Protein 4PG7 (pdb70)

Structure (mmCIF, N/CA/C/O backbone):
data_4PG7
#
_entry.id   4PG7
#
_cell.length_a   73.040
_cell.length_b   117.660
_cell.length_c   119.480
_cell.angle_alpha   90.000
_cell.angle_beta   90.000
_cell.angle_gamma   90.000
#
_symmetry.space_group_name_H-M   'P 21 21 21'
#
loop_
_entity.id
_entity.type
_entity.pdbx_description
1 polymer 'Homoserine dehydrogenase'
2 non-polymer 'ACETATE ION'
3 non-polymer GLYCEROL
4 non-polymer LYSINE
5 non-polymer DI(HYDROXYETHYL)ETHER
6 water water
#
loop_
_atom_site.group_PDB
_atom_site.id
_atom_site.type_symbol
_atom_site.label_atom_id
_atom_site.label_alt_id
_atom_site.label_comp_id
_atom_site.label_asym_id
_atom_site.label_entity_id
_atom_site.label_seq_id
_atom_site.pdbx_PDB_ins_code
_atom_site.Cartn_x
_atom_site.Cartn_y
_atom_site.Cartn_z
_atom_site.occupancy
_atom_site.B_iso_or_equiv
_atom_site.auth_seq_id
_atom_site.auth_comp_id
_atom_site.auth_asym_id
_atom_site.auth_atom_id
_atom_site.pdbx_PDB_model_num
ATOM 1 N N . HIS A 1 20 ? -1.806 45.892 -55.183 1.00 82.38 0 HIS A N 1
ATOM 2 C CA . HIS A 1 20 ? -3.054 45.091 -55.376 1.00 82.76 0 HIS A CA 1
ATOM 3 C C . HIS A 1 20 ? -3.820 44.845 -54.068 1.00 81.82 0 HIS A C 1
ATOM 4 O O . HIS A 1 20 ? -4.661 43.947 -54.010 1.00 83.94 0 HIS A O 1
ATOM 6 N N . MET A 1 21 ? -3.543 45.639 -53.032 1.00 78.53 1 MET A N 1
ATOM 7 C CA . MET A 1 21 ? -4.200 45.476 -51.737 1.00 75.87 1 MET A CA 1
ATOM 8 C C . MET A 1 21 ? -5.557 46.180 -51.747 1.00 73.19 1 MET A C 1
ATOM 9 O O . MET A 1 21 ? -5.641 47.373 -52.043 1.00 73.41 1 MET A O 1
ATOM 14 N N . LYS A 1 22 ? -6.613 45.437 -51.426 1.00 69.47 2 LYS A N 1
ATOM 15 C CA . LYS A 1 22 ? -7.954 46.005 -51.326 1.00 66.69 2 LYS A CA 1
ATOM 16 C C . LYS A 1 22 ? -8.222 46.509 -49.901 1.00 63.25 2 LYS A C 1
ATOM 17 O O . LYS A 1 22 ? -7.960 45.810 -48.910 1.00 63.79 2 LYS A O 1
ATOM 19 N N . LYS A 1 23 ? -8.731 47.732 -49.813 1.00 60.03 3 LYS A N 1
ATOM 20 C CA . LYS A 1 23 ? -9.152 48.325 -48.548 1.00 57.14 3 LYS A CA 1
ATOM 21 C C . LYS A 1 23 ? -10.551 47.797 -48.181 1.00 55.44 3 LYS A C 1
ATOM 22 O O . LYS A 1 23 ? -11.489 47.840 -48.995 1.00 53.02 3 LYS A O 1
ATOM 28 N N . LEU A 1 24 ? -10.673 47.269 -46.970 1.00 53.68 4 LEU A N 1
ATOM 29 C CA . LEU A 1 24 ? -11.972 46.885 -46.414 1.00 53.23 4 LEU A CA 1
ATOM 30 C C . LEU A 1 24 ? -12.369 47.939 -45.396 1.00 48.80 4 LEU A C 1
ATOM 31 O O . LEU A 1 24 ? -11.799 48.010 -44.302 1.00 46.42 4 LEU A O 1
ATOM 36 N N . ASN A 1 25 ? -13.341 48.764 -45.767 1.00 46.83 5 ASN A N 1
ATOM 37 C CA . ASN A 1 25 ? -13.783 49.857 -44.910 1.00 44.48 5 ASN A CA 1
ATOM 38 C C . ASN A 1 25 ? -14.886 49.368 -43.979 1.00 43.31 5 ASN A C 1
ATOM 39 O O . ASN A 1 25 ? -15.913 48.840 -44.423 1.00 44.43 5 ASN A O 1
ATOM 44 N N . ILE A 1 26 ? -14.651 49.489 -42.680 1.00 41.28 6 ILE A N 1
ATOM 45 C CA . ILE A 1 26 ? -15.623 49.016 -41.706 1.00 40.30 6 ILE A CA 1
ATOM 46 C C . ILE A 1 26 ? -16.005 50.125 -40.738 1.00 38.88 6 ILE A C 1
ATOM 47 O O . ILE A 1 26 ? -15.291 51.126 -40.585 1.00 38.09 6 ILE A O 1
ATOM 52 N N . ALA A 1 27 ? -17.144 49.930 -40.098 1.00 38.41 7 ALA A N 1
ATOM 53 C CA . ALA A 1 27 ? -17.573 50.761 -38.990 1.00 38.52 7 ALA A CA 1
ATOM 54 C C . ALA A 1 27 ? -17.956 49.896 -37.783 1.00 38.58 7 ALA A C 1
ATOM 55 O O . ALA A 1 27 ? -18.490 48.785 -37.936 1.00 36.95 7 ALA A O 1
ATOM 57 N N . LEU A 1 28 ? -17.675 50.421 -36.593 1.00 39.58 8 LEU A N 1
ATOM 58 C CA . LEU A 1 28 ? -18.070 49.781 -35.331 1.00 41.83 8 LEU A CA 1
ATOM 59 C C . LEU A 1 28 ? -19.216 50.528 -34.710 1.00 44.16 8 LEU A C 1
ATOM 60 O O . LEU A 1 28 ? -19.181 51.761 -34.638 1.00 45.63 8 LEU A O 1
ATOM 65 N N . LEU A 1 29 ? -20.255 49.797 -34.308 1.00 43.67 9 LEU A N 1
ATOM 66 C CA . LEU A 1 29 ? -21.354 50.400 -33.580 1.00 44.99 9 LEU A CA 1
ATOM 67 C C . LEU A 1 29 ? -21.165 50.000 -32.129 1.00 47.34 9 LEU A C 1
ATOM 68 O O . LEU A 1 29 ? -21.453 48.854 -31.760 1.00 46.46 9 LEU A O 1
ATOM 73 N N . GLY A 1 30 ? -20.652 50.933 -31.328 1.00 47.10 10 GLY A N 1
ATOM 74 C CA . GLY A 1 30 ? -20.385 50.697 -29.907 1.00 48.20 10 GLY A CA 1
ATOM 75 C C . GLY A 1 30 ? -18.908 50.515 -29.605 1.00 48.02 10 GLY A C 1
ATOM 76 O O . GLY A 1 30 ? -18.156 50.000 -30.424 1.00 48.29 10 GLY A O 1
ATOM 77 N N . LEU A 1 31 ? -18.492 50.960 -28.425 1.00 48.74 11 LEU A N 1
ATOM 78 C CA . LEU A 1 31 ? -17.098 50.878 -28.029 1.00 53.03 11 LEU A CA 1
ATOM 79 C C . LEU A 1 31 ? -16.984 50.591 -26.521 1.00 56.00 11 LEU A C 1
ATOM 80 O O . LEU A 1 31 ? -16.315 51.313 -25.785 1.00 63.75 11 LEU A O 1
ATOM 85 N N . GLY A 1 32 ? -17.641 49.536 -26.058 1.00 56.58 12 GLY A N 1
ATOM 86 C CA . GLY A 1 32 ? -17.486 49.109 -24.660 1.00 54.25 12 GLY A CA 1
ATOM 87 C C . GLY A 1 32 ? -16.252 48.242 -24.543 1.00 51.95 12 GLY A C 1
ATOM 88 O O . GLY A 1 32 ? -15.281 48.446 -25.279 1.00 50.72 12 GLY A O 1
ATOM 89 N N . THR A 1 33 ? -16.275 47.265 -23.635 1.00 48.81 13 THR A N 1
ATOM 90 C CA . THR A 1 33 ? -15.136 46.367 -23.481 1.00 45.56 13 THR A CA 1
ATOM 91 C C . THR A 1 33 ? -14.983 45.495 -24.715 1.00 40.24 13 THR A C 1
ATOM 92 O O . THR A 1 33 ? -13.878 45.246 -25.163 1.00 39.53 13 THR A O 1
ATOM 96 N N . VAL A 1 34 ? -16.091 45.051 -25.290 1.00 40.77 14 VAL A N 1
ATOM 97 C CA . VAL A 1 34 ? -16.012 44.204 -26.488 1.00 40.54 14 VAL A CA 1
ATOM 98 C C . VAL A 1 34 ? -15.506 45.037 -27.685 1.00 40.21 14 VAL A C 1
ATOM 99 O O . VAL A 1 34 ? -14.618 44.601 -28.422 1.00 39.86 14 VAL A O 1
ATOM 103 N N . GLY A 1 35 ? -16.087 46.216 -27.881 1.00 39.89 15 GLY A N 1
ATOM 104 C CA . GLY A 1 35 ? -15.658 47.119 -28.970 1.00 41.27 15 GLY A CA 1
ATOM 105 C C . GLY A 1 35 ? -14.195 47.502 -28.877 1.00 39.87 15 GLY A C 1
ATOM 106 O O . GLY A 1 35 ? -13.459 47.404 -29.855 1.00 39.22 15 GLY A O 1
ATOM 107 N N . SER A 1 36 ? -13.750 47.875 -27.683 1.00 41.96 16 SER A N 1
ATOM 108 C CA . SER A 1 36 ? -12.331 48.181 -27.464 1.00 41.36 16 SER A CA 1
ATOM 109 C C . SER A 1 36 ? -11.450 46.998 -27.799 1.00 40.42 16 SER A C 1
ATOM 110 O O . SER A 1 36 ? -10.427 47.142 -28.488 1.00 41.06 16 SER A O 1
ATOM 113 N N . GLY A 1 37 ? -11.864 45.811 -27.347 1.00 39.02 17 GLY A N 1
ATOM 114 C CA . GLY A 1 37 ? -11.156 44.584 -27.676 1.00 37.85 17 GLY A CA 1
ATOM 115 C C . GLY A 1 37 ? -11.083 44.301 -29.155 1.00 37.96 17 GLY A C 1
ATOM 116 O O . GLY A 1 37 ? -10.038 43.897 -29.652 1.00 39.12 17 GLY A O 1
ATOM 117 N N . VAL A 1 38 ? -12.184 44.524 -29.876 1.00 39.40 18 VAL A N 1
ATOM 118 C CA . VAL A 1 38 ? -12.183 44.357 -31.339 1.00 39.00 18 VAL A CA 1
ATOM 119 C C . VAL A 1 38 ? -11.170 45.285 -31.991 1.00 40.57 18 VAL A C 1
ATOM 120 O O . VAL A 1 38 ? -10.430 44.877 -32.886 1.00 40.96 18 VAL A O 1
ATOM 124 N N . VAL A 1 39 ? -11.136 46.529 -31.542 1.00 42.50 19 VAL A N 1
ATOM 125 C CA . VAL A 1 39 ? -10.206 47.511 -32.107 1.00 46.05 19 VAL A CA 1
ATOM 126 C C . VAL A 1 39 ? -8.767 47.053 -31.873 1.00 48.83 19 VAL A C 1
ATOM 127 O O . VAL A 1 39 ? -7.979 46.996 -32.814 1.00 49.44 19 VAL A O 1
ATOM 131 N N . LYS A 1 40 ? -8.444 46.700 -30.625 1.00 48.99 20 LYS A N 1
ATOM 132 C CA . LYS A 1 40 ? -7.089 46.264 -30.270 1.00 48.67 20 LYS A CA 1
ATOM 133 C C . LYS A 1 40 ? -6.642 45.061 -31.087 1.00 49.03 20 LYS A C 1
ATOM 134 O O . LYS A 1 40 ? -5.513 45.018 -31.587 1.00 52.87 20 LYS A O 1
ATOM 136 N N . ILE A 1 41 ? -7.539 44.104 -31.254 1.00 49.54 21 ILE A N 1
ATOM 137 C CA . ILE A 1 41 ? -7.224 42.904 -32.018 1.00 51.16 21 ILE A CA 1
ATOM 138 C C . ILE A 1 41 ? -6.939 43.230 -33.481 1.00 53.83 21 ILE A C 1
ATOM 139 O O . ILE A 1 41 ? -5.999 42.689 -34.070 1.00 53.95 21 ILE A O 1
ATOM 144 N N . ILE A 1 42 ? -7.758 44.092 -34.077 1.00 53.70 22 ILE A N 1
ATOM 145 C CA . ILE A 1 42 ? -7.515 44.526 -35.455 1.00 51.27 22 ILE A CA 1
ATOM 146 C C . ILE A 1 42 ? -6.176 45.268 -35.570 1.00 51.65 22 ILE A C 1
ATOM 147 O O . ILE A 1 42 ? -5.391 44.983 -36.477 1.00 51.84 22 ILE A O 1
ATOM 152 N N . GLU A 1 43 ? -5.911 46.201 -34.660 1.00 51.26 23 GLU A N 1
ATOM 153 C CA . GLU A 1 43 ? -4.637 46.933 -34.682 1.00 57.71 23 GLU A CA 1
ATOM 154 C C . GLU A 1 43 ? -3.443 45.987 -34.656 1.00 60.73 23 GLU A C 1
ATOM 155 O O . GLU A 1 43 ? -2.560 46.053 -35.510 1.00 62.75 23 GLU A O 1
ATOM 161 N N . GLU A 1 44 ? -3.433 45.116 -33.655 1.00 64.34 24 GLU A N 1
ATOM 162 C CA . GLU A 1 44 ? -2.329 44.177 -33.428 1.00 67.71 24 GLU A CA 1
ATOM 163 C C . GLU A 1 44 ? -2.119 43.178 -34.569 1.00 66.40 24 GLU A C 1
ATOM 164 O O . GLU A 1 44 ? -1.013 42.686 -34.751 1.00 68.19 24 GLU A O 1
ATOM 170 N N . ASN A 1 45 ? -3.162 42.906 -35.348 1.00 65.30 25 ASN A N 1
ATOM 171 C CA . ASN A 1 45 ? -3.078 41.953 -36.450 1.00 65.70 25 ASN A CA 1
ATOM 172 C C . ASN A 1 45 ? -3.181 42.566 -37.833 1.00 65.85 25 ASN A C 1
ATOM 173 O O . ASN A 1 45 ? -3.247 41.834 -38.823 1.00 65.66 25 ASN A O 1
ATOM 178 N N . ARG A 1 46 ? -3.170 43.895 -37.908 1.00 66.58 26 ARG A N 1
ATOM 179 C CA . ARG A 1 46 ? -3.429 44.581 -39.172 1.00 68.40 26 ARG A CA 1
ATOM 180 C C . ARG A 1 46 ? -2.391 44.235 -40.237 1.00 67.15 26 ARG A C 1
ATOM 181 O O . ARG A 1 46 ? -2.753 43.862 -41.357 1.00 63.27 26 ARG A O 1
ATOM 189 N N . GLN A 1 47 ? -1.111 44.352 -39.878 1.00 67.40 27 GLN A N 1
ATOM 190 C CA . GLN A 1 47 ? -0.011 44.070 -40.811 1.00 68.05 27 GLN A CA 1
ATOM 191 C C . GLN A 1 47 ? -0.082 42.628 -41.307 1.00 68.30 27 GLN A C 1
ATOM 192 O O . GLN A 1 47 ? 0.094 42.361 -42.493 1.00 69.85 27 GLN A O 1
ATOM 194 N N . GLN A 1 48 ? -0.355 41.709 -40.389 1.00 68.41 28 GLN A N 1
ATOM 195 C CA . GLN A 1 48 ? -0.520 40.292 -40.715 1.00 71.70 28 GLN A CA 1
ATOM 196 C C . GLN A 1 48 ? -1.674 40.022 -41.691 1.00 71.45 28 GLN A C 1
ATOM 197 O O . GLN A 1 48 ? -1.543 39.200 -42.603 1.00 69.46 28 GLN A O 1
ATOM 203 N N . ILE A 1 49 ? -2.804 40.696 -41.478 1.00 71.81 29 ILE A N 1
ATOM 204 C CA . ILE A 1 49 ? -3.985 40.541 -42.341 1.00 70.94 29 ILE A CA 1
ATOM 205 C C . ILE A 1 49 ? -3.715 41.095 -43.746 1.00 70.52 29 ILE A C 1
ATOM 206 O O . ILE A 1 49 ? -4.212 40.560 -44.739 1.00 68.03 29 ILE A O 1
ATOM 211 N N . GLN A 1 50 ? -2.936 42.171 -43.821 1.00 74.27 30 GLN A N 1
ATOM 212 C CA . GLN A 1 50 ? -2.484 42.705 -45.109 1.00 77.92 30 GLN A CA 1
ATOM 213 C C . GLN A 1 50 ? -1.560 41.718 -45.807 1.00 81.75 30 GLN A C 1
ATOM 214 O O . GLN A 1 50 ? -1.834 41.288 -46.923 1.00 82.72 30 GLN A O 1
ATOM 220 N N . ASP A 1 51 ? -0.470 41.357 -45.132 1.00 83.89 31 ASP A N 1
ATOM 221 C CA . ASP A 1 51 ? 0.533 40.446 -45.693 1.00 83.47 31 ASP A CA 1
ATOM 222 C C . ASP A 1 51 ? -0.080 39.106 -46.109 1.00 83.08 31 ASP A C 1
ATOM 223 O O . ASP A 1 51 ? 0.220 38.600 -47.188 1.00 83.93 31 ASP A O 1
ATOM 225 N N . THR A 1 52 ? -0.936 38.540 -45.256 1.00 84.39 32 THR A N 1
ATOM 226 C CA . THR A 1 52 ? -1.541 37.229 -45.514 1.00 84.34 32 THR A CA 1
ATOM 227 C C . THR A 1 52 ? -2.684 37.290 -46.524 1.00 85.91 32 THR A C 1
ATOM 228 O O . THR A 1 52 ? -2.566 36.757 -47.625 1.00 88.22 32 THR A O 1
ATOM 230 N N . LEU A 1 53 ? -3.787 37.938 -46.154 1.00 86.23 33 LEU A N 1
ATOM 231 C CA . LEU A 1 53 ? -4.991 37.946 -46.999 1.00 85.03 33 LEU A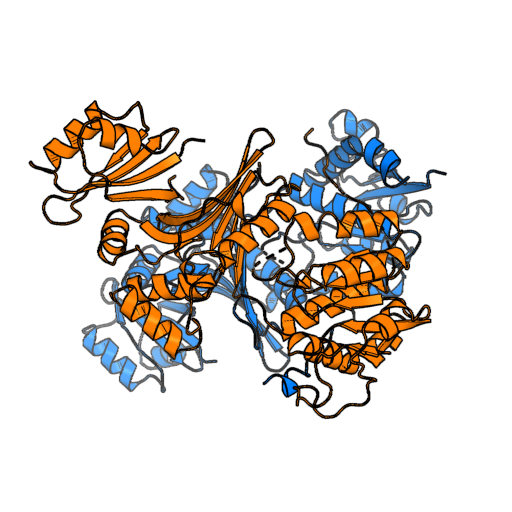 CA 1
ATOM 232 C C . LEU A 1 53 ? -5.045 39.092 -48.031 1.00 83.63 33 LEU A C 1
ATOM 233 O O . LEU A 1 53 ? -6.020 39.209 -48.768 1.00 83.22 33 LEU A O 1
ATOM 236 N N . ASN A 1 54 ? -4.003 39.922 -48.092 1.00 82.11 34 ASN A N 1
ATOM 237 C CA . ASN A 1 54 ? -3.965 41.088 -48.993 1.00 79.58 34 ASN A CA 1
ATOM 238 C C . ASN A 1 54 ? -5.187 41.996 -48.813 1.00 77.95 34 ASN A C 1
ATOM 239 O O . ASN A 1 54 ? -5.727 42.539 -49.782 1.00 77.01 34 ASN A O 1
ATOM 244 N N . LYS A 1 55 ? -5.607 42.151 -47.558 1.00 74.51 35 LYS A N 1
ATOM 245 C CA . LYS A 1 55 ? -6.742 42.993 -47.202 1.00 70.32 35 LYS A CA 1
ATOM 246 C C . LYS A 1 55 ? -6.304 44.010 -46.161 1.00 65.48 35 LYS A C 1
ATOM 247 O O . LYS A 1 55 ? -5.614 43.668 -45.201 1.00 62.93 35 LYS A O 1
ATOM 251 N N . ASP A 1 56 ? -6.677 45.265 -46.377 1.00 63.16 36 ASP A N 1
ATOM 252 C CA . ASP A 1 56 ? -6.378 46.327 -45.430 1.00 59.70 36 ASP A CA 1
ATOM 253 C C . ASP A 1 56 ? -7.660 46.760 -44.734 1.00 58.12 36 ASP A C 1
ATOM 254 O O . ASP A 1 56 ? -8.497 47.432 -45.340 1.00 55.97 36 ASP A O 1
ATOM 259 N N . ILE A 1 57 ? -7.801 46.388 -43.458 1.00 55.29 37 ILE A N 1
ATOM 260 C CA . ILE A 1 57 ? -8.986 46.721 -42.684 1.00 52.60 37 ILE A CA 1
ATOM 261 C C . ILE A 1 57 ? -8.889 48.141 -42.147 1.00 48.49 37 ILE A C 1
ATOM 262 O O . ILE A 1 57 ? -7.991 48.465 -41.370 1.00 49.41 37 ILE A O 1
ATOM 267 N N . VAL A 1 58 ? -9.820 48.987 -42.558 1.00 46.61 38 VAL A N 1
ATOM 268 C CA . VAL A 1 58 ? -9.850 50.371 -42.099 1.00 46.01 38 VAL A CA 1
ATOM 269 C C . VAL A 1 58 ? -11.119 50.594 -41.303 1.00 45.80 38 VAL A C 1
ATOM 270 O O . VAL A 1 58 ? -12.242 50.448 -41.819 1.00 43.14 38 VAL A O 1
ATOM 274 N N . ILE A 1 59 ? -10.921 50.908 -40.030 1.00 44.74 39 ILE A N 1
ATOM 275 C CA . ILE A 1 59 ? -12.003 51.298 -39.150 1.00 45.43 39 ILE A CA 1
ATOM 276 C C . ILE A 1 59 ? -12.269 52.771 -39.410 1.00 44.61 39 ILE A C 1
ATOM 277 O O . ILE A 1 59 ? -11.595 53.654 -38.869 1.00 45.57 39 ILE A O 1
ATOM 282 N N . LYS A 1 60 ? -13.257 53.030 -40.254 1.00 44.42 40 LYS A N 1
ATOM 283 C CA . LYS A 1 60 ? -13.515 54.388 -40.732 1.00 44.06 40 LYS A CA 1
ATOM 284 C C . LYS A 1 60 ? -14.401 55.197 -39.786 1.00 43.22 40 LYS A C 1
ATOM 285 O O . LYS A 1 60 ? -14.304 56.424 -39.756 1.00 43.87 40 LYS A O 1
ATOM 291 N N . HIS A 1 61 ? -15.291 54.522 -39.054 1.00 39.98 41 HIS A N 1
ATOM 292 C CA . HIS A 1 61 ? -16.181 55.183 -38.102 1.00 39.43 41 HIS A CA 1
ATOM 293 C C . HIS A 1 61 ? -16.384 54.285 -36.878 1.00 37.98 41 HIS A C 1
ATOM 294 O O . HIS A 1 61 ? -16.475 53.063 -36.997 1.00 36.80 41 HIS A O 1
ATOM 301 N N . ILE A 1 62 ? -16.488 54.907 -35.714 1.00 37.70 42 ILE A N 1
ATOM 302 C CA . ILE A 1 62 ? -16.955 54.237 -34.526 1.00 37.69 42 ILE A CA 1
ATOM 303 C C . ILE A 1 62 ? -18.114 55.026 -33.947 1.00 38.23 42 ILE A C 1
ATOM 304 O O . ILE A 1 62 ? -17.970 56.198 -33.622 1.00 39.52 42 ILE A O 1
ATOM 309 N N . LEU A 1 63 ? -19.280 54.399 -33.867 1.00 39.16 43 LEU A N 1
ATOM 310 C CA . LEU A 1 63 ? -20.424 55.007 -33.203 1.00 41.33 43 LEU A CA 1
ATOM 311 C C . LEU A 1 63 ? -20.268 54.843 -31.694 1.00 42.45 43 LEU A C 1
ATOM 312 O O . LEU A 1 63 ? -20.085 53.724 -31.191 1.00 39.29 43 LEU A O 1
ATOM 317 N N . VAL A 1 64 ? -20.344 55.958 -30.982 1.00 45.56 44 VAL A N 1
ATOM 318 C CA . VAL A 1 64 ? -20.363 55.952 -29.520 1.00 48.07 44 VAL A CA 1
ATOM 319 C C . VAL A 1 64 ? -21.551 56.774 -29.039 1.00 50.87 44 VAL A C 1
ATOM 320 O O . VAL A 1 64 ? -22.052 57.643 -29.767 1.00 51.89 44 VAL A O 1
ATOM 324 N N . ARG A 1 65 ? -22.006 56.483 -27.823 1.00 53.27 45 ARG A N 1
ATOM 325 C CA . ARG A 1 65 ? -23.086 57.251 -27.185 1.00 56.66 45 ARG A CA 1
ATOM 326 C C . ARG A 1 65 ? -22.623 58.659 -26.839 1.00 57.82 45 ARG A C 1
ATOM 327 O O . ARG A 1 65 ? -23.363 59.623 -27.037 1.00 60.24 45 ARG A O 1
ATOM 329 N N . ASP A 1 66 ? -21.392 58.772 -26.339 1.00 60.04 46 ASP A N 1
ATOM 330 C CA . ASP A 1 66 ? -20.840 60.056 -25.894 1.00 63.22 46 ASP A CA 1
ATOM 331 C C . ASP A 1 66 ? -19.367 60.199 -26.293 1.00 62.26 46 ASP A C 1
ATOM 332 O O . ASP A 1 66 ? -18.486 59.549 -25.716 1.00 59.53 46 ASP A O 1
ATOM 337 N N . LYS A 1 67 ? -19.111 61.085 -27.251 1.00 61.63 47 LYS A N 1
ATOM 338 C CA . LYS A 1 67 ? -17.822 61.178 -27.912 1.00 63.69 47 LYS A CA 1
ATOM 339 C C . LYS A 1 67 ? -16.858 62.178 -27.281 1.00 65.07 47 LYS A C 1
ATOM 340 O O . LYS A 1 67 ? -15.679 62.193 -27.637 1.00 65.44 47 LYS A O 1
ATOM 346 N N . SER A 1 68 ? -17.357 63.010 -26.365 1.00 67.54 48 SER A N 1
ATOM 347 C CA . SER A 1 68 ? -16.498 63.860 -25.534 1.00 68.62 48 SER A CA 1
ATOM 348 C C . SER A 1 68 ? -15.772 63.038 -24.464 1.00 68.58 48 SER A C 1
ATOM 349 O O . SER A 1 68 ? -14.662 63.381 -24.076 1.00 68.83 48 SER A O 1
ATOM 352 N N . LYS A 1 69 ? -16.396 61.954 -24.002 1.00 69.46 49 LYS A N 1
ATOM 353 C CA . LYS A 1 69 ? -15.837 61.101 -22.937 1.00 71.30 49 LYS A CA 1
ATOM 354 C C . LYS A 1 69 ? -14.353 60.769 -23.143 1.00 71.09 49 LYS A C 1
ATOM 355 O O . LYS A 1 69 ? -13.934 60.455 -24.259 1.00 74.59 49 LYS A O 1
ATOM 361 N N . LYS A 1 70 ? -13.566 60.820 -22.067 1.00 67.83 50 LYS A N 1
ATOM 362 C CA . LYS A 1 70 ? -12.147 60.511 -22.153 1.00 64.39 50 LYS A CA 1
ATOM 363 C C . LYS A 1 70 ? -11.964 59.032 -22.447 1.00 58.70 50 LYS A C 1
ATOM 364 O O . LYS A 1 70 ? -12.661 58.183 -21.891 1.00 59.47 50 LYS A O 1
ATOM 366 N N . ARG A 1 71 ? -11.025 58.750 -23.339 1.00 54.90 51 ARG A N 1
ATOM 367 C CA . ARG A 1 71 ? -10.762 57.408 -23.826 1.00 54.19 51 ARG A CA 1
ATOM 368 C C . ARG A 1 71 ? -9.268 57.191 -23.938 1.00 52.12 51 ARG A C 1
ATOM 369 O O . ARG A 1 71 ? -8.512 58.151 -23.951 1.00 49.28 51 ARG A O 1
ATOM 377 N N . PRO A 1 72 ? -8.825 55.925 -24.004 1.00 51.56 52 PRO A N 1
ATOM 378 C CA . PRO A 1 72 ? -7.381 55.760 -24.183 1.00 51.85 52 PRO A CA 1
ATOM 379 C C . PRO A 1 72 ? -6.898 56.398 -25.503 1.00 52.54 52 PRO A C 1
ATOM 380 O O . PRO A 1 72 ? -7.698 56.691 -26.404 1.00 50.71 52 PRO A O 1
ATOM 384 N N . LEU A 1 73 ? -5.593 56.601 -25.593 1.00 51.68 53 LEU A N 1
ATOM 385 C CA . LEU A 1 73 ? -4.975 57.300 -26.706 1.00 53.96 53 LEU A CA 1
ATOM 386 C C . LEU A 1 73 ? -5.231 56.627 -28.069 1.00 54.64 53 LEU A C 1
ATOM 387 O O . LEU A 1 73 ? -5.421 57.310 -29.091 1.00 52.76 53 LEU A O 1
ATOM 392 N N . ASN A 1 74 ? -5.242 55.296 -28.081 1.00 51.41 54 ASN A N 1
ATOM 393 C CA . ASN A 1 74 ? -5.359 54.568 -29.330 1.00 51.02 54 ASN A CA 1
ATOM 394 C C . ASN A 1 74 ? -6.707 54.914 -29.989 1.00 51.37 54 ASN A C 1
ATOM 395 O O . ASN A 1 74 ? -6.782 55.108 -31.211 1.00 49.11 54 ASN A O 1
ATOM 400 N N . ILE A 1 75 ? -7.734 55.089 -29.157 1.00 49.19 55 ILE A N 1
ATOM 401 C CA . ILE A 1 75 ? -9.085 55.376 -29.639 1.00 50.67 55 ILE A CA 1
ATOM 402 C C . ILE A 1 75 ? -9.177 56.728 -30.306 1.00 49.87 55 ILE A C 1
ATOM 403 O O . ILE A 1 75 ? -9.871 56.855 -31.312 1.00 49.31 55 ILE A O 1
ATOM 408 N N . SER A 1 76 ? -8.457 57.718 -29.783 1.00 48.56 56 SER A N 1
ATOM 409 C CA . SER A 1 76 ? -8.487 59.050 -30.375 1.00 51.05 56 SER A CA 1
ATOM 410 C C . SER A 1 76 ? -7.973 59.076 -31.822 1.00 51.79 56 SER A C 1
ATOM 411 O O . SER A 1 76 ? -8.129 60.088 -32.483 1.00 56.50 56 SER A O 1
ATOM 414 N N . GLN A 1 77 ? -7.390 57.989 -32.325 1.00 49.71 57 GLN A N 1
ATOM 415 C CA . GLN A 1 77 ? -6.922 57.953 -33.719 1.00 50.78 57 GLN A CA 1
ATOM 416 C C . GLN A 1 77 ? -8.089 57.715 -34.687 1.00 49.30 57 GLN A C 1
ATOM 417 O O . GLN A 1 77 ? -7.982 57.982 -35.867 1.00 50.93 57 GLN A O 1
ATOM 419 N N . TYR A 1 78 ? -9.198 57.197 -34.175 1.00 45.71 58 TYR A N 1
ATOM 420 C CA . TYR A 1 78 ? -10.335 56.832 -35.002 1.00 43.97 58 TYR A CA 1
ATOM 421 C C . TYR A 1 78 ? -11.360 57.942 -35.026 1.00 43.95 58 TYR A C 1
ATOM 422 O O . TYR A 1 78 ? -11.446 58.769 -34.129 1.00 44.18 58 TYR A O 1
ATOM 431 N N . HIS A 1 79 ? -12.143 57.943 -36.079 1.00 43.52 59 HIS A N 1
ATOM 432 C CA . HIS A 1 79 ? -13.214 58.901 -36.199 1.00 45.10 59 HIS A CA 1
ATOM 433 C C . HIS A 1 79 ? -14.450 58.412 -35.418 1.00 43.94 59 HIS A C 1
ATOM 434 O O . HIS A 1 79 ? -15.034 57.357 -35.722 1.00 42.62 59 HIS A O 1
ATOM 441 N N . LEU A 1 80 ? -14.799 59.155 -34.378 1.00 43.73 60 LEU A N 1
ATOM 442 C CA . LEU A 1 80 ? -15.928 58.822 -33.505 1.00 45.34 60 LEU A CA 1
ATOM 443 C C . LEU A 1 80 ? -17.093 59.693 -33.894 1.00 45.86 60 LEU A C 1
ATOM 444 O O . LEU A 1 80 ? -16.912 60.877 -34.130 1.00 47.11 60 LEU A O 1
ATOM 449 N N . THR A 1 81 ? -18.277 59.113 -33.960 1.00 43.41 61 THR A N 1
ATOM 450 C CA . THR A 1 81 ? -19.476 59.856 -34.249 1.00 44.99 61 THR A CA 1
ATOM 451 C C . THR A 1 81 ? -20.599 59.416 -33.316 1.00 45.87 61 THR A C 1
ATOM 452 O O . THR A 1 81 ? -20.579 58.307 -32.811 1.00 43.08 61 THR A O 1
ATOM 456 N N . GLU A 1 82 ? -21.545 60.316 -33.069 1.00 48.74 62 GLU A N 1
ATOM 457 C CA . GLU A 1 82 ? -22.769 60.003 -32.328 1.00 50.18 62 GLU A CA 1
ATOM 458 C C . GLU A 1 82 ? -23.973 59.837 -33.247 1.00 50.29 62 GLU A C 1
ATOM 459 O O . GLU A 1 82 ? -25.077 59.549 -32.780 1.00 50.35 62 GLU A O 1
ATOM 465 N N . ASP A 1 83 ? -23.757 60.001 -34.549 1.00 48.54 63 ASP A N 1
ATOM 466 C CA . ASP A 1 83 ? -24.843 59.919 -35.514 1.00 47.32 63 ASP A CA 1
ATOM 467 C C . ASP A 1 83 ? -24.737 58.641 -36.346 1.00 45.23 63 ASP A C 1
ATOM 468 O O . ASP A 1 83 ? -23.897 58.534 -37.233 1.00 44.09 63 ASP A O 1
ATOM 473 N N . VAL A 1 84 ? -25.593 57.674 -36.043 1.00 44.79 64 VAL A N 1
ATOM 474 C CA . VAL A 1 84 ? -25.602 56.384 -36.745 1.00 46.23 64 VAL A CA 1
ATOM 475 C C . VAL A 1 84 ? -25.827 56.514 -38.272 1.00 48.22 64 VAL A C 1
ATOM 476 O O . VAL A 1 84 ? -25.312 55.713 -39.058 1.00 47.37 64 VAL A O 1
ATOM 480 N N . ASN A 1 85 ? -26.580 57.533 -38.684 1.00 48.96 65 ASN A N 1
ATOM 481 C CA . ASN A 1 85 ? -26.832 57.795 -40.107 1.00 49.23 65 ASN A CA 1
ATOM 482 C C . ASN A 1 85 ? -25.588 58.145 -40.894 1.00 48.32 65 ASN A C 1
ATOM 483 O O . ASN A 1 85 ? -25.507 57.877 -42.093 1.00 49.10 65 ASN A O 1
ATOM 488 N N . GLU A 1 86 ? -24.620 58.746 -40.222 1.00 46.03 66 GLU A N 1
ATOM 489 C CA . GLU A 1 86 ? -23.340 59.014 -40.835 1.00 46.53 66 GLU A CA 1
ATOM 490 C C . GLU A 1 86 ? -22.675 57.713 -41.278 1.00 45.62 66 GLU A C 1
ATOM 491 O O . GLU A 1 86 ? -21.950 57.672 -42.278 1.00 44.15 66 GLU A O 1
ATOM 497 N N . ILE A 1 87 ? -22.927 56.648 -40.528 1.00 42.58 67 ILE A N 1
ATOM 498 C CA . ILE A 1 87 ? -22.385 55.353 -40.852 1.00 42.88 67 ILE A CA 1
ATOM 499 C C . ILE A 1 87 ? -23.280 54.645 -41.865 1.00 44.38 67 ILE A C 1
ATOM 500 O O . ILE A 1 87 ? -22.788 54.082 -42.833 1.00 43.39 67 ILE A O 1
ATOM 505 N N . LEU A 1 88 ? -24.590 54.663 -41.639 1.00 46.56 68 LEU A N 1
ATOM 506 C CA . LEU A 1 88 ? -25.515 53.931 -42.507 1.00 48.46 68 LEU A CA 1
ATOM 507 C C . LEU A 1 88 ? -25.558 54.518 -43.927 1.00 50.47 68 LEU A C 1
ATOM 508 O O . LEU A 1 88 ? -25.844 53.802 -44.882 1.00 51.19 68 LEU A O 1
ATOM 513 N N . ASN A 1 89 ? -25.278 55.804 -44.064 1.00 50.53 69 ASN A N 1
ATOM 514 C CA . ASN A 1 89 ? -25.285 56.435 -45.383 1.00 54.03 69 ASN A CA 1
ATOM 515 C C . ASN A 1 89 ? -23.927 56.432 -46.079 1.00 54.12 69 ASN A C 1
ATOM 516 O O . ASN A 1 89 ? -23.806 56.972 -47.185 1.00 56.71 69 ASN A O 1
ATOM 521 N N . ASP A 1 90 ? -22.905 55.847 -45.453 1.00 50.51 70 ASP A N 1
ATOM 522 C CA . ASP A 1 90 ? -21.566 55.866 -46.041 1.00 49.90 70 ASP A CA 1
ATOM 523 C C . ASP A 1 90 ? -21.423 54.703 -47.015 1.00 50.46 70 ASP A C 1
ATOM 524 O O . ASP A 1 90 ? -21.192 53.561 -46.594 1.00 45.13 70 ASP A O 1
ATOM 529 N N . ASP A 1 91 ? -21.537 55.000 -48.314 1.00 51.58 71 ASP A N 1
ATOM 530 C CA . ASP A 1 91 ? -21.523 53.959 -49.352 1.00 52.86 71 ASP A CA 1
ATOM 531 C C . ASP A 1 91 ? -20.166 53.294 -49.506 1.00 50.18 71 ASP A C 1
ATOM 532 O O . ASP A 1 91 ? -20.067 52.222 -50.105 1.00 50.17 71 ASP A O 1
ATOM 537 N N . SER A 1 92 ? -19.124 53.897 -48.945 1.00 47.43 72 SER A N 1
ATOM 538 C CA . SER A 1 92 ? -17.806 53.286 -48.990 1.00 47.77 72 SER A CA 1
ATOM 539 C C . SER A 1 92 ? -17.629 52.165 -47.977 1.00 47.76 72 SER A C 1
ATOM 540 O O . SER A 1 92 ? -16.636 51.444 -48.039 1.00 48.09 72 SER A O 1
ATOM 543 N N . LEU A 1 93 ? -18.548 52.026 -47.030 1.00 47.25 73 LEU A N 1
ATOM 544 C CA . LEU A 1 93 ? -18.427 50.960 -46.035 1.00 47.23 73 LEU A CA 1
ATOM 545 C C . LEU A 1 93 ? -18.785 49.611 -46.637 1.00 46.76 73 LEU A C 1
ATOM 546 O O . LEU A 1 93 ? -19.744 49.483 -47.396 1.00 46.88 73 LEU A O 1
ATOM 551 N N . ASP A 1 94 ? -17.977 48.613 -46.306 1.00 46.00 74 ASP A N 1
ATOM 552 C CA . ASP A 1 94 ? -18.186 47.247 -46.771 1.00 45.54 74 ASP A CA 1
ATOM 553 C C . ASP A 1 94 ? -18.863 46.408 -45.691 1.00 43.23 74 ASP A C 1
ATOM 554 O O . ASP A 1 94 ? -19.693 45.549 -45.995 1.00 42.03 74 ASP A O 1
ATOM 559 N N . ILE A 1 95 ? -18.496 46.658 -44.434 1.00 43.05 75 ILE A N 1
ATOM 560 C CA . ILE A 1 95 ? -18.947 45.845 -43.308 1.00 43.97 75 ILE A CA 1
ATOM 561 C C . ILE A 1 95 ? -19.273 46.696 -42.082 1.00 42.95 75 ILE A C 1
ATOM 562 O O . ILE A 1 95 ? -18.523 47.608 -41.729 1.00 40.02 75 ILE A O 1
ATOM 567 N N . ILE A 1 96 ? -20.379 46.363 -41.419 1.00 43.27 76 ILE A N 1
ATOM 568 C CA . ILE A 1 96 ? -20.765 47.000 -40.158 1.00 42.80 76 ILE A CA 1
ATOM 569 C C . ILE A 1 96 ? -20.627 45.974 -39.035 1.00 41.66 76 ILE A C 1
ATOM 570 O O . ILE A 1 96 ? -21.192 44.874 -39.105 1.00 39.35 76 ILE A O 1
ATOM 575 N N . VAL A 1 97 ? -19.867 46.342 -38.015 1.00 39.26 77 VAL A N 1
ATOM 576 C CA . VAL A 1 97 ? -19.647 45.486 -36.846 1.00 37.25 77 VAL A CA 1
ATOM 577 C C . VAL A 1 97 ? -20.395 46.087 -35.672 1.00 36.95 77 VAL A C 1
ATOM 578 O O . VAL A 1 97 ? -20.065 47.177 -35.212 1.00 35.49 77 VAL A O 1
ATOM 582 N N . GLU A 1 98 ? -21.429 45.394 -35.208 1.00 37.12 78 GLU A N 1
ATOM 583 C CA . GLU A 1 98 ? -22.268 45.925 -34.145 1.00 38.01 78 GLU A CA 1
ATOM 584 C C . GLU A 1 98 ? -21.989 45.222 -32.816 1.00 38.06 78 GLU A C 1
ATOM 585 O O . GLU A 1 98 ? -22.122 44.007 -32.702 1.00 38.56 78 GLU A O 1
ATOM 591 N N . VAL A 1 99 ? -21.617 46.018 -31.821 1.00 38.25 79 VAL A N 1
ATOM 592 C CA . VAL A 1 99 ? -21.308 45.545 -30.475 1.00 39.08 79 VAL A CA 1
ATOM 593 C C . VAL A 1 99 ? -21.977 46.464 -29.452 1.00 39.87 79 VAL A C 1
ATOM 594 O O . VAL A 1 99 ? -21.484 46.653 -28.362 1.00 41.29 79 VAL A O 1
ATOM 598 N N . MET A 1 100 ? -23.119 47.016 -29.826 1.00 41.40 80 MET A N 1
ATOM 599 C CA . MET A 1 100 ? -23.809 48.008 -29.032 1.00 45.92 80 MET A CA 1
ATOM 600 C C . MET A 1 100 ? -24.762 47.352 -28.033 1.00 45.59 80 MET A C 1
ATOM 601 O O . MET A 1 100 ? -24.917 47.842 -26.920 1.00 44.50 80 MET A O 1
ATOM 606 N N . GLY A 1 101 ? -25.401 46.257 -28.438 1.00 44.07 81 GLY A N 1
ATOM 607 C CA . GLY A 1 101 ? -26.476 45.674 -27.657 1.00 43.78 81 GLY A CA 1
ATOM 608 C C . GLY A 1 101 ? -27.779 46.364 -27.968 1.00 44.89 81 GLY A C 1
ATOM 609 O O . GLY A 1 101 ? -27.830 47.336 -28.751 1.00 47.73 81 GLY A O 1
ATOM 610 N N . GLY A 1 102 ? -28.845 45.848 -27.375 1.00 42.98 82 GLY A N 1
ATOM 611 C CA . GLY A 1 102 ? -30.175 46.439 -27.506 1.00 43.49 82 GLY A CA 1
ATOM 612 C C . GLY A 1 102 ? -30.959 45.909 -28.690 1.00 44.13 82 GLY A C 1
ATOM 613 O O . GLY A 1 102 ? -30.388 45.440 -29.676 1.00 43.86 82 GLY A O 1
ATOM 614 N N . ILE A 1 103 ? -32.279 45.990 -28.588 1.00 46.19 83 ILE A N 1
ATOM 615 C CA . ILE A 1 103 ? -33.170 45.600 -29.672 1.00 48.67 83 ILE A CA 1
ATOM 616 C C . ILE A 1 103 ? -33.611 46.823 -30.455 1.00 51.55 83 ILE A C 1
ATOM 617 O O . ILE A 1 103 ? -33.569 46.821 -31.682 1.00 50.22 83 ILE A O 1
ATOM 622 N N . GLU A 1 104 ? -34.069 47.848 -29.744 1.00 53.57 84 GLU A N 1
ATOM 623 C CA . GLU A 1 104 ? -34.458 49.087 -30.373 1.00 56.84 84 GLU A CA 1
ATOM 624 C C . GLU A 1 104 ? -33.559 50.203 -29.858 1.00 58.56 84 GLU A C 1
ATOM 625 O O . GLU A 1 104 ? -33.372 50.340 -28.651 1.00 60.56 84 GLU A O 1
ATOM 631 N N . PRO A 1 105 ? -32.963 50.986 -30.773 1.00 56.67 85 PRO A N 1
ATOM 632 C CA . PRO A 1 105 ? -33.142 50.974 -32.225 1.00 56.40 85 PRO A CA 1
ATOM 633 C C . PRO A 1 105 ? -32.169 50.053 -32.995 1.00 54.64 85 PRO A C 1
ATOM 634 O O . PRO A 1 105 ? -32.156 50.072 -34.234 1.00 53.30 85 PRO A O 1
ATOM 638 N N . THR A 1 106 ? -31.385 49.251 -32.273 1.00 50.15 86 THR A N 1
ATOM 639 C CA . THR A 1 106 ? -30.252 48.532 -32.860 1.00 47.64 86 THR A CA 1
ATOM 640 C C . THR A 1 106 ? -30.621 47.622 -34.027 1.00 45.51 86 THR A C 1
ATOM 641 O O . THR A 1 106 ? -29.936 47.623 -35.052 1.00 43.89 86 THR A O 1
ATOM 645 N N . VAL A 1 107 ? -31.690 46.849 -33.879 1.00 42.48 87 VAL A N 1
ATOM 646 C CA . VAL A 1 107 ? -32.097 45.930 -34.947 1.00 43.66 87 VAL A CA 1
ATOM 647 C C . VAL A 1 107 ? -32.455 46.678 -36.242 1.00 44.69 87 VAL A C 1
ATOM 648 O O . VAL A 1 107 ? -32.099 46.227 -37.330 1.00 44.56 87 VAL A O 1
ATOM 652 N N . ASP A 1 108 ? -33.134 47.813 -36.117 1.00 46.51 88 ASP A N 1
ATOM 653 C CA . ASP A 1 108 ? -33.451 48.650 -37.284 1.00 49.83 88 ASP A CA 1
ATOM 654 C C . ASP A 1 108 ? -32.189 49.174 -37.981 1.00 48.16 88 ASP A C 1
ATOM 655 O O . ASP A 1 108 ? -32.150 49.246 -39.208 1.00 48.17 88 ASP A O 1
ATOM 660 N N . TRP A 1 109 ? -31.163 49.514 -37.200 1.00 45.67 89 TRP A N 1
ATOM 661 C CA . TRP A 1 109 ? -29.880 49.893 -37.764 1.00 45.32 89 TRP A CA 1
ATOM 662 C C . TRP A 1 109 ? -29.338 48.773 -38.631 1.00 45.23 89 TRP A C 1
ATOM 663 O O . TRP A 1 109 ? -28.845 49.012 -39.734 1.00 45.03 89 TRP A O 1
ATOM 674 N N . LEU A 1 110 ? -29.428 47.547 -38.127 1.00 45.54 90 LEU A N 1
ATOM 675 C CA . LEU A 1 110 ? -28.881 46.401 -38.847 1.00 45.26 90 LEU A CA 1
ATOM 676 C C . LEU A 1 110 ? -29.712 46.091 -40.099 1.00 46.09 90 LEU A C 1
ATOM 677 O O . LEU A 1 110 ? -29.151 45.749 -41.148 1.00 46.45 90 LEU A O 1
ATOM 682 N N . ARG A 1 111 ? -31.027 46.255 -40.005 1.00 46.94 91 ARG A N 1
ATOM 683 C CA . ARG A 1 111 ? -31.907 46.097 -41.173 1.00 48.40 91 ARG A CA 1
ATOM 684 C C . ARG A 1 111 ? -31.512 47.081 -42.276 1.00 47.92 91 ARG A C 1
ATOM 685 O O . ARG A 1 111 ? -31.437 46.725 -43.456 1.00 48.30 91 ARG A O 1
ATOM 693 N N . THR A 1 112 ? -31.280 48.327 -41.890 1.00 46.16 92 THR A N 1
ATOM 694 C CA . THR A 1 112 ? -30.867 49.346 -42.848 1.00 47.10 92 THR A CA 1
ATOM 695 C C . THR A 1 112 ? -29.528 48.978 -43.505 1.00 45.78 92 THR A C 1
ATOM 696 O O . THR A 1 112 ? -29.388 49.072 -44.728 1.00 48.65 92 THR A O 1
ATOM 700 N N . ALA A 1 113 ? -28.559 48.565 -42.698 1.00 43.30 93 ALA A N 1
ATOM 701 C CA . ALA A 1 113 ? -27.241 48.187 -43.206 1.00 44.15 93 ALA A CA 1
ATOM 702 C C . ALA A 1 113 ? -27.354 47.100 -44.275 1.00 45.52 93 ALA A C 1
ATOM 703 O O . ALA A 1 113 ? -26.748 47.206 -45.355 1.00 46.55 93 ALA A O 1
ATOM 705 N N . LEU A 1 114 ? -28.154 46.079 -43.982 1.00 45.15 94 LEU A N 1
ATOM 706 C CA . LEU A 1 114 ? -28.345 44.960 -44.896 1.00 45.87 94 LEU A CA 1
ATOM 707 C C . LEU A 1 114 ? -29.050 45.402 -46.183 1.00 48.60 94 LEU A C 1
ATOM 708 O O . LEU A 1 114 ? -28.671 44.973 -47.283 1.00 47.45 94 LEU A O 1
ATOM 713 N N . LYS A 1 115 ? -30.056 46.264 -46.044 1.00 50.50 95 LYS A N 1
ATOM 714 C CA . LYS A 1 115 ? -30.751 46.830 -47.193 1.00 52.54 95 LYS A CA 1
ATOM 715 C C . LYS A 1 115 ? -29.806 47.673 -48.046 1.00 53.40 95 LYS A C 1
ATOM 716 O O . LYS A 1 115 ? -29.969 47.754 -49.268 1.00 54.68 95 LYS A O 1
ATOM 722 N N . ASN A 1 116 ? -28.814 48.285 -47.403 1.00 51.36 96 ASN A N 1
ATOM 723 C CA . ASN A 1 116 ? -27.770 49.031 -48.109 1.00 52.13 96 ASN A CA 1
ATOM 724 C C . ASN A 1 116 ? -26.593 48.164 -48.582 1.00 52.37 96 ASN A C 1
ATOM 725 O O . ASN A 1 116 ? -25.543 48.682 -48.967 1.00 52.52 96 ASN A O 1
ATOM 730 N N . LYS A 1 117 ? -26.781 46.849 -48.573 1.00 52.54 97 LYS A N 1
ATOM 731 C CA . LYS A 1 117 ? -25.807 45.907 -49.108 1.00 54.04 97 LYS A CA 1
ATOM 732 C C . LYS A 1 117 ? -24.504 45.918 -48.324 1.00 52.20 97 LYS A C 1
ATOM 733 O O . LYS A 1 117 ? -23.435 45.764 -48.903 1.00 53.81 97 LYS A O 1
ATOM 739 N N . LYS A 1 118 ? -24.594 46.081 -47.006 1.00 50.61 98 LYS A N 1
ATOM 740 C CA . LYS A 1 118 ? -23.426 45.967 -46.148 1.00 48.54 98 LYS A CA 1
ATOM 741 C C . LYS A 1 118 ? -23.478 44.675 -45.360 1.00 48.14 98 LYS A C 1
ATOM 742 O O . LYS A 1 118 ? -24.516 44.325 -44.799 1.00 46.74 98 LYS A O 1
ATOM 746 N N . HIS A 1 119 ? -22.352 43.964 -45.330 1.00 47.95 99 HIS A N 1
ATOM 747 C CA . HIS A 1 119 ? -22.220 42.788 -44.480 1.00 46.26 99 HIS A CA 1
ATOM 748 C C . HIS A 1 119 ? -22.335 43.245 -43.026 1.00 44.72 99 HIS A C 1
ATOM 749 O O . HIS A 1 119 ? -21.888 44.338 -42.670 1.00 44.38 99 HIS A O 1
ATOM 756 N N . VAL A 1 120 ? -22.923 42.397 -42.191 1.00 42.98 100 VAL A N 1
ATOM 757 C CA . VAL A 1 120 ? -23.120 42.710 -40.791 1.00 42.37 100 VAL A CA 1
ATOM 758 C C . VAL A 1 120 ? -22.561 41.612 -39.900 1.00 42.49 100 VAL A C 1
ATOM 759 O O . VAL A 1 120 ? -22.892 40.439 -40.056 1.00 40.41 100 VAL A O 1
ATOM 763 N N . ILE A 1 121 ? -21.708 42.014 -38.971 1.00 41.79 101 ILE A N 1
ATOM 764 C CA . ILE A 1 121 ? -21.217 41.135 -37.934 1.00 42.53 101 ILE A CA 1
ATOM 765 C C . ILE A 1 121 ? -21.695 41.710 -36.614 1.00 42.63 101 ILE A C 1
ATOM 766 O O . ILE A 1 121 ? -21.485 42.890 -36.342 1.00 41.67 101 ILE A O 1
ATOM 771 N N . THR A 1 122 ? -22.370 40.881 -35.819 1.00 40.89 102 THR A N 1
ATOM 772 C CA . THR A 1 122 ? -22.925 41.335 -34.551 1.00 41.84 102 THR A CA 1
ATOM 773 C C . THR A 1 122 ? -22.553 40.420 -33.386 1.00 39.84 102 THR A C 1
ATOM 774 O O . THR A 1 122 ? -22.521 39.190 -33.527 1.00 40.22 102 THR A O 1
ATOM 778 N N . ALA A 1 123 ? -22.284 41.037 -32.241 1.00 38.96 103 ALA A N 1
ATOM 779 C CA . ALA A 1 123 ? -22.076 40.317 -30.978 1.00 38.56 103 ALA A CA 1
ATOM 780 C C . ALA A 1 123 ? -23.134 40.738 -29.967 1.00 38.44 103 ALA A C 1
ATOM 781 O O . ALA A 1 123 ? -22.932 40.643 -28.755 1.00 38.92 103 ALA A O 1
ATOM 783 N N . ASN A 1 124 ? -24.265 41.209 -30.485 1.00 40.59 104 ASN A N 1
ATOM 784 C CA . ASN A 1 124 ? -25.346 41.743 -29.678 1.00 41.28 104 ASN A CA 1
ATOM 785 C C . ASN A 1 124 ? -26.016 40.640 -28.837 1.00 43.22 104 ASN A C 1
ATOM 786 O O . ASN A 1 124 ? -26.685 39.759 -29.376 1.00 39.76 104 ASN A O 1
ATOM 791 N N . LYS A 1 125 ? -25.837 40.717 -27.519 1.00 45.01 105 LYS A N 1
ATOM 792 C CA . LYS A 1 125 ? -26.293 39.663 -26.593 1.00 46.67 105 LYS A CA 1
ATOM 793 C C . LYS A 1 125 ? -27.777 39.699 -26.321 1.00 43.86 105 LYS A C 1
ATOM 794 O O . LYS A 1 125 ? -28.302 38.787 -25.692 1.00 43.84 105 LYS A O 1
ATOM 800 N N . ASP A 1 126 ? -28.450 40.750 -26.769 1.00 41.39 106 ASP A N 1
ATOM 801 C CA . ASP A 1 126 ? -29.881 40.882 -26.550 1.00 41.90 106 ASP A CA 1
ATOM 802 C C . ASP A 1 126 ? -30.718 40.310 -27.687 1.00 41.66 106 ASP A C 1
ATOM 803 O O . ASP A 1 126 ? -31.934 40.222 -27.552 1.00 40.54 106 ASP A O 1
ATOM 808 N N . LEU A 1 127 ? -30.087 39.959 -28.813 1.00 41.46 107 LEU A N 1
ATOM 809 C CA . LEU A 1 127 ? -30.809 39.378 -29.958 1.00 42.69 107 LEU A CA 1
ATOM 810 C C . LEU A 1 127 ? -31.409 38.019 -29.593 1.00 41.48 107 LEU A C 1
ATOM 811 O O . LEU A 1 127 ? -30.753 37.179 -28.978 1.00 39.34 107 LEU A O 1
ATOM 816 N N . LEU A 1 128 ? -32.649 37.811 -30.010 1.00 40.65 108 LEU A N 1
ATOM 817 C CA . LEU A 1 128 ? -33.356 36.564 -29.787 1.00 40.85 108 LEU A CA 1
ATOM 818 C C . LEU A 1 128 ? -33.646 35.960 -31.156 1.00 41.29 108 LEU A C 1
ATOM 819 O O . LEU A 1 128 ? -33.214 36.508 -32.189 1.00 39.65 108 LEU A O 1
ATOM 824 N N . ALA A 1 129 ? -34.360 34.837 -31.175 1.00 38.41 109 ALA A N 1
ATOM 825 C CA . ALA A 1 129 ? -34.547 34.080 -32.393 1.00 39.88 109 ALA A CA 1
ATOM 826 C C . ALA A 1 129 ? -35.319 34.880 -33.444 1.00 41.40 109 ALA A C 1
ATOM 827 O O . ALA A 1 129 ? -34.971 34.836 -34.620 1.00 41.93 109 ALA A O 1
ATOM 829 N N . VAL A 1 130 ? -36.357 35.589 -33.008 1.00 40.99 110 VAL A N 1
ATOM 830 C CA . VAL A 1 130 ? -37.166 36.427 -33.901 1.00 43.70 110 VAL A CA 1
ATOM 831 C C . VAL A 1 130 ? -36.253 37.376 -34.684 1.00 43.61 110 VAL A C 1
ATOM 832 O O . VAL A 1 130 ? -36.366 37.514 -35.910 1.00 43.69 110 VAL A O 1
ATOM 836 N N . HIS A 1 131 ? -35.310 37.968 -33.964 1.00 41.33 111 HIS A N 1
ATOM 837 C CA . HIS A 1 131 ? -34.404 38.937 -34.536 1.00 42.73 111 HIS A CA 1
ATOM 838 C C . HIS A 1 131 ? -33.412 38.300 -35.505 1.00 42.66 111 HIS A C 1
ATOM 839 O O . HIS A 1 131 ? -33.193 38.824 -36.603 1.00 41.97 111 HIS A O 1
ATOM 846 N N . LEU A 1 132 ? -32.803 37.191 -35.101 1.00 40.57 112 LEU A N 1
ATOM 847 C CA . LEU A 1 132 ? -31.814 36.517 -35.937 1.00 42.20 112 LEU A CA 1
ATOM 848 C C . LEU A 1 132 ? -32.433 36.006 -37.232 1.00 44.26 112 LEU A C 1
ATOM 849 O O . LEU A 1 132 ? -31.787 36.019 -38.282 1.00 45.62 112 LEU A O 1
ATOM 854 N N . LYS A 1 133 ? -33.679 35.561 -37.141 1.00 44.09 113 LYS A N 1
ATOM 855 C CA . LYS A 1 133 ? -34.399 35.042 -38.285 1.00 47.03 113 LYS A CA 1
ATOM 856 C C . LYS A 1 133 ? -34.596 36.139 -39.324 1.00 48.06 113 LYS A C 1
ATOM 857 O O . LYS A 1 133 ? -34.217 35.970 -40.488 1.00 48.26 113 LYS A O 1
ATOM 863 N N . LEU A 1 134 ? -35.193 37.248 -38.895 1.00 48.01 114 LEU A N 1
ATOM 864 C CA . LEU A 1 134 ? -35.494 38.347 -39.802 1.00 50.07 114 LEU A CA 1
ATOM 865 C C . LEU A 1 134 ? -34.208 38.951 -40.383 1.00 49.11 114 LEU A C 1
ATOM 866 O O . LEU A 1 134 ? -34.198 39.353 -41.538 1.00 50.05 114 LEU A O 1
ATOM 871 N N . LEU A 1 135 ? -33.129 39.006 -39.601 1.00 44.95 115 LEU A N 1
ATOM 872 C CA . LEU A 1 135 ? -31.862 39.518 -40.115 1.00 44.49 115 LEU A CA 1
ATOM 873 C C . LEU A 1 135 ? -31.204 38.550 -41.104 1.00 45.44 115 LEU A C 1
ATOM 874 O O . LEU A 1 135 ? -30.679 38.980 -42.143 1.00 42.46 115 LEU A O 1
ATOM 879 N N . GLU A 1 136 ? -31.216 37.255 -40.789 1.00 45.75 116 GLU A N 1
ATOM 880 C CA . GLU A 1 136 ? -30.675 36.254 -41.708 1.00 48.95 116 GLU A CA 1
ATOM 881 C C . GLU A 1 136 ? -31.382 36.277 -43.085 1.00 49.01 116 GLU A C 1
ATOM 882 O O . GLU A 1 136 ? -30.714 36.176 -44.119 1.00 47.09 116 GLU A O 1
ATOM 888 N N . ASP A 1 137 ? -32.709 36.424 -43.085 1.00 48.70 117 ASP A N 1
ATOM 889 C CA . ASP A 1 137 ? -33.496 36.447 -44.329 1.00 52.83 117 ASP A CA 1
ATOM 890 C C . ASP A 1 137 ? -33.185 37.710 -45.131 1.00 54.77 117 ASP A C 1
ATOM 891 O O . ASP A 1 137 ? -33.048 37.675 -46.357 1.00 53.20 117 ASP A O 1
ATOM 896 N N . LEU A 1 138 ? -33.099 38.826 -44.418 1.00 54.79 118 LEU A N 1
ATOM 897 C CA . LEU A 1 138 ? -32.842 40.116 -45.031 1.00 56.38 118 LEU A CA 1
ATOM 898 C C . LEU A 1 138 ? -31.439 40.129 -45.641 1.00 55.28 118 LEU A C 1
ATOM 899 O O . LEU A 1 138 ? -31.237 40.664 -46.733 1.00 55.64 118 LEU A O 1
ATOM 904 N N . ALA A 1 139 ? -30.491 39.490 -44.964 1.00 52.04 119 ALA A N 1
ATOM 905 C CA . ALA A 1 139 ? -29.135 39.353 -45.488 1.00 53.19 119 ALA A CA 1
ATOM 906 C C . ALA A 1 139 ? -29.099 38.535 -46.792 1.00 54.92 119 ALA A C 1
ATOM 907 O O . ALA A 1 139 ? -28.552 38.998 -47.805 1.00 53.77 119 ALA A O 1
ATOM 909 N N . GLU A 1 140 ? -29.674 37.330 -46.754 1.00 55.16 120 GLU A N 1
ATOM 910 C CA . GLU A 1 140 ? -29.749 36.459 -47.937 1.00 57.63 120 GLU A CA 1
ATOM 911 C C . GLU A 1 140 ? -30.404 37.195 -49.102 1.00 57.74 120 GLU A C 1
ATOM 912 O O . GLU A 1 140 ? -29.917 37.158 -50.241 1.00 55.22 120 GLU A O 1
ATOM 918 N N . GLU A 1 141 ? -31.510 37.856 -48.787 1.00 57.16 121 GLU A N 1
ATOM 919 C CA . GLU A 1 141 ? -32.271 38.666 -49.725 1.00 59.01 121 GLU A CA 1
ATOM 920 C C . GLU A 1 141 ? -31.445 39.766 -50.403 1.00 59.42 121 GLU A C 1
ATOM 921 O O . GLU A 1 141 ? -31.660 40.084 -51.583 1.00 58.70 121 GLU A O 1
ATOM 927 N N . ASN A 1 142 ? -30.502 40.342 -49.667 1.00 55.30 122 ASN A N 1
ATOM 928 C CA . ASN A 1 142 ? -29.668 41.413 -50.196 1.00 55.17 122 ASN A CA 1
ATOM 929 C C . ASN A 1 142 ? -28.263 40.971 -50.634 1.00 55.08 122 ASN A C 1
ATOM 930 O O . ASN A 1 142 ? -27.420 41.805 -50.945 1.00 52.33 122 ASN A O 1
ATOM 935 N N . GLY A 1 143 ? -28.013 39.667 -50.643 1.00 55.36 123 GLY A N 1
ATOM 936 C CA . GLY A 1 143 ? -26.742 39.136 -51.120 1.00 54.92 123 GLY A CA 1
ATOM 937 C C . GLY A 1 143 ? -25.544 39.459 -50.258 1.00 54.43 123 GLY A C 1
ATOM 938 O O . GLY A 1 143 ? -24.436 39.600 -50.773 1.00 55.17 123 GLY A O 1
ATOM 939 N N . VAL A 1 144 ? -25.757 39.569 -48.946 1.00 52.07 124 VAL A N 1
ATOM 940 C CA . VAL A 1 144 ? -24.680 39.874 -48.003 1.00 51.08 124 VAL A CA 1
ATOM 941 C C . VAL A 1 144 ? -24.751 38.919 -46.809 1.00 50.06 124 VAL A C 1
ATOM 942 O O . VAL A 1 144 ? -25.744 38.244 -46.608 1.00 51.07 124 VAL A O 1
ATOM 946 N N . ALA A 1 145 ? -23.696 38.912 -46.014 1.00 48.66 125 ALA A N 1
ATOM 947 C CA . ALA A 1 145 ? -23.535 38.013 -44.895 1.00 48.23 125 ALA A CA 1
ATOM 948 C C . ALA A 1 145 ? -24.053 38.640 -43.610 1.00 48.09 125 ALA A C 1
ATOM 949 O O . ALA A 1 145 ? -23.929 39.849 -43.389 1.00 49.15 125 ALA A O 1
ATOM 951 N N . LEU A 1 146 ? -24.657 37.810 -42.776 1.00 48.46 126 LEU A N 1
ATOM 952 C CA . LEU A 1 146 ? -24.957 38.169 -41.400 1.00 47.93 126 LEU A CA 1
ATOM 953 C C . LEU A 1 146 ? -24.246 37.141 -40.546 1.00 47.75 126 LEU A C 1
ATOM 954 O O . LEU A 1 146 ? -24.512 35.952 -40.686 1.00 46.11 126 LEU A O 1
ATOM 959 N N . LYS A 1 147 ? -23.333 37.597 -39.694 1.00 47.26 127 LYS A N 1
ATOM 960 C CA . LYS A 1 147 ? -22.576 36.721 -38.810 1.00 50.03 127 LYS A CA 1
ATOM 961 C C . LYS A 1 147 ? -22.872 37.082 -37.361 1.00 49.14 127 LYS A C 1
ATOM 962 O O . LYS A 1 147 ? -22.683 38.231 -36.948 1.00 48.99 127 LYS A O 1
ATOM 968 N N . PHE A 1 148 ? -23.336 36.108 -36.586 1.00 51.61 128 PHE A N 1
ATOM 969 C CA . PHE A 1 148 ? -23.678 36.357 -35.185 1.00 52.19 128 PHE A CA 1
ATOM 970 C C . PHE A 1 148 ? -23.000 35.420 -34.189 1.00 54.54 128 PHE A C 1
ATOM 971 O O . PHE A 1 148 ? -23.403 35.372 -33.026 1.00 54.47 128 PHE A O 1
ATOM 979 N N . GLU A 1 149 ? -21.959 34.708 -34.633 1.00 56.36 129 GLU A N 1
ATOM 980 C CA . GLU A 1 149 ? -21.159 33.820 -33.767 1.00 56.09 129 GLU A CA 1
ATOM 981 C C . GLU A 1 149 ? -20.823 34.455 -32.417 1.00 53.35 129 GLU A C 1
ATOM 982 O O . GLU A 1 149 ? -20.991 33.827 -31.377 1.00 52.62 129 GLU A O 1
ATOM 984 N N . ALA A 1 150 ? -20.359 35.700 -32.433 1.00 51.06 130 ALA A N 1
ATOM 985 C CA . ALA A 1 150 ? -19.974 36.384 -31.204 1.00 51.43 130 ALA A CA 1
ATOM 986 C C . ALA A 1 150 ? -21.171 36.621 -30.282 1.00 53.80 130 ALA A C 1
ATOM 987 O O . ALA A 1 150 ? -21.014 36.727 -29.071 1.00 53.48 130 ALA A O 1
ATOM 989 N N . SER A 1 151 ? -22.364 36.695 -30.862 1.00 55.40 131 SER A N 1
ATOM 990 C CA . SER A 1 151 ? -23.593 36.884 -30.100 1.00 60.90 131 SER A CA 1
ATOM 991 C C . SER A 1 151 ? -23.941 35.687 -29.182 1.00 65.46 131 SER A C 1
ATOM 992 O O . SER A 1 151 ? -24.725 35.842 -28.244 1.00 62.15 131 SER A O 1
ATOM 995 N N . VAL A 1 152 ? -23.338 34.519 -29.436 1.00 75.17 132 VAL A N 1
ATOM 996 C CA . VAL A 1 152 ? -23.511 33.311 -28.592 1.00 80.98 132 VAL A CA 1
ATOM 997 C C . VAL A 1 152 ? -22.180 32.827 -27.977 1.00 85.78 132 VAL A C 1
ATOM 998 O O . VAL A 1 152 ? -21.121 32.999 -28.576 1.00 89.88 132 VAL A O 1
ATOM 1002 N N . ALA A 1 153 ? -22.235 32.226 -26.787 1.00 92.65 133 ALA A N 1
ATOM 1003 C CA . ALA A 1 153 ? -21.034 31.591 -26.183 1.00 93.75 133 ALA A CA 1
ATOM 1004 C C . ALA A 1 153 ? -20.968 30.082 -26.444 1.00 93.32 133 ALA A C 1
ATOM 1005 O O . ALA A 1 153 ? -21.935 29.363 -26.188 1.00 87.45 133 ALA A O 1
ATOM 1007 N N . GLY A 1 154 ? -19.816 29.618 -26.932 1.00 92.12 134 GLY A N 1
ATOM 1008 C CA . GLY A 1 154 ? -19.639 28.225 -27.344 1.00 92.04 134 GLY A CA 1
ATOM 1009 C C . GLY A 1 154 ? -19.761 27.233 -26.202 1.00 92.65 134 GLY A C 1
ATOM 1010 O O . GLY A 1 154 ? -19.486 27.566 -25.046 1.00 96.00 134 GLY A O 1
ATOM 1011 N N . GLY A 1 155 ? -20.176 26.011 -26.528 1.00 88.65 135 GLY A N 1
ATOM 1012 C CA . GLY A 1 155 ? -20.357 24.959 -25.541 1.00 86.50 135 GLY A CA 1
ATOM 1013 C C . GLY A 1 155 ? -21.556 25.206 -24.655 1.00 80.50 135 GLY A C 1
ATOM 1014 O O . GLY A 1 155 ? -21.586 26.181 -23.921 1.00 74.02 135 GLY A O 1
ATOM 1015 N N . PRO A 1 157 ? -21.953 25.594 -31.516 1.00 86.02 137 PRO A N 1
ATOM 1016 C CA . PRO A 1 157 ? -21.878 24.289 -30.866 1.00 86.52 137 PRO A CA 1
ATOM 1017 C C . PRO A 1 157 ? -20.444 23.912 -30.512 1.00 84.91 137 PRO A C 1
ATOM 1018 O O . PRO A 1 157 ? -19.823 24.582 -29.684 1.00 84.30 137 PRO A O 1
ATOM 1020 N N . ASN A 1 169 ? -27.581 15.496 -37.373 1.00 78.86 149 ASN A N 1
ATOM 1021 C CA . ASN A 1 169 ? -28.289 16.741 -37.662 1.00 78.81 149 ASN A CA 1
ATOM 1022 C C . ASN A 1 169 ? -29.675 16.816 -37.019 1.00 77.03 149 ASN A C 1
ATOM 1023 O O . ASN A 1 169 ? -30.113 17.902 -36.642 1.00 83.05 149 ASN A O 1
ATOM 1026 N N . ASN A 1 170 ? -30.356 15.676 -36.893 1.00 70.94 150 ASN A N 1
ATOM 1027 C CA . ASN A 1 170 ? -31.715 15.640 -36.366 1.00 65.52 150 ASN A CA 1
ATOM 1028 C C . ASN A 1 170 ? -31.690 15.595 -34.835 1.00 60.36 150 ASN A C 1
ATOM 1029 O O . ASN A 1 170 ? -31.720 14.527 -34.215 1.00 61.19 150 ASN A O 1
ATOM 1031 N N . ILE A 1 171 ? -31.623 16.780 -34.248 1.00 51.95 151 ILE A N 1
ATOM 1032 C CA . ILE A 1 171 ? -31.688 16.945 -32.804 1.00 49.00 151 ILE A CA 1
ATOM 1033 C C . ILE A 1 171 ? -33.151 16.931 -32.378 1.00 44.50 151 ILE A C 1
ATOM 1034 O O . ILE A 1 171 ? -33.942 17.685 -32.907 1.00 45.72 151 ILE A O 1
ATOM 1039 N N . SER A 1 172 ? -33.505 16.079 -31.428 1.00 42.41 152 SER A N 1
ATOM 1040 C CA . SER A 1 172 ? -34.859 16.051 -30.880 1.00 42.27 152 SER A CA 1
ATOM 1041 C C . SER A 1 172 ? -34.979 16.707 -29.500 1.00 38.43 152 SER A C 1
ATOM 1042 O O . SER A 1 172 ? -36.066 17.105 -29.079 1.00 35.93 152 SER A O 1
ATOM 1045 N N . LYS A 1 173 ? -33.867 16.816 -28.786 1.00 35.13 153 LYS A N 1
ATOM 1046 C CA . LYS A 1 173 ? -33.898 17.360 -27.433 1.00 33.50 153 LYS A CA 1
ATOM 1047 C C . LYS A 1 173 ? -32.519 17.895 -27.061 1.00 31.18 153 LYS A C 1
ATOM 1048 O O . LYS A 1 173 ? -31.506 17.334 -27.453 1.00 30.29 153 LYS A O 1
ATOM 1054 N N . PHE A 1 174 ? -32.490 18.999 -26.329 1.00 30.96 154 PHE A N 1
ATOM 1055 C CA . PHE A 1 174 ? -31.266 19.417 -25.656 1.00 29.31 154 PHE A CA 1
ATOM 1056 C C . PHE A 1 174 ? -31.561 19.785 -24.230 1.00 28.74 154 PHE A C 1
ATOM 1057 O O . PHE A 1 174 ? -32.657 20.237 -23.910 1.00 28.68 154 PHE A O 1
ATOM 1065 N N . MET A 1 175 ? -30.564 19.591 -23.377 1.00 28.35 155 MET A N 1
ATOM 1066 C CA . MET A 1 175 ? -30.608 20.036 -21.990 1.00 28.12 155 MET A CA 1
ATOM 1067 C C . MET A 1 175 ? -29.290 20.716 -21.702 1.00 27.51 155 MET A C 1
ATOM 1068 O O . MET A 1 175 ? -28.232 20.179 -22.040 1.00 26.62 155 MET A O 1
ATOM 1073 N N . GLY A 1 176 ? -29.340 21.862 -21.043 1.00 26.37 156 GLY A N 1
ATOM 1074 C CA . GLY A 1 176 ? -28.144 22.590 -20.791 1.00 25.80 156 GLY A CA 1
ATOM 1075 C C . GLY A 1 176 ? -28.057 23.268 -19.462 1.00 26.50 156 GLY A C 1
ATOM 1076 O O . GLY A 1 176 ? -29.078 23.649 -18.866 1.00 27.28 156 GLY A O 1
ATOM 1077 N N . ILE A 1 177 ? -26.818 23.410 -18.995 1.00 25.43 157 ILE A N 1
ATOM 1078 C CA . ILE A 1 177 ? -26.494 24.291 -17.892 1.00 25.23 157 ILE A CA 1
ATOM 1079 C C . ILE A 1 177 ? -25.974 25.543 -18.574 1.00 26.38 157 ILE A C 1
ATOM 1080 O O . ILE A 1 177 ? -24.921 25.489 -19.193 1.00 25.32 157 ILE A O 1
ATOM 1085 N N . LEU A 1 178 ? -26.771 26.624 -18.532 1.00 26.52 158 LEU A N 1
ATOM 1086 C CA . LEU A 1 178 ? -26.605 27.742 -19.438 1.00 29.71 158 LEU A CA 1
ATOM 1087 C C . LEU A 1 178 ? -26.339 29.062 -18.755 1.00 30.95 158 LEU A C 1
ATOM 1088 O O . LEU A 1 178 ? -26.248 30.096 -19.422 1.00 35.75 158 LEU A O 1
ATOM 1093 N N . ASN A 1 179 ? -26.171 29.033 -17.445 1.00 29.47 159 ASN A N 1
ATOM 1094 C CA . ASN A 1 179 ? -25.883 30.248 -16.723 1.00 29.09 159 ASN A CA 1
ATOM 1095 C C . ASN A 1 179 ? -24.843 29.896 -15.669 1.00 26.49 159 ASN A C 1
ATOM 1096 O O . ASN A 1 179 ? -25.113 29.121 -14.762 1.00 26.34 159 ASN A O 1
ATOM 1101 N N . GLY A 1 180 ? -23.653 30.462 -15.803 1.00 26.43 160 GLY A N 1
ATOM 1102 C CA . GLY A 1 180 ? -22.527 30.176 -14.900 1.00 26.13 160 GLY A CA 1
ATOM 1103 C C . GLY A 1 180 ? -22.805 30.537 -13.450 1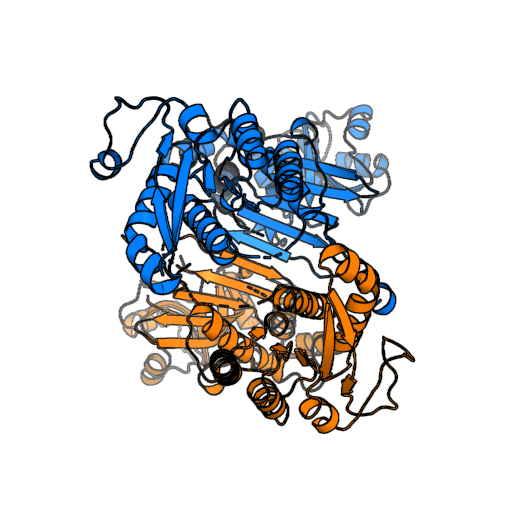.00 26.10 160 GLY A C 1
ATOM 1104 O O . GLY A 1 180 ? -22.461 29.793 -12.535 1.00 25.09 160 GLY A O 1
ATOM 1105 N N . THR A 1 181 ? -23.436 31.685 -13.240 1.00 27.38 161 THR A N 1
ATOM 1106 C CA . THR A 1 181 ? -23.664 32.189 -11.872 1.00 28.34 161 THR A CA 1
ATOM 1107 C C . THR A 1 181 ? -24.604 31.300 -11.067 1.00 27.38 161 THR A C 1
ATOM 1108 O O . THR A 1 181 ? -24.323 30.993 -9.900 1.00 26.01 161 THR A O 1
ATOM 1112 N N . SER A 1 182 ? -25.706 30.879 -11.684 1.00 25.24 162 SER A N 1
ATOM 1113 C CA . SER A 1 182 ? -26.631 29.987 -10.993 1.00 26.31 162 SER A CA 1
ATOM 1114 C C . SER A 1 182 ? -26.033 28.632 -10.712 1.00 23.71 162 SER A C 1
ATOM 1115 O O . SER A 1 182 ? -26.261 28.059 -9.670 1.00 23.35 162 SER A O 1
ATOM 1118 N N . ASN A 1 183 ? -25.281 28.101 -11.670 1.00 23.85 163 ASN A N 1
ATOM 1119 C CA . ASN A 1 183 ? -24.629 26.838 -11.450 1.00 22.50 163 ASN A CA 1
ATOM 1120 C C . ASN A 1 183 ? -23.596 26.943 -10.350 1.00 22.36 163 ASN A C 1
ATOM 1121 O O . ASN A 1 183 ? -23.481 26.036 -9.516 1.00 22.95 163 ASN A O 1
ATOM 1126 N N . PHE A 1 184 ? -22.851 28.038 -10.332 1.00 23.65 164 PHE A N 1
ATOM 1127 C CA . PHE A 1 184 ? -21.876 28.284 -9.251 1.00 24.80 164 PHE A CA 1
ATOM 1128 C C . PHE A 1 184 ? -22.558 28.247 -7.889 1.00 25.24 164 PHE A C 1
ATOM 1129 O O . PHE A 1 184 ? -22.080 27.610 -6.948 1.00 24.22 164 PHE A O 1
ATOM 1137 N N . ILE A 1 185 ? -23.699 28.924 -7.789 1.00 25.94 165 ILE A N 1
ATOM 1138 C CA . ILE A 1 185 ? -24.420 28.996 -6.526 1.00 24.74 165 ILE A CA 1
ATOM 1139 C C . ILE A 1 185 ? -24.879 27.620 -6.087 1.00 25.07 165 ILE A C 1
ATOM 1140 O O . ILE A 1 185 ? -24.717 27.240 -4.911 1.00 24.01 165 ILE A O 1
ATOM 1145 N N . LEU A 1 186 ? -25.468 26.852 -7.020 1.00 24.66 166 LEU A N 1
ATOM 1146 C CA . LEU A 1 186 ? -25.924 25.499 -6.667 1.00 23.93 166 LEU A CA 1
ATOM 1147 C C . LEU A 1 186 ? -24.760 24.581 -6.238 1.00 24.44 166 LEU A C 1
ATOM 1148 O O . LEU A 1 186 ? -24.909 23.778 -5.323 1.00 24.29 166 LEU A O 1
ATOM 1153 N N . SER A 1 187 ? -23.620 24.698 -6.910 1.00 24.63 167 SER A N 1
ATOM 1154 C CA . SER A 1 187 ? -22.420 23.939 -6.535 1.00 24.96 167 SER A CA 1
ATOM 1155 C C . SER A 1 187 ? -21.947 24.300 -5.128 1.00 26.44 167 SER A C 1
ATOM 1156 O O . SER A 1 187 ? -21.597 23.438 -4.345 1.00 25.12 167 SER A O 1
ATOM 1159 N N . LYS A 1 188 ? -21.953 25.590 -4.822 1.00 28.46 168 LYS A N 1
ATOM 1160 C CA . LYS A 1 188 ? -21.553 26.062 -3.498 1.00 31.23 168 LYS A CA 1
ATOM 1161 C C . LYS A 1 188 ? -22.478 25.523 -2.405 1.00 30.52 168 LYS A C 1
ATOM 1162 O O . LYS A 1 188 ? -22.008 25.018 -1.386 1.00 28.91 168 LYS A O 1
ATOM 1168 N N . MET A 1 189 ? -23.789 25.624 -2.628 1.00 30.22 169 MET A N 1
ATOM 1169 C CA . MET A 1 189 ? -24.765 25.112 -1.680 1.00 30.67 169 MET A CA 1
ATOM 1170 C C . MET A 1 189 ? -24.506 23.650 -1.442 1.00 31.07 169 MET A C 1
ATOM 1171 O O . MET A 1 189 ? -24.477 23.175 -0.301 1.00 33.18 169 MET A O 1
ATOM 1176 N N . THR A 1 190 ? -24.293 22.934 -2.536 1.00 31.15 170 THR A N 1
ATOM 1177 C CA . THR A 1 190 ? -24.128 21.500 -2.483 1.00 31.03 170 THR A CA 1
ATOM 1178 C C . THR A 1 190 ? -22.824 21.084 -1.778 1.00 34.18 170 THR A C 1
ATOM 1179 O O . THR A 1 190 ? -22.852 20.271 -0.855 1.00 34.21 170 THR A O 1
ATOM 1183 N N . LYS A 1 191 ? -21.699 21.629 -2.221 1.00 36.65 171 LYS A N 1
ATOM 1184 C CA . LYS A 1 191 ? -20.393 21.196 -1.711 1.00 40.09 171 LYS A CA 1
ATOM 1185 C C . LYS A 1 191 ? -20.098 21.723 -0.311 1.00 39.87 171 LYS A C 1
ATOM 1186 O O . LYS A 1 191 ? -19.519 21.004 0.504 1.00 37.49 171 LYS A O 1
ATOM 1192 N N . GLU A 1 192 ? -20.498 22.961 -0.036 1.00 38.77 172 GLU A N 1
ATOM 1193 C CA . GLU A 1 192 ? -20.183 23.593 1.243 1.00 41.30 172 GLU A CA 1
ATOM 1194 C C . GLU A 1 192 ? -21.357 23.636 2.234 1.00 38.79 172 GLU A C 1
ATOM 1195 O O . GLU A 1 192 ? -21.199 24.077 3.365 1.00 38.23 172 GLU A O 1
ATOM 1201 N N . GLN A 1 193 ? -22.512 23.126 1.826 1.00 34.91 173 GLN A N 1
ATOM 1202 C CA . GLN A 1 193 ? -23.677 23.020 2.696 1.00 34.81 173 GLN A CA 1
ATOM 1203 C C . GLN A 1 193 ? -24.111 24.367 3.246 1.00 36.21 173 GLN A C 1
ATOM 1204 O O . GLN A 1 193 ? -24.285 24.544 4.436 1.00 35.73 173 GLN A O 1
ATOM 1210 N N . THR A 1 194 ? -24.293 25.322 2.342 1.00 38.08 174 THR A N 1
ATOM 1211 C CA . THR A 1 194 ? -24.752 26.650 2.707 1.00 37.73 174 THR A CA 1
ATOM 1212 C C . THR A 1 194 ? -26.159 26.846 2.207 1.00 35.68 174 THR A C 1
ATOM 1213 O O . THR A 1 194 ? -26.602 26.154 1.291 1.00 36.08 174 THR A O 1
ATOM 1217 N N . THR A 1 195 ? -26.827 27.861 2.729 1.00 34.77 175 THR A N 1
ATOM 1218 C CA . THR A 1 195 ? -28.126 28.267 2.214 1.00 34.39 175 THR A CA 1
ATOM 1219 C C . THR A 1 195 ? -27.951 28.993 0.911 1.00 33.32 175 THR A C 1
ATOM 1220 O O . THR A 1 195 ? -26.841 29.459 0.590 1.00 34.74 175 THR A O 1
ATOM 1224 N N . PHE A 1 196 ? -29.050 29.133 0.175 1.00 34.25 176 PHE A N 1
ATOM 1225 C CA . PHE A 1 196 ? -29.052 29.910 -1.071 1.00 32.91 176 PHE A CA 1
ATOM 1226 C C . PHE A 1 196 ? -28.522 31.329 -0.834 1.00 33.77 176 PHE A C 1
ATOM 1227 O O . PHE A 1 196 ? -27.690 31.838 -1.594 1.00 31.58 176 PHE A O 1
ATOM 1235 N N . GLU A 1 197 ? -29.024 31.974 0.222 1.00 34.77 177 GLU A N 1
ATOM 1236 C CA . GLU A 1 197 ? -28.643 33.343 0.550 1.00 34.97 177 GLU A CA 1
ATOM 1237 C C . GLU A 1 197 ? -27.123 33.486 0.789 1.00 32.09 177 GLU A C 1
ATOM 1238 O O . GLU A 1 197 ? -26.505 34.427 0.307 1.00 31.46 177 GLU A O 1
ATOM 1244 N N . GLU A 1 198 ? -26.554 32.560 1.540 1.00 32.35 178 GLU A N 1
ATOM 1245 C CA . GLU A 1 198 ? -25.129 32.544 1.817 1.00 35.55 178 GLU A CA 1
ATOM 1246 C C . GLU A 1 198 ? -24.333 32.300 0.541 1.00 32.76 178 GLU A C 1
ATOM 1247 O O . GLU A 1 198 ? -23.317 32.950 0.313 1.00 30.15 178 GLU A O 1
ATOM 1253 N N . ALA A 1 199 ? -24.821 31.392 -0.300 1.00 28.61 179 ALA A N 1
ATOM 1254 C CA . ALA A 1 199 ? -24.117 31.042 -1.536 1.00 27.71 179 ALA A CA 1
ATOM 1255 C C . ALA A 1 199 ? -24.149 32.191 -2.527 1.00 27.00 179 ALA A C 1
ATOM 1256 O O . ALA A 1 199 ? -23.158 32.460 -3.196 1.00 26.08 179 ALA A O 1
ATOM 1258 N N . LEU A 1 200 ? -25.281 32.892 -2.614 1.00 27.13 180 LEU A N 1
ATOM 1259 C CA . LEU A 1 200 ? -25.369 34.068 -3.477 1.00 27.39 180 LEU A CA 1
ATOM 1260 C C . LEU A 1 200 ? -24.441 35.176 -3.003 1.00 27.64 180 LEU A C 1
ATOM 1261 O O . LEU A 1 200 ? -23.761 35.814 -3.804 1.00 27.22 180 LEU A O 1
ATOM 1266 N N . ASP A 1 201 ? -24.417 35.437 -1.705 1.00 29.19 181 ASP A N 1
ATOM 1267 C CA . ASP A 1 201 ? -23.495 36.470 -1.196 1.00 31.84 181 ASP A CA 1
ATOM 1268 C C . ASP A 1 201 ? -22.046 36.102 -1.528 1.00 31.15 181 ASP A C 1
ATOM 1269 O O . ASP A 1 201 ? -21.233 36.969 -1.882 1.00 29.99 181 ASP A O 1
ATOM 1274 N N . GLU A 1 202 ? -21.714 34.823 -1.381 1.00 31.06 182 GLU A N 1
ATOM 1275 C CA . GLU A 1 202 ? -20.367 34.377 -1.690 1.00 33.73 182 GLU A CA 1
ATOM 1276 C C . GLU A 1 202 ? -20.084 34.601 -3.182 1.00 32.40 182 GLU A C 1
ATOM 1277 O O . GLU A 1 202 ? -19.013 35.102 -3.543 1.00 31.50 182 GLU A O 1
ATOM 1283 N N . ALA A 1 203 ? -21.040 34.265 -4.045 1.00 30.46 183 ALA A N 1
ATOM 1284 C CA . ALA A 1 203 ? -20.859 34.496 -5.481 1.00 31.64 183 ALA A CA 1
ATOM 1285 C C . ALA A 1 203 ? -20.646 35.978 -5.805 1.00 33.77 183 ALA A C 1
ATOM 1286 O O . ALA A 1 203 ? -19.858 36.320 -6.711 1.00 32.54 183 ALA A O 1
ATOM 1288 N N . LYS A 1 204 ? -21.394 36.851 -5.121 1.00 31.21 184 LYS A N 1
ATOM 1289 C CA . LYS A 1 204 ? -21.159 38.289 -5.237 1.00 32.51 184 LYS A CA 1
ATOM 1290 C C . LYS A 1 204 ? -19.734 38.657 -4.847 1.00 31.72 184 LYS A C 1
ATOM 1291 O O . LYS A 1 204 ? -19.056 39.338 -5.599 1.00 32.07 184 LYS A O 1
ATOM 1297 N N . ARG A 1 205 ? -19.277 38.208 -3.685 1.00 32.05 185 ARG A N 1
ATOM 1298 C CA . ARG A 1 205 ? -17.924 38.547 -3.221 1.00 34.79 185 ARG A CA 1
ATOM 1299 C C . ARG A 1 205 ? -16.819 38.012 -4.151 1.00 37.76 185 ARG A C 1
ATOM 1300 O O . ARG A 1 205 ? -15.768 38.642 -4.310 1.00 35.05 185 ARG A O 1
ATOM 1308 N N . LEU A 1 206 ? -17.080 36.865 -4.780 1.00 37.62 186 LEU A N 1
ATOM 1309 C CA . LEU A 1 206 ? -16.070 36.213 -5.587 1.00 38.78 186 LEU A CA 1
ATOM 1310 C C . LEU A 1 206 ? -16.052 36.694 -7.021 1.00 38.26 186 LEU A C 1
ATOM 1311 O O . LEU A 1 206 ? -15.213 36.244 -7.775 1.00 42.30 186 LEU A O 1
ATOM 1316 N N . GLY A 1 207 ? -16.959 37.598 -7.394 1.00 38.79 187 GLY A N 1
ATOM 1317 C CA . GLY A 1 207 ? -17.009 38.135 -8.746 1.00 41.16 187 GLY A CA 1
ATOM 1318 C C . GLY A 1 207 ? -17.999 37.481 -9.723 1.00 45.81 187 GLY A C 1
ATOM 1319 O O . GLY A 1 207 ? -18.214 37.999 -10.804 1.00 48.65 187 GLY A O 1
ATOM 1320 N N . PHE A 1 208 ? -18.634 36.379 -9.345 1.00 46.07 188 PHE A N 1
ATOM 1321 C CA . PHE A 1 208 ? -19.570 35.668 -10.260 1.00 47.23 188 PHE A CA 1
ATOM 1322 C C . PHE A 1 208 ? -20.929 36.326 -10.429 1.00 48.30 188 PHE A C 1
ATOM 1323 O O . PHE A 1 208 ? -21.398 36.551 -11.556 1.00 53.54 188 PHE A O 1
ATOM 1331 N N . ALA A 1 209 ? -21.546 36.700 -9.324 1.00 47.15 189 ALA A N 1
ATOM 1332 C CA . ALA A 1 209 ? -22.834 37.351 -9.382 1.00 44.40 189 ALA A CA 1
ATOM 1333 C C . ALA A 1 209 ? -22.615 38.837 -9.311 1.00 47.29 189 ALA A C 1
ATOM 1334 O O . ALA A 1 209 ? -21.699 39.285 -8.630 1.00 44.29 189 ALA A O 1
ATOM 1336 N N . GLU A 1 210 ? -23.501 39.589 -9.963 1.00 48.69 190 GLU A N 1
ATOM 1337 C CA . GLU A 1 210 ? -23.530 41.037 -9.875 1.00 55.19 190 GLU A CA 1
ATOM 1338 C C . GLU A 1 210 ? -24.482 41.468 -8.756 1.00 54.15 190 GLU A C 1
ATOM 1339 O O . GLU A 1 210 ? -25.190 40.641 -8.164 1.00 51.56 190 GLU A O 1
ATOM 1345 N N . ALA A 1 211 ? -24.485 42.766 -8.455 1.00 57.38 191 ALA A N 1
ATOM 1346 C CA . ALA A 1 211 ? -25.202 43.324 -7.296 1.00 53.28 191 ALA A CA 1
ATOM 1347 C C . ALA A 1 211 ? -26.692 43.079 -7.359 1.00 52.61 191 ALA A C 1
ATOM 1348 O O . ALA A 1 211 ? -27.344 42.795 -6.343 1.00 57.16 191 ALA A O 1
ATOM 1350 N N . ASP A 1 212 ? -27.246 43.238 -8.553 1.00 53.41 192 ASP A N 1
ATOM 1351 C CA . ASP A 1 212 ? -28.581 42.739 -8.852 1.00 52.40 192 ASP A CA 1
ATOM 1352 C C . ASP A 1 212 ? -28.343 41.486 -9.695 1.00 48.31 192 ASP A C 1
ATOM 1353 O O . ASP A 1 212 ? -28.010 41.582 -10.875 1.00 45.72 192 ASP A O 1
ATOM 1358 N N . PRO A 1 213 ? -28.477 40.305 -9.079 1.00 44.85 193 PRO A N 1
ATOM 1359 C CA . PRO A 1 213 ? -28.185 39.085 -9.791 1.00 42.42 193 PRO A CA 1
ATOM 1360 C C . PRO A 1 213 ? -29.437 38.486 -10.478 1.00 39.27 193 PRO A C 1
ATOM 1361 O O . PRO A 1 213 ? -29.348 37.385 -10.983 1.00 34.65 193 PRO A O 1
ATOM 1365 N N . THR A 1 214 ? -30.572 39.206 -10.492 1.00 37.36 194 THR A N 1
ATOM 1366 C CA . THR A 1 214 ? -31.878 38.722 -11.005 1.00 37.94 194 THR A CA 1
ATOM 1367 C C . THR A 1 214 ? -31.815 37.986 -12.327 1.00 36.08 194 THR A C 1
ATOM 1368 O O . THR A 1 214 ? -32.409 36.924 -12.490 1.00 35.43 194 THR A O 1
ATOM 1372 N N . ASP A 1 215 ? -31.114 38.563 -13.288 1.00 35.61 195 ASP A N 1
ATOM 1373 C CA . ASP A 1 215 ? -31.025 37.977 -14.616 1.00 39.27 195 ASP A CA 1
ATOM 1374 C C . ASP A 1 215 ? -30.453 36.549 -14.575 1.00 37.60 195 ASP A C 1
ATOM 1375 O O . ASP A 1 215 ? -30.842 35.689 -15.377 1.00 38.72 195 ASP A O 1
ATOM 1380 N N . ASP A 1 216 ? -29.537 36.313 -13.645 1.00 34.53 196 ASP A N 1
ATOM 1381 C CA . ASP A 1 216 ? -28.919 34.996 -13.432 1.00 35.37 196 ASP A CA 1
ATOM 1382 C C . ASP A 1 216 ? -29.832 34.083 -12.622 1.00 34.35 196 ASP A C 1
ATOM 1383 O O . ASP A 1 216 ? -30.251 33.009 -13.074 1.00 32.78 196 ASP A O 1
ATOM 1388 N N . VAL A 1 217 ? -30.128 34.549 -11.422 1.00 32.76 197 VAL A N 1
ATOM 1389 C CA . VAL A 1 217 ? -30.829 33.786 -10.394 1.00 34.27 197 VAL A CA 1
ATOM 1390 C C . VAL A 1 217 ? -32.274 33.456 -10.745 1.00 31.52 197 VAL A C 1
ATOM 1391 O O . VAL A 1 217 ? -32.771 32.410 -10.356 1.00 31.15 197 VAL A O 1
ATOM 1395 N N . GLU A 1 218 ? -32.943 34.314 -11.503 1.00 31.36 198 GLU A N 1
ATOM 1396 C CA . GLU A 1 218 ? -34.332 34.040 -11.914 1.00 34.13 198 GLU A CA 1
ATOM 1397 C C . GLU A 1 218 ? -34.421 33.284 -13.236 1.00 32.27 198 GLU A C 1
ATOM 1398 O O . GLU A 1 218 ? -35.520 33.047 -13.770 1.00 32.42 198 GLU A O 1
ATOM 1404 N N . GLY A 1 219 ? -33.266 32.930 -13.798 1.00 30.96 199 GLY A N 1
ATOM 1405 C CA . GLY A 1 219 ? -33.233 32.093 -14.987 1.00 29.41 199 GLY A CA 1
ATOM 1406 C C . GLY A 1 219 ? -33.522 32.799 -16.305 1.00 30.68 199 GLY A C 1
ATOM 1407 O O . GLY A 1 219 ? -33.749 32.135 -17.338 1.00 30.34 199 GLY A O 1
ATOM 1408 N N . VAL A 1 220 ? -33.503 34.126 -16.299 1.00 31.68 200 VAL A N 1
ATOM 1409 C CA . VAL A 1 220 ? -33.823 34.897 -17.516 1.00 33.78 200 VAL A CA 1
ATOM 1410 C C . VAL A 1 220 ? -32.725 34.710 -18.567 1.00 32.36 200 VAL A C 1
ATOM 1411 O O . VAL A 1 220 ? -33.015 34.416 -19.737 1.00 32.27 200 VAL A O 1
ATOM 1415 N N . ASP A 1 221 ? -31.478 34.867 -18.152 1.00 33.03 201 ASP A N 1
ATOM 1416 C CA . ASP A 1 221 ? -30.322 34.642 -19.042 1.00 34.92 201 ASP A CA 1
ATOM 1417 C C . ASP A 1 221 ? -30.371 33.266 -19.671 1.00 34.86 201 ASP A C 1
ATOM 1418 O O . ASP A 1 221 ? -30.175 33.117 -20.884 1.00 34.81 201 ASP A O 1
ATOM 1423 N N . ALA A 1 222 ? -30.631 32.252 -18.842 1.00 32.89 202 ALA A N 1
ATOM 1424 C CA . ALA A 1 222 ? -30.736 30.891 -19.320 1.00 31.07 202 ALA A CA 1
ATOM 1425 C C . ALA A 1 222 ? -31.899 30.730 -20.312 1.00 29.57 202 ALA A C 1
ATOM 1426 O O . ALA A 1 222 ? -31.761 30.029 -21.313 1.00 27.71 202 ALA A O 1
ATOM 1428 N N . ALA A 1 223 ? -33.027 31.387 -20.051 1.00 28.75 203 ALA A N 1
ATOM 1429 C CA . ALA A 1 223 ? -34.173 31.316 -20.967 1.00 30.49 203 ALA A CA 1
ATOM 1430 C C . ALA A 1 223 ? -33.862 31.940 -22.330 1.00 30.22 203 ALA A C 1
ATOM 1431 O O . ALA A 1 223 ? -34.232 31.392 -23.373 1.00 29.64 203 ALA A O 1
ATOM 1433 N N . ARG A 1 224 ? -33.133 33.049 -22.335 1.00 30.86 204 ARG A N 1
ATOM 1434 C CA . ARG A 1 224 ? -32.674 33.622 -23.609 1.00 31.92 204 ARG A CA 1
ATOM 1435 C C . ARG A 1 224 ? -31.810 32.630 -24.382 1.00 30.01 204 ARG A C 1
ATOM 1436 O O . ARG A 1 224 ? -31.977 32.462 -25.581 1.00 31.46 204 ARG A O 1
ATOM 1444 N N . LYS A 1 225 ? -30.904 31.949 -23.699 1.00 30.67 205 LYS A N 1
ATOM 1445 C CA . LYS A 1 225 ? -30.054 30.966 -24.363 1.00 31.13 205 LYS A CA 1
ATOM 1446 C C . LYS A 1 225 ? -30.820 29.754 -24.855 1.00 30.15 205 LYS A C 1
ATOM 1447 O O . LYS A 1 225 ? -30.434 29.146 -25.857 1.00 30.95 205 LYS A O 1
ATOM 1453 N N . VAL A 1 226 ? -31.897 29.393 -24.161 1.00 28.52 206 VAL A N 1
ATOM 1454 C CA . VAL A 1 226 ? -32.791 28.346 -24.635 1.00 27.64 206 VAL A CA 1
ATOM 1455 C C . VAL A 1 226 ? -33.513 28.753 -25.921 1.00 28.40 206 VAL A C 1
ATOM 1456 O O . VAL A 1 226 ? -33.676 27.929 -26.820 1.00 29.31 206 VAL A O 1
ATOM 1460 N N . VAL A 1 227 ? -33.968 30.000 -26.007 1.00 29.59 207 VAL A N 1
ATOM 1461 C CA . VAL A 1 227 ? -34.534 30.509 -27.266 1.00 31.97 207 VAL A CA 1
ATOM 1462 C C . VAL A 1 227 ? -33.513 30.379 -28.398 1.00 32.14 207 VAL A C 1
ATOM 1463 O O . VAL A 1 227 ? -33.813 29.863 -29.472 1.00 33.21 207 VAL A O 1
ATOM 1467 N N . ILE A 1 228 ? -32.298 30.834 -28.147 1.00 32.49 208 ILE A N 1
ATOM 1468 C CA . ILE A 1 228 ? -31.243 30.788 -29.152 1.00 34.28 208 ILE A CA 1
ATOM 1469 C C . ILE A 1 228 ? -30.875 29.352 -29.511 1.00 34.95 208 ILE A C 1
ATOM 1470 O O . ILE A 1 228 ? -30.774 29.005 -30.687 1.00 35.63 208 ILE A O 1
ATOM 1475 N N . THR A 1 229 ? -30.651 28.522 -28.501 1.00 34.13 209 THR A N 1
ATOM 1476 C CA . THR A 1 229 ? -30.296 27.139 -28.730 1.00 33.69 209 THR A CA 1
ATOM 1477 C C . THR A 1 229 ? -31.393 26.385 -29.520 1.00 36.20 209 THR A C 1
ATOM 1478 O O . THR A 1 229 ? -31.074 25.548 -30.373 1.00 35.13 209 THR A O 1
ATOM 1482 N N . SER A 1 230 ? -32.655 26.708 -29.260 1.00 36.73 210 SER A N 1
ATOM 1483 C CA . SER A 1 230 ? -33.777 26.111 -29.988 1.00 38.12 210 SER A CA 1
ATOM 1484 C C . SER A 1 230 ? -33.771 26.526 -31.458 1.00 41.06 210 SER A C 1
ATOM 1485 O O . SER A 1 230 ? -34.067 25.722 -32.353 1.00 38.73 210 SER A O 1
ATOM 1488 N N . TYR A 1 231 ? -33.440 27.785 -31.703 1.00 42.19 211 TYR A N 1
ATOM 1489 C CA . TYR A 1 231 ? -33.329 28.293 -33.070 1.00 42.99 211 TYR A CA 1
ATOM 1490 C C . TYR A 1 231 ? -32.201 27.597 -33.849 1.00 43.00 211 TYR A C 1
ATOM 1491 O O . TYR A 1 231 ? -32.400 27.160 -34.970 1.00 42.40 211 TYR A O 1
ATOM 1500 N N . LEU A 1 232 ? -31.037 27.469 -33.223 1.00 42.32 212 LEU A N 1
ATOM 1501 C CA . LEU A 1 232 ? -29.910 26.799 -33.830 1.00 43.07 212 LEU A CA 1
ATOM 1502 C C . LEU A 1 232 ? -30.107 25.284 -33.961 1.00 45.01 212 LEU A C 1
ATOM 1503 O O . LEU A 1 232 ? -29.714 24.716 -34.967 1.00 45.88 212 LEU A O 1
ATOM 1508 N N . SER A 1 233 ? -30.747 24.643 -32.980 1.00 43.38 213 SER A N 1
ATOM 1509 C CA . SER A 1 233 ? -30.968 23.190 -33.005 1.00 44.27 213 SER A CA 1
ATOM 1510 C C . SER A 1 233 ? -32.120 22.734 -33.893 1.00 44.80 213 SER A C 1
ATOM 1511 O O . SER A 1 233 ? -32.014 21.718 -34.585 1.00 45.73 213 SER A O 1
ATOM 1514 N N . PHE A 1 234 ? -33.239 23.441 -33.821 1.00 44.46 214 PHE A N 1
ATOM 1515 C CA . PHE A 1 234 ? -34.467 22.989 -34.438 1.00 45.42 214 PHE A CA 1
ATOM 1516 C C . PHE A 1 234 ? -34.906 23.842 -35.616 1.00 49.13 214 PHE A C 1
ATOM 1517 O O . PHE A 1 234 ? -35.904 23.506 -36.250 1.00 48.36 214 PHE A O 1
ATOM 1525 N N . ASN A 1 235 ? -34.195 24.943 -35.889 1.00 50.16 215 ASN A N 1
ATOM 1526 C CA A ASN A 1 235 ? -34.604 25.903 -36.910 0.50 51.84 215 ASN A CA 1
ATOM 1527 C CA B ASN A 1 235 ? -34.606 25.905 -36.916 0.50 52.29 215 ASN A CA 1
ATOM 1528 C C . ASN A 1 235 ? -36.031 26.412 -36.695 1.00 51.93 215 ASN A C 1
ATOM 1529 O O . ASN A 1 235 ? -36.762 26.666 -37.641 1.00 54.43 215 ASN A O 1
ATOM 1538 N N . GLN A 1 236 ? -36.412 26.564 -35.433 1.00 51.48 216 GLN A N 1
ATOM 1539 C CA . GLN A 1 236 ? -37.722 27.081 -35.071 1.00 51.94 216 GLN A CA 1
ATOM 1540 C C . GLN A 1 236 ? -37.523 28.309 -34.225 1.00 47.90 216 GLN A C 1
ATOM 1541 O O . GLN A 1 236 ? -36.654 28.340 -33.369 1.00 47.18 216 GLN A O 1
ATOM 1547 N N . VAL A 1 237 ? -38.375 29.295 -34.439 1.00 46.70 217 VAL A N 1
ATOM 1548 C CA . VAL A 1 237 ? -38.356 30.512 -33.676 1.00 44.34 217 VAL A CA 1
ATOM 1549 C C . VAL A 1 237 ? -39.371 30.398 -32.560 1.00 43.72 217 VAL A C 1
ATOM 1550 O O . VAL A 1 237 ? -40.544 30.221 -32.827 1.00 45.54 217 VAL A O 1
ATOM 1554 N N . ILE A 1 238 ? -38.927 30.519 -31.315 1.00 42.70 218 ILE A N 1
ATOM 1555 C CA . ILE A 1 238 ? -39.855 30.673 -30.195 1.00 42.33 218 ILE A CA 1
ATOM 1556 C C . ILE A 1 238 ? -39.623 32.021 -29.554 1.00 41.87 218 ILE A C 1
ATOM 1557 O O . ILE A 1 238 ? -38.564 32.599 -29.714 1.00 42.42 218 ILE A O 1
ATOM 1562 N N . LYS A 1 239 ? -40.606 32.506 -28.806 1.00 43.97 219 LYS A N 1
ATOM 1563 C CA . LYS A 1 239 ? -40.470 33.768 -28.088 1.00 43.84 219 LYS A CA 1
ATOM 1564 C C . LYS A 1 239 ? -39.940 33.522 -26.681 1.00 43.60 219 LYS A C 1
ATOM 1565 O O . LYS A 1 239 ? -40.164 32.446 -26.103 1.00 39.88 219 LYS A O 1
ATOM 1569 N N . LEU A 1 240 ? -39.266 34.521 -26.108 1.00 41.03 220 LEU A N 1
ATOM 1570 C CA . LEU A 1 240 ? -38.791 34.413 -24.747 1.00 41.82 220 LEU A CA 1
ATOM 1571 C C . LEU A 1 240 ? -39.922 34.021 -23.796 1.00 42.67 220 LEU A C 1
ATOM 1572 O O . LEU A 1 240 ? -39.715 33.220 -22.889 1.00 42.17 220 LEU A O 1
ATOM 1577 N N . ASN A 1 241 ? -41.108 34.581 -23.986 1.00 43.70 221 ASN A N 1
ATOM 1578 C CA . ASN A 1 241 ? -42.189 34.301 -23.056 1.00 46.38 221 ASN A CA 1
ATOM 1579 C C . ASN A 1 241 ? -42.845 32.930 -23.269 1.00 43.52 221 ASN A C 1
ATOM 1580 O O . ASN A 1 241 ? -43.653 32.533 -22.469 1.00 42.51 221 ASN A O 1
ATOM 1585 N N . ASP A 1 242 ? -42.486 32.218 -24.337 1.00 42.78 222 ASP A N 1
ATOM 1586 C CA . ASP A 1 242 ? -42.866 30.827 -24.495 1.00 41.39 222 ASP A CA 1
ATOM 1587 C C . ASP A 1 242 ? -42.005 29.899 -23.615 1.00 38.74 222 ASP A C 1
ATOM 1588 O O . ASP A 1 242 ? -42.347 28.749 -23.452 1.00 36.76 222 ASP A O 1
ATOM 1593 N N . VAL A 1 243 ? -40.890 30.374 -23.071 1.00 35.55 223 VAL A N 1
ATOM 1594 C CA . VAL A 1 243 ? -40.043 29.527 -22.232 1.00 34.20 223 VAL A CA 1
ATOM 1595 C C . VAL A 1 243 ? -40.586 29.523 -20.809 1.00 34.25 223 VAL A C 1
ATOM 1596 O O . VAL A 1 243 ? -40.508 30.515 -20.116 1.00 35.04 223 VAL A O 1
ATOM 1600 N N . LYS A 1 244 ? -41.122 28.396 -20.370 1.00 33.51 224 LYS A N 1
ATOM 1601 C CA . LYS A 1 244 ? -41.584 28.276 -18.994 1.00 35.97 224 LYS A CA 1
ATOM 1602 C C . LYS A 1 244 ? -40.371 28.366 -18.095 1.00 35.00 224 LYS A C 1
ATOM 1603 O O . LYS A 1 244 ? -39.455 27.561 -18.225 1.00 33.37 224 LYS A O 1
ATOM 1609 N N . ARG A 1 245 ? -40.373 29.330 -17.177 1.00 33.15 225 ARG A N 1
ATOM 1610 C CA . ARG A 1 245 ? -39.163 29.670 -16.439 1.00 34.97 225 ARG A CA 1
ATOM 1611 C C . ARG A 1 245 ? -39.364 29.739 -14.934 1.00 33.22 225 ARG A C 1
ATOM 1612 O O . ARG A 1 245 ? -40.343 30.297 -14.462 1.00 32.93 225 ARG A O 1
ATOM 1620 N N . ARG A 1 246 ? -38.435 29.134 -14.202 1.00 31.32 226 ARG A N 1
ATOM 1621 C CA . ARG A 1 246 ? -38.327 29.279 -12.759 1.00 29.31 226 ARG A CA 1
ATOM 1622 C C . ARG A 1 246 ? -36.840 29.318 -12.418 1.00 27.75 226 ARG A C 1
ATOM 1623 O O . ARG A 1 246 ? -36.052 28.530 -12.950 1.00 27.18 226 ARG A O 1
ATOM 1631 N N . GLY A 1 247 ? -36.458 30.210 -11.517 1.00 27.46 227 GLY A N 1
ATOM 1632 C CA . GLY A 1 247 ? -35.069 30.386 -11.128 1.00 28.04 227 GLY A CA 1
ATOM 1633 C C . GLY A 1 247 ? -34.691 29.476 -9.989 1.00 28.02 227 GLY A C 1
ATOM 1634 O O . GLY A 1 247 ? -35.426 28.547 -9.683 1.00 27.18 227 GLY A O 1
ATOM 1635 N N . ILE A 1 248 ? -33.562 29.787 -9.350 1.00 29.58 228 ILE A N 1
ATOM 1636 C CA . ILE A 1 248 ? -33.018 28.967 -8.273 1.00 29.57 228 ILE A CA 1
ATOM 1637 C C . ILE A 1 248 ? -33.223 29.544 -6.882 1.00 29.29 228 ILE A C 1
ATOM 1638 O O . ILE A 1 248 ? -32.830 28.919 -5.901 1.00 28.75 228 ILE A O 1
ATOM 1643 N N . SER A 1 249 ? -33.865 30.705 -6.761 1.00 30.08 229 SER A N 1
ATOM 1644 C CA . SER A 1 249 ? -33.922 31.368 -5.449 1.00 32.21 229 SER A CA 1
ATOM 1645 C C . SER A 1 249 ? -34.750 30.596 -4.420 1.00 31.81 229 SER A C 1
ATOM 1646 O O . SER A 1 249 ? -34.567 30.769 -3.207 1.00 32.81 229 SER A O 1
ATOM 1649 N N . GLY A 1 250 ? -35.617 29.714 -4.896 1.00 29.17 230 GLY A N 1
ATOM 1650 C CA . GLY A 1 250 ? -36.403 28.833 -4.017 1.00 29.55 230 GLY A CA 1
ATOM 1651 C C . GLY A 1 250 ? -35.794 27.458 -3.726 1.00 28.89 230 GLY A C 1
ATOM 1652 O O . GLY A 1 250 ? -36.344 26.690 -2.944 1.00 26.81 230 GLY A O 1
ATOM 1653 N N . VAL A 1 251 ? -34.636 27.141 -4.331 1.00 29.39 231 VAL A N 1
ATOM 1654 C CA . VAL A 1 251 ? -33.951 25.883 -4.031 1.00 27.29 231 VAL A CA 1
ATOM 1655 C C . VAL A 1 251 ? -33.304 25.979 -2.646 1.00 27.73 231 VAL A C 1
ATOM 1656 O O . VAL A 1 251 ? -32.580 26.928 -2.366 1.00 28.65 231 VAL A O 1
ATOM 1660 N N . THR A 1 252 ? -33.525 24.984 -1.793 1.00 26.92 232 THR A N 1
ATOM 1661 C CA . THR A 1 252 ? -32.966 24.993 -0.458 1.00 28.76 232 THR A CA 1
ATOM 1662 C C . THR A 1 252 ? -31.962 23.875 -0.281 1.00 28.85 232 THR A C 1
ATOM 1663 O O . THR A 1 252 ? -31.949 22.905 -1.041 1.00 28.43 232 THR A O 1
ATOM 1667 N N . LEU A 1 253 ? -31.175 23.978 0.781 1.00 27.98 233 LEU A N 1
ATOM 1668 C CA . LEU A 1 253 ? -30.229 22.951 1.130 1.00 30.36 233 LEU A CA 1
ATOM 1669 C C . LEU A 1 253 ? -30.933 21.627 1.402 1.00 29.87 233 LEU A C 1
ATOM 1670 O O . LEU A 1 253 ? -30.418 20.558 1.059 1.00 30.93 233 LEU A O 1
ATOM 1675 N N . THR A 1 254 ? -32.139 21.690 1.955 1.00 28.81 234 THR A N 1
ATOM 1676 C CA . THR A 1 254 ? -32.932 20.501 2.137 1.00 29.45 234 THR A CA 1
ATOM 1677 C C . THR A 1 254 ? -33.239 19.828 0.791 1.00 28.17 234 THR A C 1
ATOM 1678 O O . THR A 1 254 ? -33.172 18.606 0.686 1.00 30.50 234 THR A O 1
ATOM 1682 N N . ASP A 1 255 ? -33.581 20.609 -0.231 1.00 28.16 235 ASP A N 1
ATOM 1683 C CA . ASP A 1 255 ? -33.860 20.036 -1.562 1.00 27.56 235 ASP A CA 1
ATOM 1684 C C . ASP A 1 255 ? -32.629 19.319 -2.046 1.00 25.64 235 ASP A C 1
ATOM 1685 O O . ASP A 1 255 ? -32.706 18.202 -2.492 1.00 24.83 235 ASP A O 1
ATOM 1690 N N . ILE A 1 256 ? -31.487 19.984 -1.925 1.00 25.87 236 ILE A N 1
ATOM 1691 C CA . ILE A 1 256 ? -30.231 19.437 -2.354 1.00 25.29 236 ILE A CA 1
ATOM 1692 C C . ILE A 1 256 ? -29.865 18.145 -1.631 1.00 26.54 236 ILE A C 1
ATOM 1693 O O . ILE A 1 256 ? -29.440 17.173 -2.263 1.00 25.67 236 ILE A O 1
ATOM 1698 N N . ASN A 1 257 ? -30.019 18.125 -0.312 1.00 27.64 237 ASN A N 1
ATOM 1699 C CA . ASN A 1 257 ? -29.650 16.940 0.478 1.00 28.62 237 ASN A CA 1
ATOM 1700 C C . ASN A 1 257 ? -30.620 15.759 0.315 1.00 28.18 237 ASN A C 1
ATOM 1701 O O . ASN A 1 257 ? -30.199 14.592 0.292 1.00 26.30 237 ASN A O 1
ATOM 1706 N N . VAL A 1 258 ? -31.903 16.061 0.159 1.00 26.57 238 VAL A N 1
ATOM 1707 C CA . VAL A 1 258 ? 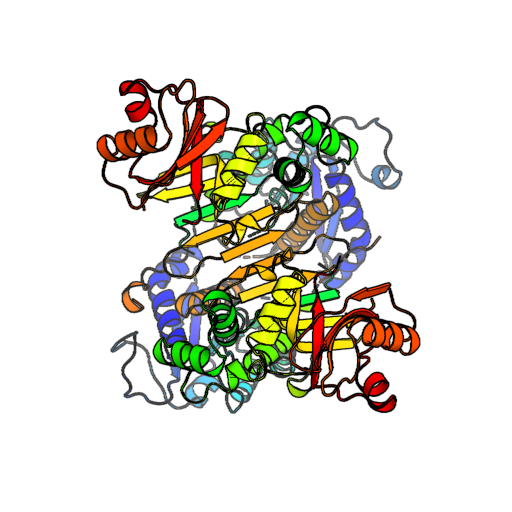-32.870 15.023 -0.126 1.00 26.96 238 VAL A CA 1
ATOM 1708 C C . VAL A 1 258 ? -32.625 14.456 -1.548 1.00 26.92 238 VAL A C 1
ATOM 1709 O O . VAL A 1 258 ? -32.585 13.244 -1.758 1.00 26.63 238 VAL A O 1
ATOM 1713 N N . ALA A 1 259 ? -32.397 15.337 -2.515 1.00 27.34 239 ALA A N 1
ATOM 1714 C CA . ALA A 1 259 ? -32.032 14.890 -3.864 1.00 25.77 239 ALA A CA 1
ATOM 1715 C C . ALA A 1 259 ? -30.809 13.996 -3.798 1.00 25.43 239 ALA A C 1
ATOM 1716 O O . ALA A 1 259 ? -30.735 12.935 -4.448 1.00 24.93 239 ALA A O 1
ATOM 1718 N N . ASP A 1 260 ? -29.833 14.437 -3.019 1.00 26.62 240 ASP A N 1
ATOM 1719 C CA . ASP A 1 260 ? -28.588 13.717 -2.880 1.00 28.08 240 ASP A CA 1
ATOM 1720 C C . ASP A 1 260 ? -28.812 12.287 -2.403 1.00 29.61 240 ASP A C 1
ATOM 1721 O O . ASP A 1 260 ? -28.246 11.323 -2.979 1.00 28.77 240 ASP A O 1
ATOM 1726 N N . GLN A 1 261 ? -29.586 12.143 -1.326 1.00 31.16 241 GLN A N 1
ATOM 1727 C CA . GLN A 1 261 ? -29.872 10.808 -0.765 1.00 33.14 241 GLN A CA 1
ATOM 1728 C C . GLN A 1 261 ? -30.619 9.915 -1.774 1.00 31.83 241 GLN A C 1
ATOM 1729 O O . GLN A 1 261 ? -30.430 8.731 -1.772 1.00 29.31 241 GLN A O 1
ATOM 1735 N N . LEU A 1 262 ? -31.457 10.506 -2.614 1.00 29.70 242 LEU A N 1
ATOM 1736 C CA . LEU A 1 262 ? -32.140 9.766 -3.687 1.00 30.71 242 LEU A CA 1
ATOM 1737 C C . LEU A 1 262 ? -31.284 9.441 -4.926 1.00 28.75 242 LEU A C 1
ATOM 1738 O O . LEU A 1 262 ? -31.749 8.729 -5.829 1.00 31.57 242 LEU A O 1
ATOM 1743 N N . GLY A 1 263 ? -30.080 9.990 -5.000 1.00 26.81 243 GLY A N 1
ATOM 1744 C CA . GLY A 1 263 ? -29.160 9.733 -6.110 1.00 26.28 243 GLY A CA 1
ATOM 1745 C C . GLY A 1 263 ? -29.061 10.823 -7.167 1.00 24.93 243 GLY A C 1
ATOM 1746 O O . GLY A 1 263 ? -28.655 10.542 -8.289 1.00 24.99 243 GLY A O 1
ATOM 1747 N N . TYR A 1 264 ? -29.428 12.059 -6.821 1.00 24.53 244 TYR A N 1
ATOM 1748 C CA . TYR A 1 264 ? -29.524 13.160 -7.777 1.00 23.78 244 TYR A CA 1
ATOM 1749 C C . TYR A 1 264 ? -28.819 14.421 -7.290 1.00 24.33 244 TYR A C 1
ATOM 1750 O O . TYR A 1 264 ? -28.734 14.662 -6.087 1.00 24.99 244 TYR A O 1
ATOM 1759 N N . LYS A 1 265 ? -28.339 15.217 -8.245 1.00 23.21 245 LYS A N 1
ATOM 1760 C CA . LYS A 1 265 ? -27.923 16.581 -8.014 1.00 24.59 245 LYS A CA 1
ATOM 1761 C C . LYS A 1 265 ? -29.038 17.503 -8.479 1.00 24.56 245 LYS A C 1
ATOM 1762 O O . LYS A 1 265 ? -29.916 17.085 -9.231 1.00 26.70 245 LYS A O 1
ATOM 1768 N N . ILE A 1 266 ? -28.993 18.757 -8.074 1.00 22.64 246 ILE A N 1
ATOM 1769 C CA . ILE A 1 266 ? -29.926 19.755 -8.591 1.00 21.89 246 ILE A CA 1
ATOM 1770 C C . ILE A 1 266 ? -29.156 20.740 -9.469 1.00 21.61 246 ILE A C 1
ATOM 1771 O O . ILE A 1 266 ? -28.135 21.266 -9.049 1.00 22.52 246 ILE A O 1
ATOM 1776 N N . LYS A 1 267 ? -29.639 20.980 -10.676 1.00 21.46 247 LYS A N 1
ATOM 1777 C CA . LYS A 1 267 ? -29.052 21.958 -11.597 1.00 22.67 247 LYS A CA 1
ATOM 1778 C C . LYS A 1 267 ? -30.177 22.818 -12.124 1.00 22.98 247 LYS A C 1
ATOM 1779 O O . LYS A 1 267 ? -31.333 22.370 -12.185 1.00 23.42 247 LYS A O 1
ATOM 1785 N N . LEU A 1 268 ? -29.846 24.041 -12.530 1.00 23.45 248 LEU A N 1
ATOM 1786 C CA . LEU A 1 268 ? -30.769 24.844 -13.313 1.00 24.12 248 LEU A CA 1
ATOM 1787 C C . LEU A 1 268 ? -30.582 24.418 -14.758 1.00 24.47 248 LEU A C 1
ATOM 1788 O O . LEU A 1 268 ? -29.514 24.666 -15.350 1.00 25.91 248 LEU A O 1
ATOM 1793 N N . ILE A 1 269 ? -31.602 23.776 -15.315 1.00 23.66 249 ILE A N 1
ATOM 1794 C CA . ILE A 1 269 ? -31.545 23.201 -16.660 1.00 24.96 249 ILE A CA 1
ATOM 1795 C C . ILE A 1 269 ? -32.442 23.968 -17.631 1.00 25.50 249 ILE A C 1
ATOM 1796 O O . ILE A 1 269 ? -33.612 24.223 -17.338 1.00 25.73 249 ILE A O 1
ATOM 1801 N N . GLY A 1 270 ? -31.866 24.357 -18.765 1.00 24.88 250 GLY A N 1
ATOM 1802 C CA . GLY A 1 270 ? -32.609 24.915 -19.873 1.00 24.78 250 GLY A CA 1
ATOM 1803 C C . GLY A 1 270 ? -32.769 23.799 -20.871 1.00 26.68 250 GLY A C 1
ATOM 1804 O O . GLY A 1 270 ? -31.797 23.111 -21.241 1.00 26.50 250 GLY A O 1
ATOM 1805 N N . LYS A 1 271 ? -34.007 23.572 -21.277 1.00 27.44 251 LYS A N 1
ATOM 1806 C CA . LYS A 1 271 ? -34.365 22.372 -22.023 1.00 28.52 251 LYS A CA 1
ATOM 1807 C C . LYS A 1 271 ? -35.216 22.772 -23.205 1.00 29.70 251 LYS A C 1
ATOM 1808 O O . LYS A 1 271 ? -36.103 23.621 -23.072 1.00 30.45 251 LYS A O 1
ATOM 1814 N N . GLY A 1 272 ? -34.963 22.146 -24.345 1.00 29.67 252 GLY A N 1
ATOM 1815 C CA . GLY A 1 272 ? -35.847 22.251 -25.490 1.00 32.15 252 GLY A CA 1
ATOM 1816 C C . GLY A 1 272 ? -36.133 20.876 -26.051 1.00 33.89 252 GLY A C 1
ATOM 1817 O O . GLY A 1 272 ? -35.200 20.124 -26.364 1.00 34.13 252 GLY A O 1
ATOM 1818 N N . ILE A 1 273 ? -37.420 20.551 -26.165 1.00 35.96 253 ILE A N 1
ATOM 1819 C CA . ILE A 1 273 ? -37.886 19.276 -26.724 1.00 38.40 253 ILE A CA 1
ATOM 1820 C C . ILE A 1 273 ? -38.720 19.566 -27.976 1.00 41.85 253 ILE A C 1
ATOM 1821 O O . ILE A 1 273 ? -39.680 20.325 -27.918 1.00 38.76 253 ILE A O 1
ATOM 1826 N N . TYR A 1 274 ? -38.329 18.980 -29.102 1.00 46.04 254 TYR A N 1
ATOM 1827 C CA . TYR A 1 274 ? -38.980 19.220 -30.380 1.00 52.27 254 TYR A CA 1
ATOM 1828 C C . TYR A 1 274 ? -39.768 17.973 -30.734 1.00 56.15 254 TYR A C 1
ATOM 1829 O O . TYR A 1 274 ? -39.185 16.982 -31.146 1.00 54.60 254 TYR A O 1
ATOM 1838 N N . GLU A 1 275 ? -41.084 18.035 -30.536 1.00 60.29 255 GLU A N 1
ATOM 1839 C CA . GLU A 1 275 ? -42.002 16.907 -30.771 1.00 64.68 255 GLU A CA 1
ATOM 1840 C C . GLU A 1 275 ? -43.172 17.370 -31.640 1.00 65.70 255 GLU A C 1
ATOM 1841 O O . GLU A 1 275 ? -43.798 18.391 -31.346 1.00 64.14 255 GLU A O 1
ATOM 1844 N N . ASN A 1 276 ? -43.444 16.625 -32.713 1.00 72.13 256 ASN A N 1
ATOM 1845 C CA . ASN A 1 276 ? -44.619 16.841 -33.582 1.00 71.28 256 ASN A CA 1
ATOM 1846 C C . ASN A 1 276 ? -44.756 18.266 -34.122 1.00 68.79 256 ASN A C 1
ATOM 1847 O O . ASN A 1 276 ? -45.799 18.905 -33.981 1.00 64.92 256 ASN A O 1
ATOM 1852 N N . GLY A 1 277 ? -43.681 18.768 -34.715 1.00 67.66 257 GLY A N 1
ATOM 1853 C CA . GLY A 1 277 ? -43.662 20.135 -35.240 1.00 67.73 257 GLY A CA 1
ATOM 1854 C C . GLY A 1 277 ? -43.541 21.272 -34.223 1.00 63.64 257 GLY A C 1
ATOM 1855 O O . GLY A 1 277 ? -43.418 22.428 -34.631 1.00 66.87 257 GLY A O 1
ATOM 1856 N N . LYS A 1 278 ? -43.550 20.968 -32.920 1.00 57.63 258 LYS A N 1
ATOM 1857 C CA . LYS A 1 278 ? -43.555 22.015 -31.871 1.00 55.53 258 LYS A CA 1
ATOM 1858 C C . LYS A 1 278 ? -42.406 21.888 -30.853 1.00 51.37 258 LYS A C 1
ATOM 1859 O O . LYS A 1 278 ? -42.014 20.788 -30.475 1.00 49.51 258 LYS A O 1
ATOM 1861 N N . VAL A 1 279 ? -41.886 23.028 -30.404 1.00 49.42 259 VAL A N 1
ATOM 1862 C CA . VAL A 1 279 ? -40.847 23.074 -29.377 1.00 44.54 259 VAL A CA 1
ATOM 1863 C C . VAL A 1 279 ? -41.471 23.347 -28.011 1.00 41.24 259 VAL A C 1
ATOM 1864 O O . VAL A 1 279 ? -42.180 24.326 -27.846 1.00 40.09 259 VAL A O 1
ATOM 1868 N N . ASN A 1 280 ? -41.207 22.487 -27.037 1.00 38.04 260 ASN A N 1
ATOM 1869 C CA . ASN A 1 280 ? -41.505 22.790 -25.642 1.00 39.13 260 ASN A CA 1
ATOM 1870 C C . ASN A 1 280 ? -40.215 23.206 -24.945 1.00 34.67 260 ASN A C 1
ATOM 1871 O O . ASN A 1 280 ? -39.280 22.416 -24.850 1.00 31.83 260 ASN A O 1
ATOM 1876 N N . ALA A 1 281 ? -40.173 24.440 -24.469 1.00 33.46 261 ALA A N 1
ATOM 1877 C CA . ALA A 1 281 ? -38.938 25.020 -23.935 1.00 31.37 261 ALA A CA 1
ATOM 1878 C C . ALA A 1 281 ? -39.128 25.451 -22.495 1.00 30.46 261 ALA A C 1
ATOM 1879 O O . ALA A 1 281 ? -40.166 25.985 -22.149 1.00 28.21 261 ALA A O 1
ATOM 1881 N N . SER A 1 282 ? -38.107 25.224 -21.662 1.00 29.36 262 SER A N 1
ATOM 1882 C CA . SER A 1 282 ? -38.174 25.556 -20.246 1.00 28.94 262 SER A CA 1
ATOM 1883 C C . SER A 1 282 ? -36.813 25.789 -19.620 1.00 28.75 262 SER A C 1
ATOM 1884 O O . SER A 1 282 ? -35.785 25.335 -20.122 1.00 26.99 262 SER A O 1
ATOM 1887 N N . VAL A 1 283 ? -36.840 26.493 -18.501 1.00 28.12 263 VAL A N 1
ATOM 1888 C CA . VAL A 1 283 ? -35.695 26.671 -17.645 1.00 28.56 263 VAL A CA 1
ATOM 1889 C C . VAL A 1 283 ? -36.216 26.463 -16.238 1.00 28.12 263 VAL A C 1
ATOM 1890 O O . VAL A 1 283 ? -37.126 27.173 -15.822 1.00 29.55 263 VAL A O 1
ATOM 1894 N N . GLU A 1 284 ? -35.649 25.520 -15.497 1.00 26.53 264 GLU A N 1
ATOM 1895 C CA . GLU A 1 284 ? -36.032 25.361 -14.100 1.00 26.78 264 GLU A CA 1
ATOM 1896 C C . GLU A 1 284 ? -35.111 24.433 -13.329 1.00 24.32 264 GLU A C 1
ATOM 1897 O O . GLU A 1 284 ? -34.379 23.628 -13.918 1.00 23.00 264 GLU A O 1
ATOM 1903 N N . PRO A 1 285 ? -35.149 24.537 -11.993 1.00 24.12 265 PRO A N 1
ATOM 1904 C CA . PRO A 1 285 ? -34.430 23.583 -11.143 1.00 23.61 265 PRO A CA 1
ATOM 1905 C C . PRO A 1 285 ? -34.895 22.159 -11.407 1.00 24.08 265 PRO A C 1
ATOM 1906 O O . PRO A 1 285 ? -36.097 21.902 -11.476 1.00 25.65 265 PRO A O 1
ATOM 1910 N N . THR A 1 286 ? -33.934 21.273 -11.620 1.00 24.07 266 THR A N 1
ATOM 1911 C CA . THR A 1 286 ? -34.149 19.940 -12.149 1.00 23.52 266 THR A CA 1
ATOM 1912 C C . THR A 1 286 ? -33.228 18.975 -11.424 1.00 22.75 266 THR A C 1
ATOM 1913 O O . THR A 1 286 ? -32.046 19.269 -11.227 1.00 23.28 266 THR A O 1
ATOM 1917 N N . LEU A 1 287 ? -33.749 17.836 -10.982 1.00 21.88 267 LEU A N 1
ATOM 1918 C CA . LEU A 1 287 ? -32.898 16.812 -10.402 1.00 22.53 267 LEU A CA 1
ATOM 1919 C C . LEU A 1 287 ? -32.292 16.049 -11.562 1.00 24.69 267 LEU A C 1
ATOM 1920 O O . LEU A 1 287 ? -32.998 15.703 -12.524 1.00 25.33 267 LEU A O 1
ATOM 1925 N N . ILE A 1 288 ? -30.988 15.820 -11.482 1.00 25.27 268 ILE A N 1
ATOM 1926 C CA . ILE A 1 288 ? -30.238 15.126 -12.504 1.00 25.83 268 ILE A CA 1
ATOM 1927 C C . ILE A 1 288 ? -29.557 13.948 -11.845 1.00 24.42 268 ILE A C 1
ATOM 1928 O O . ILE A 1 288 ? -28.833 14.105 -10.853 1.00 23.71 268 ILE A O 1
ATOM 1933 N N . ASP A 1 289 ? -29.757 12.777 -12.412 1.00 24.28 269 ASP A N 1
ATOM 1934 C CA . ASP A 1 289 ? -29.120 11.573 -11.921 1.00 26.35 269 ASP A CA 1
ATOM 1935 C C . ASP A 1 289 ? -27.622 11.795 -11.851 1.00 26.32 269 ASP A C 1
ATOM 1936 O O . ASP A 1 289 ? -27.024 12.275 -12.812 1.00 23.65 269 ASP A O 1
ATOM 1941 N N . LYS A 1 290 ? -27.027 11.406 -10.728 1.00 26.77 270 LYS A N 1
ATOM 1942 C CA . LYS A 1 290 ? -25.595 11.612 -10.495 1.00 28.17 270 LYS A CA 1
ATOM 1943 C C . LYS A 1 290 ? -24.682 10.985 -11.524 1.00 27.99 270 LYS A C 1
ATOM 1944 O O . LYS A 1 290 ? -23.555 11.410 -11.664 1.00 28.19 270 LYS A O 1
ATOM 1950 N N . LYS A 1 291 ? -25.139 9.954 -12.218 1.00 28.91 271 LYS A N 1
ATOM 1951 C CA . LYS A 1 291 ? -24.323 9.312 -13.250 1.00 31.01 271 LYS A CA 1
ATOM 1952 C C . LYS A 1 291 ? -24.399 10.005 -14.612 1.00 28.94 271 LYS A C 1
ATOM 1953 O O . LYS A 1 291 ? -23.608 9.702 -15.480 1.00 27.32 271 LYS A O 1
ATOM 1959 N N . HIS A 1 292 ? -25.354 10.916 -14.801 1.00 26.59 272 HIS A N 1
ATOM 1960 C CA . HIS A 1 292 ? -25.498 11.639 -16.065 1.00 26.33 272 HIS A CA 1
ATOM 1961 C C . HIS A 1 292 ? -24.319 12.607 -16.235 1.00 27.35 272 HIS A C 1
ATOM 1962 O O . HIS A 1 292 ? -23.886 13.253 -15.272 1.00 24.12 272 HIS A O 1
ATOM 1969 N N . GLN A 1 293 ? -23.838 12.744 -17.462 1.00 27.05 273 GLN A N 1
ATOM 1970 C CA . GLN A 1 293 ? -22.741 13.656 -17.762 1.00 27.64 273 GLN A CA 1
ATOM 1971 C C . GLN A 1 293 ? -22.992 15.069 -17.236 1.00 27.70 273 GLN A C 1
ATOM 1972 O O . GLN A 1 293 ? -22.069 15.723 -16.767 1.00 25.18 273 GLN A O 1
ATOM 1978 N N . LEU A 1 294 ? -24.233 15.557 -17.290 1.00 27.91 274 LEU A N 1
ATOM 1979 C CA . LEU A 1 294 ? -24.552 16.887 -16.784 1.00 27.54 274 LEU A CA 1
ATOM 1980 C C . LEU A 1 294 ? -24.396 17.040 -15.297 1.00 27.39 274 LEU A C 1
ATOM 1981 O O . LEU A 1 294 ? -24.155 18.153 -14.818 1.00 30.59 274 LEU A O 1
ATOM 1986 N N . ALA A 1 295 ? -24.564 15.950 -14.549 1.00 26.40 275 ALA A N 1
ATOM 1987 C CA . ALA A 1 295 ? -24.502 16.029 -13.121 1.00 26.54 275 ALA A CA 1
ATOM 1988 C C . ALA A 1 295 ? -23.130 16.523 -12.660 1.00 27.24 275 ALA A C 1
ATOM 1989 O O . ALA A 1 295 ? -23.023 17.105 -11.585 1.00 28.33 275 ALA A O 1
ATOM 1991 N N . ALA A 1 296 ? -22.090 16.267 -13.449 1.00 27.63 276 ALA A N 1
ATOM 1992 C CA . ALA A 1 296 ? -20.709 16.550 -13.032 1.00 27.03 276 ALA A CA 1
ATOM 1993 C C . ALA A 1 296 ? -20.253 17.972 -13.379 1.00 24.36 276 ALA A C 1
ATOM 1994 O O . ALA A 1 296 ? -19.178 18.374 -12.975 1.00 23.62 276 ALA A O 1
ATOM 1996 N N . VAL A 1 297 ? -21.093 18.738 -14.064 1.00 23.25 277 VAL A N 1
ATOM 1997 C CA . VAL A 1 297 ? -20.758 20.081 -14.502 1.00 24.43 277 VAL A CA 1
ATOM 1998 C C . VAL A 1 297 ? -20.958 21.078 -13.345 1.00 24.84 277 VAL A C 1
ATOM 1999 O O . VAL A 1 297 ? -22.095 21.375 -12.949 1.00 25.36 277 VAL A O 1
ATOM 2003 N N . GLU A 1 298 ? -19.846 21.561 -12.802 1.00 24.50 278 GLU A N 1
ATOM 2004 C CA . GLU A 1 298 ? -19.824 22.302 -11.535 1.00 25.79 278 GLU A CA 1
ATOM 2005 C C . GLU A 1 298 ? -19.355 23.727 -11.708 1.00 24.88 278 GLU A C 1
ATOM 2006 O O . GLU A 1 298 ? -18.778 24.101 -12.742 1.00 24.51 278 GLU A O 1
ATOM 2012 N N . ASP A 1 299 ? -19.639 24.525 -10.688 1.00 24.80 279 ASP A N 1
ATOM 2013 C CA . ASP A 1 299 ? -19.181 25.901 -10.594 1.00 26.75 279 ASP A CA 1
ATOM 2014 C C . ASP A 1 299 ? -19.684 26.726 -11.762 1.00 25.49 279 ASP A C 1
ATOM 2015 O O . ASP A 1 299 ? -20.818 26.541 -12.183 1.00 25.23 279 ASP A O 1
ATOM 2020 N N . GLU A 1 300 ? -18.846 27.571 -12.333 1.00 25.15 280 GLU A N 1
ATOM 2021 C CA . GLU A 1 300 ? -19.267 28.451 -13.414 1.00 27.76 280 GLU A CA 1
ATOM 2022 C C . GLU A 1 300 ? -19.238 27.800 -14.797 1.00 27.57 280 GLU A C 1
ATOM 2023 O O . GLU A 1 300 ? -19.512 28.457 -15.789 1.00 27.29 280 GLU A O 1
ATOM 2029 N N . TYR A 1 301 ? -18.916 26.517 -14.877 1.00 26.98 281 TYR A N 1
ATOM 2030 C CA . TYR A 1 301 ? -18.897 25.841 -16.178 1.00 27.35 281 TYR A CA 1
ATOM 2031 C C . TYR A 1 301 ? -20.308 25.647 -16.705 1.00 26.35 281 TYR A C 1
ATOM 2032 O O . TYR A 1 301 ? -21.256 25.574 -15.936 1.00 26.65 281 TYR A O 1
ATOM 2041 N N . ASN A 1 302 ? -20.421 25.651 -18.027 1.00 26.66 282 ASN A N 1
ATOM 2042 C CA . ASN A 1 302 ? -21.655 25.392 -18.730 1.00 26.18 282 ASN A CA 1
ATOM 2043 C C . ASN A 1 302 ? -21.500 24.141 -19.587 1.00 25.52 282 ASN A C 1
ATOM 2044 O O . ASN A 1 302 ? -20.403 23.622 -19.749 1.00 23.89 282 ASN A O 1
ATOM 2049 N N . ALA A 1 303 ? -22.625 23.643 -20.086 1.00 23.72 283 ALA A N 1
ATOM 2050 C CA . ALA A 1 303 ? -22.637 22.471 -20.931 1.00 24.65 283 ALA A CA 1
ATOM 2051 C C . ALA A 1 303 ? -23.953 22.377 -21.663 1.00 25.11 283 ALA A C 1
ATOM 2052 O O . ALA A 1 303 ? -25.001 22.788 -21.120 1.00 24.94 283 ALA A O 1
ATOM 2054 N N . ILE A 1 304 ? -23.891 21.876 -22.894 1.00 27.08 284 ILE A N 1
ATOM 2055 C CA . ILE A 1 304 ? -25.096 21.518 -23.658 1.00 29.94 284 ILE A CA 1
ATOM 2056 C C . ILE A 1 304 ? -25.035 20.067 -24.021 1.00 27.30 284 ILE A C 1
ATOM 2057 O O . ILE A 1 304 ? -24.085 19.636 -24.677 1.00 25.02 284 ILE A O 1
ATOM 2062 N N . TYR A 1 305 ? -26.079 19.357 -23.627 1.00 25.91 285 TYR A N 1
ATOM 2063 C CA . TYR A 1 305 ? -26.230 17.955 -23.863 1.00 28.61 285 TYR A CA 1
ATOM 2064 C C . TYR A 1 305 ? -27.300 17.778 -24.934 1.00 29.96 285 TYR A C 1
ATOM 2065 O O . TYR A 1 305 ? -28.430 18.229 -24.755 1.00 30.01 285 TYR A O 1
ATOM 2074 N N . VAL A 1 306 ? -26.959 17.072 -26.003 1.00 32.25 286 VAL A N 1
ATOM 2075 C CA . VAL A 1 306 ? -27.800 17.024 -27.198 1.00 34.39 286 VAL A CA 1
ATOM 2076 C C . VAL A 1 306 ? -28.155 15.583 -27.504 1.00 37.19 286 VAL A C 1
ATOM 2077 O O . VAL A 1 306 ? -27.278 14.705 -27.507 1.00 36.20 286 VAL A O 1
ATOM 2081 N N . ILE A 1 307 ? -29.448 15.347 -27.727 1.00 37.62 287 ILE A N 1
ATOM 2082 C CA . ILE A 1 307 ? -29.997 14.017 -27.986 1.00 40.33 287 ILE A CA 1
ATOM 2083 C C . ILE A 1 307 ? -30.621 14.025 -29.376 1.00 43.42 287 ILE A C 1
ATOM 2084 O O . ILE A 1 307 ? -31.259 15.012 -29.771 1.00 41.66 287 ILE A O 1
ATOM 2089 N N . GLY A 1 308 ? -30.403 12.954 -30.129 1.00 47.68 288 GLY A N 1
ATOM 2090 C CA . GLY A 1 308 ? -30.922 12.854 -31.493 1.00 53.37 288 GLY A CA 1
ATOM 2091 C C . GLY A 1 308 ? -31.207 11.439 -31.960 1.00 59.59 288 GLY A C 1
ATOM 2092 O O . GLY A 1 308 ? -30.790 10.455 -31.329 1.00 60.26 288 GLY A O 1
ATOM 2093 N N . ASP A 1 309 ? -31.952 11.345 -33.059 1.00 66.44 289 ASP A N 1
ATOM 2094 C CA . ASP A 1 309 ? -32.165 10.082 -33.765 1.00 71.39 289 ASP A CA 1
ATOM 2095 C C . ASP A 1 309 ? -31.159 10.052 -34.914 1.00 76.50 289 ASP A C 1
ATOM 2096 O O . ASP A 1 309 ? -31.026 11.054 -35.626 1.00 76.79 289 ASP A O 1
ATOM 2098 N N . ALA A 1 310 ? -30.418 8.956 -35.101 1.00 80.73 290 ALA A N 1
ATOM 2099 C CA . ALA A 1 310 ? -30.403 7.769 -34.233 1.00 81.55 290 ALA A CA 1
ATOM 2100 C C . ALA A 1 310 ? -29.069 7.677 -33.489 1.00 81.20 290 ALA A C 1
ATOM 2101 O O . ALA A 1 310 ? -28.794 6.690 -32.808 1.00 84.36 290 ALA A O 1
ATOM 2103 N N . VAL A 1 311 ? -28.269 8.735 -33.597 1.00 76.48 291 VAL A N 1
ATOM 2104 C CA . VAL A 1 311 ? -26.896 8.759 -33.098 1.00 71.47 291 VAL A CA 1
ATOM 2105 C C . VAL A 1 311 ? -26.854 8.726 -31.556 1.00 67.02 291 VAL A C 1
ATOM 2106 O O . VAL A 1 311 ? -27.896 8.772 -30.893 1.00 67.94 291 VAL A O 1
ATOM 2110 N N . GLY A 1 312 ? -25.662 8.600 -30.975 1.00 58.42 292 GLY A N 1
ATOM 2111 C CA . GLY A 1 312 ? -25.523 8.690 -29.521 1.00 52.82 292 GLY A CA 1
ATOM 2112 C C . GLY A 1 312 ? -25.750 10.107 -29.023 1.00 43.56 292 GLY A C 1
ATOM 2113 O O . GLY A 1 312 ? -25.806 11.048 -29.807 1.00 42.26 292 GLY A O 1
ATOM 2114 N N . ASP A 1 313 ? -25.846 10.269 -27.712 1.00 38.19 293 ASP A N 1
ATOM 2115 C CA . ASP A 1 313 ? -25.874 11.605 -27.132 1.00 35.20 293 ASP A CA 1
ATOM 2116 C C . ASP A 1 313 ? -24.529 12.297 -27.318 1.00 33.00 293 ASP A C 1
ATOM 2117 O O . ASP A 1 313 ? -23.492 11.652 -27.461 1.00 31.28 293 ASP A O 1
ATOM 2122 N N . THR A 1 314 ? -24.540 13.616 -27.324 1.00 31.40 294 THR A N 1
ATOM 2123 C CA . THR A 1 314 ? -23.298 14.367 -27.337 1.00 31.89 294 THR A CA 1
ATOM 2124 C C . THR A 1 314 ? -23.380 15.448 -26.265 1.00 30.71 294 THR A C 1
ATOM 2125 O O . THR A 1 314 ? -24.476 15.821 -25.820 1.00 29.08 294 THR A O 1
ATOM 2129 N N . MET A 1 315 ? -22.221 15.956 -25.861 1.00 29.91 295 MET A N 1
ATOM 2130 C CA . MET A 1 315 ? -22.174 17.094 -24.928 1.00 28.06 295 MET A CA 1
ATOM 2131 C C . MET A 1 315 ? -20.958 17.952 -25.179 1.00 27.63 295 MET A C 1
ATOM 2132 O O . MET A 1 315 ? -19.872 17.456 -25.518 1.00 28.37 295 MET A O 1
ATOM 2137 N N . PHE A 1 316 ? -21.154 19.243 -25.008 1.00 28.54 296 PHE A N 1
ATOM 2138 C CA . PHE A 1 316 ? -20.113 20.248 -25.130 1.00 30.40 296 PHE A CA 1
ATOM 2139 C C . PHE A 1 316 ? -20.017 20.926 -23.778 1.00 29.51 296 PHE A C 1
ATOM 2140 O O . PHE A 1 316 ? -21.046 21.279 -23.202 1.00 28.74 296 PHE A O 1
ATOM 2148 N N . TYR A 1 317 ? -18.797 21.086 -23.268 1.00 27.13 297 TYR A N 1
ATOM 2149 C CA . TYR A 1 317 ? -18.574 21.605 -21.927 1.00 26.33 297 TYR A CA 1
ATOM 2150 C C . TYR A 1 317 ? -17.541 22.713 -21.993 1.00 26.05 297 TYR A C 1
ATOM 2151 O O . TYR A 1 317 ? -16.528 22.571 -22.667 1.00 25.66 297 TYR A O 1
ATOM 2160 N N . GLY A 1 318 ? -17.790 23.808 -21.290 1.00 25.94 298 GLY A N 1
ATOM 2161 C CA . GLY A 1 318 ? -16.829 24.913 -21.192 1.00 27.58 298 GLY A CA 1
ATOM 2162 C C . GLY A 1 318 ? -17.417 26.104 -20.473 1.00 30.18 298 GLY A C 1
ATOM 2163 O O . GLY A 1 318 ? -18.623 26.109 -20.168 1.00 30.20 298 GLY A O 1
ATOM 2164 N N . LYS A 1 319 ? -16.594 27.109 -20.186 1.00 33.36 299 LYS A N 1
ATOM 2165 C CA . LYS A 1 319 ? -17.079 28.327 -19.538 1.00 41.30 299 LYS A CA 1
ATOM 2166 C C . LYS A 1 319 ? -17.605 29.314 -20.555 1.00 49.17 299 LYS A C 1
ATOM 2167 O O . LYS A 1 319 ? -17.381 29.158 -21.759 1.00 54.39 299 LYS A O 1
ATOM 2173 N N . GLY A 1 320 ? -18.330 30.322 -20.069 1.00 53.28 300 GLY A N 1
ATOM 2174 C CA . GLY A 1 320 ? -18.824 31.387 -20.929 1.00 58.72 300 GLY A CA 1
ATOM 2175 C C . GLY A 1 320 ? -17.709 32.353 -21.297 1.00 62.88 300 GLY A C 1
ATOM 2176 O O . GLY A 1 320 ? -16.687 32.423 -20.613 1.00 63.91 300 GLY A O 1
ATOM 2177 N N . ALA A 1 321 ? -17.917 33.089 -22.387 1.00 71.52 301 ALA A N 1
ATOM 2178 C CA . ALA A 1 321 ? -17.064 34.239 -22.747 1.00 75.23 301 ALA A CA 1
ATOM 2179 C C . ALA A 1 321 ? -17.333 35.432 -21.809 1.00 74.68 301 ALA A C 1
ATOM 2180 O O . ALA A 1 321 ? -18.450 35.555 -21.313 1.00 80.03 301 ALA A O 1
ATOM 2182 N N . GLY A 1 322 ? -16.375 36.343 -21.589 1.00 75.48 302 GLY A N 1
ATOM 2183 C CA . GLY A 1 322 ? -15.109 36.438 -22.309 1.00 74.32 302 GLY A CA 1
ATOM 2184 C C . GLY A 1 322 ? -15.111 37.619 -23.281 1.00 69.84 302 GLY A C 1
ATOM 2185 O O . GLY A 1 322 ? -15.284 37.432 -24.480 1.00 70.68 302 GLY A O 1
ATOM 2186 N N . SER A 1 323 ? -14.914 38.837 -22.776 1.00 65.33 303 SER A N 1
ATOM 2187 C CA . SER A 1 323 ? -14.818 40.030 -23.639 1.00 64.65 303 SER A CA 1
ATOM 2188 C C . SER A 1 323 ? -13.809 39.846 -24.771 1.00 63.26 303 SER A C 1
ATOM 2189 O O . SER A 1 323 ? -14.114 40.137 -25.930 1.00 62.39 303 SER A O 1
ATOM 2192 N N . LEU A 1 324 ? -12.614 39.374 -24.431 1.00 59.45 304 LEU A N 1
ATOM 2193 C CA . LEU A 1 324 ? -11.576 39.119 -25.428 1.00 59.88 304 LEU A CA 1
ATOM 2194 C C . LEU A 1 324 ? -11.977 37.983 -26.352 1.00 58.39 304 LEU A C 1
ATOM 2195 O O . LEU A 1 324 ? -11.651 37.991 -27.538 1.00 58.90 304 LEU A O 1
ATOM 2197 N N . ALA A 1 325 ? -12.663 36.992 -25.796 1.00 58.16 305 ALA A N 1
ATOM 2198 C CA . ALA A 1 325 ? -13.157 35.866 -26.578 1.00 54.26 305 ALA A CA 1
ATOM 2199 C C . ALA A 1 325 ? -14.270 36.304 -27.530 1.00 50.47 305 ALA A C 1
ATOM 2200 O O . ALA A 1 325 ? -14.291 35.900 -28.684 1.00 51.37 305 ALA A O 1
ATOM 2202 N N . THR A 1 326 ? -15.193 37.122 -27.033 1.00 47.24 306 THR A N 1
ATOM 2203 C CA . THR A 1 326 ? -16.244 37.699 -27.859 1.00 49.84 306 THR A CA 1
ATOM 2204 C C . THR A 1 326 ? -15.619 38.560 -28.961 1.00 48.25 306 THR A C 1
ATOM 2205 O O . THR A 1 326 ? -15.965 38.418 -30.137 1.00 48.14 306 THR A O 1
ATOM 2209 N N . GLY A 1 327 ? -14.666 39.416 -28.580 1.00 48.48 307 GLY A N 1
ATOM 2210 C CA . GLY A 1 327 ? -13.958 40.264 -29.540 1.00 48.02 307 GLY A CA 1
ATOM 2211 C C . GLY A 1 327 ? -13.221 39.429 -30.568 1.00 49.74 307 GLY A C 1
ATOM 2212 O O . GLY A 1 327 ? -13.231 39.734 -31.766 1.00 47.31 307 GLY A O 1
ATOM 2213 N N . SER A 1 328 ? -12.576 38.366 -30.099 1.00 49.00 308 SER A N 1
ATOM 2214 C CA . SER A 1 328 ? -11.828 37.482 -30.982 1.00 51.22 308 SER A CA 1
ATOM 2215 C C . SER A 1 328 ? -12.765 36.767 -31.967 1.00 49.61 308 SER A C 1
ATOM 2216 O O . SER A 1 328 ? -12.420 36.569 -33.132 1.00 49.96 308 SER A O 1
ATOM 2219 N N . ALA A 1 329 ? -13.959 36.406 -31.505 1.00 45.68 309 ALA A N 1
ATOM 2220 C CA . ALA A 1 329 ? -14.945 35.772 -32.378 1.00 46.72 309 ALA A CA 1
ATOM 2221 C C . ALA A 1 329 ? -15.457 36.748 -33.452 1.00 47.03 309 ALA A C 1
ATOM 2222 O O . ALA A 1 329 ? -15.633 36.363 -34.608 1.00 46.62 309 ALA A O 1
ATOM 2224 N N . VAL A 1 330 ? -15.669 38.008 -33.070 1.00 45.71 310 VAL A N 1
ATOM 2225 C CA . VAL A 1 330 ? -16.062 39.041 -34.023 1.00 44.86 310 VAL A CA 1
ATOM 2226 C C . VAL A 1 330 ? -15.018 39.173 -35.131 1.00 45.18 310 VAL A C 1
ATOM 2227 O O . VAL A 1 330 ? -15.361 39.209 -36.313 1.00 46.10 310 VAL A O 1
ATOM 2231 N N . VAL A 1 331 ? -13.748 39.242 -34.756 1.00 45.55 311 VAL A N 1
ATOM 2232 C CA . VAL A 1 331 ? -12.689 39.462 -35.747 1.00 48.28 311 VAL A CA 1
ATOM 2233 C C . VAL A 1 331 ? -12.549 38.244 -36.651 1.00 51.93 311 VAL A C 1
ATOM 2234 O O . VAL A 1 331 ? -12.262 38.366 -37.846 1.00 53.58 311 VAL A O 1
ATOM 2238 N N . SER A 1 332 ? -12.761 37.066 -36.075 1.00 56.50 312 SER A N 1
ATOM 2239 C CA . SER A 1 332 ? -12.772 35.837 -36.850 1.00 58.90 312 SER A CA 1
ATOM 2240 C C . SER A 1 332 ? -13.863 35.891 -37.917 1.00 57.74 312 SER A C 1
ATOM 2241 O O . SER A 1 332 ? -13.589 35.663 -39.094 1.00 59.81 312 SER A O 1
ATOM 2244 N N . ASP A 1 333 ? -15.088 36.224 -37.514 1.00 56.70 313 ASP A N 1
ATOM 2245 C CA . ASP A 1 333 ? -16.186 36.393 -38.479 1.00 56.04 313 ASP A CA 1
ATOM 2246 C C . ASP A 1 333 ? -15.850 37.451 -39.534 1.00 53.80 313 ASP A C 1
ATOM 2247 O O . ASP A 1 333 ? -16.220 37.314 -40.697 1.00 56.22 313 ASP A O 1
ATOM 2252 N N . LEU A 1 334 ? -15.151 38.497 -39.107 1.00 51.85 314 LEU A N 1
ATOM 2253 C CA . LEU A 1 334 ? -14.718 39.567 -39.988 1.00 53.25 314 LEU A CA 1
ATOM 2254 C C . LEU A 1 334 ? -13.777 39.063 -41.091 1.00 55.56 314 LEU A C 1
ATOM 2255 O O . LEU A 1 334 ? -13.981 39.355 -42.275 1.00 52.14 314 LEU A O 1
ATOM 2260 N N . LEU A 1 335 ? -12.756 38.304 -40.708 1.00 57.48 315 LEU A N 1
ATOM 2261 C CA . LEU A 1 335 ? -11.831 37.742 -41.695 1.00 59.69 315 LEU A CA 1
ATOM 2262 C C . LEU A 1 335 ? -12.536 36.770 -42.638 1.00 60.23 315 LEU A C 1
ATOM 2263 O O . LEU A 1 335 ? -12.238 36.722 -43.833 1.00 58.15 315 LEU A O 1
ATOM 2268 N N . ASN A 1 336 ? -13.475 35.992 -42.111 1.00 59.04 316 ASN A N 1
ATOM 2269 C CA . ASN A 1 336 ? -14.238 35.097 -42.963 1.00 61.14 316 ASN A CA 1
ATOM 2270 C C . ASN A 1 336 ? -14.982 35.849 -44.045 1.00 59.83 316 ASN A C 1
ATOM 2271 O O . ASN A 1 336 ? -14.946 35.463 -45.200 1.00 56.73 316 ASN A O 1
ATOM 2276 N N . VAL A 1 337 ? -15.684 36.905 -43.651 1.00 58.27 317 VAL A N 1
ATOM 2277 C CA . VAL A 1 337 ? -16.406 37.732 -44.605 1.00 58.34 317 VAL A CA 1
ATOM 2278 C C . VAL A 1 337 ? -15.417 38.387 -45.578 1.00 58.14 317 VAL A C 1
ATOM 2279 O O . VAL A 1 337 ? -15.719 38.536 -46.750 1.00 57.33 317 VAL A O 1
ATOM 2283 N N . ALA A 1 338 ? -14.239 38.761 -45.092 1.00 59.16 318 ALA A N 1
ATOM 2284 C CA . ALA A 1 338 ? -13.199 39.316 -45.959 1.00 62.98 318 ALA A CA 1
ATOM 2285 C C . ALA A 1 338 ? -12.716 38.303 -46.996 1.00 68.61 318 ALA A C 1
ATOM 2286 O O . ALA A 1 338 ? -12.582 38.632 -48.174 1.00 71.35 318 ALA A O 1
ATOM 2288 N N . LEU A 1 339 ? -12.462 37.071 -46.560 1.00 73.83 319 LEU A N 1
ATOM 2289 C CA . LEU A 1 339 ? -11.943 36.029 -47.453 1.00 77.22 319 LEU A CA 1
ATOM 2290 C C . LEU A 1 339 ? -12.937 35.620 -48.542 1.00 79.12 319 LEU A C 1
ATOM 2291 O O . LEU A 1 339 ? -12.531 35.355 -49.673 1.00 81.52 319 LEU A O 1
ATOM 2293 N N . PHE A 1 340 ? -14.225 35.577 -48.201 1.00 80.38 320 PHE A N 1
ATOM 2294 C CA . PHE A 1 340 ? -15.280 35.244 -49.163 1.00 82.25 320 PHE A CA 1
ATOM 2295 C C . PHE A 1 340 ? -15.977 36.507 -49.699 1.00 86.03 320 PHE A C 1
ATOM 2296 O O . PHE A 1 340 ? -17.082 36.431 -50.240 1.00 90.60 320 PHE A O 1
ATOM 2299 N N . PHE A 1 341 ? -15.323 37.660 -49.540 1.00 88.02 321 PHE A N 1
ATOM 2300 C CA . PHE A 1 341 ? -15.833 38.962 -49.985 1.00 88.77 321 PHE A CA 1
ATOM 2301 C C . PHE A 1 341 ? -16.130 39.054 -51.495 1.00 91.71 321 PHE A C 1
ATOM 2302 O O . PHE A 1 341 ? -17.265 39.357 -51.895 1.00 91.36 321 PHE A O 1
ATOM 2310 N N . GLU A 1 342 ? -15.114 38.792 -52.323 1.00 92.99 322 GLU A N 1
ATOM 2311 C CA . GLU A 1 342 ? -15.242 38.893 -53.793 1.00 93.13 322 GLU A CA 1
ATOM 2312 C C . GLU A 1 342 ? -16.128 37.801 -54.425 1.00 91.39 322 GLU A C 1
ATOM 2313 O O . GLU A 1 342 ? -16.563 37.939 -55.571 1.00 90.51 322 GLU A O 1
ATOM 2315 N N . SER A 1 343 ? -16.377 36.723 -53.682 1.00 90.86 323 SER A N 1
ATOM 2316 C CA . SER A 1 343 ? -17.320 35.680 -54.089 1.00 91.07 323 SER A CA 1
ATOM 2317 C C . SER A 1 343 ? -18.766 36.130 -53.898 1.00 90.18 323 SER A C 1
ATOM 2318 O O . SER A 1 343 ? -19.633 35.818 -54.716 1.00 91.96 323 SER A O 1
ATOM 2320 N N . THR A 1 347 ? -23.531 29.737 -48.254 1.00 89.03 327 THR A N 1
ATOM 2321 C CA . THR A 1 347 ? -24.488 28.760 -47.767 1.00 90.39 327 THR A CA 1
ATOM 2322 C C . THR A 1 347 ? -25.769 29.476 -47.362 1.00 91.81 327 THR A C 1
ATOM 2323 O O . THR A 1 347 ? -25.773 30.232 -46.387 1.00 91.08 327 THR A O 1
ATOM 2325 N N . LEU A 1 348 ? -26.844 29.255 -48.122 1.00 91.63 328 LEU A N 1
ATOM 2326 C CA . LEU A 1 348 ? -28.131 29.900 -47.851 1.00 93.22 328 LEU A CA 1
ATOM 2327 C C . LEU A 1 348 ? -28.696 29.409 -46.521 1.00 96.01 328 LEU A C 1
ATOM 2328 O O . LEU A 1 348 ? -28.650 28.212 -46.235 1.00 101.18 328 LEU A O 1
ATOM 2330 N N . PRO A 1 349 ? -29.224 30.334 -45.700 1.00 96.75 329 PRO A N 1
ATOM 2331 C CA . PRO A 1 349 ? -29.775 30.009 -44.380 1.00 93.90 329 PRO A CA 1
ATOM 2332 C C . PRO A 1 349 ? -30.920 28.986 -44.426 1.00 95.24 329 PRO A C 1
ATOM 2333 O O . PRO A 1 349 ? -31.123 28.255 -43.457 1.00 94.72 329 PRO A O 1
ATOM 2335 N N . PRO A 1 350 ? -31.655 28.928 -45.552 1.00 98.84 330 PRO A N 1
ATOM 2336 C CA . PRO A 1 350 ? -32.773 28.009 -45.805 1.00 97.47 330 PRO A CA 1
ATOM 2337 C C . PRO A 1 350 ? -32.356 26.547 -46.045 1.00 97.05 330 PRO A C 1
ATOM 2338 O O . PRO A 1 350 ? -33.194 25.650 -45.938 1.00 94.86 330 PRO A O 1
ATOM 2340 N N . HIS A 1 351 ? -31.081 26.315 -46.365 1.00 97.07 331 HIS A N 1
ATOM 2341 C CA . HIS A 1 351 ? -30.581 24.974 -46.702 1.00 93.67 331 HIS A CA 1
ATOM 2342 C C . HIS A 1 351 ? -30.357 24.066 -45.486 1.00 88.39 331 HIS A C 1
ATOM 2343 O O . HIS A 1 351 ? -29.647 24.424 -44.544 1.00 85.19 331 HIS A O 1
ATOM 2350 N N . PHE A 1 352 ? -30.972 22.886 -45.533 1.00 84.13 332 PHE A N 1
ATOM 2351 C CA . PHE A 1 352 ? -30.747 21.831 -44.551 1.00 80.79 332 PHE A CA 1
ATOM 2352 C C . PHE A 1 352 ? -30.587 20.501 -45.290 1.00 78.90 332 PHE A C 1
ATOM 2353 O O . PHE A 1 352 ? -31.384 20.182 -46.162 1.00 76.27 332 PHE A O 1
ATOM 2355 N N . GLU A 1 353 ? -29.568 19.728 -44.930 1.00 77.73 333 GLU A N 1
ATOM 2356 C CA . GLU A 1 353 ? -29.281 18.465 -45.607 1.00 78.55 333 GLU A CA 1
ATOM 2357 C C . GLU A 1 353 ? -30.260 17.376 -45.156 1.00 75.80 333 GLU A C 1
ATOM 2358 O O . GLU A 1 353 ? -30.280 17.012 -43.983 1.00 76.88 333 GLU A O 1
ATOM 2364 N N . LEU A 1 354 ? -31.083 16.883 -46.080 1.00 74.42 334 LEU A N 1
ATOM 2365 C CA . LEU A 1 354 ? -32.044 15.820 -45.776 1.00 76.09 334 LEU A CA 1
ATOM 2366 C C . LEU A 1 354 ? -31.321 14.488 -45.572 1.00 75.37 334 LEU A C 1
ATOM 2367 O O . LEU A 1 354 ? -30.462 14.116 -46.366 1.00 77.64 334 LEU A O 1
ATOM 2369 N N . LYS A 1 355 ? -31.672 13.783 -44.503 1.00 76.95 335 LYS A N 1
ATOM 2370 C CA . LYS A 1 355 ? -31.033 12.518 -44.156 1.00 76.14 335 LYS A CA 1
ATOM 2371 C C . LYS A 1 355 ? -32.065 11.431 -43.855 1.00 78.51 335 LYS A C 1
ATOM 2372 O O . LYS A 1 355 ? -31.856 10.611 -42.970 1.00 81.35 335 LYS A O 1
ATOM 2374 N N . THR A 1 356 ? -33.166 11.408 -44.604 1.00 83.16 336 THR A N 1
ATOM 2375 C CA . THR A 1 356 ? -34.132 10.302 -44.526 1.00 84.01 336 THR A CA 1
ATOM 2376 C C . THR A 1 356 ? -33.754 9.091 -45.415 1.00 87.76 336 THR A C 1
ATOM 2377 O O . THR A 1 356 ? -34.629 8.336 -45.842 1.00 90.32 336 THR A O 1
ATOM 2379 N N . ASP A 1 357 ? -32.457 8.926 -45.710 1.00 87.87 337 ASP A N 1
ATOM 2380 C CA . ASP A 1 357 ? -31.894 7.603 -46.041 1.00 83.25 337 ASP A CA 1
ATOM 2381 C C . ASP A 1 357 ? -31.424 6.891 -44.761 1.00 81.61 337 ASP A C 1
ATOM 2382 O O . ASP A 1 357 ? -30.727 5.880 -44.822 1.00 80.82 337 ASP A O 1
ATOM 2387 N N . LYS A 1 358 ? -31.806 7.434 -43.602 1.00 78.13 338 LYS A N 1
ATOM 2388 C CA . LYS A 1 358 ? -31.876 6.653 -42.368 1.00 75.54 338 LYS A CA 1
ATOM 2389 C C . LYS A 1 358 ? -32.790 5.446 -42.552 1.00 75.53 338 LYS A C 1
ATOM 2390 O O . LYS A 1 358 ? -32.739 4.507 -41.757 1.00 74.26 338 LYS A O 1
ATOM 2396 N N . THR A 1 359 ? -33.652 5.501 -43.572 1.00 76.20 339 THR A N 1
ATOM 2397 C CA . THR A 1 359 ? -34.424 4.340 -44.005 1.00 77.36 339 THR A CA 1
ATOM 2398 C C . THR A 1 359 ? -33.479 3.196 -44.329 1.00 78.05 339 THR A C 1
ATOM 2399 O O . THR A 1 359 ? -33.488 2.174 -43.640 1.00 81.75 339 THR A O 1
ATOM 2401 N N . ARG A 1 360 ? -32.645 3.384 -45.352 1.00 80.41 340 ARG A N 1
ATOM 2402 C CA . ARG A 1 360 ? -31.698 2.354 -45.797 1.00 81.39 340 ARG A CA 1
ATOM 2403 C C . ARG A 1 360 ? -30.835 1.807 -44.652 1.00 82.11 340 ARG A C 1
ATOM 2404 O O . ARG A 1 360 ? -30.581 0.609 -44.568 1.00 81.24 340 ARG A O 1
ATOM 2406 N N . GLU A 1 361 ? -30.426 2.687 -43.750 1.00 85.62 341 GLU A N 1
ATOM 2407 C CA . GLU A 1 361 ? -29.446 2.342 -42.726 1.00 89.38 341 GLU A CA 1
ATOM 2408 C C . GLU A 1 361 ? -30.066 1.499 -41.596 1.00 90.94 341 GLU A C 1
ATOM 2409 O O . GLU A 1 361 ? -29.452 0.532 -41.148 1.00 92.99 341 GLU A O 1
ATOM 2415 N N . MET A 1 362 ? -31.272 1.859 -41.148 1.00 93.01 342 MET A N 1
ATOM 2416 C CA . MET A 1 362 ? -32.005 1.084 -40.129 1.00 90.00 342 MET A CA 1
ATOM 2417 C C . MET A 1 362 ? -33.083 0.229 -40.778 1.00 90.39 342 MET A C 1
ATOM 2418 O O . MET A 1 362 ? -32.835 -0.913 -41.152 1.00 89.64 342 MET A O 1
ATOM 2420 N N . GLU A 1 373 ? -41.718 9.973 -25.130 1.00 56.92 353 GLU A N 1
ATOM 2421 C CA . GLU A 1 373 ? -41.018 9.708 -23.869 1.00 56.36 353 GLU A CA 1
ATOM 2422 C C . GLU A 1 373 ? -41.804 10.249 -22.663 1.00 52.03 353 GLU A C 1
ATOM 2423 O O . GLU A 1 373 ? -42.390 11.332 -22.717 1.00 49.99 353 GLU A O 1
ATOM 2425 N N . LYS A 1 374 ? -41.806 9.479 -21.580 1.00 49.88 354 LYS A N 1
ATOM 2426 C CA . LYS A 1 374 ? -42.466 9.871 -20.345 1.00 43.72 354 LYS A CA 1
ATOM 2427 C C . LYS A 1 374 ? -41.678 10.961 -19.614 1.00 41.50 354 LYS A C 1
ATOM 2428 O O . LYS A 1 374 ? -40.579 11.335 -20.034 1.00 40.82 354 LYS A O 1
ATOM 2434 N N . SER A 1 375 ? -42.259 11.463 -18.523 1.00 34.81 355 SER A N 1
ATOM 2435 C CA . SER A 1 375 ? -41.652 12.475 -17.695 1.00 33.20 355 SER A CA 1
ATOM 2436 C C . SER A 1 375 ? -41.519 11.981 -16.274 1.00 30.37 355 SER A C 1
ATOM 2437 O O . SER A 1 375 ? -42.269 11.105 -15.835 1.00 28.22 355 SER A O 1
ATOM 2440 N N . ASN A 1 376 ? -40.567 12.565 -15.559 1.00 28.57 356 ASN A N 1
ATOM 2441 C CA . ASN A 1 376 ? -40.257 12.181 -14.205 1.00 27.86 356 ASN A CA 1
ATOM 2442 C C . ASN A 1 376 ? -40.291 13.413 -13.319 1.00 27.37 356 ASN A C 1
ATOM 2443 O O . ASN A 1 376 ? -39.941 14.522 -13.753 1.00 25.56 356 ASN A O 1
ATOM 2448 N N . PHE A 1 377 ? -40.688 13.212 -12.070 1.00 25.31 357 PHE A N 1
ATOM 2449 C CA . PHE A 1 377 ? -40.954 14.360 -11.187 1.00 24.74 357 PHE A CA 1
ATOM 2450 C C . PHE A 1 377 ? -40.468 14.128 -9.781 1.00 23.67 357 PHE A C 1
ATOM 2451 O O . PHE A 1 377 ? -40.528 13.009 -9.272 1.00 24.04 357 PHE A O 1
ATOM 2459 N N . PHE A 1 378 ? -40.065 15.223 -9.143 1.00 23.73 358 PHE A N 1
ATOM 2460 C CA . PHE A 1 378 ? -39.696 15.256 -7.736 1.00 25.16 358 PHE A CA 1
ATOM 2461 C C . PHE A 1 378 ? -40.739 16.126 -7.058 1.00 24.22 358 PHE A C 1
ATOM 2462 O O . PHE A 1 378 ? -40.867 17.287 -7.380 1.00 23.83 358 PHE A O 1
ATOM 2470 N N . VAL A 1 379 ? -41.488 15.544 -6.141 1.00 24.35 359 VAL A N 1
ATOM 2471 C CA . VAL A 1 379 ? -42.643 16.198 -5.550 1.00 24.40 359 VAL A CA 1
ATOM 2472 C C . VAL A 1 379 ? -42.421 16.314 -4.044 1.00 25.59 359 VAL A C 1
ATOM 2473 O O . VAL A 1 379 ? -42.166 15.311 -3.390 1.00 27.28 359 VAL A O 1
ATOM 2477 N N . VAL A 1 380 ? -42.535 17.525 -3.505 1.00 25.30 360 VAL A N 1
ATOM 2478 C CA . VAL A 1 380 ? -42.409 17.773 -2.065 1.00 25.87 360 VAL A CA 1
ATOM 2479 C C . VAL A 1 380 ? -43.768 18.131 -1.480 1.00 25.52 360 VAL A C 1
ATOM 2480 O O . VAL A 1 380 ? -44.439 19.041 -1.989 1.00 25.98 360 VAL A O 1
ATOM 2484 N N . VAL A 1 381 ? -44.179 17.383 -0.466 1.00 26.16 361 VAL A N 1
ATOM 2485 C CA . VAL A 1 381 ? -45.458 17.586 0.204 1.00 28.61 361 VAL A CA 1
ATOM 2486 C C . VAL A 1 381 ? -45.200 17.929 1.673 1.00 30.48 361 VAL A C 1
ATOM 2487 O O . VAL A 1 381 ? -44.348 17.299 2.319 1.00 30.18 361 VAL A O 1
ATOM 2491 N N . ASN A 1 382 ? -45.941 18.905 2.188 1.00 30.69 362 ASN A N 1
ATOM 2492 C CA . ASN A 1 382 ? -45.839 19.307 3.593 1.00 33.11 362 ASN A CA 1
ATOM 2493 C C . ASN A 1 382 ? -47.126 19.029 4.379 1.00 33.08 362 ASN A C 1
ATOM 2494 O O . ASN A 1 382 ? -48.156 18.705 3.800 1.00 31.77 362 ASN A O 1
ATOM 2499 N N . HIS A 1 383 ? -47.047 19.189 5.700 1.00 33.84 363 HIS A N 1
ATOM 2500 C CA . HIS A 1 383 ? -48.190 19.002 6.620 1.00 36.18 363 HIS A CA 1
ATOM 2501 C C . HIS A 1 383 ? -48.788 17.617 6.479 1.00 38.08 363 HIS A C 1
ATOM 2502 O O . HIS A 1 383 ? -49.992 17.455 6.556 1.00 38.07 363 HIS A O 1
ATOM 2509 N N . VAL A 1 384 ? -47.942 16.615 6.239 1.00 38.14 364 VAL A N 1
ATOM 2510 C CA . VAL A 1 384 ? -48.425 15.268 6.055 1.00 40.68 364 VAL A CA 1
ATOM 2511 C C . VAL A 1 384 ? -48.455 14.580 7.412 1.00 43.88 364 VAL A C 1
ATOM 2512 O O . VAL A 1 384 ? -47.435 14.490 8.085 1.00 40.03 364 VAL A O 1
ATOM 2516 N N . LYS A 1 385 ? -49.632 14.103 7.795 1.00 48.23 365 LYS A N 1
ATOM 2517 C CA . LYS A 1 385 ? -49.783 13.289 8.989 1.00 54.04 365 LYS A CA 1
ATOM 2518 C C . LYS A 1 385 ? -49.577 11.839 8.572 1.00 52.50 365 LYS A C 1
ATOM 2519 O O . LYS A 1 385 ? -49.922 11.433 7.455 1.00 55.28 365 LYS A O 1
ATOM 2524 N N . GLY A 1 386 ? -49.006 11.059 9.472 1.00 52.83 366 GLY A N 1
ATOM 2525 C CA . GLY A 1 386 ? -48.830 9.645 9.221 1.00 50.12 366 GLY A CA 1
ATOM 2526 C C . GLY A 1 386 ? -47.437 9.382 8.723 1.00 46.31 366 GLY A C 1
ATOM 2527 O O . GLY A 1 386 ? -46.659 10.295 8.460 1.00 48.77 366 GLY A O 1
ATOM 2528 N N . SER A 1 387 ? -47.140 8.108 8.602 1.00 42.94 367 SER A N 1
ATOM 2529 C CA . SER A 1 387 ? -45.812 7.644 8.327 1.00 42.97 367 SER A CA 1
ATOM 2530 C C . SER A 1 387 ? -45.448 7.756 6.843 1.00 41.09 367 SER A C 1
ATOM 2531 O O . SER A 1 387 ? -46.297 7.969 5.969 1.00 36.72 367 SER A O 1
ATOM 2534 N N . ILE A 1 388 ? -44.169 7.565 6.577 1.00 38.79 368 ILE A N 1
ATOM 2535 C CA . ILE A 1 388 ? -43.670 7.590 5.223 1.00 39.04 368 ILE A CA 1
ATOM 2536 C C . ILE A 1 388 ? -44.203 6.395 4.446 1.00 39.06 368 ILE A C 1
ATOM 2537 O O . ILE A 1 388 ? -44.473 6.489 3.247 1.00 39.42 368 ILE A O 1
ATOM 2542 N N . GLU A 1 389 ? -44.397 5.280 5.140 1.00 40.05 369 GLU A N 1
ATOM 2543 C CA . GLU A 1 389 ? -44.916 4.075 4.510 1.00 42.33 369 GLU A CA 1
ATOM 2544 C C . GLU A 1 389 ? -46.333 4.325 4.032 1.00 40.50 369 GLU A C 1
ATOM 2545 O O . GLU A 1 389 ? -46.708 3.916 2.939 1.00 42.76 369 GLU A O 1
ATOM 2551 N N . ASN A 1 390 ? -47.114 5.002 4.856 1.00 38.22 370 ASN A N 1
ATOM 2552 C CA . ASN A 1 390 ? -48.475 5.361 4.500 1.00 40.94 370 ASN A CA 1
ATOM 2553 C C . ASN A 1 390 ? -48.573 6.345 3.330 1.00 36.83 370 ASN A C 1
ATOM 2554 O O . ASN A 1 390 ? -49.422 6.205 2.468 1.00 35.90 370 ASN A O 1
ATOM 2559 N N . PHE A 1 391 ? -47.706 7.342 3.320 1.00 34.31 371 PHE A N 1
ATOM 2560 C CA . PHE A 1 391 ? -47.625 8.274 2.203 1.00 33.79 371 PHE A CA 1
ATOM 2561 C C . PHE A 1 391 ? -47.290 7.519 0.905 1.00 33.25 371 PHE A C 1
ATOM 2562 O O . PHE A 1 391 ? -47.943 7.695 -0.106 1.00 30.01 371 PHE A O 1
ATOM 2570 N N . GLU A 1 392 ? -46.305 6.626 0.967 1.00 35.36 372 GLU A N 1
ATOM 2571 C CA . GLU A 1 392 ? -45.930 5.822 -0.195 1.00 36.01 372 GLU A CA 1
ATOM 2572 C C . GLU A 1 392 ? -47.090 4.954 -0.703 1.00 35.81 372 GLU A C 1
ATOM 2573 O O . GLU A 1 392 ? -47.350 4.894 -1.905 1.00 32.65 372 GLU A O 1
ATOM 2579 N N . ASN A 1 393 ? -47.778 4.283 0.218 1.00 34.68 373 ASN A N 1
ATOM 2580 C CA . ASN A 1 393 ? -48.924 3.466 -0.144 1.00 35.67 373 ASN A CA 1
ATOM 2581 C C . ASN A 1 393 ? -50.026 4.277 -0.782 1.00 34.27 373 ASN A C 1
ATOM 2582 O O . ASN A 1 393 ? -50.587 3.848 -1.792 1.00 33.71 373 ASN A O 1
ATOM 2587 N N . GLU A 1 394 ? -50.361 5.433 -0.198 1.00 32.46 374 GLU A N 1
ATOM 2588 C CA . GLU A 1 394 ? -51.375 6.276 -0.820 1.00 33.98 374 GLU A CA 1
ATOM 2589 C C . GLU A 1 394 ? -50.965 6.697 -2.232 1.00 32.46 374 GLU A C 1
ATOM 2590 O O . GLU A 1 394 ? -51.800 6.683 -3.141 1.00 30.91 374 GLU A O 1
ATOM 2596 N N . LEU A 1 395 ? -49.703 7.100 -2.415 1.00 32.15 375 LEU A N 1
ATOM 2597 C CA . LEU A 1 395 ? -49.246 7.494 -3.744 1.00 31.88 375 LEU A CA 1
ATOM 2598 C C . LEU A 1 395 ? -49.376 6.364 -4.729 1.00 32.73 375 LEU A C 1
ATOM 2599 O O . LEU A 1 395 ? -49.778 6.580 -5.867 1.00 34.12 375 LEU A O 1
ATOM 2604 N N . LYS A 1 396 ? -48.990 5.167 -4.313 1.00 33.96 376 LYS A N 1
ATOM 2605 C CA . LYS A 1 396 ? -49.131 3.980 -5.170 1.00 36.62 376 LYS A CA 1
ATOM 2606 C C . LYS A 1 396 ? -50.575 3.757 -5.596 1.00 35.09 376 LYS A C 1
ATOM 2607 O O . LYS A 1 396 ? -50.836 3.438 -6.748 1.00 35.84 376 LYS A O 1
ATOM 2613 N N . ALA A 1 397 ? -51.508 4.006 -4.693 1.00 33.15 377 ALA A N 1
ATOM 2614 C CA . ALA A 1 397 ? -52.919 3.846 -5.005 1.00 34.03 377 ALA A CA 1
ATOM 2615 C C . ALA A 1 397 ? -53.430 4.939 -5.923 1.00 33.87 377 ALA A C 1
ATOM 2616 O O . ALA A 1 397 ? -54.273 4.688 -6.781 1.00 35.02 377 ALA A O 1
ATOM 2618 N N . ILE A 1 398 ? -52.932 6.158 -5.768 1.00 32.15 378 ILE A N 1
ATOM 2619 C CA . ILE A 1 398 ? -53.563 7.272 -6.485 1.00 32.02 378 ILE A CA 1
ATOM 2620 C C . ILE A 1 398 ? -52.894 7.566 -7.845 1.00 30.79 378 ILE A C 1
ATOM 2621 O O . ILE A 1 398 ? -53.556 8.046 -8.762 1.00 30.23 378 ILE A O 1
ATOM 2626 N N . LEU A 1 399 ? -51.614 7.250 -7.990 1.00 28.92 379 LEU A N 1
ATOM 2627 C CA . LEU A 1 399 ? -50.892 7.621 -9.198 1.00 28.90 379 LEU A CA 1
ATOM 2628 C C . LEU A 1 399 ? -51.379 6.781 -10.363 1.00 29.45 379 LEU A C 1
ATOM 2629 O O . LEU A 1 399 ? -51.692 5.613 -10.176 1.00 30.84 379 LEU A O 1
ATOM 2634 N N . PRO A 1 400 ? -51.442 7.367 -11.560 1.00 30.14 380 PRO A N 1
ATOM 2635 C CA . PRO A 1 400 ? -51.612 6.507 -12.755 1.00 32.35 380 PRO A CA 1
ATOM 2636 C C . PRO A 1 400 ? -50.348 5.678 -12.971 1.00 32.96 380 PRO A C 1
ATOM 2637 O O . PRO A 1 400 ? -49.381 5.791 -12.200 1.00 28.78 380 PRO A O 1
ATOM 2641 N N . PHE A 1 401 ? -50.333 4.845 -14.007 1.00 35.39 381 PHE A N 1
ATOM 2642 C CA . PHE A 1 401 ? -49.250 3.892 -14.143 1.00 36.26 381 PHE A CA 1
ATOM 2643 C C . PHE A 1 401 ? -47.959 4.644 -14.358 1.00 34.37 381 PHE A C 1
ATOM 2644 O O . PHE A 1 401 ? -47.924 5.729 -15.005 1.00 32.23 381 PHE A O 1
ATOM 2652 N N . HIS A 1 402 ? -46.918 4.082 -13.764 1.00 33.06 382 HIS A N 1
ATOM 2653 C CA . HIS A 1 402 ? -45.607 4.668 -13.829 1.00 34.86 382 HIS A CA 1
ATOM 2654 C C . HIS A 1 402 ? -44.529 3.582 -13.675 1.00 34.91 382 HIS A C 1
ATOM 2655 O O . HIS A 1 402 ? -44.826 2.446 -13.348 1.00 38.50 382 HIS A O 1
ATOM 2662 N N . ARG A 1 403 ? -43.281 3.964 -13.864 1.00 35.48 383 ARG A N 1
ATOM 2663 C CA . ARG A 1 403 ? -42.176 3.016 -13.891 1.00 38.10 383 ARG A CA 1
ATOM 2664 C C . ARG A 1 403 ? -41.626 2.755 -12.480 1.00 39.23 383 ARG A C 1
ATOM 2665 O O . ARG A 1 403 ? -41.402 1.610 -12.102 1.00 42.21 383 ARG A O 1
ATOM 2667 N N . SER A 1 404 ? -41.438 3.794 -11.673 1.00 38.91 384 SER A N 1
ATOM 2668 C CA . SER A 1 404 ? -40.974 3.583 -10.294 1.00 36.33 384 SE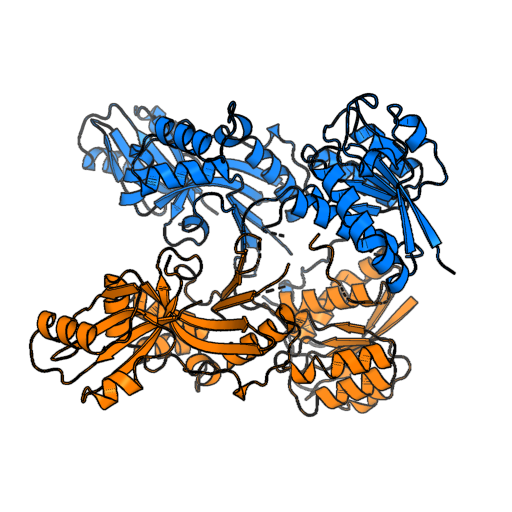R A CA 1
ATOM 2669 C C . SER A 1 404 ? -41.330 4.765 -9.401 1.00 35.25 384 SER A C 1
ATOM 2670 O O . SER A 1 404 ? -41.558 5.873 -9.890 1.00 30.36 384 SER A O 1
ATOM 2673 N N . LEU A 1 405 ? -41.311 4.495 -8.098 1.00 34.38 385 LEU A N 1
ATOM 2674 C CA . LEU A 1 405 ? -41.623 5.454 -7.059 1.00 33.89 385 LEU A CA 1
ATOM 2675 C C . LEU A 1 405 ? -40.695 5.245 -5.886 1.00 33.14 385 LEU A C 1
ATOM 2676 O O . LEU A 1 405 ? -40.553 4.134 -5.399 1.00 36.55 385 LEU A O 1
ATOM 2681 N N . ARG A 1 406 ? -40.041 6.311 -5.448 1.00 32.67 386 ARG A N 1
ATOM 2682 C CA A ARG A 1 406 ? -39.283 6.272 -4.211 0.50 33.21 386 ARG A CA 1
ATOM 2683 C CA B ARG A 1 406 ? -39.257 6.271 -4.216 0.50 33.45 386 ARG A CA 1
ATOM 2684 C C . ARG A 1 406 ? -39.639 7.497 -3.384 1.00 32.36 386 ARG A C 1
ATOM 2685 O O . ARG A 1 406 ? -39.849 8.581 -3.939 1.00 30.42 386 ARG A O 1
ATOM 2700 N N . VAL A 1 407 ? -39.715 7.315 -2.071 1.00 31.80 387 VAL A N 1
ATOM 2701 C CA . VAL A 1 407 ? -40.069 8.379 -1.170 1.00 32.63 387 VAL A CA 1
ATOM 2702 C C . VAL A 1 407 ? -38.943 8.605 -0.171 1.00 33.74 387 VAL A C 1
ATOM 2703 O O . VAL A 1 407 ? -38.149 7.706 0.098 1.00 37.60 387 VAL A O 1
ATOM 2707 N N . ALA A 1 408 ? -38.866 9.811 0.365 1.00 30.77 388 ALA A N 1
ATOM 2708 C CA . ALA A 1 408 ? -37.851 10.165 1.336 1.00 31.89 388 ALA A CA 1
ATOM 2709 C C . ALA A 1 408 ? -38.416 11.175 2.327 1.00 33.85 388 ALA A C 1
ATOM 2710 O O . ALA A 1 408 ? -39.322 11.954 1.982 1.00 31.59 388 ALA A O 1
ATOM 2712 N N . ASN A 1 409 ? -37.852 11.163 3.537 1.00 32.54 389 ASN A N 1
ATOM 2713 C CA . ASN A 1 409 ? -38.085 12.196 4.514 1.00 34.07 389 ASN A CA 1
ATOM 2714 C C . ASN A 1 409 ? -37.492 13.492 4.004 1.00 32.99 389 ASN A C 1
ATOM 2715 O O . ASN A 1 409 ? -36.410 13.509 3.491 1.00 30.66 389 ASN A O 1
ATOM 2720 N N . TYR A 1 410 ? -38.221 14.581 4.145 1.00 31.10 390 TYR A N 1
ATOM 2721 C CA . TYR A 1 410 ? -37.752 15.861 3.675 1.00 32.68 390 TYR A CA 1
ATOM 2722 C C . TYR A 1 410 ? -37.503 16.765 4.865 1.00 35.48 390 TYR A C 1
ATOM 2723 O O . TYR A 1 410 ? -36.451 17.358 4.968 1.00 39.24 390 TYR A O 1
ATOM 2732 N N . ASP A 1 411 ? -38.508 16.888 5.725 1.00 39.07 391 ASP A N 1
ATOM 2733 C CA . ASP A 1 411 ? -38.446 17.693 6.937 1.00 43.51 391 ASP A CA 1
ATOM 2734 C C . ASP A 1 411 ? -39.592 17.196 7.831 1.00 43.99 391 ASP A C 1
ATOM 2735 O O . ASP A 1 411 ? -40.255 16.212 7.495 1.00 41.68 391 ASP A O 1
ATOM 2740 N N . ASN A 1 412 ? -39.833 17.862 8.953 1.00 47.75 392 ASN A N 1
ATOM 2741 C CA . ASN A 1 412 ? -40.943 17.510 9.856 1.00 47.12 392 ASN A CA 1
ATOM 2742 C C . ASN A 1 412 ? -42.313 17.514 9.169 1.00 42.45 392 ASN A C 1
ATOM 2743 O O . ASN A 1 412 ? -42.735 18.527 8.643 1.00 40.69 392 ASN A O 1
ATOM 2748 N N . GLN A 1 413 ? -42.990 16.373 9.176 1.00 41.08 393 GLN A N 1
ATOM 2749 C CA . GLN A 1 413 ? -44.235 16.178 8.420 1.00 42.55 393 GLN A CA 1
ATOM 2750 C C . GLN A 1 413 ? -44.126 16.566 6.920 1.00 41.10 393 GLN A C 1
ATOM 2751 O O . GLN A 1 413 ? -45.115 16.975 6.300 1.00 40.11 393 GLN A O 1
ATOM 2757 N N . SER A 1 414 ? -42.934 16.403 6.341 1.00 38.31 394 SER A N 1
ATOM 2758 C CA . SER A 1 414 ? -42.723 16.636 4.913 1.00 35.10 394 SER A CA 1
ATOM 2759 C C . SER A 1 414 ? -42.008 15.456 4.311 1.00 31.83 394 SER A C 1
ATOM 2760 O O . SER A 1 414 ? -41.068 14.940 4.894 1.00 29.23 394 SER A O 1
ATOM 2763 N N . TYR A 1 415 ? -42.474 15.038 3.146 1.00 30.23 395 TYR A N 1
ATOM 2764 C CA . TYR A 1 415 ? -41.899 13.936 2.400 1.00 30.00 395 TYR A CA 1
ATOM 2765 C C . TYR A 1 415 ? -41.688 14.399 0.981 1.00 29.36 395 TYR A C 1
ATOM 2766 O O . TYR A 1 415 ? -42.368 15.326 0.495 1.00 29.70 395 TYR A O 1
ATOM 2775 N N . ALA A 1 416 ? -40.768 13.731 0.307 1.00 28.78 396 ALA A N 1
ATOM 2776 C CA . ALA A 1 416 ? -40.533 13.954 -1.105 1.00 29.44 396 ALA A CA 1
ATOM 2777 C C . ALA A 1 416 ? -40.698 12.625 -1.798 1.00 28.56 396 ALA A C 1
ATOM 2778 O O . ALA A 1 416 ? -40.415 11.579 -1.211 1.00 31.04 396 ALA A O 1
ATOM 2780 N N . ALA A 1 417 ? -41.141 12.669 -3.049 1.00 27.29 397 ALA A N 1
ATOM 2781 C CA . ALA A 1 417 ? -41.273 11.472 -3.870 1.00 26.17 397 ALA A CA 1
ATOM 2782 C C . ALA A 1 417 ? -40.613 11.746 -5.206 1.00 26.26 397 ALA A C 1
ATOM 2783 O O . ALA A 1 417 ? -40.794 12.806 -5.765 1.00 26.82 397 ALA A O 1
ATOM 2785 N N . VAL A 1 418 ? -39.857 10.779 -5.714 1.00 27.19 398 VAL A N 1
ATOM 2786 C CA . VAL A 1 418 ? -39.445 10.807 -7.096 1.00 27.56 398 VAL A CA 1
ATOM 2787 C C . VAL A 1 418 ? -40.234 9.732 -7.821 1.00 26.69 398 VAL A C 1
ATOM 2788 O O . VAL A 1 418 ? -40.209 8.563 -7.446 1.00 25.36 398 VAL A O 1
ATOM 2792 N N . ILE A 1 419 ? -40.904 10.157 -8.882 1.00 24.56 399 ILE A N 1
ATOM 2793 C CA . ILE A 1 419 ? -41.756 9.289 -9.639 1.00 26.86 399 ILE A CA 1
ATOM 2794 C C . ILE A 1 419 ? -41.231 9.288 -11.068 1.00 27.45 399 ILE A C 1
ATOM 2795 O O . ILE A 1 419 ? -41.072 10.343 -11.686 1.00 27.37 399 ILE A O 1
ATOM 2800 N N . VAL A 1 420 ? -40.937 8.103 -11.578 1.00 28.97 400 VAL A N 1
ATOM 2801 C CA . VAL A 1 420 ? -40.385 7.968 -12.915 1.00 32.05 400 VAL A CA 1
ATOM 2802 C C . VAL A 1 420 ? -41.447 7.388 -13.829 1.00 30.75 400 VAL A C 1
ATOM 2803 O O . VAL A 1 420 ? -42.090 6.409 -13.479 1.00 30.05 400 VAL A O 1
ATOM 2807 N N . GLY A 1 421 ? -41.655 8.018 -14.984 1.00 31.95 401 GLY A N 1
ATOM 2808 C CA . GLY A 1 421 ? -42.492 7.439 -16.041 1.00 34.56 401 GLY A CA 1
ATOM 2809 C C . GLY A 1 421 ? -43.965 7.824 -16.029 1.00 35.47 401 GLY A C 1
ATOM 2810 O O . GLY A 1 421 ? -44.813 6.988 -16.252 1.00 39.62 401 GLY A O 1
ATOM 2811 N N . LEU A 1 422 ? -44.274 9.079 -15.750 1.00 33.77 402 LEU A N 1
ATOM 2812 C CA . LEU A 1 422 ? -45.631 9.592 -15.858 1.00 35.80 402 LEU A CA 1
ATOM 2813 C C . LEU A 1 422 ? -45.771 10.327 -17.162 1.00 37.33 402 LEU A C 1
ATOM 2814 O O . LEU A 1 422 ? -44.775 10.763 -17.714 1.00 35.79 402 LEU A O 1
ATOM 2819 N N . GLU A 1 423 ? -47.012 10.532 -17.604 1.00 40.87 403 GLU A N 1
ATOM 2820 C CA . GLU A 1 423 ? -47.296 11.311 -18.811 1.00 45.23 403 GLU A CA 1
ATOM 2821 C C . GLU A 1 423 ? -47.319 12.799 -18.493 1.00 46.16 403 GLU A C 1
ATOM 2822 O O . GLU A 1 423 ? -46.939 13.626 -19.327 1.00 47.85 403 GLU A O 1
ATOM 2825 N N . SER A 1 424 ? -47.746 13.160 -17.285 1.00 44.00 404 SER A N 1
ATOM 2826 C CA . SER A 1 424 ? -47.740 14.566 -16.871 1.00 44.87 404 SER A CA 1
ATOM 2827 C C . SER A 1 424 ? -47.589 14.730 -15.364 1.00 38.83 404 SER A C 1
ATOM 2828 O O . SER A 1 424 ? -47.606 13.752 -14.621 1.00 37.41 404 SER A O 1
ATOM 2831 N N . SER A 1 425 ? -47.409 15.972 -14.929 1.00 38.56 405 SER A N 1
ATOM 2832 C CA . SER A 1 425 ? -47.239 16.280 -13.509 1.00 38.49 405 SER A CA 1
ATOM 2833 C C . SER A 1 425 ? -48.390 15.718 -12.686 1.00 36.14 405 SER A C 1
ATOM 2834 O O . SER A 1 425 ? -49.540 15.910 -13.031 1.00 36.88 405 SER A O 1
ATOM 2837 N N . PRO A 1 426 ? -48.070 14.995 -11.597 1.00 32.90 406 PRO A N 1
ATOM 2838 C CA . PRO A 1 426 ? -49.087 14.548 -10.670 1.00 32.58 406 PRO A CA 1
ATOM 2839 C C . PRO A 1 426 ? -49.499 15.602 -9.636 1.00 30.63 406 PRO A C 1
ATOM 2840 O O . PRO A 1 426 ? -50.171 15.262 -8.656 1.00 30.17 406 PRO A O 1
ATOM 2844 N N . GLU A 1 427 ? -49.074 16.846 -9.809 1.00 30.93 407 GLU A N 1
ATOM 2845 C CA . GLU A 1 427 ? -49.314 17.877 -8.800 1.00 32.53 407 GLU A CA 1
ATOM 2846 C C . GLU A 1 427 ? -50.811 18.086 -8.501 1.00 31.45 407 GLU A C 1
ATOM 2847 O O . GLU A 1 427 ? -51.203 18.127 -7.346 1.00 30.42 407 GLU A O 1
ATOM 2853 N N . GLU A 1 428 ? -51.626 18.241 -9.528 1.00 32.26 408 GLU A N 1
ATOM 2854 C CA . GLU A 1 428 ? -53.058 18.497 -9.322 1.00 35.47 408 GLU A CA 1
ATOM 2855 C C . GLU A 1 428 ? -53.725 17.316 -8.670 1.00 33.81 408 GLU A C 1
ATOM 2856 O O . GLU A 1 428 ? -54.539 17.457 -7.774 1.00 33.27 408 GLU A O 1
ATOM 2862 N N . LEU A 1 429 ? -53.359 16.139 -9.142 1.00 31.11 409 LEU A N 1
ATOM 2863 C CA . LEU A 1 429 ? -53.887 14.924 -8.617 1.00 31.53 409 LEU A CA 1
ATOM 2864 C C . LEU A 1 429 ? -53.586 14.773 -7.109 1.00 28.67 409 LEU A C 1
ATOM 2865 O O . LEU A 1 429 ? -54.468 14.465 -6.302 1.00 27.58 409 LEU A O 1
ATOM 2870 N N . ILE A 1 430 ? -52.335 14.992 -6.750 1.00 27.08 410 ILE A N 1
ATOM 2871 C CA . ILE A 1 430 ? -51.906 14.884 -5.351 1.00 26.85 410 ILE A CA 1
ATOM 2872 C C . ILE A 1 430 ? -52.634 15.937 -4.501 1.00 27.12 410 ILE A C 1
ATOM 2873 O O . ILE A 1 430 ? -53.050 15.649 -3.379 1.00 26.02 410 ILE A O 1
ATOM 2878 N N . THR A 1 431 ? -52.806 17.125 -5.069 1.00 27.43 411 THR A N 1
ATOM 2879 C CA . THR A 1 431 ? -53.538 18.226 -4.428 1.00 29.55 411 THR A CA 1
ATOM 2880 C C . THR A 1 431 ? -55.001 17.883 -4.179 1.00 30.34 411 THR A C 1
ATOM 2881 O O . THR A 1 431 ? -55.494 18.086 -3.070 1.00 30.25 411 THR A O 1
ATOM 2885 N N . LYS A 1 432 ? -55.684 17.289 -5.164 1.00 30.68 412 LYS A N 1
ATOM 2886 C CA . LYS A 1 432 ? -57.080 16.914 -4.959 1.00 31.73 412 LYS A CA 1
ATOM 2887 C C . LYS A 1 432 ? -57.263 15.769 -3.960 1.00 29.62 412 LYS A C 1
ATOM 2888 O O . LYS A 1 432 ? -58.356 15.592 -3.419 1.00 29.26 412 LYS A O 1
ATOM 2894 N N . HIS A 1 433 ? -56.210 14.988 -3.721 1.00 28.20 413 HIS A N 1
ATOM 2895 C CA . HIS A 1 433 ? -56.204 13.986 -2.645 1.00 28.82 413 HIS A CA 1
ATOM 2896 C C . HIS A 1 433 ? -55.784 14.529 -1.270 1.00 29.88 413 HIS A C 1
ATOM 2897 O O . HIS A 1 433 ? -55.493 13.768 -0.357 1.00 31.02 413 HIS A O 1
ATOM 2904 N N . GLY A 1 434 ? -55.717 15.846 -1.152 1.00 29.69 414 GLY A N 1
ATOM 2905 C CA . GLY A 1 434 ? -55.632 16.473 0.152 1.00 30.13 414 GLY A CA 1
ATOM 2906 C C . GLY A 1 434 ? -54.227 16.780 0.628 1.00 29.28 414 GLY A C 1
ATOM 2907 O O . GLY A 1 434 ? -54.067 17.092 1.789 1.00 29.92 414 GLY A O 1
ATOM 2908 N N . TYR A 1 435 ? -53.208 16.643 -0.224 1.00 27.46 415 TYR A N 1
ATOM 2909 C CA . TYR A 1 435 ? -51.860 16.992 0.155 1.00 28.55 415 TYR A CA 1
ATOM 2910 C C . TYR A 1 435 ? -51.489 18.388 -0.273 1.00 29.21 415 TYR A C 1
ATOM 2911 O O . TYR A 1 435 ? -51.884 18.849 -1.348 1.00 29.86 415 TYR A O 1
ATOM 2920 N N . GLU A 1 436 ? -50.769 19.074 0.606 1.00 28.68 416 GLU A N 1
ATOM 2921 C CA . GLU A 1 436 ? -50.175 20.341 0.285 1.00 30.03 416 GLU A CA 1
ATOM 2922 C C . GLU A 1 436 ? -48.893 20.071 -0.460 1.00 27.78 416 GLU A C 1
ATOM 2923 O O . GLU A 1 436 ? -47.953 19.535 0.118 1.00 27.54 416 GLU A O 1
ATOM 2929 N N . VAL A 1 437 ? -48.856 20.442 -1.728 1.00 26.86 417 VAL A N 1
ATOM 2930 C CA . VAL A 1 437 ? -47.679 20.259 -2.531 1.00 28.00 417 VAL A CA 1
ATOM 2931 C C . VAL A 1 437 ? -46.851 21.532 -2.451 1.00 29.12 417 VAL A C 1
ATOM 2932 O O . VAL A 1 437 ? -47.294 22.576 -2.880 1.00 29.52 417 VAL A O 1
ATOM 2936 N N . ASP A 1 438 ? -45.648 21.443 -1.907 1.00 30.07 418 ASP A N 1
ATOM 2937 C CA . ASP A 1 438 ? -44.783 22.609 -1.795 1.00 31.39 418 ASP A CA 1
ATOM 2938 C C . ASP A 1 438 ? -44.288 22.963 -3.181 1.00 33.19 418 ASP A C 1
ATOM 2939 O O . ASP A 1 438 ? -44.445 24.082 -3.638 1.00 35.85 418 ASP A O 1
ATOM 2944 N N . LYS A 1 439 ? -43.722 21.978 -3.873 1.00 30.76 419 LYS A N 1
ATOM 2945 C CA . LYS A 1 439 ? -43.274 22.201 -5.214 1.00 29.14 419 LYS A CA 1
ATOM 2946 C C . LYS A 1 439 ? -42.947 20.900 -5.919 1.00 26.18 419 LYS A C 1
ATOM 2947 O O . LYS A 1 439 ? -42.852 19.842 -5.296 1.00 23.59 419 LYS A O 1
ATOM 2953 N N . VAL A 1 440 ? -42.749 21.029 -7.217 1.00 24.76 420 VAL A N 1
ATOM 2954 C CA . VAL A 1 440 ? -42.444 19.912 -8.085 1.00 25.22 420 VAL A CA 1
ATOM 2955 C C . VAL A 1 440 ? -41.307 20.359 -8.969 1.00 25.18 420 VAL A C 1
ATOM 2956 O O . VAL A 1 440 ? -41.374 21.421 -9.596 1.00 26.64 420 VAL A O 1
ATOM 2960 N N . TYR A 1 441 ? -40.257 19.548 -9.015 1.00 25.73 421 TYR A N 1
ATOM 2961 C CA . TYR A 1 441 ? -39.163 19.754 -9.959 1.00 25.85 421 TYR A CA 1
ATOM 2962 C C . TYR A 1 441 ? -39.137 18.573 -10.933 1.00 25.54 421 TYR A C 1
ATOM 2963 O O . TYR A 1 441 ? -39.391 17.440 -10.530 1.00 24.60 421 TYR A O 1
ATOM 2972 N N . PRO A 1 442 ? -38.807 18.825 -12.208 1.00 25.51 422 PRO A N 1
ATOM 2973 C CA . PRO A 1 442 ? -38.576 17.695 -13.115 1.00 25.86 422 PRO A CA 1
ATOM 2974 C C . PRO A 1 442 ? -37.343 16.921 -12.711 1.00 24.41 422 PRO A C 1
ATOM 2975 O O . PRO A 1 442 ? -36.471 17.450 -12.014 1.00 22.91 422 PRO A O 1
ATOM 2979 N N . VAL A 1 443 ? -37.295 15.664 -13.136 1.00 23.93 423 VAL A N 1
ATOM 2980 C CA . VAL A 1 443 ? -36.180 14.774 -12.873 1.00 24.38 423 VAL A CA 1
ATOM 2981 C C . VAL A 1 443 ? -35.706 14.248 -14.204 1.00 27.64 423 VAL A C 1
ATOM 2982 O O . VAL A 1 443 ? -36.521 13.752 -15.004 1.00 27.98 423 VAL A O 1
ATOM 2986 N N . GLU A 1 444 ? -34.405 14.389 -14.461 1.00 28.01 424 GLU A N 1
ATOM 2987 C CA . GLU A 1 444 ? -33.796 13.947 -15.712 1.00 31.84 424 GLU A CA 1
ATOM 2988 C C . GLU A 1 444 ? -32.674 12.951 -15.478 1.00 36.91 424 GLU A C 1
ATOM 2989 O O . GLU A 1 444 ? -32.144 12.810 -14.363 1.00 33.77 424 GLU A O 1
ATOM 2995 N N . GLY A 1 445 ? -32.324 12.265 -16.563 1.00 47.66 425 GLY A N 1
ATOM 2996 C CA . GLY A 1 445 ? -31.237 11.269 -16.595 1.00 48.27 425 GLY A CA 1
ATOM 2997 C C . GLY A 1 445 ? -31.638 9.899 -16.110 1.00 52.21 425 GLY A C 1
ATOM 2998 O O . GLY A 1 445 ? -30.793 9.011 -15.978 1.00 53.98 425 GLY A O 1
ATOM 2999 N N . VAL A 1 446 ? -32.928 9.727 -15.830 1.00 55.13 426 VAL A N 1
ATOM 3000 C CA . VAL A 1 446 ? -33.473 8.445 -15.379 1.00 59.85 426 VAL A CA 1
ATOM 3001 C C . VAL A 1 446 ? -33.559 7.401 -16.509 1.00 63.68 426 VAL A C 1
ATOM 3002 O O . VAL A 1 446 ? -32.622 7.213 -17.293 1.00 66.18 426 VAL A O 1
ATOM 3004 N N . LYS B 1 22 ? -23.130 24.297 -63.242 1.00 81.55 2 LYS B N 1
ATOM 3005 C CA . LYS B 1 22 ? -21.876 23.487 -63.377 1.00 80.69 2 LYS B CA 1
ATOM 3006 C C . LYS B 1 22 ? -22.101 22.030 -62.959 1.00 75.51 2 LYS B C 1
ATOM 3007 O O . LYS B 1 22 ? -22.647 21.776 -61.884 1.00 73.86 2 LYS B O 1
ATOM 3009 N N . LYS B 1 23 ? -21.699 21.086 -63.813 1.00 70.79 3 LYS B N 1
ATOM 3010 C CA . LYS B 1 23 ? -21.623 19.672 -63.410 1.00 68.25 3 LYS B CA 1
ATOM 3011 C C . LYS B 1 23 ? -20.328 19.441 -62.625 1.00 65.14 3 LYS B C 1
ATOM 3012 O O . LYS B 1 23 ? -19.236 19.776 -63.085 1.00 64.54 3 LYS B O 1
ATOM 3016 N N . LEU B 1 24 ? -20.471 18.883 -61.433 1.00 60.27 4 LEU B N 1
ATOM 3017 C CA . LEU B 1 24 ? -19.333 18.448 -60.641 1.00 58.65 4 LEU B CA 1
ATOM 3018 C C . LEU B 1 24 ? -19.211 16.933 -60.737 1.00 51.84 4 LEU B C 1
ATOM 3019 O O . LEU B 1 24 ? -20.022 16.206 -60.174 1.00 49.75 4 LEU B O 1
ATOM 3024 N N . ASN B 1 25 ? -18.204 16.469 -61.470 1.00 49.32 5 ASN B N 1
ATOM 3025 C CA . ASN B 1 25 ? -17.986 15.041 -61.662 1.00 48.99 5 ASN B CA 1
ATOM 3026 C C . ASN B 1 25 ? -17.135 14.481 -60.526 1.00 45.48 5 ASN B C 1
ATOM 3027 O O . ASN B 1 25 ? -15.998 14.910 -60.317 1.00 46.52 5 ASN B O 1
ATOM 3032 N N . ILE B 1 26 ? -17.678 13.507 -59.812 1.00 42.77 6 ILE B N 1
ATOM 3033 C CA . ILE B 1 26 ? -16.949 12.898 -58.713 1.00 40.03 6 ILE B CA 1
ATOM 3034 C C . ILE B 1 26 ? -16.836 11.387 -58.865 1.00 38.41 6 ILE B C 1
ATOM 3035 O O . ILE B 1 26 ? -17.578 10.750 -59.643 1.00 36.09 6 ILE B O 1
ATOM 3040 N N . ALA B 1 27 ? -15.860 10.826 -58.163 1.00 35.43 7 ALA B N 1
ATOM 3041 C CA . ALA B 1 27 ? -15.708 9.392 -58.031 1.00 34.94 7 ALA B CA 1
ATOM 3042 C C . ALA B 1 27 ? -15.565 9.013 -56.571 1.00 34.47 7 ALA B C 1
ATOM 3043 O O . ALA B 1 27 ? -14.981 9.754 -55.758 1.00 33.59 7 ALA B O 1
ATOM 3045 N N . LEU B 1 28 ? -16.109 7.858 -56.234 1.00 34.71 8 LEU B N 1
ATOM 3046 C CA . LEU B 1 28 ? -15.978 7.301 -54.906 1.00 35.37 8 LEU B CA 1
ATOM 3047 C C . LEU B 1 28 ? -15.006 6.153 -54.932 1.00 34.81 8 LEU B C 1
ATOM 3048 O O . LEU B 1 28 ? -15.122 5.270 -55.783 1.00 34.46 8 LEU B O 1
ATOM 3053 N N . LEU B 1 29 ? -14.085 6.125 -53.975 1.00 33.05 9 LEU B N 1
ATOM 3054 C CA . LEU B 1 29 ? -13.222 4.967 -53.799 1.00 34.70 9 LEU B CA 1
ATOM 3055 C C . LEU B 1 29 ? -13.717 4.208 -52.582 1.00 34.87 9 LEU B C 1
ATOM 3056 O O . LEU B 1 29 ? -13.514 4.642 -51.447 1.00 34.55 9 LEU B O 1
ATOM 3061 N N . GLY B 1 30 ? -14.420 3.107 -52.829 1.00 35.26 10 GLY B N 1
ATOM 3062 C CA . GLY B 1 30 ? -15.023 2.298 -51.773 1.00 36.63 10 GLY B CA 1
ATOM 3063 C C . GLY B 1 30 ? -16.526 2.477 -51.666 1.00 37.24 10 GLY B C 1
ATOM 3064 O O . GLY B 1 30 ? -17.049 3.563 -51.888 1.00 39.65 10 GLY B O 1
ATOM 3065 N N . LEU B 1 31 ? -17.217 1.414 -51.281 1.00 39.00 11 LEU B N 1
ATOM 3066 C CA . LEU B 1 31 ? -18.671 1.427 -51.158 1.00 41.95 11 LEU B CA 1
ATOM 3067 C C . LEU B 1 31 ? -19.135 0.533 -50.010 1.00 45.12 11 LEU B C 1
ATOM 3068 O O . LEU B 1 31 ? -19.966 -0.362 -50.193 1.00 52.78 11 LEU B O 1
ATOM 3073 N N . GLY B 1 32 ? -18.595 0.750 -48.831 1.00 45.58 12 GLY B N 1
ATOM 3074 C CA . GLY B 1 32 ? -19.081 0.005 -47.670 1.00 46.37 12 GLY B CA 1
ATOM 3075 C C . GLY B 1 32 ? -20.299 0.725 -47.131 1.00 45.21 12 GLY B C 1
ATOM 3076 O O . GLY B 1 32 ? -21.049 1.343 -47.880 1.00 42.58 12 GLY B O 1
ATOM 3077 N N . THR B 1 33 ? -20.469 0.701 -45.820 1.00 45.72 13 THR B N 1
ATOM 3078 C CA . THR B 1 33 ? -21.584 1.404 -45.212 1.00 44.94 13 THR B CA 1
ATOM 3079 C C . THR B 1 33 ? -21.402 2.904 -45.361 1.00 42.06 13 THR B C 1
ATOM 3080 O O . THR B 1 33 ? -22.364 3.618 -45.606 1.00 42.52 13 THR B O 1
ATOM 3084 N N . VAL B 1 34 ? -20.171 3.401 -45.219 1.00 40.64 14 VAL B N 1
ATOM 3085 C CA . VAL B 1 34 ? -19.939 4.846 -45.338 1.00 38.20 14 VAL B CA 1
ATOM 3086 C C . VAL B 1 34 ? -20.155 5.306 -46.776 1.00 36.41 14 VAL B C 1
ATOM 3087 O O . VAL B 1 34 ? -20.828 6.304 -47.034 1.00 35.67 14 VAL B O 1
ATOM 3091 N N . GLY B 1 35 ? -19.557 4.586 -47.718 1.00 37.10 15 GLY B N 1
ATOM 3092 C CA . GLY B 1 35 ? -19.748 4.889 -49.144 1.00 36.57 15 GLY B CA 1
ATOM 3093 C C . GLY B 1 35 ? -21.204 4.862 -49.560 1.00 35.15 15 GLY B C 1
ATOM 3094 O O . GLY B 1 35 ? -21.681 5.768 -50.235 1.00 34.13 15 GLY B O 1
ATOM 3095 N N . SER B 1 36 ? -21.928 3.833 -49.143 1.00 35.29 16 SER B N 1
ATOM 3096 C CA . SER B 1 36 ? -23.358 3.744 -49.466 1.00 37.24 16 SER B CA 1
ATOM 3097 C C . SER B 1 36 ? -24.119 4.931 -48.904 1.00 38.84 16 SER B C 1
ATOM 3098 O O . SER B 1 36 ? -24.943 5.541 -49.589 1.00 39.15 16 SER B O 1
ATOM 3101 N N . GLY B 1 37 ? -23.811 5.273 -47.656 1.00 39.98 17 GLY B N 1
ATOM 3102 C CA . GLY B 1 37 ? -24.402 6.431 -47.033 1.00 38.45 17 GLY B CA 1
ATOM 3103 C C . GLY B 1 37 ? -24.122 7.707 -47.795 1.00 38.74 17 GLY B C 1
ATOM 3104 O O . GLY B 1 37 ? -25.023 8.542 -47.951 1.00 38.68 17 GLY B O 1
ATOM 3105 N N . VAL B 1 38 ? -22.881 7.880 -48.264 1.00 37.53 18 VAL B N 1
ATOM 3106 C CA . VAL B 1 38 ? -22.536 9.073 -49.059 1.00 37.05 18 VAL B CA 1
ATOM 3107 C C . VAL B 1 38 ? -23.386 9.153 -50.315 1.00 37.85 18 VAL B C 1
ATOM 3108 O O . VAL B 1 38 ? -23.892 10.213 -50.675 1.00 40.67 18 VAL B O 1
ATOM 3112 N N . VAL B 1 39 ? -23.549 8.022 -50.984 1.00 37.98 19 VAL B N 1
ATOM 3113 C CA . VAL B 1 39 ? -24.348 7.984 -52.202 1.00 38.59 19 VAL B CA 1
ATOM 3114 C C . VAL B 1 39 ? -25.792 8.386 -51.906 1.00 39.14 19 VAL B C 1
ATOM 3115 O O . VAL B 1 39 ? -26.338 9.260 -52.568 1.00 40.02 19 VAL B O 1
ATOM 3119 N N . LYS B 1 40 ? -26.401 7.749 -50.906 1.00 41.66 20 LYS B N 1
ATOM 3120 C CA . LYS B 1 40 ? -27.819 8.008 -50.564 1.00 41.92 20 LYS B CA 1
ATOM 3121 C C . LYS B 1 40 ? -28.034 9.467 -50.208 1.00 42.57 20 LYS B C 1
ATOM 3122 O O . LYS B 1 40 ? -29.015 10.070 -50.635 1.00 43.40 20 LYS B O 1
ATOM 3124 N N . ILE B 1 41 ? -27.112 10.042 -49.442 1.00 42.13 21 ILE B N 1
ATOM 3125 C CA . ILE B 1 41 ? -27.219 11.445 -49.043 1.00 43.02 21 ILE B CA 1
ATOM 3126 C C . ILE B 1 41 ? -27.152 12.377 -50.232 1.00 43.16 21 ILE B C 1
ATOM 3127 O O . ILE B 1 41 ? -27.926 13.334 -50.316 1.00 42.48 21 ILE B O 1
ATOM 3132 N N . ILE B 1 42 ? -26.234 12.105 -51.157 1.00 45.35 22 ILE B N 1
ATOM 3133 C CA . ILE B 1 42 ? -26.166 12.879 -52.403 1.00 46.60 22 ILE B CA 1
ATOM 3134 C C . ILE B 1 42 ? -27.463 12.737 -53.213 1.00 48.29 22 ILE B C 1
ATOM 3135 O O . ILE B 1 42 ? -28.007 13.734 -53.684 1.00 49.04 22 ILE B O 1
ATOM 3140 N N . GLU B 1 43 ? -27.953 11.510 -53.379 1.00 49.87 23 GLU B N 1
ATOM 3141 C CA . GLU B 1 43 ? -29.202 11.283 -54.126 1.00 52.85 23 GLU B CA 1
ATOM 3142 C C . GLU B 1 43 ? -30.347 12.100 -53.548 1.00 54.28 23 GLU B C 1
ATOM 3143 O O . GLU B 1 43 ? -31.009 12.849 -54.255 1.00 53.94 23 GLU B O 1
ATOM 3149 N N . GLU B 1 44 ? -30.559 11.924 -52.251 1.00 56.26 24 GLU B N 1
ATOM 3150 C CA . GLU B 1 44 ? -31.642 12.560 -51.513 1.00 58.64 24 GLU B CA 1
ATOM 3151 C C . GLU B 1 44 ? -31.589 14.085 -51.537 1.00 58.97 24 GLU B C 1
ATOM 3152 O O . GLU B 1 44 ? -32.620 14.731 -51.410 1.00 61.38 24 GLU B O 1
ATOM 3158 N N . ASN B 1 45 ? -30.395 14.654 -51.683 1.00 58.65 25 ASN B N 1
ATOM 3159 C CA . ASN B 1 45 ? -30.215 16.103 -51.666 1.00 56.98 25 ASN B CA 1
ATOM 3160 C C . ASN B 1 45 ? -29.818 16.696 -53.013 1.00 58.80 25 ASN B C 1
ATOM 3161 O O . ASN B 1 45 ? -29.495 17.880 -53.086 1.00 58.15 25 ASN B O 1
ATOM 3166 N N . ARG B 1 46 ? -29.840 15.890 -54.076 1.00 59.01 26 ARG B N 1
ATOM 3167 C CA . ARG B 1 46 ? -29.308 16.317 -55.370 1.00 61.15 26 ARG B CA 1
ATOM 3168 C C . ARG B 1 46 ? -30.060 17.513 -55.933 1.00 62.48 26 ARG B C 1
ATOM 3169 O O . ARG B 1 46 ? -29.442 18.502 -56.330 1.00 63.82 26 ARG B O 1
ATOM 3177 N N . GLN B 1 47 ? -31.387 17.416 -55.968 1.00 65.64 27 GLN B N 1
ATOM 3178 C CA . GLN B 1 47 ? -32.227 18.492 -56.504 1.00 69.59 27 GLN B CA 1
ATOM 3179 C C . GLN B 1 47 ? -32.025 19.776 -55.710 1.00 71.95 27 GLN B C 1
ATOM 3180 O O . GLN B 1 47 ? -31.907 20.852 -56.285 1.00 74.65 27 GLN B O 1
ATOM 3182 N N . GLN B 1 48 ? -31.960 19.644 -54.388 1.00 73.14 28 GLN B N 1
ATOM 3183 C CA . GLN B 1 48 ? -31.686 20.772 -53.498 1.00 73.94 28 GLN B CA 1
ATOM 3184 C C . GLN B 1 48 ? -30.321 21.444 -53.753 1.00 73.74 28 GLN B C 1
ATOM 3185 O O . GLN B 1 48 ? -30.222 22.669 -53.728 1.00 69.35 28 GLN B O 1
ATOM 3191 N N . ILE B 1 49 ? -29.282 20.636 -53.982 1.00 70.92 29 ILE B N 1
ATOM 3192 C CA . ILE B 1 49 ? -27.928 21.145 -54.263 1.00 68.58 29 ILE B CA 1
ATOM 3193 C C . ILE B 1 49 ? -27.875 21.866 -55.612 1.00 69.29 29 ILE B C 1
ATOM 3194 O O . ILE B 1 49 ? -27.148 22.850 -55.766 1.00 67.89 29 ILE B O 1
ATOM 3199 N N . GLN B 1 50 ? -28.636 21.367 -56.584 1.00 69.37 30 GLN B N 1
ATOM 3200 C CA . GLN B 1 50 ? -28.789 22.055 -57.868 1.00 73.96 30 GLN B CA 1
ATOM 3201 C C . GLN B 1 50 ? -29.508 23.389 -57.681 1.00 72.51 30 GLN B C 1
ATOM 3202 O O . GLN B 1 50 ? -28.966 24.439 -58.013 1.00 70.24 30 GLN B O 1
ATOM 3208 N N . ASP B 1 51 ? -30.722 23.327 -57.133 1.00 72.40 31 ASP B N 1
ATOM 3209 C CA . ASP B 1 51 ? -31.568 24.509 -56.931 1.00 74.33 31 ASP B CA 1
ATOM 3210 C C . ASP B 1 51 ? -30.871 25.574 -56.064 1.00 75.04 31 ASP B C 1
ATOM 3211 O O . ASP B 1 51 ? -30.887 26.750 -56.414 1.00 78.01 31 ASP B O 1
ATOM 3214 N N . THR B 1 52 ? -30.230 25.157 -54.970 1.00 75.85 32 THR B N 1
ATOM 3215 C CA . THR B 1 52 ? -29.569 26.090 -54.044 1.00 77.28 32 THR B CA 1
ATOM 3216 C C . THR B 1 52 ? -28.202 26.567 -54.561 1.00 78.74 32 THR B C 1
ATOM 3217 O O . THR B 1 52 ? -28.046 27.748 -54.862 1.00 81.79 32 THR B O 1
ATOM 3219 N N . LEU B 1 53 ? -27.227 25.665 -54.687 1.00 76.50 33 LEU B N 1
ATOM 3220 C CA . LEU B 1 53 ? -25.852 26.053 -55.047 1.00 76.94 33 LEU B CA 1
ATOM 3221 C C . LEU B 1 53 ? -25.553 26.046 -56.556 1.00 77.65 33 LEU B C 1
ATOM 3222 O O . LEU B 1 53 ? -24.418 26.315 -56.966 1.00 79.42 33 LEU B O 1
ATOM 3224 N N . ASN B 1 54 ? -26.559 25.766 -57.382 1.00 77.42 34 ASN B N 1
ATOM 3225 C CA . ASN B 1 54 ? -26.376 25.713 -58.834 1.00 79.55 34 ASN B CA 1
ATOM 3226 C C . ASN B 1 54 ? -25.260 24.756 -59.265 1.00 79.80 34 ASN B C 1
ATOM 3227 O O . ASN B 1 54 ? -24.525 25.018 -60.225 1.00 81.71 34 ASN B O 1
ATOM 3229 N N . LYS B 1 55 ? -25.162 23.634 -58.554 1.00 78.42 35 LYS B N 1
ATOM 3230 C CA . LYS B 1 55 ? -24.174 22.599 -58.842 1.00 73.41 35 LYS B CA 1
ATOM 3231 C C . LYS B 1 55 ? -24.879 21.265 -59.029 1.00 68.72 35 LYS B C 1
ATOM 3232 O O . LYS B 1 55 ? -25.756 20.908 -58.247 1.00 70.10 35 LYS B O 1
ATOM 3238 N N . ASP B 1 56 ? -24.492 20.532 -60.067 1.00 65.76 36 ASP B N 1
ATOM 3239 C CA . ASP B 1 56 ? -25.023 19.192 -60.315 1.00 64.12 36 ASP B CA 1
ATOM 3240 C C . ASP B 1 56 ? -23.951 18.136 -60.039 1.00 59.76 36 ASP B C 1
ATOM 3241 O O . ASP B 1 56 ? -22.999 17.989 -60.813 1.00 57.94 36 ASP B O 1
ATOM 3246 N N . ILE B 1 57 ? -24.101 17.416 -58.929 1.00 57.80 37 ILE B N 1
ATOM 3247 C CA . ILE B 1 57 ? -23.113 16.409 -58.526 1.00 54.97 37 ILE B CA 1
ATOM 3248 C C . ILE B 1 57 ? -23.363 15.113 -59.289 1.00 50.88 37 ILE B C 1
ATOM 3249 O O . ILE B 1 57 ? -24.423 14.502 -59.152 1.00 49.21 37 ILE B O 1
ATOM 3254 N N . VAL B 1 58 ? -22.385 14.701 -60.091 1.00 48.40 38 VAL B N 1
ATOM 3255 C CA . VAL B 1 58 ? -22.480 13.439 -60.826 1.00 48.34 38 VAL B CA 1
ATOM 3256 C C . VAL B 1 58 ? -21.440 12.456 -60.285 1.00 45.74 38 VAL B C 1
ATOM 3257 O O . VAL B 1 58 ? -20.231 12.710 -60.340 1.00 45.30 38 VAL B O 1
ATOM 3261 N N . ILE B 1 59 ? -21.937 11.357 -59.727 1.00 42.55 39 ILE B N 1
ATOM 3262 C CA . ILE B 1 59 ? -21.106 10.244 -59.299 1.00 40.56 39 ILE B CA 1
ATOM 3263 C C . ILE B 1 59 ? -20.834 9.392 -60.529 1.00 38.95 39 ILE B C 1
ATOM 3264 O O . ILE B 1 59 ? -21.656 8.551 -60.929 1.00 37.96 39 ILE B O 1
ATOM 3269 N N . LYS B 1 60 ? -19.686 9.639 -61.142 1.00 36.73 40 LYS B N 1
ATOM 3270 C CA . LYS B 1 60 ? -19.356 9.032 -62.413 1.00 37.39 40 LYS B CA 1
ATOM 3271 C C . LYS B 1 60 ? -18.747 7.626 -62.273 1.00 35.92 40 LYS B C 1
ATOM 3272 O O . LYS B 1 60 ? -18.898 6.801 -63.171 1.00 33.65 40 LYS B O 1
ATOM 3278 N N . HIS B 1 61 ? -18.032 7.373 -61.174 1.00 34.23 41 HIS B N 1
ATOM 3279 C CA . HIS B 1 61 ? -17.409 6.067 -60.926 1.00 33.31 41 HIS B CA 1
ATOM 3280 C C . HIS B 1 61 ? -17.439 5.741 -59.452 1.00 33.12 41 HIS B C 1
ATOM 3281 O O . HIS B 1 61 ? -17.285 6.632 -58.599 1.00 33.95 41 HIS B O 1
ATOM 3288 N N . ILE B 1 62 ? -17.632 4.468 -59.144 1.00 32.16 42 ILE B N 1
ATOM 3289 C CA . ILE B 1 62 ? -17.423 3.967 -57.802 1.00 31.74 42 ILE B CA 1
ATOM 3290 C C . ILE B 1 62 ? -16.467 2.792 -57.877 1.00 31.45 42 ILE B C 1
ATOM 3291 O O . ILE B 1 62 ? -16.758 1.787 -58.530 1.00 31.46 42 ILE B O 1
ATOM 3296 N N . LEU B 1 63 ? -15.317 2.931 -57.239 1.00 30.91 43 LEU B N 1
ATOM 3297 C CA . LEU B 1 63 ? -14.388 1.819 -57.097 1.00 34.19 43 LEU B CA 1
ATOM 3298 C C . LEU B 1 63 ? -14.881 0.875 -56.004 1.00 34.28 43 LEU B C 1
ATOM 3299 O O . LEU B 1 63 ? -15.137 1.306 -54.878 1.00 34.27 43 LEU B O 1
ATOM 3304 N N . VAL B 1 64 ? -15.027 -0.402 -56.349 1.00 36.02 44 VAL B N 1
ATOM 3305 C CA . VAL B 1 64 ? -15.308 -1.432 -55.368 1.00 40.14 44 VAL B CA 1
ATOM 3306 C C . VAL B 1 64 ? -14.269 -2.529 -55.511 1.00 44.18 44 VAL B C 1
ATOM 3307 O O . VAL B 1 64 ? -13.708 -2.728 -56.584 1.00 46.78 44 VAL B O 1
ATOM 3311 N N . ARG B 1 65 ? -14.031 -3.256 -54.430 1.00 51.55 45 ARG B N 1
ATOM 3312 C CA . ARG B 1 65 ? -13.119 -4.409 -54.460 1.00 57.26 45 ARG B CA 1
ATOM 3313 C C . ARG B 1 65 ? -13.728 -5.566 -55.255 1.00 58.41 45 ARG B C 1
ATOM 3314 O O . ARG B 1 65 ? -13.033 -6.225 -56.018 1.00 60.43 45 ARG B O 1
ATOM 3316 N N . ASP B 1 66 ? -15.033 -5.783 -55.093 1.00 61.66 46 ASP B N 1
ATOM 3317 C CA . ASP B 1 66 ? -15.730 -6.894 -55.730 1.00 63.48 46 ASP B CA 1
ATOM 3318 C C . ASP B 1 66 ? -17.131 -6.493 -56.191 1.00 63.00 46 ASP B C 1
ATOM 3319 O O . ASP B 1 66 ? -18.014 -6.230 -55.377 1.00 61.42 46 ASP B O 1
ATOM 3324 N N . LYS B 1 67 ? -17.352 -6.460 -57.499 1.00 62.52 47 LYS B N 1
ATOM 3325 C CA . LYS B 1 67 ? -18.645 -5.970 -58.021 1.00 63.71 47 LYS B CA 1
ATOM 3326 C C . LYS B 1 67 ? -19.887 -6.794 -57.633 1.00 68.54 47 LYS B C 1
ATOM 3327 O O . LYS B 1 67 ? -21.007 -6.274 -57.685 1.00 68.44 47 LYS B O 1
ATOM 3333 N N . SER B 1 68 ? -19.692 -8.046 -57.220 1.00 74.14 48 SER B N 1
ATOM 3334 C CA . SER B 1 68 ? -20.806 -8.966 -56.943 1.00 79.91 48 SER B CA 1
ATOM 3335 C C . SER B 1 68 ? -21.490 -8.766 -55.576 1.00 81.74 48 SER B C 1
ATOM 3336 O O . SER B 1 68 ? -22.692 -8.984 -55.461 1.00 83.52 48 SER B O 1
ATOM 3339 N N . LYS B 1 69 ? -20.731 -8.364 -54.556 1.00 80.57 49 LYS B N 1
ATOM 3340 C CA . LYS B 1 69 ? -21.249 -8.229 -53.181 1.00 80.98 49 LYS B CA 1
ATOM 3341 C C . LYS B 1 69 ? -22.549 -7.396 -53.070 1.00 83.01 49 LYS B C 1
ATOM 3342 O O . LYS B 1 69 ? -22.731 -6.421 -53.802 1.00 85.09 49 LYS B O 1
ATOM 3345 N N . LYS B 1 70 ? -23.449 -7.799 -52.169 1.00 79.21 50 LYS B N 1
ATOM 3346 C CA . LYS B 1 70 ? -24.672 -7.025 -51.858 1.00 77.47 50 LYS B CA 1
ATOM 3347 C C . LYS B 1 70 ? -24.328 -5.789 -51.003 1.00 75.42 50 LYS B C 1
ATOM 3348 O O . LYS B 1 70 ? -23.273 -5.762 -50.379 1.00 76.38 50 LYS B O 1
ATOM 3350 N N . ARG B 1 71 ? -25.200 -4.777 -50.959 1.00 71.87 51 ARG B N 1
ATOM 3351 C CA . ARG B 1 71 ? -24.872 -3.521 -50.258 1.00 70.75 51 ARG B CA 1
ATOM 3352 C C . ARG B 1 71 ? -26.128 -2.772 -49.780 1.00 68.62 51 ARG B C 1
ATOM 3353 O O . ARG B 1 71 ? -27.234 -3.090 -50.208 1.00 63.73 51 ARG B O 1
ATOM 3355 N N . PRO B 1 72 ? -25.964 -1.779 -48.873 1.00 67.79 52 PRO B N 1
ATOM 3356 C CA . PRO B 1 72 ? -27.160 -1.046 -48.408 1.00 67.58 52 PRO B CA 1
ATOM 3357 C C . PRO B 1 72 ? -27.860 -0.237 -49.510 1.00 66.23 52 PRO B C 1
ATOM 3358 O O . PRO B 1 72 ? -29.075 -0.037 -49.449 1.00 64.58 52 PRO B O 1
ATOM 3362 N N . LEU B 1 73 ? -27.096 0.203 -50.510 1.00 66.61 53 LEU B N 1
ATOM 3363 C CA . LEU B 1 73 ? -27.661 0.816 -51.720 1.00 69.45 53 LEU B CA 1
ATOM 3364 C C . LEU B 1 73 ? -28.638 -0.128 -52.438 1.00 69.17 53 LEU B C 1
ATOM 3365 O O . LEU B 1 73 ? -29.631 0.324 -53.016 1.00 75.39 53 LEU B O 1
ATOM 3367 N N . ASN B 1 74 ? -28.360 -1.433 -52.374 1.00 67.61 54 ASN B N 1
ATOM 3368 C CA . ASN B 1 74 ? -29.047 -2.441 -53.178 1.00 65.76 54 ASN B CA 1
ATOM 3369 C C . ASN B 1 74 ? -28.549 -2.277 -54.608 1.00 61.79 54 ASN B C 1
ATOM 3370 O O . ASN B 1 74 ? -27.589 -1.527 -54.847 1.00 59.00 54 ASN B O 1
ATOM 3372 N N . ILE B 1 75 ? -29.184 -2.964 -55.557 1.00 57.34 55 ILE B N 1
ATOM 3373 C CA . ILE B 1 75 ? -28.784 -2.837 -56.953 1.00 53.92 55 ILE B CA 1
ATOM 3374 C C . ILE B 1 75 ? -29.023 -1.397 -57.402 1.00 50.75 55 ILE B C 1
ATOM 3375 O O . ILE B 1 75 ? -30.118 -0.842 -57.211 1.00 47.95 55 ILE B O 1
ATOM 3380 N N . SER B 1 76 ? -28.011 -0.814 -58.033 1.00 47.21 56 SER B N 1
ATOM 3381 C CA . SER B 1 76 ? -28.024 0.598 -58.342 1.00 46.93 56 SER B CA 1
ATOM 3382 C C . SER B 1 76 ? -27.606 0.989 -59.760 1.00 42.08 56 SER B C 1
ATOM 3383 O O . SER B 1 76 ? -27.260 0.149 -60.595 1.00 40.89 56 SER B O 1
ATOM 3386 N N . GLN B 1 77 ? -27.654 2.298 -59.976 1.00 39.66 57 GLN B N 1
ATOM 3387 C CA . GLN B 1 77 ? -27.544 2.911 -61.275 1.00 40.97 57 GLN B CA 1
ATOM 3388 C C . GLN B 1 77 ? -26.176 3.514 -61.547 1.00 38.02 57 GLN B C 1
ATOM 3389 O O . GLN B 1 77 ? -25.985 4.118 -62.582 1.00 37.88 57 GLN B O 1
ATOM 3395 N N . TYR B 1 78 ? -25.225 3.321 -60.639 1.00 36.13 58 TYR B N 1
ATOM 3396 C CA . TYR B 1 78 ? -23.889 3.901 -60.782 1.00 34.68 58 TYR B CA 1
ATOM 3397 C C . TYR B 1 78 ? -22.946 2.948 -61.446 1.00 32.11 58 TYR B C 1
ATOM 3398 O O . TYR B 1 78 ? -23.120 1.721 -61.422 1.00 31.08 58 TYR B O 1
ATOM 3407 N N . HIS B 1 79 ? -21.946 3.539 -62.070 1.00 31.68 59 HIS B N 1
ATOM 3408 C CA . HIS B 1 79 ? -20.928 2.773 -62.710 1.00 32.06 59 HIS B CA 1
ATOM 3409 C C . HIS B 1 79 ? -19.907 2.285 -61.678 1.00 32.42 59 HIS B C 1
ATOM 3410 O O . HIS B 1 79 ? -19.193 3.096 -61.063 1.00 30.42 59 HIS B O 1
ATOM 3417 N N . LEU B 1 80 ? -19.857 0.966 -61.499 1.00 32.97 60 LEU B N 1
ATOM 3418 C CA . LEU B 1 80 ? -18.932 0.324 -60.563 1.00 33.44 60 LEU B CA 1
ATOM 3419 C C . LEU B 1 80 ? -17.758 -0.218 -61.337 1.00 33.59 60 LEU B C 1
ATOM 3420 O O . LEU B 1 80 ? -17.931 -0.811 -62.375 1.00 32.90 60 LEU B O 1
ATOM 3425 N N . THR B 1 81 ? -16.552 0.024 -60.845 1.00 33.65 61 THR B N 1
ATOM 3426 C CA . THR B 1 81 ? -15.350 -0.507 -61.469 1.00 34.66 61 THR B CA 1
ATOM 3427 C C . THR B 1 81 ? -14.476 -1.143 -60.390 1.00 36.65 61 THR B C 1
ATOM 3428 O O . THR B 1 81 ? -14.517 -0.719 -59.233 1.00 35.44 61 THR B O 1
ATOM 3432 N N . GLU B 1 82 ? -13.663 -2.116 -60.786 1.00 40.01 62 GLU B N 1
ATOM 3433 C CA . GLU B 1 82 ? -12.603 -2.679 -59.932 1.00 42.07 62 GLU B CA 1
ATOM 3434 C C . GLU B 1 82 ? -11.212 -2.152 -60.287 1.00 42.97 62 GLU B C 1
ATOM 3435 O O . GLU B 1 82 ? -10.234 -2.504 -59.636 1.00 42.34 62 GLU B O 1
ATOM 3441 N N . ASP B 1 83 ? -11.127 -1.263 -61.272 1.00 43.22 63 ASP B N 1
ATOM 3442 C CA . ASP B 1 83 ? -9.838 -0.717 -61.701 1.00 44.05 63 ASP B CA 1
ATOM 3443 C C . ASP B 1 83 ? -9.679 0.749 -61.298 1.00 43.20 63 ASP B C 1
ATOM 3444 O O . ASP B 1 83 ? -10.284 1.631 -61.908 1.00 41.80 63 ASP B O 1
ATOM 3449 N N . VAL B 1 84 ? -8.859 1.008 -60.271 1.00 41.66 64 VAL B N 1
ATOM 3450 C CA . VAL B 1 84 ? -8.631 2.372 -59.777 1.00 41.57 64 VAL B CA 1
ATOM 3451 C C . VAL B 1 84 ? -8.075 3.336 -60.843 1.00 42.67 64 VAL B C 1
ATOM 3452 O O . VAL B 1 84 ? -8.336 4.550 -60.812 1.00 40.06 64 VAL B O 1
ATOM 3456 N N . ASN B 1 85 ? -7.291 2.797 -61.767 1.00 44.68 65 ASN B N 1
ATOM 3457 C CA . ASN B 1 85 ? -6.702 3.597 -62.840 1.00 48.06 65 ASN B CA 1
ATOM 3458 C C . ASN B 1 85 ? -7.744 4.181 -63.782 1.00 46.62 65 ASN B C 1
ATOM 3459 O O . ASN B 1 85 ? -7.539 5.245 -64.353 1.00 48.22 65 ASN B O 1
ATOM 3464 N N . GLU B 1 86 ? -8.874 3.500 -63.914 1.00 45.19 66 GLU B N 1
ATOM 3465 C CA . GLU B 1 86 ? -9.989 4.027 -64.674 1.00 43.94 66 GLU B CA 1
ATOM 3466 C C . GLU B 1 86 ? -10.467 5.347 -64.062 1.00 43.88 66 GLU B C 1
ATOM 3467 O O . GLU B 1 86 ? -10.923 6.251 -64.770 1.00 45.10 66 GLU B O 1
ATOM 3473 N N . ILE B 1 87 ? -10.362 5.462 -62.742 1.00 39.45 67 ILE B N 1
ATOM 3474 C CA . ILE B 1 87 ? -10.739 6.677 -62.046 1.00 38.29 67 ILE B CA 1
ATOM 3475 C C . ILE B 1 87 ? -9.601 7.701 -62.066 1.00 38.77 67 ILE B C 1
ATOM 3476 O O . ILE B 1 87 ? -9.839 8.872 -62.333 1.00 38.17 67 ILE B O 1
ATOM 3481 N N . LEU B 1 88 ? -8.380 7.263 -61.782 1.00 40.00 68 LEU B N 1
ATOM 3482 C CA . LEU B 1 88 ? -7.259 8.194 -61.660 1.00 43.84 68 LEU B CA 1
ATOM 3483 C C . LEU B 1 88 ? -6.892 8.802 -63.001 1.00 46.15 68 LEU B C 1
ATOM 3484 O O . LEU B 1 88 ? -6.381 9.915 -63.047 1.00 49.23 68 LEU B O 1
ATOM 3489 N N . ASN B 1 89 ? -7.175 8.093 -64.091 1.00 47.18 69 ASN B N 1
ATOM 3490 C CA . ASN B 1 89 ? -6.888 8.620 -65.416 1.00 49.03 69 ASN B CA 1
ATOM 3491 C C . ASN B 1 89 ? -8.046 9.396 -66.049 1.00 49.89 69 ASN B C 1
ATOM 3492 O O . ASN B 1 89 ? -7.921 9.865 -67.181 1.00 49.24 69 ASN B O 1
ATOM 3497 N N . ASP B 1 90 ? -9.159 9.549 -65.334 1.00 48.48 70 ASP B N 1
ATOM 3498 C CA . ASP B 1 90 ? -10.310 10.249 -65.893 1.00 47.80 70 ASP B CA 1
ATOM 3499 C C . ASP B 1 90 ? -10.160 11.745 -65.639 1.00 47.69 70 ASP B C 1
ATOM 3500 O O . ASP B 1 90 ? -10.500 12.240 -64.566 1.00 41.91 70 ASP B O 1
ATOM 3505 N N . ASP B 1 91 ? -9.715 12.480 -66.658 1.00 49.72 71 ASP B N 1
ATOM 3506 C CA . ASP B 1 91 ? -9.465 13.919 -66.468 1.00 51.82 71 ASP B CA 1
ATOM 3507 C C . ASP B 1 91 ? -10.760 14.734 -66.324 1.00 49.76 71 ASP B C 1
ATOM 3508 O O . ASP B 1 91 ? -10.692 15.902 -65.973 1.00 47.92 71 ASP B O 1
ATOM 3513 N N . SER B 1 92 ? -11.924 14.146 -66.607 1.00 46.26 72 SER B N 1
ATOM 3514 C CA . SER B 1 92 ? -13.190 14.857 -66.401 1.00 45.33 72 SER B CA 1
ATOM 3515 C C . SER B 1 92 ? -13.598 14.932 -64.936 1.00 45.37 72 SER B C 1
ATOM 3516 O O . SER B 1 92 ? -14.528 15.662 -64.591 1.00 45.88 72 SER B O 1
ATOM 3519 N N . LEU B 1 93 ? -12.932 14.165 -64.067 1.00 44.12 73 LEU B N 1
ATOM 3520 C CA 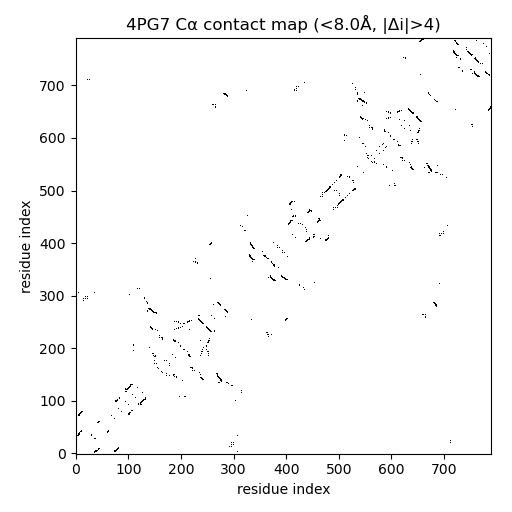. LEU B 1 93 ? -13.252 14.191 -62.650 1.00 43.04 73 LEU B CA 1
ATOM 3521 C C . LEU B 1 93 ? -12.746 15.477 -61.994 1.00 44.09 73 LEU B C 1
ATOM 3522 O O . LEU B 1 93 ? -11.655 15.943 -62.298 1.00 44.05 73 LEU B O 1
ATOM 3527 N N . ASP B 1 94 ? -13.562 16.036 -61.110 1.00 43.00 74 ASP B N 1
ATOM 3528 C CA . ASP B 1 94 ? -13.217 17.226 -60.344 1.00 44.44 74 ASP B CA 1
ATOM 3529 C C . ASP B 1 94 ? -12.792 16.860 -58.920 1.00 42.93 74 ASP B C 1
ATOM 3530 O O . ASP B 1 94 ? -11.882 17.477 -58.359 1.00 42.52 74 ASP B O 1
ATOM 3535 N N . ILE B 1 95 ? -13.448 15.860 -58.342 1.00 40.56 75 ILE B N 1
ATOM 3536 C CA . ILE B 1 95 ? -13.241 15.502 -56.941 1.00 40.50 75 ILE B CA 1
ATOM 3537 C C . ILE B 1 95 ? -13.234 13.985 -56.737 1.00 39.17 75 ILE B C 1
ATOM 3538 O O . ILE B 1 95 ? -14.064 13.273 -57.302 1.00 38.92 75 ILE B O 1
ATOM 3543 N N . ILE B 1 96 ? -12.300 13.504 -55.917 1.00 37.19 76 ILE B N 1
ATOM 3544 C CA . ILE B 1 96 ? -12.228 12.095 -55.543 1.00 36.64 76 ILE B CA 1
ATOM 3545 C C . ILE B 1 96 ? -12.602 11.991 -54.072 1.00 34.53 76 ILE B C 1
ATOM 3546 O O . ILE B 1 96 ? -12.000 12.654 -53.217 1.00 34.64 76 ILE B O 1
ATOM 3551 N N . VAL B 1 97 ? -13.596 11.166 -53.785 1.00 32.44 77 VAL B N 1
ATOM 3552 C CA . VAL B 1 97 ? -14.026 10.894 -52.429 1.00 32.59 77 VAL B CA 1
ATOM 3553 C C . VAL B 1 97 ? -13.558 9.493 -52.033 1.00 32.95 77 VAL B C 1
ATOM 3554 O O . VAL B 1 97 ? -14.013 8.514 -52.607 1.00 33.44 77 VAL B O 1
ATOM 3558 N N . GLU B 1 98 ? -12.666 9.398 -51.048 1.00 31.17 78 GLU B N 1
ATOM 3559 C CA . GLU B 1 98 ? -12.094 8.123 -50.656 1.00 31.40 78 GLU B CA 1
ATOM 3560 C C . GLU B 1 98 ? -12.626 7.652 -49.310 1.00 31.17 78 GLU B C 1
ATOM 3561 O O . GLU B 1 98 ? -12.509 8.347 -48.296 1.00 29.53 78 GLU B O 1
ATOM 3567 N N . VAL B 1 99 ? -13.235 6.474 -49.333 1.00 31.54 79 VAL B N 1
ATOM 3568 C CA . VAL B 1 99 ? -13.871 5.869 -48.159 1.00 33.52 79 VAL B CA 1
ATOM 3569 C C . VAL B 1 99 ? -13.491 4.407 -48.097 1.00 33.57 79 VAL B C 1
ATOM 3570 O O . VAL B 1 99 ? -14.244 3.583 -47.615 1.00 36.44 79 VAL B O 1
ATOM 3574 N N . MET B 1 100 ? -12.314 4.098 -48.604 1.00 34.45 80 MET B N 1
ATOM 3575 C CA . MET B 1 100 ? -11.852 2.735 -48.736 1.00 37.15 80 MET B CA 1
ATOM 3576 C C . MET B 1 100 ? -11.152 2.250 -47.469 1.00 35.68 80 MET B C 1
ATOM 3577 O O . MET B 1 100 ? -11.267 1.091 -47.103 1.00 34.71 80 MET B O 1
ATOM 3582 N N . GLY B 1 101 ? -10.398 3.139 -46.822 1.00 34.14 81 GLY B N 1
ATOM 3583 C CA . GLY B 1 101 ? -9.496 2.738 -45.748 1.00 34.41 81 GLY B CA 1
ATOM 3584 C C . GLY B 1 101 ? -8.163 2.264 -46.302 1.00 35.38 81 GLY B C 1
ATOM 3585 O O . GLY B 1 101 ? -7.968 2.179 -47.526 1.00 35.23 81 GLY B O 1
ATOM 3586 N N . GLY B 1 102 ? -7.239 1.981 -45.393 1.00 35.96 82 GLY B N 1
ATOM 3587 C CA . GLY B 1 102 ? -5.936 1.424 -45.729 1.00 36.25 82 GLY B CA 1
ATOM 3588 C C . GLY B 1 102 ? -4.890 2.477 -46.000 1.00 37.85 82 GLY B C 1
ATOM 3589 O O . GLY B 1 102 ? -5.208 3.606 -46.380 1.00 37.78 82 GLY B O 1
ATOM 3590 N N . ILE B 1 103 ? -3.630 2.102 -45.812 1.00 39.37 83 ILE B N 1
ATOM 3591 C CA . ILE B 1 103 ? -2.506 2.978 -46.124 1.00 40.67 83 ILE B CA 1
ATOM 3592 C C . ILE B 1 103 ? -1.931 2.647 -47.493 1.00 41.51 83 ILE B C 1
ATOM 3593 O O . ILE B 1 103 ? -1.710 3.548 -48.304 1.00 42.63 83 ILE B O 1
ATOM 3598 N N . GLU B 1 104 ? -1.658 1.367 -47.736 1.00 43.55 84 GLU B N 1
ATOM 3599 C CA . GLU B 1 104 ? -1.236 0.926 -49.077 1.00 47.26 84 GLU B CA 1
ATOM 3600 C C . GLU B 1 104 ? -2.288 0.015 -49.665 1.00 45.33 84 GLU B C 1
ATOM 3601 O O . GLU B 1 104 ? -2.742 -0.918 -48.999 1.00 45.29 84 GLU B O 1
ATOM 3607 N N . PRO B 1 105 ? -2.665 0.268 -50.920 1.00 43.58 85 PRO B N 1
ATOM 3608 C CA . PRO B 1 105 ? -2.138 1.291 -51.825 1.00 42.28 85 PRO B CA 1
ATOM 3609 C C . PRO B 1 105 ? -2.868 2.649 -51.756 1.00 39.28 85 PRO B C 1
ATOM 3610 O O . PRO B 1 105 ? -2.597 3.530 -52.581 1.00 37.47 85 PRO B O 1
ATOM 3614 N N . THR B 1 106 ? -3.756 2.818 -50.776 1.00 37.09 86 THR B N 1
ATOM 3615 C CA . THR B 1 106 ? -4.699 3.935 -50.749 1.00 35.94 86 THR B CA 1
ATOM 3616 C C . THR B 1 106 ? -4.048 5.309 -50.786 1.00 35.10 86 THR B C 1
ATOM 3617 O O . THR B 1 106 ? -4.473 6.169 -51.548 1.00 35.24 86 THR B O 1
ATOM 3621 N N . VAL B 1 107 ? -3.012 5.509 -49.984 1.00 35.90 87 VAL B N 1
ATOM 3622 C CA . VAL B 1 107 ? -2.347 6.805 -49.935 1.00 36.84 87 VAL B CA 1
ATOM 3623 C C . VAL B 1 107 ? -1.722 7.176 -51.273 1.00 37.17 87 VAL B C 1
ATOM 3624 O O . VAL B 1 107 ? -1.821 8.329 -51.690 1.00 36.21 87 VAL B O 1
ATOM 3628 N N . ASP B 1 108 ? -1.113 6.209 -51.955 1.00 38.58 88 ASP B N 1
ATOM 3629 C CA . ASP B 1 108 ? -0.586 6.449 -53.306 1.00 43.14 88 ASP B CA 1
ATOM 3630 C C . ASP B 1 108 ? -1.672 6.851 -54.306 1.00 41.45 88 ASP B C 1
ATOM 3631 O O . ASP B 1 108 ? -1.433 7.704 -55.166 1.00 39.39 88 ASP B O 1
ATOM 3636 N N . TRP B 1 109 ? -2.859 6.246 -54.187 1.00 38.70 89 TRP B N 1
ATOM 3637 C CA . TRP B 1 109 ? -3.992 6.647 -55.014 1.00 38.72 89 TRP B CA 1
ATOM 3638 C C . TRP B 1 109 ? -4.293 8.124 -54.799 1.00 38.04 89 TRP B C 1
ATOM 3639 O O . TRP B 1 109 ? -4.514 8.868 -55.752 1.00 37.78 89 TRP B O 1
ATOM 3650 N N . LEU B 1 110 ? -4.287 8.547 -53.540 1.00 37.18 90 LEU B N 1
ATOM 3651 C CA . LEU B 1 110 ? -4.608 9.931 -53.222 1.00 37.23 90 LEU B CA 1
ATOM 3652 C C . LEU B 1 110 ? -3.502 10.891 -53.707 1.00 39.28 90 LEU B C 1
ATOM 3653 O O . LEU B 1 110 ? -3.807 11.990 -54.175 1.00 37.64 90 LEU B O 1
ATOM 3658 N N . ARG B 1 111 ? -2.239 10.469 -53.593 1.00 38.78 91 ARG B N 1
ATOM 3659 C CA . ARG B 1 111 ? -1.114 11.258 -54.095 1.00 42.46 91 ARG B CA 1
ATOM 3660 C C . ARG B 1 111 ? -1.259 11.486 -55.609 1.00 43.28 91 ARG B C 1
ATOM 3661 O O . ARG B 1 111 ? -1.074 12.594 -56.101 1.00 42.35 91 ARG B O 1
ATOM 3669 N N . THR B 1 112 ? -1.638 10.434 -56.327 1.00 43.11 92 THR B N 1
ATOM 3670 C CA . THR B 1 112 ? -1.865 10.537 -57.767 1.00 44.51 92 THR B CA 1
ATOM 3671 C C . THR B 1 112 ? -3.008 11.505 -58.094 1.00 44.28 92 THR B C 1
ATOM 3672 O O . THR B 1 112 ? -2.864 12.371 -58.951 1.00 43.35 92 THR B O 1
ATOM 3676 N N . ALA B 1 113 ? -4.127 11.377 -57.384 1.00 42.76 93 ALA B N 1
ATOM 3677 C CA . ALA B 1 113 ? -5.270 12.262 -57.594 1.00 41.70 93 ALA B CA 1
ATOM 3678 C C . ALA B 1 113 ? -4.865 13.733 -57.440 1.00 43.68 93 ALA B C 1
ATOM 3679 O O . ALA B 1 113 ? -5.208 14.578 -58.277 1.00 43.31 93 ALA B O 1
ATOM 3681 N N . LEU B 1 114 ? -4.141 14.034 -56.360 1.00 43.16 94 LEU B N 1
ATOM 3682 C CA . LEU B 1 114 ? -3.716 15.403 -56.069 1.00 44.57 94 LEU B CA 1
ATOM 3683 C C . LEU B 1 114 ? -2.743 15.921 -57.134 1.00 47.13 94 LEU B C 1
ATOM 3684 O O . LEU B 1 114 ? -2.827 17.079 -57.546 1.00 48.16 94 LEU B O 1
ATOM 3689 N N . LYS B 1 115 ? -1.826 15.062 -57.570 1.00 48.57 95 LYS B N 1
ATOM 3690 C CA . LYS B 1 115 ? -0.897 15.406 -58.640 1.00 53.37 95 LYS B CA 1
ATOM 3691 C C . LYS B 1 115 ? -1.631 15.661 -59.953 1.00 53.34 95 LYS B C 1
ATOM 3692 O O . LYS B 1 115 ? -1.189 16.470 -60.762 1.00 54.99 95 LYS B O 1
ATOM 3698 N N . ASN B 1 116 ? -2.755 14.979 -60.145 1.00 52.02 96 ASN B N 1
ATOM 3699 C CA . ASN B 1 116 ? -3.613 15.205 -61.297 1.00 52.81 96 ASN B CA 1
ATOM 3700 C C . ASN B 1 116 ? -4.606 16.364 -61.104 1.00 51.91 96 ASN B C 1
ATOM 3701 O O . ASN B 1 116 ? -5.543 16.516 -61.881 1.00 54.37 96 ASN B O 1
ATOM 3706 N N . LYS B 1 117 ? -4.411 17.164 -60.063 1.00 50.44 97 LYS B N 1
ATOM 3707 C CA . LYS B 1 117 ? -5.216 18.355 -59.820 1.00 51.08 97 LYS B CA 1
ATOM 3708 C C . LYS B 1 117 ? -6.666 18.028 -59.500 1.00 49.34 97 LYS B C 1
ATOM 3709 O O . LYS B 1 117 ? -7.573 18.761 -59.895 1.00 50.01 97 LYS B O 1
ATOM 3715 N N . LYS B 1 118 ? -6.890 16.938 -58.769 1.00 47.62 98 LYS B N 1
ATOM 3716 C CA . LYS B 1 118 ? -8.225 16.602 -58.289 1.00 45.82 98 LYS B CA 1
ATOM 3717 C C . LYS B 1 118 ? -8.319 16.877 -56.796 1.00 44.59 98 LYS B C 1
ATOM 3718 O O . LYS B 1 118 ? -7.432 16.488 -56.030 1.00 41.98 98 LYS B O 1
ATOM 3724 N N . HIS B 1 119 ? -9.402 17.534 -56.386 1.00 42.75 99 HIS B N 1
ATOM 3725 C CA . HIS B 1 119 ? -9.683 17.714 -54.974 1.00 41.40 99 HIS B CA 1
ATOM 3726 C C . HIS B 1 119 ? -9.911 16.339 -54.366 1.00 38.90 99 HIS B C 1
ATOM 3727 O O . HIS B 1 119 ? -10.476 15.444 -55.018 1.00 38.19 99 HIS B O 1
ATOM 3734 N N . VAL B 1 120 ? -9.515 16.182 -53.113 1.00 35.98 100 VAL B N 1
ATOM 3735 C CA . VAL B 1 120 ? -9.668 14.914 -52.407 1.00 35.90 100 VAL B CA 1
ATOM 3736 C C . VAL B 1 120 ? -10.401 15.098 -51.091 1.00 35.80 100 VAL B C 1
ATOM 3737 O O . VAL B 1 120 ? -10.010 15.911 -50.257 1.00 37.61 100 VAL B O 1
ATOM 3741 N N . ILE B 1 121 ? -11.456 14.319 -50.903 1.00 35.85 101 ILE B N 1
ATOM 3742 C CA . ILE B 1 121 ? -12.144 14.229 -49.630 1.00 36.48 101 ILE B CA 1
ATOM 3743 C C . ILE B 1 121 ? -11.986 12.796 -49.141 1.00 36.28 101 ILE B C 1
ATOM 3744 O O . ILE B 1 121 ? -12.295 11.852 -49.878 1.00 35.73 101 ILE B O 1
ATOM 3749 N N . THR B 1 122 ? -11.483 12.632 -47.924 1.00 33.93 102 THR B N 1
ATOM 3750 C CA . THR B 1 122 ? -11.241 11.300 -47.372 1.00 35.36 102 THR B CA 1
ATOM 3751 C C . THR B 1 122 ? -11.846 11.114 -45.986 1.00 36.60 102 THR B C 1
ATOM 3752 O O . THR B 1 122 ? -11.841 12.035 -45.157 1.00 38.49 102 THR B O 1
ATOM 3756 N N . ALA B 1 123 ? -12.391 9.926 -45.746 1.00 36.63 103 ALA B N 1
ATOM 3757 C CA . ALA B 1 123 ? -12.880 9.532 -44.422 1.00 38.15 103 ALA B CA 1
ATOM 3758 C C . ALA B 1 123 ? -12.080 8.326 -43.929 1.00 39.32 103 ALA B C 1
ATOM 3759 O O . ALA B 1 123 ? -12.569 7.526 -43.123 1.00 41.98 103 ALA B O 1
ATOM 3761 N N . ASN B 1 124 ? -10.866 8.190 -44.453 1.00 37.13 104 ASN B N 1
ATOM 3762 C CA . ASN B 1 124 ? -10.012 7.029 -44.215 1.00 35.84 104 ASN B CA 1
ATOM 3763 C C . ASN B 1 124 ? -9.545 7.001 -42.771 1.00 35.60 104 ASN B C 1
ATOM 3764 O O . ASN B 1 124 ? -8.754 7.836 -42.355 1.00 35.71 104 ASN B O 1
ATOM 3769 N N . LYS B 1 125 ? -10.032 6.022 -42.014 1.00 37.35 105 LYS B N 1
ATOM 3770 C CA . LYS B 1 125 ? -9.758 5.935 -40.563 1.00 38.97 105 LYS B CA 1
ATOM 3771 C C . LYS B 1 125 ? -8.368 5.423 -40.214 1.00 36.09 105 LYS B C 1
ATOM 3772 O O . LYS B 1 125 ? -7.972 5.467 -39.049 1.00 34.98 105 LYS B O 1
ATOM 3778 N N . ASP B 1 126 ? -7.638 4.918 -41.203 1.00 34.05 106 ASP B N 1
ATOM 3779 C CA . ASP B 1 126 ? -6.296 4.399 -40.978 1.00 35.23 106 ASP B CA 1
ATOM 3780 C C . ASP B 1 126 ? -5.202 5.430 -41.182 1.00 34.01 106 ASP B C 1
ATOM 3781 O O . ASP B 1 126 ? -4.036 5.172 -40.872 1.00 34.70 106 ASP B O 1
ATOM 3786 N N . LEU B 1 127 ? -5.546 6.577 -41.754 1.00 32.63 107 LEU B N 1
ATOM 3787 C CA . LEU B 1 127 ? -4.549 7.639 -41.943 1.00 32.90 107 LEU B CA 1
ATOM 3788 C C . LEU B 1 127 ? -3.984 8.099 -40.602 1.00 32.00 107 LEU B C 1
ATOM 3789 O O . LEU B 1 127 ? -4.728 8.266 -39.651 1.00 31.61 107 LEU B O 1
ATOM 3794 N N . LEU B 1 128 ? -2.680 8.344 -40.553 1.00 31.99 108 LEU B N 1
ATOM 3795 C CA . LEU B 1 128 ? -2.012 8.902 -39.385 1.00 32.02 108 LEU B CA 1
ATOM 3796 C C . LEU B 1 128 ? -1.455 10.274 -39.760 1.00 33.41 108 LEU B C 1
ATOM 3797 O O . LEU B 1 128 ? -1.674 10.745 -40.890 1.00 34.71 108 LEU B O 1
ATOM 3802 N N . ALA B 1 129 ? -0.753 10.919 -38.827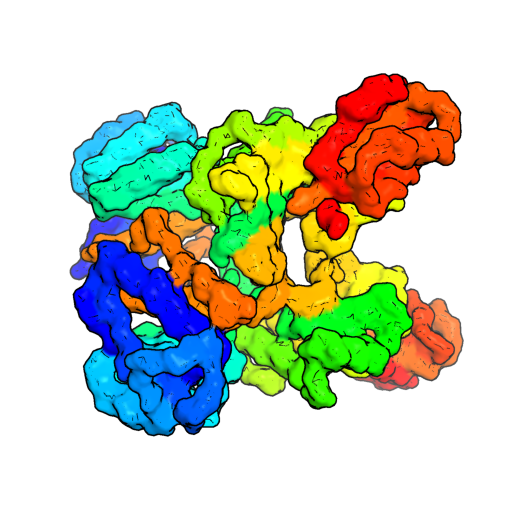 1.00 31.21 109 ALA B N 1
ATOM 3803 C CA . ALA B 1 129 ? -0.344 12.295 -38.994 1.00 31.08 109 ALA B CA 1
ATOM 3804 C C . ALA B 1 129 ? 0.637 12.428 -40.141 1.00 31.70 109 ALA B C 1
ATOM 3805 O O . ALA B 1 129 ? 0.543 13.362 -40.906 1.00 29.52 109 ALA B O 1
ATOM 3807 N N . VAL B 1 130 ? 1.567 11.478 -40.251 1.00 34.16 110 VAL B N 1
ATOM 3808 C CA . VAL B 1 130 ? 2.545 11.474 -41.336 1.00 36.81 110 VAL B CA 1
ATOM 3809 C C . VAL B 1 130 ? 1.802 11.540 -42.682 1.00 36.48 110 VAL B C 1
ATOM 3810 O O . VAL B 1 130 ? 2.176 12.298 -43.558 1.00 35.76 110 VAL B O 1
ATOM 3814 N N . HIS B 1 131 ? 0.722 10.773 -42.804 1.00 34.57 111 HIS B N 1
ATOM 3815 C CA . HIS B 1 131 ? -0.043 10.679 -44.054 1.00 34.72 111 HIS B CA 1
ATOM 3816 C C . HIS B 1 131 ? -0.822 11.944 -44.339 1.00 35.19 111 HIS B C 1
ATOM 3817 O O . HIS B 1 131 ? -0.766 12.461 -45.449 1.00 34.75 111 HIS B O 1
ATOM 3824 N N . LEU B 1 132 ? -1.494 12.482 -43.324 1.00 35.40 112 LEU B N 1
ATOM 3825 C CA . LEU B 1 132 ? -2.250 13.727 -43.487 1.00 36.75 112 LEU B CA 1
ATOM 3826 C C . LEU B 1 132 ? -1.341 14.911 -43.835 1.00 37.98 112 LEU B C 1
ATOM 3827 O O . LEU B 1 132 ? -1.728 15.788 -44.599 1.00 38.12 112 LEU B O 1
ATOM 3832 N N A LYS B 1 133 ? -0.151 14.935 -43.247 0.50 38.01 113 LYS B N 1
ATOM 3833 N N B LYS B 1 133 ? -0.149 14.952 -43.243 0.50 37.48 113 LYS B N 1
ATOM 3834 C CA A LYS B 1 133 ? 0.804 16.003 -43.479 0.50 40.05 113 LYS B CA 1
ATOM 3835 C CA B LYS B 1 133 ? 0.793 16.035 -43.504 0.50 39.08 113 LYS B CA 1
ATOM 3836 C C A LYS B 1 133 ? 1.247 15.997 -44.938 0.50 39.45 113 LYS B C 1
ATOM 3837 C C B LYS B 1 133 ? 1.232 16.001 -44.960 0.50 38.92 113 LYS B C 1
ATOM 3838 O O A LYS B 1 133 ? 1.138 17.010 -45.623 0.50 39.77 113 LYS B O 1
ATOM 3839 O O B LYS B 1 133 ? 1.107 17.000 -45.668 0.50 39.30 113 LYS B O 1
ATOM 3850 N N . LEU B 1 134 ? 1.724 14.846 -45.406 1.00 39.39 114 LEU B N 1
ATOM 3851 C CA . LEU B 1 134 ? 2.222 14.715 -46.787 1.00 41.74 114 LEU B CA 1
ATOM 3852 C C . LEU B 1 134 ? 1.103 14.944 -47.813 1.00 40.36 114 LEU B C 1
ATOM 3853 O O . LEU B 1 134 ? 1.340 15.535 -48.847 1.00 41.63 114 LEU B O 1
ATOM 3858 N N . LEU B 1 135 ? -0.125 14.523 -47.509 1.00 37.44 115 LEU B N 1
ATOM 3859 C CA . LEU B 1 135 ? -1.249 14.807 -48.405 1.00 39.55 115 LEU B CA 1
ATOM 3860 C C . LEU B 1 135 ? -1.647 16.298 -48.400 1.00 40.86 115 LEU B C 1
ATOM 3861 O O . LEU B 1 135 ? -1.934 16.864 -49.463 1.00 38.73 115 LEU B O 1
ATOM 3866 N N . GLU B 1 136 ? -1.699 16.916 -47.221 1.00 41.14 116 GLU B N 1
ATOM 3867 C CA . GLU B 1 136 ? -2.008 18.347 -47.126 1.00 43.37 116 GLU B CA 1
ATOM 3868 C C . GLU B 1 136 ? -1.009 19.204 -47.912 1.00 43.25 116 GLU B C 1
ATOM 3869 O O . GLU B 1 136 ? -1.411 20.144 -48.595 1.00 42.48 116 GLU B O 1
ATOM 3875 N N . ASP B 1 137 ? 0.276 18.859 -47.840 1.00 44.43 117 ASP B N 1
ATOM 3876 C CA . ASP B 1 137 ? 1.335 19.603 -48.561 1.00 45.67 117 ASP B CA 1
ATOM 3877 C C . ASP B 1 137 ? 1.216 19.403 -50.073 1.00 46.39 117 ASP B C 1
ATOM 3878 O O . ASP B 1 137 ? 1.376 20.340 -50.856 1.00 45.21 117 ASP B O 1
ATOM 3883 N N . LEU B 1 138 ? 0.952 18.164 -50.472 1.00 45.67 118 LEU B N 1
ATOM 3884 C CA . LEU B 1 138 ? 0.827 17.821 -51.879 1.00 47.13 118 LEU B CA 1
ATOM 3885 C C . LEU B 1 138 ? -0.383 18.539 -52.468 1.00 46.06 118 LEU B C 1
ATOM 3886 O O . LEU B 1 138 ? -0.342 19.011 -53.603 1.00 46.58 118 LEU B O 1
ATOM 3891 N N . ALA B 1 139 ? -1.450 18.639 -51.684 1.00 45.49 119 ALA B N 1
ATOM 3892 C CA . ALA B 1 139 ? -2.648 19.360 -52.107 1.00 46.15 119 ALA B CA 1
ATOM 3893 C C . ALA B 1 139 ? -2.363 20.848 -52.329 1.00 49.31 119 ALA B C 1
ATOM 3894 O O . ALA B 1 139 ? -2.674 21.399 -53.396 1.00 49.45 119 ALA B O 1
ATOM 3896 N N . GLU B 1 140 ? -1.800 21.494 -51.311 1.00 48.46 120 GLU B N 1
ATOM 3897 C CA . GLU B 1 140 ? -1.429 22.914 -51.385 1.00 51.47 120 GLU B CA 1
ATOM 3898 C C . GLU B 1 140 ? -0.528 23.182 -52.582 1.00 52.17 120 GLU B C 1
ATOM 3899 O O . GLU B 1 140 ? -0.738 24.130 -53.348 1.00 51.29 120 GLU B O 1
ATOM 3901 N N . GLU B 1 141 ? 0.463 22.311 -52.733 1.00 53.05 121 GLU B N 1
ATOM 3902 C CA . GLU B 1 141 ? 1.400 22.329 -53.845 1.00 54.99 121 GLU B CA 1
ATOM 3903 C C . GLU B 1 141 ? 0.722 22.265 -55.218 1.00 56.93 121 GLU B C 1
ATOM 3904 O O . GLU B 1 141 ? 1.203 22.872 -56.187 1.00 57.76 121 GLU B O 1
ATOM 3910 N N . ASN B 1 142 ? -0.380 21.518 -55.317 1.00 54.90 122 ASN B N 1
ATOM 3911 C CA . ASN B 1 142 ? -1.089 21.354 -56.592 1.00 54.32 122 ASN B CA 1
ATOM 3912 C C . ASN B 1 142 ? -2.341 22.221 -56.715 1.00 55.04 122 ASN B C 1
ATOM 3913 O O . ASN B 1 142 ? -3.110 22.066 -57.659 1.00 54.57 122 ASN B O 1
ATOM 3918 N N . GLY B 1 143 ? -2.538 23.140 -55.773 1.00 55.91 123 GLY B N 1
ATOM 3919 C CA . GLY B 1 143 ? -3.654 24.081 -55.844 1.00 56.78 123 GLY B CA 1
ATOM 3920 C C . GLY B 1 143 ? -5.035 23.469 -55.698 1.00 55.26 123 GLY B C 1
ATOM 3921 O O . GLY B 1 143 ? -5.997 23.973 -56.270 1.00 56.27 123 GLY B O 1
ATOM 3922 N N . VAL B 1 144 ? -5.137 22.392 -54.922 1.00 54.98 124 VAL B N 1
ATOM 3923 C CA . VAL B 1 144 ? -6.411 21.704 -54.699 1.00 53.20 124 VAL B CA 1
ATOM 3924 C C . VAL B 1 144 ? -6.594 21.439 -53.211 1.00 52.67 124 VAL B C 1
ATOM 3925 O O . VAL B 1 144 ? -5.660 21.547 -52.436 1.00 53.55 124 VAL B O 1
ATOM 3929 N N . ALA B 1 145 ? -7.804 21.067 -52.835 1.00 50.83 125 ALA B N 1
ATOM 3930 C CA . ALA B 1 145 ? -8.189 20.872 -51.451 1.00 50.91 125 ALA B CA 1
ATOM 3931 C C . ALA B 1 145 ? -7.994 19.420 -51.030 1.00 48.33 125 ALA B C 1
ATOM 3932 O O . ALA B 1 145 ? -8.206 18.498 -51.823 1.00 48.56 125 ALA B O 1
ATOM 3934 N N . LEU B 1 146 ? -7.580 19.235 -49.786 1.00 44.61 126 LEU B N 1
ATOM 3935 C CA . LEU B 1 146 ? -7.631 17.965 -49.136 1.00 42.91 126 LEU B CA 1
ATOM 3936 C C . LEU B 1 146 ? -8.497 18.158 -47.902 1.00 44.11 126 LEU B C 1
ATOM 3937 O O . LEU B 1 146 ? -8.168 18.979 -47.048 1.00 43.15 126 LEU B O 1
ATOM 3942 N N . LYS B 1 147 ? -9.592 17.402 -47.806 1.00 41.72 127 LYS B N 1
ATOM 3943 C CA . LYS B 1 147 ? -10.503 17.476 -46.665 1.00 43.22 127 LYS B CA 1
ATOM 3944 C C . LYS B 1 147 ? -10.567 16.127 -45.970 1.00 44.07 127 LYS B C 1
ATOM 3945 O O . LYS B 1 147 ? -10.875 15.110 -46.605 1.00 39.79 127 LYS B O 1
ATOM 3951 N N . PHE B 1 148 ? -10.283 16.108 -44.673 1.00 44.39 128 PHE B N 1
ATOM 3952 C CA . PHE B 1 148 ? -10.290 14.862 -43.926 1.00 48.91 128 PHE B CA 1
ATOM 3953 C C . PHE B 1 148 ? -11.169 14.885 -42.664 1.00 53.65 128 PHE B C 1
ATOM 3954 O O . PHE B 1 148 ? -11.065 13.987 -41.836 1.00 59.13 128 PHE B O 1
ATOM 3962 N N . GLU B 1 149 ? -12.060 15.873 -42.554 1.00 60.04 129 GLU B N 1
ATOM 3963 C CA . GLU B 1 149 ? -13.036 15.962 -41.452 1.00 64.80 129 GLU B CA 1
ATOM 3964 C C . GLU B 1 149 ? -13.693 14.622 -41.120 1.00 66.25 129 GLU B C 1
ATOM 3965 O O . GLU B 1 149 ? -13.786 14.235 -39.956 1.00 67.28 129 GLU B O 1
ATOM 3967 N N . ALA B 1 150 ? -14.153 13.913 -42.140 1.00 66.36 130 ALA B N 1
ATOM 3968 C CA . ALA B 1 150 ? -14.833 12.648 -41.910 1.00 67.92 130 ALA B CA 1
ATOM 3969 C C . ALA B 1 150 ? -13.888 11.587 -41.327 1.00 68.56 130 ALA B C 1
ATOM 3970 O O . ALA B 1 150 ? -14.336 10.646 -40.657 1.00 64.64 130 ALA B O 1
ATOM 3972 N N . SER B 1 151 ? -12.588 11.740 -41.584 1.00 68.90 131 SER B N 1
ATOM 3973 C CA . SER B 1 151 ? -11.577 10.803 -41.064 1.00 75.19 131 SER B CA 1
ATOM 3974 C C . SER B 1 151 ? -11.464 10.843 -39.532 1.00 75.88 131 SER B C 1
ATOM 3975 O O . SER B 1 151 ? -10.916 9.913 -38.936 1.00 77.46 131 SER B O 1
ATOM 3978 N N . VAL B 1 152 ? -11.992 11.902 -38.906 1.00 80.01 132 VAL B N 1
ATOM 3979 C CA . VAL B 1 152 ? -12.000 12.030 -37.441 1.00 79.48 132 VAL B CA 1
ATOM 3980 C C . VAL B 1 152 ? -13.434 12.081 -36.894 1.00 81.44 132 VAL B C 1
ATOM 3981 O O . VAL B 1 152 ? -14.318 12.672 -37.512 1.00 88.10 132 VAL B O 1
ATOM 3985 N N . ALA B 1 153 ? -13.655 11.467 -35.729 1.00 82.56 133 ALA B N 1
ATOM 3986 C CA . ALA B 1 153 ? -15.007 11.247 -35.195 1.00 81.30 133 ALA B CA 1
ATOM 3987 C C . ALA B 1 153 ? -14.991 10.703 -33.740 1.00 81.90 133 ALA B C 1
ATOM 3988 O O . ALA B 1 153 ? -14.915 9.484 -33.512 1.00 76.70 133 ALA B O 1
ATOM 3990 N N . GLY B 1 154 ? -15.074 11.616 -32.767 1.00 82.78 134 GLY B N 1
ATOM 3991 C CA . GLY B 1 154 ? -15.126 11.252 -31.327 1.00 76.37 134 GLY B CA 1
ATOM 3992 C C . GLY B 1 154 ? -15.731 12.346 -30.445 1.00 70.81 134 GLY B C 1
ATOM 3993 O O . GLY B 1 154 ? -15.485 12.415 -29.226 1.00 70.53 134 GLY B O 1
ATOM 3994 N N . PRO B 1 157 ? -13.741 17.971 -34.681 1.00 85.90 137 PRO B N 1
ATOM 3995 C CA . PRO B 1 157 ? -13.260 19.171 -33.996 1.00 86.53 137 PRO B CA 1
ATOM 3996 C C . PRO B 1 157 ? -14.112 19.514 -32.781 1.00 83.47 137 PRO B C 1
ATOM 3997 O O . PRO B 1 157 ? -13.876 20.534 -32.139 1.00 86.68 137 PRO B O 1
ATOM 3999 N N . ASN B 1 169 ? -7.211 29.972 -29.222 1.00 88.01 149 ASN B N 1
ATOM 4000 C CA . ASN B 1 169 ? -7.278 28.550 -28.893 1.00 85.68 149 ASN B CA 1
ATOM 4001 C C . ASN B 1 169 ? -5.896 27.879 -28.882 1.00 80.73 149 ASN B C 1
ATOM 4002 O O . ASN B 1 169 ? -5.636 26.974 -29.679 1.00 89.09 149 ASN B O 1
ATOM 4004 N N . ASN B 1 170 ? -5.018 28.335 -27.986 1.00 71.66 150 ASN B N 1
ATOM 4005 C CA . ASN B 1 170 ? -3.681 27.743 -27.820 1.00 66.12 150 ASN B CA 1
ATOM 4006 C C . ASN B 1 170 ? -3.681 26.546 -26.859 1.00 59.99 150 ASN B C 1
ATOM 4007 O O . ASN B 1 170 ? -3.679 26.725 -25.645 1.00 63.39 150 ASN B O 1
ATOM 4009 N N . ILE B 1 171 ? -3.657 25.331 -27.408 1.00 51.79 151 ILE B N 1
ATOM 4010 C CA . ILE B 1 171 ? -3.797 24.111 -26.629 1.00 46.61 151 ILE B CA 1
ATOM 4011 C C . ILE B 1 171 ? -2.443 23.633 -26.128 1.00 45.48 151 ILE B C 1
ATOM 4012 O O . ILE B 1 171 ? -1.517 23.446 -26.906 1.00 46.48 151 ILE B O 1
ATOM 4017 N N . SER B 1 172 ? -2.335 23.413 -24.826 1.00 43.07 152 SER B N 1
ATOM 4018 C CA . SER B 1 172 ? -1.107 22.886 -24.251 1.00 41.20 152 SER B CA 1
ATOM 4019 C C . SER B 1 172 ? -1.210 21.410 -23.874 1.00 37.09 152 SER B C 1
ATOM 4020 O O . SER B 1 172 ? -0.190 20.730 -23.754 1.00 34.91 152 SER B O 1
ATOM 4023 N N . LYS B 1 173 ? -2.427 20.913 -23.656 1.00 34.08 153 LYS B N 1
ATOM 4024 C CA . LYS B 1 173 ? -2.621 19.542 -23.201 1.00 31.59 153 LYS B CA 1
ATOM 4025 C C . LYS B 1 173 ? -4.013 19.053 -23.584 1.00 30.42 153 LYS B C 1
ATOM 4026 O O . LYS B 1 173 ? -4.976 19.821 -23.584 1.00 30.25 153 LYS B O 1
ATOM 4032 N N . PHE B 1 174 ? -4.107 17.799 -23.993 1.00 28.19 154 PHE B N 1
ATOM 4033 C CA . PHE B 1 174 ? -5.406 17.144 -24.072 1.00 28.19 154 PHE B CA 1
ATOM 4034 C C . PHE B 1 174 ? -5.360 15.796 -23.399 1.00 27.62 154 PHE B C 1
ATOM 4035 O O . PHE B 1 174 ? -4.315 15.141 -23.363 1.00 27.48 154 PHE B O 1
ATOM 4043 N N . MET B 1 175 ? -6.510 15.373 -22.888 1.00 27.54 155 MET B N 1
ATOM 4044 C CA . MET B 1 175 ? -6.685 14.038 -22.329 1.00 27.51 155 MET B CA 1
ATOM 4045 C C . MET B 1 175 ? -8.002 13.499 -22.849 1.00 25.57 155 MET B C 1
ATOM 4046 O O . MET B 1 175 ? -8.997 14.195 -22.878 1.00 26.52 155 MET B O 1
ATOM 4051 N N . GLY B 1 176 ? -8.015 12.247 -23.219 1.00 25.36 156 GLY B N 1
ATOM 4052 C CA . GLY B 1 176 ? -9.194 11.689 -23.799 1.00 26.70 156 GLY B CA 1
ATOM 4053 C C . GLY B 1 176 ? -9.435 10.241 -23.450 1.00 26.30 156 GLY B C 1
ATOM 4054 O O . GLY B 1 176 ? -8.516 9.477 -23.214 1.00 26.41 156 GLY B O 1
ATOM 4055 N N . ILE B 1 177 ? -10.705 9.880 -23.473 1.00 25.87 157 ILE B N 1
ATOM 4056 C CA . ILE B 1 177 ? -11.114 8.490 -23.504 1.00 26.08 157 ILE B CA 1
ATOM 4057 C C . ILE B 1 177 ? -11.444 8.275 -24.967 1.00 25.72 157 ILE B C 1
ATOM 4058 O O . ILE B 1 177 ? -12.407 8.853 -25.486 1.00 23.85 157 ILE B O 1
ATOM 4063 N N . LEU B 1 178 ? -10.640 7.455 -25.631 1.00 27.98 158 LEU B N 1
ATOM 4064 C CA . LEU B 1 178 ? -10.636 7.432 -27.096 1.00 31.09 158 LEU B CA 1
ATOM 4065 C C . LEU B 1 178 ? -10.914 6.065 -27.707 1.00 32.68 158 LEU B C 1
ATOM 4066 O O . LEU B 1 178 ? -10.820 5.907 -28.912 1.00 36.32 158 LEU B O 1
ATOM 4071 N N . ASN B 1 179 ? -11.284 5.088 -26.893 1.00 29.52 159 ASN B N 1
ATOM 4072 C CA . ASN B 1 179 ? -11.621 3.800 -27.389 1.00 28.62 159 ASN B CA 1
ATOM 4073 C C . ASN B 1 179 ? -12.822 3.267 -26.618 1.00 29.95 159 ASN B C 1
ATOM 4074 O O . ASN B 1 179 ? -12.733 3.061 -25.411 1.00 28.82 159 ASN B O 1
ATOM 4079 N N . GLY B 1 180 ? -13.940 3.070 -27.323 1.00 29.37 160 GLY B N 1
ATOM 4080 C CA . GLY B 1 180 ? -15.195 2.678 -26.698 1.00 29.48 160 GLY B CA 1
ATOM 4081 C C . GLY B 1 180 ? -15.157 1.323 -26.014 1.00 29.82 160 GLY B C 1
ATOM 4082 O O . GLY B 1 180 ? -15.662 1.166 -24.914 1.00 29.87 160 GLY B O 1
ATOM 4083 N N . THR B 1 181 ? -14.527 0.349 -26.657 1.00 28.78 161 THR B N 1
ATOM 4084 C CA . THR B 1 181 ? -14.459 -1.005 -26.133 1.00 30.24 161 THR B CA 1
ATOM 4085 C C . THR B 1 181 ? -13.701 -1.118 -24.802 1.00 29.23 161 THR B C 1
ATOM 4086 O O . THR B 1 181 ? -14.191 -1.771 -23.864 1.00 28.46 161 THR B O 1
ATOM 4090 N N . SER B 1 182 ? -12.523 -0.509 -24.725 1.00 27.74 162 SER B N 1
ATOM 4091 C CA . SER B 1 182 ? -11.728 -0.547 -23.492 1.00 28.20 162 SER B CA 1
ATOM 4092 C C . SER B 1 182 ? -12.453 0.217 -22.378 1.00 27.66 162 SER B C 1
ATOM 4093 O O . SER B 1 182 ? -12.465 -0.220 -21.224 1.00 28.28 162 SER B O 1
ATOM 4096 N N . ASN B 1 183 ? -13.120 1.313 -22.715 1.00 26.35 163 ASN B N 1
ATOM 4097 C CA . ASN B 1 183 ? -13.867 2.044 -21.700 1.00 26.17 163 ASN B CA 1
ATOM 4098 C C . ASN B 1 183 ? -15.052 1.252 -21.211 1.00 26.48 163 ASN B C 1
ATOM 4099 O O . ASN B 1 183 ? -15.345 1.251 -20.023 1.00 25.91 163 ASN B O 1
ATOM 4104 N N . PHE B 1 184 ? -15.741 0.584 -22.137 1.00 27.67 164 PHE B N 1
ATOM 4105 C CA . PHE B 1 184 ? -16.836 -0.295 -21.796 1.00 28.87 164 PHE B CA 1
ATOM 4106 C C . PHE B 1 184 ? -16.406 -1.367 -20.814 1.00 29.00 164 PHE B C 1
ATOM 4107 O O . PHE B 1 184 ? -17.078 -1.605 -19.823 1.00 28.52 164 PHE B O 1
ATOM 4115 N N . ILE B 1 185 ? -15.257 -1.975 -21.074 1.00 28.42 165 ILE B N 1
ATOM 4116 C CA . ILE B 1 185 ? -14.741 -3.022 -20.222 1.00 29.76 165 ILE B CA 1
ATOM 4117 C C . ILE B 1 185 ? -14.447 -2.503 -18.798 1.00 29.27 165 ILE B C 1
ATOM 4118 O O . ILE B 1 185 ? -14.835 -3.121 -17.811 1.00 27.22 165 ILE B O 1
ATOM 4123 N N . LEU B 1 186 ? -13.761 -1.372 -18.708 1.00 27.32 166 LEU B N 1
ATOM 4124 C CA . LEU B 1 186 ? -13.444 -0.791 -17.400 1.00 27.92 166 LEU B CA 1
ATOM 4125 C C . LEU B 1 186 ? -14.702 -0.391 -16.632 1.00 28.81 166 LEU B C 1
ATOM 4126 O O . LEU B 1 186 ? -14.762 -0.587 -15.411 1.00 29.29 166 LEU B O 1
ATOM 4131 N N . SER B 1 187 ? -15.704 0.147 -17.338 1.00 28.72 167 SER B N 1
ATOM 4132 C CA . SER B 1 187 ? -16.979 0.480 -16.704 1.00 30.15 167 SER B CA 1
ATOM 4133 C C . SER B 1 187 ? -17.675 -0.768 -16.141 1.00 32.18 167 SER B C 1
ATOM 4134 O O . SER B 1 187 ? -18.196 -0.742 -15.032 1.00 30.62 167 SER B O 1
ATOM 4137 N N . LYS B 1 188 ? -17.669 -1.844 -16.919 1.00 31.35 168 LYS B N 1
ATOM 4138 C CA . LYS B 1 188 ? -18.246 -3.091 -16.521 1.00 34.75 168 LYS B CA 1
ATOM 4139 C C . LYS B 1 188 ? -17.552 -3.649 -15.284 1.00 33.96 168 LYS B C 1
ATOM 4140 O O . LYS B 1 188 ? -18.216 -4.048 -14.338 1.00 34.03 168 LYS B O 1
ATOM 4146 N N . MET B 1 189 ? -16.221 -3.676 -15.296 1.00 32.58 169 MET B N 1
ATOM 4147 C CA . MET B 1 189 ? -15.460 -4.164 -14.154 1.00 32.89 169 MET B CA 1
ATOM 4148 C C . MET B 1 189 ? -15.834 -3.358 -12.918 1.00 33.12 169 MET B C 1
ATOM 4149 O O . MET B 1 189 ? -16.075 -3.919 -11.842 1.00 31.94 169 MET B O 1
ATOM 4154 N N . THR B 1 190 ? -15.892 -2.051 -13.099 1.00 31.53 170 THR B N 1
ATOM 4155 C CA . THR B 1 190 ? -16.117 -1.119 -12.000 1.00 32.56 170 THR B CA 1
ATOM 4156 C C . THR B 1 190 ? -17.507 -1.263 -11.430 1.00 34.66 170 THR B C 1
ATOM 4157 O O . THR B 1 190 ? -17.662 -1.441 -10.221 1.00 36.30 170 THR B O 1
ATOM 4161 N N . LYS B 1 191 ? -18.515 -1.182 -12.290 1.00 36.69 171 LYS B N 1
ATOM 4162 C CA . LYS B 1 191 ? -19.896 -1.158 -11.825 1.00 40.69 171 LYS B CA 1
ATOM 4163 C C . LYS B 1 191 ? -20.371 -2.525 -11.373 1.00 39.31 171 LYS B C 1
ATOM 4164 O O . LYS B 1 191 ? -21.100 -2.620 -10.416 1.00 38.70 171 LYS B O 1
ATOM 4170 N N . GLU B 1 192 ? -20.003 -3.570 -12.102 1.00 38.97 172 GLU B N 1
ATOM 4171 C CA . GLU B 1 192 ? -20.543 -4.893 -11.826 1.00 40.37 172 GLU B CA 1
ATOM 4172 C C . GLU B 1 192 ? -19.560 -5.776 -11.024 1.00 39.10 172 GLU B C 1
ATOM 4173 O O . GLU B 1 192 ? -19.886 -6.888 -10.677 1.00 37.24 172 GLU B O 1
ATOM 4179 N N . GLN B 1 193 ? -18.360 -5.264 -10.733 1.00 36.67 173 GLN B N 1
ATOM 4180 C CA . GLN B 1 193 ? -17.356 -5.993 -9.953 1.00 36.07 173 GLN B CA 1
ATOM 4181 C C . GLN B 1 193 ? -17.031 -7.357 -10.591 1.00 37.86 173 GLN B C 1
ATOM 4182 O O . GLN B 1 193 ? -17.084 -8.407 -9.939 1.00 38.71 173 GLN B O 1
ATOM 4188 N N . THR B 1 194 ? -16.676 -7.316 -11.867 1.00 38.44 174 THR B N 1
ATOM 4189 C CA . THR B 1 194 ? -16.239 -8.499 -12.606 1.00 40.57 174 THR B CA 1
ATOM 4190 C C . THR B 1 194 ? -14.762 -8.396 -12.913 1.00 38.66 174 THR B C 1
ATOM 4191 O O . THR B 1 194 ? -14.173 -7.313 -12.843 1.00 37.00 174 THR B O 1
ATOM 4195 N N . THR B 1 195 ? -14.154 -9.532 -13.231 1.00 38.45 175 THR B N 1
ATOM 4196 C CA . THR B 1 195 ? -12.747 -9.544 -13.615 1.00 38.31 175 THR B CA 1
ATOM 4197 C C . THR B 1 195 ? -12.638 -8.989 -15.014 1.00 37.08 175 THR B C 1
ATOM 4198 O O . THR B 1 195 ? -13.642 -8.907 -15.732 1.00 36.04 175 THR B O 1
ATOM 4202 N N . PHE B 1 196 ? -11.416 -8.631 -15.399 1.00 36.20 176 PHE B N 1
ATOM 4203 C CA . PHE B 1 196 ? -11.153 -8.190 -16.755 1.00 37.75 176 PHE B CA 1
ATOM 4204 C C . PHE B 1 196 ? -11.622 -9.235 -17.775 1.00 38.33 176 PHE B C 1
ATOM 4205 O O . PHE B 1 196 ? -12.275 -8.889 -18.761 1.00 34.97 176 PHE B O 1
ATOM 4213 N N . GLU B 1 197 ? -11.291 -10.504 -17.522 1.00 40.97 177 GLU B N 1
ATOM 4214 C CA . GLU B 1 197 ? -11.656 -11.619 -18.417 1.00 43.26 177 GLU B CA 1
ATOM 4215 C C . GLU B 1 197 ? -13.173 -11.733 -18.606 1.00 43.28 177 GLU B C 1
ATOM 4216 O O . GLU B 1 197 ? -13.660 -11.907 -19.715 1.00 42.17 177 GLU B O 1
ATOM 4219 N N . GLU B 1 198 ? -13.914 -11.622 -17.512 1.00 43.57 178 GLU B N 1
ATOM 4220 C CA . GLU B 1 198 ? -15.375 -11.656 -17.568 1.00 43.57 178 GLU B CA 1
ATOM 4221 C C . GLU B 1 198 ? -15.924 -10.454 -18.321 1.00 42.06 178 GLU B C 1
ATOM 4222 O O . GLU B 1 198 ? -16.853 -10.586 -19.112 1.00 40.00 178 GLU B O 1
ATOM 4228 N N . ALA B 1 199 ? -15.338 -9.276 -18.083 1.00 39.41 179 ALA B N 1
ATOM 4229 C CA . ALA B 1 199 ? -15.822 -8.057 -18.718 1.00 36.90 179 ALA B CA 1
ATOM 4230 C C . ALA B 1 199 ? -15.529 -8.090 -20.220 1.00 37.61 179 ALA B C 1
ATOM 4231 O O . ALA B 1 199 ? -16.342 -7.662 -21.022 1.00 38.66 179 ALA B O 1
ATOM 4233 N N . LEU B 1 200 ? -14.362 -8.587 -20.599 1.00 39.16 180 LEU B N 1
ATOM 4234 C CA . LEU B 1 200 ? -14.020 -8.714 -22.018 1.00 40.61 180 LEU B CA 1
ATOM 4235 C C . LEU B 1 200 ? -14.945 -9.727 -22.716 1.00 42.19 180 LEU B C 1
ATOM 4236 O O . LEU B 1 200 ? -15.400 -9.474 -23.817 1.00 42.57 180 LEU B O 1
ATOM 4241 N N . ASP B 1 201 ? -15.220 -10.861 -22.083 1.00 44.53 181 ASP B N 1
ATOM 4242 C CA . ASP B 1 201 ? -16.160 -11.837 -22.685 1.00 49.88 181 ASP B CA 1
ATOM 4243 C C . ASP B 1 201 ? -17.541 -11.214 -22.890 1.00 50.05 181 ASP B C 1
ATOM 4244 O O . ASP B 1 201 ? -18.175 -11.398 -23.926 1.00 47.23 181 ASP B O 1
ATOM 4249 N N . GLU B 1 202 ? -17.981 -10.426 -21.916 1.00 52.18 182 GLU B N 1
ATOM 4250 C CA . GLU B 1 202 ? -19.256 -9.734 -22.043 1.00 52.75 182 GLU B CA 1
ATOM 4251 C C . GLU B 1 202 ? -19.216 -8.740 -23.218 1.00 53.20 182 GLU B C 1
ATOM 4252 O O . GLU B 1 202 ? -20.149 -8.675 -24.009 1.00 50.31 182 GLU B O 1
ATOM 4258 N N . ALA B 1 203 ? -18.120 -7.996 -23.360 1.00 51.20 183 ALA B N 1
ATOM 4259 C CA . ALA B 1 203 ? -17.983 -7.086 -24.500 1.00 50.69 183 ALA B CA 1
ATOM 4260 C C . ALA B 1 203 ? -17.988 -7.830 -25.859 1.00 53.82 183 ALA B C 1
ATOM 4261 O O . ALA B 1 203 ? -18.543 -7.335 -26.845 1.00 49.01 183 ALA B O 1
ATOM 4263 N N . LYS B 1 204 ? -17.332 -8.987 -25.907 1.00 55.36 184 LYS B N 1
ATOM 4264 C CA . LYS B 1 204 ? -17.383 -9.857 -27.085 1.00 58.19 184 LYS B CA 1
ATOM 4265 C C . LYS B 1 204 ? -18.802 -10.285 -27.416 1.00 59.97 184 LYS B C 1
ATOM 4266 O O . LYS B 1 204 ? -19.244 -10.104 -28.540 1.00 63.46 184 LYS B O 1
ATOM 4272 N N . ARG B 1 205 ? -19.535 -10.820 -26.448 1.00 63.96 185 ARG B N 1
ATOM 4273 C CA . ARG B 1 205 ? -20.892 -11.273 -26.757 1.00 66.80 185 ARG B CA 1
ATOM 4274 C C . ARG B 1 205 ? -21.827 -10.113 -27.128 1.00 67.51 185 ARG B C 1
ATOM 4275 O O . ARG B 1 205 ? -22.772 -10.316 -27.875 1.00 69.54 185 ARG B O 1
ATOM 4283 N N . LEU B 1 2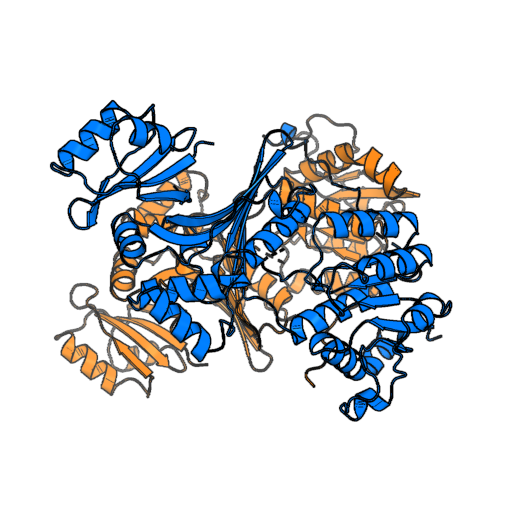06 ? -21.565 -8.902 -26.632 1.00 69.38 186 LEU B N 1
ATOM 4284 C CA . LEU B 1 206 ? -22.451 -7.759 -26.894 1.00 68.52 186 LEU B CA 1
ATOM 4285 C C . LEU B 1 206 ? -22.111 -7.021 -28.174 1.00 69.56 186 LEU B C 1
ATOM 4286 O O . LEU B 1 206 ? -22.792 -6.056 -28.515 1.00 74.39 186 LEU B O 1
ATOM 4289 N N . GLY B 1 207 ? -21.069 -7.459 -28.877 1.00 69.37 187 GLY B N 1
ATOM 4290 C CA . GLY B 1 207 ? -20.683 -6.858 -30.148 1.00 69.43 187 GLY B CA 1
ATOM 4291 C C . GLY B 1 207 ? -19.555 -5.836 -30.099 1.00 71.47 187 GLY B C 1
ATOM 4292 O O . GLY B 1 207 ? -19.021 -5.465 -31.151 1.00 70.38 187 GLY B O 1
ATOM 4293 N N . PHE B 1 208 ? -19.180 -5.377 -28.903 1.00 68.00 188 PHE B N 1
ATOM 4294 C CA . PHE B 1 208 ? -18.223 -4.271 -28.787 1.00 64.78 188 PHE B CA 1
ATOM 4295 C C . PHE B 1 208 ? -16.791 -4.718 -29.122 1.00 60.33 188 PHE B C 1
ATOM 4296 O O . PHE B 1 208 ? -16.081 -4.065 -29.893 1.00 54.33 188 PHE B O 1
ATOM 4304 N N . ALA B 1 209 ? -16.362 -5.828 -28.532 1.00 57.17 189 ALA B N 1
ATOM 4305 C CA . ALA B 1 209 ? -15.024 -6.334 -28.765 1.00 53.29 189 ALA B CA 1
ATOM 4306 C C . ALA B 1 209 ? -15.114 -7.409 -29.833 1.00 58.36 189 ALA B C 1
ATOM 4307 O O . ALA B 1 209 ? -16.116 -8.096 -29.900 1.00 55.81 189 ALA B O 1
ATOM 4309 N N . GLU B 1 210 ? -14.080 -7.545 -30.656 1.00 57.50 190 GLU B N 1
ATOM 4310 C CA . GLU B 1 210 ? -13.994 -8.645 -31.628 1.00 60.53 190 GLU B CA 1
ATOM 4311 C C . GLU B 1 210 ? -13.207 -9.817 -31.026 1.00 61.32 190 GLU B C 1
ATOM 4312 O O . GLU B 1 210 ? -12.692 -9.701 -29.903 1.00 57.24 190 GLU B O 1
ATOM 4318 N N . ALA B 1 211 ? -13.132 -10.930 -31.766 1.00 54.12 191 ALA B N 1
ATOM 4319 C CA . ALA B 1 211 ? -12.566 -12.187 -31.270 1.00 56.62 191 ALA B CA 1
ATOM 4320 C C . ALA B 1 211 ? -11.108 -12.055 -30.848 1.00 56.33 191 ALA B C 1
ATOM 4321 O O . ALA B 1 211 ? -10.677 -12.630 -29.843 1.00 51.98 191 ALA B O 1
ATOM 4323 N N . ASP B 1 212 ? -10.351 -11.328 -31.655 1.00 54.53 192 ASP B N 1
ATOM 4324 C CA . ASP B 1 212 ? -9.054 -10.831 -31.250 1.00 56.71 192 ASP B CA 1
ATOM 4325 C C . ASP B 1 212 ? -9.283 -9.339 -30.952 1.00 51.63 192 ASP B C 1
ATOM 4326 O O . ASP B 1 212 ? -9.456 -8.542 -31.874 1.00 52.23 192 ASP B O 1
ATOM 4331 N N . PRO B 1 213 ? -9.336 -8.965 -29.658 1.00 48.57 193 PRO B N 1
ATOM 4332 C CA . PRO B 1 213 ? -9.680 -7.594 -29.289 1.00 45.49 193 PRO B CA 1
ATOM 4333 C C . PRO B 1 213 ? -8.455 -6.703 -29.082 1.00 42.64 193 PRO B C 1
ATOM 4334 O O . PRO B 1 213 ? -8.597 -5.588 -28.571 1.00 38.09 193 PRO B O 1
ATOM 4338 N N . THR B 1 214 ? -7.285 -7.213 -29.473 1.00 38.94 194 THR B N 1
ATOM 4339 C CA . THR B 1 214 ? -6.013 -6.546 -29.297 1.00 40.46 194 THR B CA 1
ATOM 4340 C C . THR B 1 214 ? -6.010 -5.037 -29.603 1.00 37.56 194 THR B C 1
ATOM 4341 O O . THR B 1 214 ? -5.468 -4.252 -28.831 1.00 34.90 194 THR B O 1
ATOM 4345 N N . ASP B 1 215 ? -6.602 -4.638 -30.721 1.00 34.87 195 ASP B N 1
ATOM 4346 C CA . ASP B 1 215 ? -6.572 -3.228 -31.143 1.00 34.80 195 ASP B CA 1
ATOM 4347 C C . ASP B 1 215 ? -7.223 -2.287 -30.106 1.00 33.54 195 ASP B C 1
ATOM 4348 O O . ASP B 1 215 ? -6.795 -1.158 -29.913 1.00 30.84 195 ASP B O 1
ATOM 4353 N N . ASP B 1 216 ? -8.248 -2.801 -29.439 1.00 31.86 196 ASP B N 1
ATOM 4354 C CA . ASP B 1 216 ? -8.946 -2.079 -28.384 1.00 32.53 196 ASP B CA 1
ATOM 4355 C C . ASP B 1 216 ? -8.187 -2.197 -27.061 1.00 31.50 196 ASP B C 1
ATOM 4356 O O . ASP B 1 216 ? -7.762 -1.206 -26.462 1.00 31.08 196 ASP B O 1
ATOM 4361 N N . VAL B 1 217 ? -8.014 -3.428 -26.635 1.00 32.77 197 VAL B N 1
ATOM 4362 C CA . VAL B 1 217 ? -7.490 -3.762 -25.310 1.00 36.07 197 VAL B CA 1
ATOM 4363 C C . VAL B 1 217 ? -6.033 -3.351 -25.070 1.00 34.07 197 VAL B C 1
ATOM 4364 O O . VAL B 1 217 ? -5.660 -3.045 -23.935 1.00 30.72 197 VAL B O 1
ATOM 4368 N N . GLU B 1 218 ? -5.218 -3.361 -26.121 1.00 33.36 198 GLU B N 1
ATOM 4369 C CA . GLU B 1 218 ? -3.811 -2.979 -26.008 1.00 32.99 198 GLU B CA 1
ATOM 4370 C C . GLU B 1 218 ? -3.592 -1.509 -26.310 1.00 29.78 198 GLU B C 1
ATOM 4371 O O . GLU B 1 218 ? -2.460 -1.037 -26.309 1.00 29.03 198 GLU B O 1
ATOM 4377 N N . GLY B 1 219 ? -4.678 -0.780 -26.525 1.00 27.91 199 GLY B N 1
ATOM 4378 C CA . GLY B 1 219 ? -4.632 0.669 -26.629 1.00 26.61 199 GLY B CA 1
ATOM 4379 C C . GLY B 1 219 ? -4.160 1.202 -27.971 1.00 27.23 199 GLY B C 1
ATOM 4380 O O . GLY B 1 219 ? -3.817 2.369 -28.077 1.00 25.21 199 GLY B O 1
ATOM 4381 N N . VAL B 1 220 ? -4.119 0.344 -28.996 1.00 28.55 200 VAL B N 1
ATOM 4382 C CA . VAL B 1 220 ? -3.589 0.737 -30.306 1.00 29.12 200 VAL B CA 1
ATOM 4383 C C . VAL B 1 220 ? -4.523 1.725 -30.985 1.00 28.72 200 VAL B C 1
ATOM 4384 O O . VAL B 1 220 ? -4.087 2.786 -31.424 1.00 29.02 200 VAL B O 1
ATOM 4388 N N . ASP B 1 221 ? -5.808 1.401 -31.022 1.00 28.82 201 ASP B N 1
ATOM 4389 C CA . ASP B 1 221 ? -6.812 2.330 -31.546 1.00 30.06 201 ASP B CA 1
ATOM 4390 C C . ASP B 1 221 ? -6.724 3.714 -30.869 1.00 29.57 201 ASP B C 1
ATOM 4391 O O . ASP B 1 221 ? -6.749 4.756 -31.537 1.00 28.90 201 ASP B O 1
ATOM 4396 N N . ALA B 1 222 ? -6.640 3.710 -29.541 1.00 28.09 202 ALA B N 1
ATOM 4397 C CA . ALA B 1 222 ? -6.519 4.961 -28.777 1.00 27.54 202 ALA B CA 1
ATOM 4398 C C . ALA B 1 222 ? -5.236 5.721 -29.140 1.00 26.38 202 ALA B C 1
ATOM 4399 O O . ALA B 1 222 ? -5.241 6.936 -29.245 1.00 24.06 202 ALA B O 1
ATOM 4401 N N . ALA B 1 223 ? -4.145 4.994 -29.339 1.00 25.70 203 ALA B N 1
ATOM 4402 C CA . ALA B 1 223 ? -2.892 5.630 -29.690 1.00 25.76 203 ALA B CA 1
ATOM 4403 C C . ALA B 1 223 ? -2.976 6.283 -31.074 1.00 25.28 203 ALA B C 1
ATOM 4404 O O . ALA B 1 223 ? -2.432 7.352 -31.272 1.00 26.62 203 ALA B O 1
ATOM 4406 N N . ARG B 1 224 ? -3.655 5.649 -32.024 1.00 25.79 204 ARG B N 1
ATOM 4407 C CA . ARG B 1 224 ? -3.844 6.264 -33.326 1.00 26.38 204 ARG B CA 1
ATOM 4408 C C . ARG B 1 224 ? -4.576 7.601 -33.192 1.00 26.39 204 ARG B C 1
ATOM 4409 O O . ARG B 1 224 ? -4.213 8.592 -33.836 1.00 25.96 204 ARG B O 1
ATOM 4417 N N . LYS B 1 225 ? -5.598 7.637 -32.345 1.00 23.97 205 LYS B N 1
ATOM 4418 C CA . LYS B 1 225 ? -6.372 8.850 -32.158 1.00 24.99 205 LYS B CA 1
ATOM 4419 C C . LYS B 1 225 ? -5.571 9.916 -31.433 1.00 24.47 205 LYS B C 1
ATOM 4420 O O . LYS B 1 225 ? -5.768 11.101 -31.675 1.00 25.91 205 LYS B O 1
ATOM 4426 N N . VAL B 1 226 ? -4.641 9.500 -30.584 1.00 24.59 206 VAL B N 1
ATOM 4427 C CA . VAL B 1 226 ? -3.709 10.434 -29.955 1.00 24.62 206 VAL B CA 1
ATOM 4428 C C . VAL B 1 226 ? -2.757 11.059 -30.985 1.00 24.02 206 VAL B C 1
ATOM 4429 O O . VAL B 1 226 ? -2.453 12.227 -30.885 1.00 24.47 206 VAL B O 1
ATOM 4433 N N . VAL B 1 227 ? -2.255 10.258 -31.934 1.00 23.87 207 VAL B N 1
ATOM 4434 C CA . VAL B 1 227 ? -1.448 10.801 -33.026 1.00 24.88 207 VAL B CA 1
ATOM 4435 C C . VAL B 1 227 ? -2.237 11.862 -33.811 1.00 24.77 207 VAL B C 1
ATOM 4436 O O . VAL B 1 227 ? -1.762 12.956 -34.035 1.00 25.06 207 VAL B O 1
ATOM 4440 N N . ILE B 1 228 ? -3.458 11.524 -34.200 1.00 26.45 208 ILE B N 1
ATOM 4441 C CA . ILE B 1 228 ? -4.305 12.450 -34.960 1.00 29.05 208 ILE B CA 1
ATOM 4442 C C . ILE B 1 228 ? -4.654 13.693 -34.133 1.00 28.31 208 ILE B C 1
ATOM 4443 O O . ILE B 1 228 ? -4.512 14.816 -34.604 1.00 30.50 208 ILE B O 1
ATOM 4448 N N . THR B 1 229 ? -5.087 13.485 -32.902 1.00 27.24 209 THR B N 1
ATOM 4449 C CA . THR B 1 229 ? -5.426 14.623 -32.028 1.00 28.94 209 THR B CA 1
ATOM 4450 C C . THR B 1 229 ? -4.223 15.555 -31.776 1.00 29.37 209 THR B C 1
ATOM 4451 O O . THR B 1 229 ? -4.384 16.772 -31.729 1.00 30.52 209 THR B O 1
ATOM 4455 N N . SER B 1 230 ? -3.023 14.986 -31.653 1.00 29.18 210 SER B N 1
ATOM 4456 C CA . SER B 1 230 ? -1.801 15.794 -31.486 1.00 29.62 210 SER B CA 1
ATOM 4457 C C . SER B 1 230 ? -1.501 16.634 -32.718 1.00 30.92 210 SER B C 1
ATOM 4458 O O . SER B 1 230 ? -1.039 17.782 -32.622 1.00 30.45 210 SER B O 1
ATOM 4461 N N . TYR B 1 231 ? -1.724 16.043 -33.888 1.00 31.58 211 TYR B N 1
ATOM 4462 C CA . TYR B 1 231 ? -1.517 16.737 -35.139 1.00 33.94 211 TYR B CA 1
ATOM 4463 C C . TYR B 1 231 ? -2.480 17.908 -35.265 1.00 35.42 211 TYR B C 1
ATOM 4464 O O . TYR B 1 231 ? -2.080 19.009 -35.639 1.00 34.67 211 TYR B O 1
ATOM 4473 N N . LEU B 1 232 ? -3.747 17.671 -34.957 1.00 35.16 212 LEU B N 1
ATOM 4474 C CA . LEU B 1 232 ? -4.750 18.738 -35.019 1.00 37.76 212 LEU B CA 1
ATOM 4475 C C . LEU B 1 232 ? -4.567 19.792 -33.942 1.00 38.26 212 LEU B C 1
ATOM 4476 O O . LEU B 1 232 ? -4.783 20.970 -34.203 1.00 39.99 212 LEU B O 1
ATOM 4481 N N . SER B 1 233 ? -4.176 19.374 -32.739 1.00 37.49 213 SER B N 1
ATOM 4482 C CA . SER B 1 233 ? -4.049 20.302 -31.615 1.00 36.92 213 SER B CA 1
ATOM 4483 C C . SER B 1 233 ? -2.756 21.120 -31.630 1.00 37.65 213 SER B C 1
ATOM 4484 O O . SER B 1 233 ? -2.762 22.313 -31.300 1.00 37.96 213 SER B O 1
ATOM 4487 N N . PHE B 1 234 ? -1.653 20.465 -31.963 1.00 36.02 214 PHE B N 1
ATOM 4488 C CA . PHE B 1 234 ? -0.340 21.083 -31.855 1.00 37.78 214 PHE B CA 1
ATOM 4489 C C . PHE B 1 234 ? 0.358 21.351 -33.182 1.00 38.32 214 PHE B C 1
ATOM 4490 O O . PHE B 1 234 ? 1.439 21.905 -33.178 1.00 40.08 214 PHE B O 1
ATOM 4498 N N . ASN B 1 235 ? -0.234 20.924 -34.297 1.00 37.96 215 ASN B N 1
ATOM 4499 C CA . ASN B 1 235 ? 0.412 20.992 -35.613 1.00 41.00 215 ASN B CA 1
ATOM 4500 C C . ASN B 1 235 ? 1.770 20.293 -35.648 1.00 41.29 215 ASN B C 1
ATOM 4501 O O . ASN B 1 235 ? 2.685 20.728 -36.334 1.00 39.73 215 ASN B O 1
ATOM 4506 N N . GLN B 1 236 ? 1.896 19.210 -34.892 1.00 40.01 216 GLN B N 1
ATOM 4507 C CA . GLN B 1 236 ? 3.119 18.440 -34.860 1.00 40.69 216 GLN B CA 1
ATOM 4508 C C . GLN B 1 236 ? 2.797 17.031 -35.284 1.00 37.62 216 GLN B C 1
ATOM 4509 O O . GLN B 1 236 ? 1.780 16.485 -34.887 1.00 36.89 216 GLN B O 1
ATOM 4515 N N . VAL B 1 237 ? 3.689 16.436 -36.049 1.00 35.10 217 VAL B N 1
ATOM 4516 C CA . VAL B 1 237 ? 3.558 15.069 -36.504 1.00 34.82 217 VAL B CA 1
ATOM 4517 C C . VAL B 1 237 ? 4.318 14.184 -35.551 1.00 33.76 217 VAL B C 1
ATOM 4518 O O . VAL B 1 237 ? 5.520 14.333 -35.412 1.00 34.01 217 VAL B O 1
ATOM 4522 N N . ILE B 1 238 ? 3.633 13.243 -34.924 1.00 32.82 218 ILE B N 1
ATOM 4523 C CA . ILE B 1 238 ? 4.312 12.192 -34.194 1.00 33.44 218 ILE B CA 1
ATOM 4524 C C . ILE B 1 238 ? 3.994 10.850 -34.828 1.00 34.33 218 ILE B C 1
ATOM 4525 O O . ILE B 1 238 ? 3.019 10.728 -35.558 1.00 32.81 218 ILE B O 1
ATOM 4530 N N . LYS B 1 239 ? 4.836 9.857 -34.573 1.00 35.00 219 LYS B N 1
ATOM 4531 C CA . LYS B 1 239 ? 4.630 8.531 -35.123 1.00 37.14 219 LYS B CA 1
ATOM 4532 C C . LYS B 1 239 ? 3.826 7.704 -34.135 1.00 34.51 219 LYS B C 1
ATOM 4533 O O . LYS B 1 239 ? 3.898 7.938 -32.921 1.00 31.16 219 LYS B O 1
ATOM 4538 N N . LEU B 1 240 ? 3.090 6.724 -34.645 1.00 31.46 220 LEU B N 1
ATOM 4539 C CA . LEU B 1 240 ? 2.346 5.830 -33.767 1.00 33.36 220 LEU B CA 1
ATOM 4540 C C . LEU B 1 240 ? 3.241 5.192 -32.690 1.00 32.83 220 LEU B C 1
ATOM 4541 O O . LEU B 1 240 ? 2.854 5.090 -31.531 1.00 29.48 220 LEU B O 1
ATOM 4546 N N . ASN B 1 241 ? 4.460 4.819 -33.055 1.00 34.12 221 ASN B N 1
ATOM 4547 C CA . ASN B 1 241 ? 5.333 4.187 -32.071 1.00 37.05 221 ASN B CA 1
ATOM 4548 C C . ASN B 1 241 ? 5.962 5.173 -31.068 1.00 34.19 221 ASN B C 1
ATOM 4549 O O . ASN B 1 241 ? 6.593 4.735 -30.146 1.00 34.70 221 ASN B O 1
ATOM 4554 N N . ASP B 1 242 ? 5.824 6.486 -31.284 1.00 32.66 222 ASP B N 1
ATOM 4555 C CA . ASP B 1 242 ? 6.226 7.484 -30.289 1.00 34.15 222 ASP B CA 1
ATOM 4556 C C . ASP B 1 242 ? 5.219 7.575 -29.153 1.00 32.43 222 ASP B C 1
ATOM 4557 O O . ASP B 1 242 ? 5.503 8.199 -28.140 1.00 31.14 222 ASP B O 1
ATOM 4562 N N . VAL B 1 243 ? 4.021 7.006 -29.329 1.00 31.03 223 VAL B N 1
ATOM 4563 C CA . VAL B 1 243 ? 3.023 7.074 -28.263 1.00 29.66 223 VAL B CA 1
ATOM 4564 C C . VAL B 1 243 ? 3.327 5.978 -27.241 1.00 29.54 223 VAL B C 1
ATOM 4565 O O . VAL B 1 243 ? 3.186 4.805 -27.552 1.00 28.76 223 VAL B O 1
ATOM 4569 N N . LYS B 1 244 ? 3.741 6.354 -26.034 1.00 30.49 224 LYS B N 1
ATOM 4570 C CA . LYS B 1 244 ? 3.993 5.382 -24.972 1.00 33.69 224 LYS B CA 1
ATOM 4571 C C . LYS B 1 244 ? 2.658 4.763 -24.604 1.00 33.43 224 LYS B C 1
ATOM 4572 O O . LYS B 1 244 ? 1.724 5.468 -24.269 1.00 34.07 224 LYS B O 1
ATOM 4578 N N . ARG B 1 245 ? 2.564 3.453 -24.730 1.00 31.93 225 ARG B N 1
ATOM 4579 C CA . ARG B 1 245 ? 1.290 2.800 -24.771 1.00 31.78 225 ARG B CA 1
ATOM 4580 C C . ARG B 1 245 ? 1.289 1.607 -23.854 1.00 32.05 225 ARG B C 1
ATOM 4581 O O . ARG B 1 245 ? 2.198 0.790 -23.889 1.00 30.22 225 ARG B O 1
ATOM 4589 N N . ARG B 1 246 ? 0.225 1.504 -23.067 1.00 32.75 226 ARG B N 1
ATOM 4590 C CA . ARG B 1 246 ? -0.080 0.309 -22.288 1.00 32.07 226 ARG B CA 1
ATOM 4591 C C . ARG B 1 246 ? -1.587 0.139 -22.315 1.00 29.85 226 ARG B C 1
ATOM 4592 O O . ARG B 1 246 ? -2.338 1.108 -22.182 1.00 28.66 226 ARG B O 1
ATOM 4600 N N . GLY B 1 247 ? -2.031 -1.096 -22.500 1.00 29.83 227 GLY B N 1
ATOM 4601 C CA . GLY B 1 247 ? -3.457 -1.392 -22.584 1.00 30.40 227 GLY B CA 1
ATOM 4602 C C . GLY B 1 247 ? -4.044 -1.656 -21.203 1.00 29.85 227 GLY B C 1
ATOM 4603 O O . GLY B 1 247 ? -3.423 -1.320 -20.188 1.00 30.66 227 GLY B O 1
ATOM 4604 N N . ILE B 1 248 ? -5.246 -2.236 -21.173 1.00 30.77 228 ILE B N 1
ATOM 4605 C CA . ILE B 1 248 ? -6.013 -2.441 -19.935 1.00 29.89 228 ILE B CA 1
ATOM 4606 C C . ILE B 1 248 ? -6.012 -3.870 -19.417 1.00 30.62 228 ILE B C 1
ATOM 4607 O O . ILE B 1 248 ? -6.625 -4.148 -18.383 1.00 28.21 228 ILE B O 1
ATOM 4612 N N . SER B 1 249 ? -5.338 -4.786 -20.106 1.00 30.66 229 SER B N 1
ATOM 4613 C CA . SER B 1 249 ? -5.482 -6.202 -19.767 1.00 32.91 229 SER B CA 1
ATOM 4614 C C . SER B 1 249 ? -4.946 -6.539 -18.375 1.00 32.95 229 SER B C 1
ATOM 4615 O O . SER B 1 249 ? -5.344 -7.537 -17.779 1.00 34.40 229 SER B O 1
ATOM 4618 N N . GLY B 1 250 ? -4.052 -5.702 -17.862 1.00 31.04 230 GLY B N 1
ATOM 4619 C CA . GLY B 1 250 ? -3.496 -5.879 -16.531 1.00 31.82 230 GLY B CA 1
ATOM 4620 C C . GLY B 1 250 ? -4.213 -5.127 -15.404 1.00 31.23 230 GLY B C 1
ATOM 4621 O O . GLY B 1 250 ? -3.848 -5.258 -14.242 1.00 31.23 230 GLY B O 1
ATOM 4622 N N . VAL B 1 251 ? -5.240 -4.356 -15.727 1.00 31.43 231 VAL B N 1
ATOM 4623 C CA . VAL B 1 251 ? -6.027 -3.664 -14.696 1.00 30.27 231 VAL B CA 1
ATOM 4624 C C . VAL B 1 251 ? -6.913 -4.682 -13.957 1.00 31.26 231 VAL B C 1
ATOM 4625 O O . VAL B 1 251 ? -7.608 -5.481 -14.595 1.00 33.86 231 VAL B O 1
ATOM 4629 N N . THR B 1 252 ? -6.876 -4.674 -12.622 1.00 31.29 232 THR B N 1
ATOM 4630 C CA . THR B 1 252 ? -7.648 -5.637 -11.811 1.00 31.83 232 THR B CA 1
ATOM 4631 C C . THR B 1 252 ? -8.697 -4.922 -10.981 1.00 31.75 232 THR B C 1
ATOM 4632 O O . THR B 1 252 ? -8.622 -3.709 -10.785 1.00 29.99 232 THR B O 1
ATOM 4636 N N . LEU B 1 253 ? -9.660 -5.687 -10.468 1.00 30.95 233 LEU B N 1
ATOM 4637 C CA . LEU B 1 253 ? -10.661 -5.136 -9.572 1.00 31.79 233 LEU B CA 1
ATOM 4638 C C . LEU B 1 253 ? -10.027 -4.494 -8.382 1.00 31.47 233 LEU B C 1
ATOM 4639 O O . LEU B 1 253 ? -10.543 -3.517 -7.872 1.00 30.36 233 LEU B O 1
ATOM 4644 N N . THR B 1 254 ? -8.942 -5.091 -7.888 1.00 31.08 234 THR B N 1
ATOM 4645 C CA . THR B 1 254 ? -8.225 -4.520 -6.773 1.00 31.48 234 THR B CA 1
ATOM 4646 C C . THR B 1 254 ? -7.743 -3.111 -7.107 1.00 29.83 234 THR B C 1
ATOM 4647 O O . THR B 1 254 ? -7.862 -2.195 -6.277 1.00 30.44 234 THR B O 1
ATOM 4651 N N . ASP B 1 255 ? -7.208 -2.921 -8.308 1.00 28.80 235 ASP B N 1
ATOM 4652 C CA . ASP B 1 255 ? -6.762 -1.580 -8.722 1.00 27.60 235 ASP B CA 1
ATOM 4653 C C . ASP B 1 255 ? -7.949 -0.643 -8.680 1.00 27.03 235 ASP B C 1
ATOM 4654 O O . ASP B 1 255 ? -7.861 0.433 -8.135 1.00 25.21 235 ASP B O 1
ATOM 4659 N N . ILE B 1 256 ? -9.070 -1.095 -9.245 1.00 27.14 236 ILE B N 1
ATOM 4660 C CA . ILE B 1 256 ? -10.262 -0.293 -9.338 1.00 26.74 236 ILE B CA 1
ATOM 4661 C C . ILE B 1 256 ? -10.802 0.099 -7.959 1.00 27.72 236 ILE B C 1
ATOM 4662 O O . ILE B 1 256 ? -11.181 1.247 -7.741 1.00 27.47 236 ILE B O 1
ATOM 4667 N N . ASN B 1 257 ? -10.857 -0.859 -7.037 1.00 28.47 237 ASN B N 1
ATOM 4668 C CA . ASN B 1 257 ? -11.442 -0.634 -5.738 1.00 28.10 237 ASN B CA 1
ATOM 4669 C C . ASN B 1 257 ? -10.537 0.174 -4.807 1.00 27.91 237 ASN B C 1
ATOM 4670 O O . ASN B 1 257 ? -11.023 1.014 -4.042 1.00 27.27 237 ASN B O 1
ATOM 4675 N N . VAL B 1 258 ? -9.233 -0.036 -4.899 1.00 27.21 238 VAL B N 1
ATOM 4676 C CA . VAL B 1 258 ? -8.267 0.793 -4.175 1.00 27.92 238 VAL B CA 1
ATOM 4677 C C . VAL B 1 258 ? -8.364 2.230 -4.725 1.00 27.63 238 VAL B C 1
ATOM 4678 O O . VAL B 1 258 ? -8.419 3.198 -3.954 1.00 27.35 238 VAL B O 1
ATOM 4682 N N . ALA B 1 259 ? -8.383 2.378 -6.050 1.00 25.86 239 ALA B N 1
ATOM 4683 C CA . ALA B 1 259 ? -8.530 3.716 -6.663 1.00 24.90 239 ALA B CA 1
ATOM 4684 C C . ALA B 1 259 ? -9.806 4.398 -6.170 1.00 25.39 239 ALA B C 1
ATOM 4685 O O . ALA B 1 259 ? -9.803 5.586 -5.802 1.00 24.14 239 ALA B O 1
ATOM 4687 N N . ASP B 1 260 ? -10.864 3.610 -6.089 1.00 25.69 240 ASP B N 1
ATOM 4688 C CA . ASP B 1 260 ? -12.165 4.086 -5.646 1.00 27.94 240 ASP B CA 1
ATOM 4689 C C . ASP B 1 260 ? -12.095 4.662 -4.246 1.00 27.77 240 ASP B C 1
ATOM 4690 O O . ASP B 1 260 ? -12.558 5.780 -4.009 1.00 26.84 240 ASP B O 1
ATOM 4695 N N . GLN B 1 261 ? -11.529 3.901 -3.321 1.00 27.43 241 GLN B N 1
ATOM 4696 C CA . GLN B 1 261 ? -11.381 4.365 -1.944 1.00 29.16 241 GLN B CA 1
ATOM 4697 C C . GLN B 1 261 ? -10.490 5.601 -1.821 1.00 27.59 241 GLN B C 1
ATOM 4698 O O . GLN B 1 261 ? -10.735 6.440 -0.980 1.00 27.30 241 GLN B O 1
ATOM 4704 N N . LEU B 1 262 ? -9.488 5.736 -2.682 1.00 27.79 242 LEU B N 1
ATOM 4705 C CA . LEU B 1 262 ? -8.653 6.952 -2.714 1.00 28.30 242 LEU B CA 1
ATOM 4706 C C . LEU B 1 262 ? -9.303 8.177 -3.396 1.00 28.19 242 LEU B C 1
ATOM 4707 O O . LEU B 1 262 ? -8.736 9.265 -3.339 1.00 26.56 242 LEU B O 1
ATOM 4712 N N . GLY B 1 263 ? -10.461 7.990 -4.044 1.00 27.79 243 GLY B N 1
ATOM 4713 C CA . GLY B 1 263 ? -11.181 9.076 -4.710 1.00 27.58 243 GLY B CA 1
ATOM 4714 C C . GLY B 1 263 ? -11.042 9.138 -6.234 1.00 27.58 243 GLY B C 1
ATOM 4715 O O . GLY B 1 263 ? -11.268 10.202 -6.825 1.00 27.81 243 GLY B O 1
ATOM 4716 N N . TYR B 1 264 ? -10.699 8.017 -6.875 1.00 25.72 244 TYR B N 1
ATOM 4717 C CA . TYR B 1 264 ? -10.370 7.986 -8.298 1.00 24.75 244 TYR B CA 1
ATOM 4718 C C . TYR B 1 264 ? -11.104 6.867 -9.021 1.00 26.47 244 TYR B C 1
ATOM 4719 O O . TYR B 1 264 ? -11.382 5.809 -8.437 1.00 26.71 244 TYR B O 1
ATOM 4728 N N . LYS B 1 265 ? -11.383 7.098 -10.302 1.00 26.13 245 LYS B N 1
ATOM 4729 C CA . LYS B 1 265 ? -11.733 6.030 -11.229 1.00 26.98 245 LYS B CA 1
ATOM 4730 C C . LYS B 1 265 ? -10.514 5.643 -12.043 1.00 25.49 245 LYS B C 1
ATOM 4731 O O . LYS B 1 265 ? -9.531 6.394 -12.084 1.00 24.75 245 LYS B O 1
ATOM 4737 N N . ILE B 1 266 ? -10.575 4.504 -12.729 1.00 24.38 246 ILE B N 1
ATOM 4738 C CA . ILE B 1 266 ? -9.513 4.127 -13.665 1.00 24.80 246 ILE B CA 1
ATOM 4739 C C . ILE B 1 266 ? -10.066 4.168 -15.075 1.00 25.08 246 ILE B C 1
ATOM 4740 O O . ILE B 1 266 ? -11.112 3.602 -15.348 1.00 24.37 246 ILE B O 1
ATOM 4745 N N . LYS B 1 267 ? -9.382 4.897 -15.957 1.00 24.87 247 LYS B N 1
ATOM 4746 C CA . LYS B 1 267 ? -9.771 4.991 -17.369 1.00 25.35 247 LYS B CA 1
ATOM 4747 C C . LYS B 1 267 ? -8.531 4.760 -18.182 1.00 24.23 247 LYS B C 1
ATOM 4748 O O . LYS B 1 267 ? -7.402 4.979 -17.699 1.00 23.27 247 LYS B O 1
ATOM 4754 N N . LEU B 1 268 ? -8.726 4.302 -19.408 1.00 24.74 248 LEU B N 1
ATOM 4755 C CA . LEU B 1 268 ? -7.633 4.279 -20.377 1.00 24.81 248 LEU B CA 1
ATOM 4756 C C . LEU B 1 268 ? -7.616 5.650 -21.006 1.00 24.60 248 LEU B C 1
ATOM 4757 O O . LEU B 1 268 ? -8.549 6.027 -21.711 1.00 28.21 248 LEU B O 1
ATOM 4762 N N . ILE B 1 269 ? -6.574 6.418 -20.711 1.00 25.21 249 ILE B N 1
ATOM 4763 C CA . ILE B 1 269 ? -6.478 7.818 -21.111 1.00 25.93 249 ILE B CA 1
ATOM 4764 C C . ILE B 1 269 ? -5.411 7.980 -22.187 1.00 26.53 249 ILE B C 1
ATOM 4765 O O . ILE B 1 269 ? -4.296 7.474 -22.037 1.00 28.29 249 ILE B O 1
ATOM 4770 N N . GLY B 1 270 ? -5.769 8.656 -23.274 1.00 25.42 250 GLY B N 1
ATOM 4771 C CA . GLY B 1 270 ? -4.818 9.065 -24.296 1.00 25.25 250 GLY B CA 1
ATOM 4772 C C . GLY B 1 270 ? -4.550 10.523 -24.035 1.00 26.41 250 GLY B C 1
ATOM 4773 O O . GLY B 1 270 ? -5.485 11.329 -23.887 1.00 29.90 250 GLY B O 1
ATOM 4774 N N . LYS B 1 271 ? -3.282 10.877 -23.986 1.00 25.33 251 LYS B N 1
ATOM 4775 C CA . LYS B 1 271 ? -2.864 12.156 -23.520 1.00 25.98 251 LYS B CA 1
ATOM 4776 C C . LYS B 1 271 ? -1.799 12.702 -24.434 1.00 26.16 251 LYS B C 1
ATOM 4777 O O . LYS B 1 271 ? -0.895 11.964 -24.848 1.00 23.84 251 LYS B O 1
ATOM 4783 N N . GLY B 1 272 ? -1.885 13.991 -24.722 1.00 25.69 252 GLY B N 1
ATOM 4784 C CA . GLY B 1 272 ? -0.814 14.703 -25.393 1.00 28.20 252 GLY B CA 1
ATOM 4785 C C . GLY B 1 272 ? -0.486 15.984 -24.665 1.00 29.73 252 GLY B C 1
ATOM 4786 O O . GLY B 1 272 ? -1.376 16.826 -24.443 1.00 30.30 252 GLY B O 1
ATOM 4787 N N . ILE B 1 273 ? 0.782 16.136 -24.291 1.00 32.09 253 ILE B N 1
ATOM 4788 C CA . ILE B 1 273 ? 1.285 17.337 -23.611 1.00 34.70 253 ILE B CA 1
ATOM 4789 C C . ILE B 1 273 ? 2.344 17.993 -24.491 1.00 38.90 253 ILE B C 1
ATOM 4790 O O . ILE B 1 273 ? 3.317 17.345 -24.888 1.00 38.50 253 ILE B O 1
ATOM 4795 N N . TYR B 1 274 ? 2.145 19.265 -24.826 1.00 41.21 254 TYR B N 1
ATOM 4796 C CA . TYR B 1 274 ? 3.039 19.976 -25.727 1.00 46.56 254 TYR B CA 1
ATOM 4797 C C . TYR B 1 274 ? 3.822 20.973 -24.910 1.00 49.71 254 TYR B C 1
ATOM 4798 O O . TYR B 1 274 ? 3.265 21.979 -24.477 1.00 50.22 254 TYR B O 1
ATOM 4807 N N . GLU B 1 275 ? 5.088 20.655 -24.660 1.00 52.24 255 GLU B N 1
ATOM 4808 C CA . GLU B 1 275 ? 5.984 21.496 -23.840 1.00 56.86 255 GLU B CA 1
ATOM 4809 C C . GLU B 1 275 ? 7.371 21.631 -24.495 1.00 59.19 255 GLU B C 1
ATOM 4810 O O . GLU B 1 275 ? 7.942 20.639 -24.965 1.00 59.71 255 GLU B O 1
ATOM 4812 N N . ASN B 1 276 ? 7.880 22.864 -24.554 1.00 63.15 256 ASN B N 1
ATOM 4813 C CA . ASN B 1 276 ? 9.218 23.170 -25.083 1.00 63.40 256 ASN B CA 1
ATOM 4814 C C . ASN B 1 276 ? 9.465 22.623 -26.486 1.00 62.46 256 ASN B C 1
ATOM 4815 O O . ASN B 1 276 ? 10.462 21.946 -26.724 1.00 65.22 256 ASN B O 1
ATOM 4817 N N . GLY B 1 277 ? 8.554 22.911 -27.409 1.00 59.63 257 GLY B N 1
ATOM 4818 C CA . GLY B 1 277 ? 8.664 22.417 -28.782 1.00 57.78 257 GLY B CA 1
ATOM 4819 C C . GLY B 1 277 ? 8.380 20.932 -29.015 1.00 56.85 257 GLY B C 1
ATOM 4820 O O . GLY B 1 277 ? 8.385 20.490 -30.172 1.00 56.16 257 GLY B O 1
ATOM 4821 N N . LYS B 1 278 ? 8.105 20.167 -27.952 1.00 52.60 258 LYS B N 1
ATOM 4822 C CA . LYS B 1 278 ? 7.948 18.713 -28.055 1.00 54.11 258 LYS B CA 1
ATOM 4823 C C . LYS B 1 278 ? 6.604 18.177 -27.514 1.00 48.17 258 LYS B C 1
ATOM 4824 O O . LYS B 1 278 ? 6.112 18.652 -26.494 1.00 45.26 258 LYS B O 1
ATOM 4830 N N . VAL B 1 279 ? 6.060 17.168 -28.186 1.00 42.18 259 VAL B N 1
ATOM 4831 C CA . VAL B 1 279 ? 4.841 16.480 -27.752 1.00 39.94 259 VAL B CA 1
ATOM 4832 C C . VAL B 1 279 ? 5.180 15.203 -27.011 1.00 37.59 259 VAL B C 1
ATOM 4833 O O . VAL B 1 279 ? 5.904 14.359 -27.540 1.00 37.22 259 VAL B O 1
ATOM 4837 N N . ASN B 1 280 ? 4.710 15.082 -25.774 1.00 33.77 260 ASN B N 1
ATOM 4838 C CA . ASN B 1 280 ? 4.784 13.825 -25.062 1.00 35.69 260 ASN B CA 1
ATOM 4839 C C . ASN B 1 280 ? 3.420 13.186 -25.147 1.00 32.49 260 ASN B C 1
ATOM 4840 O O . ASN B 1 280 ? 2.447 13.738 -24.620 1.00 29.46 260 ASN B O 1
ATOM 4845 N N . ALA B 1 281 ? 3.347 12.032 -25.799 1.00 29.56 261 ALA B N 1
ATOM 4846 C CA . ALA B 1 281 ? 2.065 11.396 -26.076 1.00 28.45 261 ALA B CA 1
ATOM 4847 C C . ALA B 1 281 ? 2.030 10.042 -25.441 1.00 27.25 261 ALA B C 1
ATOM 4848 O O . ALA B 1 281 ? 3.023 9.335 -25.473 1.00 26.55 261 ALA B O 1
ATOM 4850 N N . SER B 1 282 ? 0.876 9.666 -24.901 1.00 26.43 262 SER B N 1
ATOM 4851 C CA . SER B 1 282 ? 0.715 8.371 -24.246 1.00 26.37 262 SER B CA 1
ATOM 4852 C C . SER B 1 282 ? -0.710 7.891 -24.206 1.00 25.19 262 SER B C 1
ATOM 4853 O O . SER B 1 282 ? -1.649 8.654 -24.355 1.00 25.38 262 SER B O 1
ATOM 4856 N N . VAL B 1 283 ? -0.842 6.591 -24.018 1.00 25.25 263 VAL B N 1
ATOM 4857 C CA . VAL B 1 283 ? -2.089 5.935 -23.797 1.00 25.54 263 VAL B CA 1
ATOM 4858 C C . VAL B 1 283 ? -1.822 4.939 -22.689 1.00 25.41 263 VAL B C 1
ATOM 4859 O O . VAL B 1 283 ? -0.950 4.081 -22.837 1.00 25.26 263 VAL B O 1
ATOM 4863 N N . GLU B 1 284 ? -2.539 5.041 -21.576 1.00 23.82 264 GLU B N 1
ATOM 4864 C CA . GLU B 1 284 ? -2.357 4.049 -20.503 1.00 24.68 264 GLU B CA 1
ATOM 4865 C C . GLU B 1 284 ? -3.406 4.155 -19.422 1.00 24.22 264 GLU B C 1
ATOM 4866 O O . GLU B 1 284 ? -4.068 5.198 -19.283 1.00 23.86 264 GLU B O 1
ATOM 4872 N N . PRO B 1 285 ? -3.583 3.079 -18.668 1.00 23.54 265 PRO B N 1
ATOM 4873 C CA . PRO B 1 285 ? -4.473 3.130 -17.521 1.00 23.43 265 PRO B CA 1
ATOM 4874 C C . PRO B 1 285 ? -4.022 4.233 -16.566 1.00 24.32 265 PRO B C 1
ATOM 4875 O O . PRO B 1 285 ? -2.837 4.305 -16.215 1.00 24.61 265 PRO B O 1
ATOM 4879 N N . THR B 1 286 ? -4.981 5.057 -16.147 1.00 23.67 266 THR B N 1
ATOM 4880 C CA . THR B 1 286 ? -4.744 6.263 -15.421 1.00 23.71 266 THR B CA 1
ATOM 4881 C C . THR B 1 286 ? -5.814 6.410 -14.351 1.00 23.21 266 THR B C 1
ATOM 4882 O O . THR B 1 286 ? -6.989 6.190 -14.621 1.00 22.66 266 THR B O 1
ATOM 4886 N N . LEU B 1 287 ? -5.416 6.798 -13.139 1.00 23.79 267 LEU B N 1
ATOM 4887 C CA . LEU B 1 287 ? -6.393 7.138 -12.114 1.00 23.67 267 LEU B CA 1
ATOM 4888 C C . LEU B 1 287 ? -6.829 8.550 -12.393 1.00 23.43 267 LEU B C 1
ATOM 4889 O O . LEU B 1 287 ? -5.976 9.438 -12.597 1.00 23.13 267 LEU B O 1
ATOM 4894 N N . ILE B 1 288 ? -8.139 8.761 -12.411 1.00 22.93 268 ILE B N 1
ATOM 4895 C CA . ILE B 1 288 ? -8.703 10.080 -12.664 1.00 24.97 268 ILE B CA 1
ATOM 4896 C C . ILE B 1 288 ? -9.599 10.453 -11.504 1.00 24.90 268 ILE B C 1
ATOM 4897 O O . ILE B 1 288 ? -10.492 9.691 -11.115 1.00 24.92 268 ILE B O 1
ATOM 4902 N N . ASP B 1 289 ? -9.345 11.630 -10.945 1.00 23.73 269 ASP B N 1
ATOM 4903 C CA . ASP B 1 289 ? -10.150 12.151 -9.870 1.00 25.40 269 ASP B CA 1
ATOM 4904 C C . ASP B 1 289 ? -11.625 12.101 -10.214 1.00 25.07 269 ASP B C 1
ATOM 4905 O O . ASP B 1 289 ? -12.024 12.521 -11.279 1.00 22.96 269 ASP B O 1
ATOM 4910 N N . LYS B 1 290 ? -12.426 11.585 -9.287 1.00 24.91 270 LYS B N 1
ATOM 4911 C CA . LYS B 1 290 ? -13.859 11.412 -9.513 1.00 26.36 270 LYS B CA 1
ATOM 4912 C C . LYS B 1 290 ? -14.625 12.683 -9.838 1.00 26.63 270 LYS B C 1
ATOM 4913 O O . LYS B 1 290 ? -15.704 12.596 -10.405 1.00 28.19 270 LYS B O 1
ATOM 4919 N N . LYS B 1 291 ? -14.108 13.842 -9.450 1.00 26.33 271 LYS B N 1
ATOM 4920 C CA . LYS B 1 291 ? -14.763 15.100 -9.770 1.00 29.60 271 LYS B CA 1
ATOM 4921 C C . LYS B 1 291 ? -14.443 15.605 -11.175 1.00 28.71 271 LYS B C 1
ATOM 4922 O O . LYS B 1 291 ? -15.122 16.501 -11.665 1.00 28.14 271 LYS B O 1
ATOM 4928 N N . HIS B 1 292 ? -13.436 15.019 -11.825 1.00 26.03 272 HIS B N 1
ATOM 4929 C CA . HIS B 1 292 ? -13.053 15.437 -13.148 1.00 25.08 272 HIS B CA 1
ATOM 4930 C C . HIS B 1 292 ? -14.142 15.022 -14.146 1.00 25.94 272 HIS B C 1
ATOM 4931 O O . HIS B 1 292 ? -14.716 13.944 -14.049 1.00 24.15 272 HIS B O 1
ATOM 4938 N N . GLN B 1 293 ? -14.419 15.891 -15.097 1.00 25.14 273 GLN B N 1
ATOM 4939 C CA A GLN B 1 293 ? -15.392 15.635 -16.125 0.50 26.98 273 GLN B CA 1
ATOM 4940 C CA B GLN B 1 293 ? -15.439 15.609 -16.100 0.50 26.44 273 GLN B CA 1
ATOM 4941 C C . GLN B 1 293 ? -15.204 14.273 -16.809 1.00 26.71 273 GLN B C 1
ATOM 4942 O O . GLN B 1 293 ? -16.165 13.556 -17.094 1.00 27.12 273 GLN B O 1
ATOM 4953 N N . LEU B 1 294 ? -13.950 13.896 -17.038 1.00 26.91 274 LEU B N 1
ATOM 4954 C CA . LEU B 1 294 ? -13.624 12.605 -17.623 1.00 26.30 274 LEU B CA 1
ATOM 4955 C C . LEU B 1 294 ? -13.971 11.391 -16.779 1.00 28.37 274 LEU B C 1
ATOM 4956 O O . LEU B 1 294 ? -14.240 10.314 -17.336 1.00 26.87 274 LEU B O 1
ATOM 4961 N N . ALA B 1 295 ? -14.021 11.552 -15.463 1.00 26.13 275 ALA B N 1
ATOM 4962 C CA . ALA B 1 295 ? -14.320 10.438 -14.604 1.00 26.47 275 ALA B CA 1
ATOM 4963 C C . ALA B 1 295 ? -15.719 9.879 -14.841 1.00 27.83 275 ALA B C 1
ATOM 4964 O O . ALA B 1 295 ? -15.943 8.692 -14.625 1.00 29.88 275 ALA B O 1
ATOM 4966 N N . ALA B 1 296 ? -16.640 10.707 -15.330 1.00 27.86 276 ALA B N 1
ATOM 4967 C CA . ALA B 1 296 ? -18.024 10.289 -15.510 1.00 28.04 276 ALA B CA 1
ATOM 4968 C C . ALA B 1 296 ? -18.326 9.627 -16.867 1.00 27.40 276 ALA B C 1
ATOM 4969 O O . ALA B 1 296 ? -19.446 9.197 -17.103 1.00 26.61 276 ALA B O 1
ATOM 4971 N N . VAL B 1 297 ? -17.340 9.562 -17.752 1.00 25.97 277 VAL B N 1
ATOM 4972 C CA . VAL B 1 297 ? -17.553 9.101 -19.111 1.00 25.80 277 VAL B CA 1
ATOM 4973 C C . VAL B 1 297 ? -17.489 7.575 -19.098 1.00 26.70 277 VAL B C 1
ATOM 4974 O O . VAL B 1 297 ? -16.419 6.994 -18.897 1.00 25.38 277 VAL B O 1
ATOM 4978 N N . GLU B 1 298 ? -18.642 6.946 -19.285 1.00 27.26 278 GLU B N 1
ATOM 4979 C CA . GLU B 1 298 ? -18.815 5.525 -19.037 1.00 30.38 278 GLU B CA 1
ATOM 4980 C C . GLU B 1 298 ? -19.169 4.771 -20.313 1.00 30.86 278 GLU B C 1
ATOM 4981 O O . GLU B 1 298 ? -19.573 5.364 -21.319 1.00 30.55 278 GLU B O 1
ATOM 4987 N N . ASP B 1 299 ? -19.009 3.457 -20.234 1.00 31.39 279 ASP B N 1
ATOM 4988 C CA . ASP B 1 299 ? -19.412 2.533 -21.279 1.00 32.56 279 ASP B CA 1
ATOM 4989 C C . ASP B 1 299 ? -18.693 2.875 -22.583 1.00 32.42 279 ASP B C 1
ATOM 4990 O O . ASP B 1 299 ? -17.516 3.187 -22.544 1.00 31.79 279 ASP B O 1
ATOM 4995 N N . GLU B 1 300 ? -19.385 2.831 -23.717 1.00 31.91 280 GLU B N 1
ATOM 4996 C CA . GLU B 1 300 ? -18.741 3.028 -24.989 1.00 34.37 280 GLU B CA 1
ATOM 4997 C C . GLU B 1 300 ? -18.582 4.499 -25.367 1.00 32.56 280 GLU B C 1
ATOM 4998 O O . GLU B 1 300 ? -18.100 4.796 -26.440 1.00 32.01 280 GLU B O 1
ATOM 5004 N N . TYR B 1 301 ? -18.950 5.421 -24.485 1.00 32.04 281 TYR B N 1
ATOM 5005 C CA . TYR B 1 301 ? -18.791 6.823 -24.793 1.00 30.55 281 TYR B CA 1
ATOM 5006 C C . TYR B 1 301 ? -17.330 7.217 -24.770 1.00 28.67 281 TYR B C 1
ATOM 5007 O O . TYR B 1 301 ? -16.524 6.615 -24.075 1.00 27.87 281 TYR B O 1
ATOM 5016 N N . ASN B 1 302 ? -17.007 8.208 -25.592 1.00 28.03 282 ASN B N 1
ATOM 5017 C CA . ASN B 1 302 ? -15.695 8.813 -25.627 1.00 27.90 282 ASN B CA 1
ATOM 5018 C C . ASN B 1 302 ? -15.779 10.288 -25.261 1.00 26.07 282 ASN B C 1
ATOM 5019 O O . ASN B 1 302 ? -16.870 10.853 -25.145 1.00 25.03 282 ASN B O 1
ATOM 5024 N N . ALA B 1 303 ? -14.616 10.893 -25.044 1.00 24.75 283 ALA B N 1
ATOM 5025 C CA . ALA B 1 303 ? -14.541 12.289 -24.737 1.00 25.16 283 ALA B CA 1
ATOM 5026 C C . ALA B 1 303 ? -13.135 12.779 -24.931 1.00 25.73 283 ALA B C 1
ATOM 5027 O O . ALA B 1 303 ? -12.182 12.041 -24.689 1.00 26.51 283 ALA B O 1
ATOM 5029 N N . ILE B 1 304 ? -13.023 14.034 -25.356 1.00 26.83 284 ILE B N 1
ATOM 5030 C CA . ILE B 1 304 ? -11.753 14.743 -25.425 1.00 27.43 284 ILE B CA 1
ATOM 5031 C C . ILE B 1 304 ? -11.799 16.024 -24.614 1.00 25.79 284 ILE B C 1
ATOM 5032 O O . ILE B 1 304 ? -12.666 16.873 -24.833 1.00 25.94 284 ILE B O 1
ATOM 5037 N N . TYR B 1 305 ? -10.862 16.127 -23.673 1.00 24.25 285 TYR B N 1
ATOM 5038 C CA . TYR B 1 305 ? -10.773 17.190 -22.721 1.00 26.64 285 TYR B CA 1
ATOM 5039 C C . TYR B 1 305 ? -9.535 18.023 -23.043 1.00 27.65 285 TYR B C 1
ATOM 5040 O O . TYR B 1 305 ? -8.438 17.499 -23.077 1.00 26.58 285 TYR B O 1
ATOM 5049 N N . VAL B 1 306 ? -9.723 19.310 -23.251 1.00 29.38 286 VAL B N 1
ATOM 5050 C CA . VAL B 1 306 ? -8.685 20.161 -23.824 1.00 31.28 286 VAL B CA 1
ATOM 5051 C C . VAL B 1 306 ? -8.385 21.263 -22.851 1.00 32.86 286 VAL B C 1
ATOM 5052 O O . VAL B 1 306 ? -9.312 21.924 -22.352 1.00 33.98 286 VAL B O 1
ATOM 5056 N N . ILE B 1 307 ? -7.096 21.457 -22.589 1.00 34.33 287 ILE B N 1
ATOM 5057 C CA . ILE B 1 307 ? -6.596 22.472 -21.665 1.00 38.29 287 ILE B CA 1
ATOM 5058 C C . ILE B 1 307 ? -5.731 23.473 -22.454 1.00 43.07 287 ILE B C 1
ATOM 5059 O O . ILE B 1 307 ? -4.948 23.087 -23.342 1.00 42.57 287 ILE B O 1
ATOM 5064 N N . GLY B 1 308 ? -5.869 24.753 -22.132 1.00 47.66 288 GLY B N 1
ATOM 5065 C CA . GLY B 1 308 ? -5.095 25.818 -22.791 1.00 50.04 288 GLY B CA 1
ATOM 5066 C C . GLY B 1 308 ? -4.840 27.034 -21.912 1.00 51.66 288 GLY B C 1
ATOM 5067 O O . GLY B 1 308 ? -5.381 27.155 -20.800 1.00 54.09 288 GLY B O 1
ATOM 5068 N N . ALA B 1 310 ? -4.798 30.311 -19.745 1.00 77.54 290 ALA B N 1
ATOM 5069 C CA . ALA B 1 310 ? -5.266 31.173 -20.828 1.00 79.41 290 ALA B CA 1
ATOM 5070 C C . ALA B 1 310 ? -6.800 31.293 -20.790 1.00 80.82 290 ALA B C 1
ATOM 5071 O O . ALA B 1 310 ? -7.355 32.379 -20.575 1.00 81.96 290 ALA B O 1
ATOM 5073 N N . VAL B 1 311 ? -7.461 30.153 -20.984 1.00 77.21 291 VAL B N 1
ATOM 5074 C CA . VAL B 1 311 ? -8.921 30.037 -21.031 1.00 72.98 291 VAL B CA 1
ATOM 5075 C C . VAL B 1 311 ? -9.349 28.850 -20.161 1.00 68.93 291 VAL B C 1
ATOM 5076 O O . VAL B 1 311 ? -8.494 28.120 -19.630 1.00 70.24 291 VAL B O 1
ATOM 5080 N N . GLY B 1 312 ? -10.655 28.649 -20.003 1.00 58.80 292 GLY B N 1
ATOM 5081 C CA . GLY B 1 312 ? -11.131 27.476 -19.278 1.00 53.32 292 GLY B CA 1
ATOM 5082 C C . GLY B 1 312 ? -10.894 26.182 -20.049 1.00 44.02 292 GLY B C 1
ATOM 5083 O O . GLY B 1 312 ? -10.591 26.189 -21.231 1.00 44.74 292 GLY B O 1
ATOM 5084 N N . ASP B 1 313 ? -11.060 25.061 -19.374 1.00 39.67 293 ASP B N 1
ATOM 5085 C CA . ASP B 1 313 ? -11.025 23.769 -20.034 1.00 35.18 293 ASP B CA 1
ATOM 5086 C C . ASP B 1 313 ? -12.256 23.594 -20.899 1.00 33.13 293 ASP B C 1
ATOM 5087 O O . ASP B 1 313 ? -13.281 24.233 -20.675 1.00 35.03 293 ASP B O 1
ATOM 5092 N N . THR B 1 314 ? -12.155 22.742 -21.899 1.00 30.21 294 THR B N 1
ATOM 5093 C CA . THR B 1 314 ? -13.295 22.399 -22.711 1.00 30.94 294 THR B CA 1
ATOM 5094 C C . THR B 1 314 ? -13.326 20.900 -22.900 1.00 28.96 294 THR B C 1
ATOM 5095 O O . THR B 1 314 ? -12.308 20.213 -22.710 1.00 28.65 294 THR B O 1
ATOM 5099 N N . MET B 1 315 ? -14.508 20.371 -23.210 1.00 28.69 295 MET B N 1
ATOM 5100 C CA . MET B 1 315 ? -14.658 18.947 -23.452 1.00 27.21 295 MET B CA 1
ATOM 5101 C C . MET B 1 315 ? -15.752 18.694 -24.465 1.00 27.30 295 MET B C 1
ATOM 5102 O O . MET B 1 315 ? -16.774 19.366 -24.473 1.00 27.24 295 MET B O 1
ATOM 5107 N N . PHE B 1 316 ? -15.516 17.679 -25.292 1.00 27.77 296 PHE B N 1
ATOM 5108 C CA . PHE B 1 316 ? -16.441 17.169 -26.253 1.00 29.86 296 PHE B CA 1
ATOM 5109 C C . PHE B 1 316 ? -16.701 15.695 -25.884 1.00 28.47 296 PHE B C 1
ATOM 5110 O O . PHE B 1 316 ? -15.766 14.925 -25.659 1.00 28.51 296 PHE B O 1
ATOM 5118 N N . TYR B 1 317 ? -17.967 15.320 -25.785 1.00 26.74 297 TYR B N 1
ATOM 5119 C CA . TYR B 1 317 ? -18.383 13.996 -25.329 1.00 26.78 297 TYR B CA 1
ATOM 5120 C C . TYR B 1 317 ? -19.317 13.408 -26.360 1.00 27.35 297 TYR B C 1
ATOM 5121 O O . TYR B 1 317 ? -20.193 14.084 -26.842 1.00 26.47 297 TYR B O 1
ATOM 5130 N N . GLY B 1 318 ? -19.135 12.130 -26.670 1.00 30.00 298 GLY B N 1
ATOM 5131 C CA . GLY B 1 318 ? -20.044 11.427 -27.579 1.00 32.26 298 GLY B CA 1
ATOM 5132 C C . GLY B 1 318 ? -19.476 10.069 -27.945 1.00 33.74 298 GLY B C 1
ATOM 5133 O O . GLY B 1 318 ? -18.363 9.736 -27.567 1.00 32.61 298 GLY B O 1
ATOM 5134 N N . LYS B 1 319 ? -20.261 9.263 -28.642 1.00 37.61 299 LYS B N 1
ATOM 5135 C CA . LYS B 1 319 ? -19.790 7.957 -29.100 1.00 43.09 299 LYS B CA 1
ATOM 5136 C C . LYS B 1 319 ? -19.009 8.150 -30.391 1.00 45.60 299 LYS B C 1
ATOM 5137 O O . LYS B 1 319 ? -19.028 9.221 -30.983 1.00 43.57 299 LYS B O 1
ATOM 5143 N N . GLY B 1 320 ? -18.330 7.109 -30.845 1.00 52.98 300 GLY B N 1
ATOM 5144 C CA . GLY B 1 320 ? -17.674 7.170 -32.156 1.00 56.17 300 GLY B CA 1
ATOM 5145 C C . GLY B 1 320 ? -18.746 7.266 -33.241 1.00 54.69 300 GLY B C 1
ATOM 5146 O O . GLY B 1 320 ? -19.775 6.595 -33.144 1.00 55.27 300 GLY B O 1
ATOM 5147 N N . ALA B 1 321 ? -18.548 8.128 -34.243 1.00 57.93 301 ALA B N 1
ATOM 5148 C CA . ALA B 1 321 ? -19.449 8.139 -35.411 1.00 60.20 301 ALA B CA 1
ATOM 5149 C C . ALA B 1 321 ? -19.410 6.723 -35.962 1.00 58.07 301 ALA B C 1
ATOM 5150 O O . ALA B 1 321 ? -18.347 6.096 -35.958 1.00 57.82 301 ALA B O 1
ATOM 5152 N N . GLY B 1 322 ? -20.527 6.196 -36.454 1.00 59.44 302 GLY B N 1
ATOM 5153 C CA . GLY B 1 322 ? -21.645 6.962 -36.987 1.00 58.81 302 GLY B CA 1
ATOM 5154 C C . GLY B 1 322 ? -21.472 6.936 -38.500 1.00 57.78 302 GLY B C 1
ATOM 5155 O O . GLY B 1 322 ? -21.006 7.911 -39.078 1.00 55.28 302 GLY B O 1
ATOM 5156 N N . SER B 1 323 ? -21.822 5.819 -39.134 1.00 56.83 303 SER B N 1
ATOM 5157 C CA . SER B 1 323 ? -21.731 5.698 -40.592 1.00 57.63 303 SER B CA 1
ATOM 5158 C C . SER B 1 323 ? -22.441 6.829 -41.306 1.00 57.12 303 SER B C 1
ATOM 5159 O O . SER B 1 323 ? -21.871 7.446 -42.208 1.00 55.52 303 SER B O 1
ATOM 5162 N N . LEU B 1 324 ? -23.673 7.112 -40.889 1.00 56.47 304 LEU B N 1
ATOM 5163 C CA . LEU B 1 324 ? -24.443 8.222 -41.454 1.00 56.88 304 LEU B CA 1
ATOM 5164 C C . LEU B 1 324 ? -23.819 9.569 -41.104 1.00 55.73 304 LEU B C 1
ATOM 5165 O O . LEU B 1 324 ? -23.842 10.500 -41.905 1.00 53.89 304 LEU B O 1
ATOM 5168 N N . ALA B 1 325 ? -23.257 9.669 -39.902 1.00 55.29 305 ALA B N 1
ATOM 5169 C CA . ALA B 1 325 ? -22.554 10.882 -39.481 1.00 53.46 305 ALA B CA 1
ATOM 5170 C C . ALA B 1 325 ? -21.258 11.081 -40.283 1.00 48.87 305 ALA B C 1
ATOM 5171 O O . ALA B 1 325 ? -20.951 12.188 -40.707 1.00 50.94 305 ALA B O 1
ATOM 5173 N N . THR B 1 326 ? -20.500 10.010 -40.467 1.00 46.95 306 THR B N 1
ATOM 5174 C CA . THR B 1 326 ? -19.284 10.055 -41.277 1.00 48.37 306 THR B CA 1
ATOM 5175 C C . THR B 1 326 ? -19.652 10.434 -42.713 1.00 46.85 306 THR B C 1
ATOM 5176 O O . THR B 1 326 ? -19.039 11.317 -43.310 1.00 44.56 306 THR B O 1
ATOM 5180 N N . GLY B 1 327 ? -20.680 9.779 -43.246 1.00 45.91 307 GLY B N 1
ATOM 5181 C CA . GLY B 1 327 ? -21.159 10.069 -44.597 1.00 45.79 307 GLY B CA 1
ATOM 5182 C C . GLY B 1 327 ? -21.643 11.492 -44.723 1.00 46.45 307 GLY B C 1
ATOM 5183 O O . GLY B 1 327 ? -21.345 12.178 -45.693 1.00 44.81 307 GLY B O 1
ATOM 5184 N N . SER B 1 328 ? -22.367 11.955 -43.711 1.00 47.68 308 SER B N 1
ATOM 5185 C CA . SER B 1 328 ? -22.846 13.329 -43.698 1.00 50.19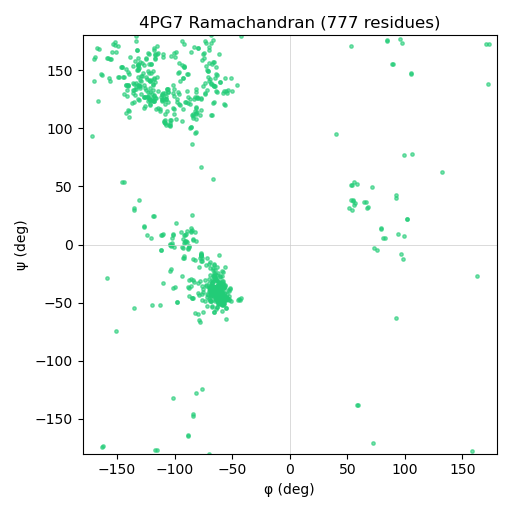 308 SER B CA 1
ATOM 5186 C C . SER B 1 328 ? -21.687 14.350 -43.664 1.00 47.64 308 SER B C 1
ATOM 5187 O O . SER B 1 328 ? -21.745 15.400 -44.303 1.00 45.65 308 SER B O 1
ATOM 5190 N N . ALA B 1 329 ? -20.635 14.036 -42.917 1.00 46.25 309 ALA B N 1
ATOM 5191 C CA . ALA B 1 329 ? -19.458 14.904 -42.861 1.00 46.76 309 ALA B CA 1
ATOM 5192 C C . ALA B 1 329 ? -18.727 14.948 -44.216 1.00 46.53 309 ALA B C 1
ATOM 5193 O O . ALA B 1 329 ? -18.274 16.007 -44.645 1.00 48.03 309 ALA B O 1
ATOM 5195 N N . VAL B 1 330 ? -18.621 13.800 -44.889 1.00 45.70 310 VAL B N 1
ATOM 5196 C CA . VAL B 1 330 ? -18.040 13.753 -46.238 1.00 43.95 310 VAL B CA 1
ATOM 5197 C C . VAL B 1 330 ? -18.798 14.677 -47.189 1.00 42.06 310 VAL B C 1
ATOM 5198 O O . VAL B 1 330 ? -18.192 15.454 -47.927 1.00 40.11 310 VAL B O 1
ATOM 5202 N N . VAL B 1 331 ? -20.125 14.597 -47.175 1.00 44.25 311 VAL B N 1
ATOM 5203 C CA . VAL B 1 331 ? -20.934 15.380 -48.121 1.00 46.06 311 VAL B CA 1
ATOM 5204 C C . VAL B 1 331 ? -20.845 16.871 -47.805 1.00 47.20 311 VAL B C 1
ATOM 5205 O O . VAL B 1 331 ? -20.828 17.718 -48.700 1.00 44.81 311 VAL B O 1
ATOM 5209 N N . SER B 1 332 ? -20.768 17.180 -46.522 1.00 48.89 312 SER B N 1
ATOM 5210 C CA . SER B 1 332 ? -20.524 18.547 -46.092 1.00 54.05 312 SER B CA 1
ATOM 5211 C C . SER B 1 332 ? -19.204 19.076 -46.677 1.00 51.73 312 SER B C 1
ATOM 5212 O O . SER B 1 332 ? -19.190 20.132 -47.295 1.00 55.03 312 SER B O 1
ATOM 5215 N N . ASP B 1 333 ? -18.109 18.336 -46.500 1.00 49.16 313 ASP B N 1
ATOM 5216 C CA . ASP B 1 333 ? -16.812 18.727 -47.096 1.00 49.39 313 ASP B CA 1
ATOM 5217 C C . ASP B 1 333 ? -16.921 18.873 -48.605 1.00 50.93 313 ASP B C 1
ATOM 5218 O O . ASP B 1 333 ? -16.276 19.731 -49.198 1.00 50.96 313 ASP B O 1
ATOM 5223 N N . LEU B 1 334 ? -17.726 18.006 -49.221 1.00 50.27 314 LEU B N 1
ATOM 5224 C CA . LEU B 1 334 ? -17.958 18.035 -50.647 1.00 50.57 314 LEU B CA 1
ATOM 5225 C C . LEU B 1 334 ? -18.607 19.336 -51.112 1.00 50.81 314 LEU B C 1
ATOM 5226 O O . LEU B 1 334 ? -18.141 19.969 -52.060 1.00 48.13 314 LEU B O 1
ATOM 5231 N N . LEU B 1 335 ? -19.679 19.741 -50.443 1.00 54.10 315 LEU B N 1
ATOM 5232 C CA . LEU B 1 335 ? -20.329 21.024 -50.763 1.00 56.56 315 LEU B CA 1
ATOM 5233 C C . LEU B 1 335 ? -19.398 22.223 -50.521 1.00 57.15 315 LEU B C 1
ATOM 5234 O O . LEU B 1 335 ? -19.405 23.182 -51.292 1.00 56.08 315 LEU B O 1
ATOM 5239 N N . ASN B 1 336 ? -18.591 22.157 -49.465 1.00 56.48 316 ASN B N 1
ATOM 5240 C CA . ASN B 1 336 ? -17.592 23.203 -49.201 1.00 60.69 316 ASN B CA 1
ATOM 5241 C C . ASN B 1 336 ? -16.622 23.366 -50.372 1.00 60.76 316 ASN B C 1
ATOM 5242 O O . ASN B 1 336 ? -16.421 24.470 -50.884 1.00 65.01 316 ASN B O 1
ATOM 5247 N N . VAL B 1 337 ? -16.071 22.254 -50.835 1.00 59.02 317 VAL B N 1
ATOM 5248 C CA . VAL B 1 337 ? -15.177 22.265 -51.984 1.00 58.87 317 VAL B CA 1
ATOM 5249 C C . VAL B 1 337 ? -15.923 22.736 -53.231 1.00 59.69 317 VAL B C 1
ATOM 5250 O O . VAL B 1 337 ? -15.352 23.423 -54.065 1.00 61.14 317 VAL B O 1
ATOM 5254 N N . ALA B 1 338 ? -17.195 22.369 -53.358 1.00 61.14 318 ALA B N 1
ATOM 5255 C CA . ALA B 1 338 ? -18.017 22.834 -54.480 1.00 64.51 318 ALA B CA 1
ATOM 5256 C C . ALA B 1 338 ? -18.172 24.355 -54.444 1.00 64.98 318 ALA B C 1
ATOM 5257 O O . ALA B 1 338 ? -18.054 25.007 -55.475 1.00 63.71 318 ALA B O 1
ATOM 5259 N N . LEU B 1 339 ? -18.410 24.904 -53.254 1.00 69.96 319 LEU B N 1
ATOM 5260 C CA . LEU B 1 339 ? -18.358 26.358 -53.025 1.00 74.32 319 LEU B CA 1
ATOM 5261 C C . LEU B 1 339 ? -16.889 26.827 -52.937 1.00 78.75 319 LEU B C 1
ATOM 5262 O O . LEU B 1 339 ? -16.450 27.298 -51.892 1.00 80.73 319 LEU B O 1
ATOM 5264 N N . PHE B 1 340 ? -16.164 26.726 -54.060 1.00 85.85 320 PHE B N 1
ATOM 5265 C CA . PHE B 1 340 ? -14.673 26.753 -54.129 1.00 89.64 320 PHE B CA 1
ATOM 5266 C C . PHE B 1 340 ? -14.307 26.067 -55.442 1.00 90.62 320 PHE B C 1
ATOM 5267 O O . PHE B 1 340 ? -14.168 26.710 -56.476 1.00 92.35 320 PHE B O 1
ATOM 5275 N N . HIS B 1 346 ? -4.791 31.119 -45.891 1.00 96.98 326 HIS B N 1
ATOM 5276 C CA . HIS B 1 346 ? -4.870 29.660 -45.891 1.00 96.60 326 HIS B CA 1
ATOM 5277 C C . HIS B 1 346 ? -4.911 29.102 -44.468 1.00 98.38 326 HIS B C 1
ATOM 5278 O O . HIS B 1 346 ? -5.816 28.334 -44.124 1.00 96.25 326 HIS B O 1
ATOM 5280 N N . THR B 1 347 ? -3.918 29.484 -43.660 1.00 98.64 327 THR B N 1
ATOM 5281 C CA . THR B 1 347 ? -3.843 29.120 -42.234 1.00 99.56 327 THR B CA 1
ATOM 5282 C C . THR B 1 347 ? -3.957 27.613 -41.994 1.00 97.95 327 THR B C 1
ATOM 5283 O O . THR B 1 347 ? -2.986 26.872 -42.152 1.00 95.05 327 THR B O 1
ATOM 5285 N N . PRO B 1 349 ? -2.727 31.692 -38.676 1.00 95.58 329 PRO B N 1
ATOM 5286 C CA . PRO B 1 349 ? -4.040 31.542 -38.055 1.00 98.24 329 PRO B CA 1
ATOM 5287 C C . PRO B 1 349 ? -4.156 32.213 -36.679 1.00 98.38 329 PRO B C 1
ATOM 5288 O O . PRO B 1 349 ? -5.259 32.596 -36.283 1.00 103.37 329 PRO B O 1
ATOM 5290 N N . PRO B 1 350 ? -3.029 32.360 -35.955 1.00 94.72 330 PRO B N 1
ATOM 5291 C CA . PRO B 1 350 ? -2.991 32.993 -34.624 1.00 91.75 330 PRO B CA 1
ATOM 5292 C C . PRO B 1 350 ? -3.316 34.490 -34.655 1.00 89.13 330 PRO B C 1
ATOM 5293 O O . PRO B 1 350 ? -3.497 35.052 -35.732 1.00 88.93 330 PRO B O 1
ATOM 5295 N N . HIS B 1 351 ? -3.393 35.124 -33.485 1.00 88.05 331 HIS B N 1
ATOM 5296 C CA . HIS B 1 351 ? -3.700 36.552 -33.415 1.00 87.23 331 HIS B CA 1
ATOM 5297 C C . HIS B 1 351 ? -3.445 37.194 -32.042 1.00 88.14 331 HIS B C 1
ATOM 5298 O O . HIS B 1 351 ? -3.982 36.743 -31.030 1.00 86.74 331 HIS B O 1
ATOM 5300 N N . PHE B 1 352 ? -2.618 38.239 -32.028 1.00 87.53 332 PHE B N 1
ATOM 5301 C CA . PHE B 1 352 ? -2.469 39.165 -30.886 1.00 91.34 332 PHE B CA 1
ATOM 5302 C C . PHE B 1 352 ? -2.473 38.576 -29.462 1.00 90.68 332 PHE B C 1
ATOM 5303 O O . PHE B 1 352 ? -3.529 38.358 -28.852 1.00 89.12 332 PHE B O 1
ATOM 5305 N N . GLU B 1 353 ? -1.272 38.324 -28.947 1.00 92.91 333 GLU B N 1
ATOM 5306 C CA . GLU B 1 353 ? -1.057 38.098 -27.520 1.00 91.69 333 GLU B CA 1
ATOM 5307 C C . GLU B 1 353 ? -1.077 39.453 -26.815 1.00 90.75 333 GLU B C 1
ATOM 5308 O O . GLU B 1 353 ? -1.476 39.559 -25.655 1.00 87.19 333 GLU B O 1
ATOM 5310 N N . LEU B 1 354 ? -0.641 40.490 -27.525 1.00 94.17 334 LEU B N 1
ATOM 5311 C CA . LEU B 1 354 ? -0.682 41.845 -26.995 1.00 96.26 334 LEU B CA 1
ATOM 5312 C C . LEU B 1 354 ? -2.132 42.290 -26.842 1.00 97.69 334 LEU B C 1
ATOM 5313 O O . LEU B 1 354 ? -2.444 43.170 -26.044 1.00 98.52 334 LEU B O 1
ATOM 5315 N N . GLU B 1 373 ? 5.010 21.503 -15.317 1.00 76.88 353 GLU B N 1
ATOM 5316 C CA . GLU B 1 373 ? 4.102 20.830 -14.381 1.00 75.05 353 GLU B CA 1
ATOM 5317 C C . GLU B 1 373 ? 4.646 19.469 -13.935 1.00 68.85 353 GLU B C 1
ATOM 5318 O O . GLU B 1 373 ? 5.178 18.705 -14.743 1.00 69.67 353 GLU B O 1
ATOM 5320 N N . LYS B 1 374 ? 4.503 19.178 -12.642 1.00 64.79 354 LYS B N 1
ATOM 5321 C CA . LYS B 1 374 ? 4.903 17.893 -12.083 1.00 57.98 354 LYS B CA 1
ATOM 5322 C C . LYS B 1 374 ? 3.921 16.788 -12.504 1.00 51.02 354 LYS B C 1
ATOM 5323 O O . LYS B 1 374 ? 2.900 17.063 -13.130 1.00 49.07 354 LYS B O 1
ATOM 5329 N N . SER B 1 375 ? 4.258 15.550 -12.157 1.00 40.81 355 SER B N 1
ATOM 5330 C CA . SER B 1 375 ? 3.433 14.381 -12.428 1.00 36.73 355 SER B CA 1
ATOM 5331 C C . SER B 1 375 ? 3.072 13.691 -11.124 1.00 33.06 355 SER B C 1
ATOM 5332 O O . SER B 1 375 ? 3.817 13.783 -10.129 1.00 32.48 355 SER B O 1
ATOM 5335 N N . ASN B 1 376 ? 1.955 12.965 -11.158 1.00 29.60 356 ASN B N 1
ATOM 5336 C CA . ASN B 1 376 ? 1.463 12.219 -10.018 1.00 28.35 356 ASN B CA 1
ATOM 5337 C C . ASN B 1 376 ? 1.329 10.766 -10.372 1.00 26.46 356 ASN B C 1
ATOM 5338 O O . ASN B 1 376 ? 1.047 10.432 -11.517 1.00 24.45 356 ASN B O 1
ATOM 5343 N N . PHE B 1 377 ? 1.551 9.898 -9.389 1.00 24.44 357 PHE B N 1
ATOM 5344 C CA . PHE B 1 377 ? 1.688 8.474 -9.668 1.00 25.14 357 PHE B CA 1
ATOM 5345 C C . PHE B 1 377 ? 1.012 7.594 -8.640 1.00 23.99 357 PHE B C 1
ATOM 5346 O O . PHE B 1 377 ? 0.930 7.965 -7.473 1.00 25.08 357 PHE B O 1
ATOM 5354 N N . PHE B 1 378 ? 0.502 6.462 -9.111 1.00 22.52 358 PHE B N 1
ATOM 5355 C CA . PHE B 1 378 ? -0.121 5.432 -8.284 1.00 22.79 358 PHE B CA 1
ATOM 5356 C C . PHE B 1 378 ? 0.823 4.246 -8.372 1.00 23.91 358 PHE B C 1
ATOM 5357 O O . PHE B 1 378 ? 1.019 3.700 -9.452 1.00 24.52 358 PHE B O 1
ATOM 5365 N N . VAL B 1 379 ? 1.431 3.873 -7.255 1.00 24.33 359 VAL B N 1
ATOM 5366 C CA . VAL B 1 379 ? 2.482 2.848 -7.242 1.00 26.78 359 VAL B CA 1
ATOM 5367 C C . VAL B 1 379 ? 2.047 1.671 -6.392 1.00 26.48 359 VAL B C 1
ATOM 5368 O O . VAL B 1 379 ? 1.670 1.860 -5.261 1.00 26.08 359 VAL B O 1
ATOM 5372 N N . VAL B 1 380 ? 2.120 0.470 -6.952 1.00 26.49 360 VAL B N 1
ATOM 5373 C CA . VAL B 1 380 ? 1.789 -0.726 -6.253 1.00 27.66 360 VAL B CA 1
ATOM 5374 C C . VAL B 1 380 ? 3.063 -1.503 -5.992 1.00 27.94 360 VAL B C 1
ATOM 5375 O O . VAL B 1 380 ? 3.806 -1.823 -6.915 1.00 28.42 360 VAL B O 1
ATOM 5379 N N . VAL B 1 381 ? 3.286 -1.833 -4.732 1.00 29.13 361 VAL B N 1
ATOM 5380 C CA . VAL B 1 381 ? 4.469 -2.569 -4.283 1.00 31.97 361 VAL B CA 1
ATOM 5381 C C . VAL B 1 381 ? 4.053 -3.872 -3.592 1.00 33.10 361 VAL B C 1
ATOM 5382 O O . VAL B 1 381 ? 3.125 -3.855 -2.798 1.00 34.45 361 VAL B O 1
ATOM 5386 N N . ASN B 1 382 ? 4.712 -4.985 -3.921 1.00 34.51 362 ASN B N 1
ATOM 5387 C CA A ASN B 1 382 ? 4.379 -6.274 -3.310 0.50 36.29 362 ASN B CA 1
ATOM 5388 C CA B ASN B 1 382 ? 4.411 -6.311 -3.355 0.50 36.57 362 ASN B CA 1
ATOM 5389 C C . ASN B 1 382 ? 5.569 -6.815 -2.518 1.00 37.44 362 ASN B C 1
ATOM 5390 O O . ASN B 1 382 ? 6.650 -6.214 -2.513 1.00 37.29 362 ASN B O 1
ATOM 5399 N N . HIS B 1 383 ? 5.344 -7.919 -1.815 1.00 40.11 363 HIS B N 1
ATOM 5400 C CA . HIS B 1 383 ? 6.355 -8.556 -0.953 1.00 40.48 363 HIS B CA 1
ATOM 5401 C C . HIS B 1 383 ? 6.923 -7.579 0.060 1.00 40.83 363 HIS B C 1
ATOM 5402 O O . HIS B 1 383 ? 8.110 -7.601 0.368 1.00 41.79 363 HIS B O 1
ATOM 5409 N N . VAL B 1 384 ? 6.072 -6.722 0.595 1.00 42.14 364 VAL B N 1
ATOM 5410 C CA . VAL B 1 384 ? 6.504 -5.779 1.603 1.00 44.24 364 VAL B CA 1
ATOM 5411 C C . VAL B 1 384 ? 6.316 -6.411 2.982 1.00 48.35 364 VAL B C 1
ATOM 5412 O O . VAL B 1 384 ? 5.217 -6.815 3.329 1.00 51.67 364 VAL B O 1
ATOM 5416 N N . LYS B 1 385 ? 7.396 -6.502 3.753 1.00 50.84 365 LYS B N 1
ATOM 5417 C CA . LYS B 1 385 ? 7.310 -6.936 5.141 1.00 53.00 365 LYS B CA 1
ATOM 5418 C C . LYS B 1 385 ? 7.057 -5.701 5.988 1.00 51.62 365 LYS B C 1
ATOM 5419 O O . LYS B 1 385 ? 7.529 -4.607 5.667 1.00 51.47 365 LYS B O 1
ATOM 5422 N N . GLY B 1 386 ? 6.305 -5.866 7.067 1.00 50.58 366 GLY B N 1
ATOM 5423 C CA . GLY B 1 386 ? 6.059 -4.765 7.985 1.00 48.72 366 GLY B CA 1
ATOM 5424 C C . GLY B 1 386 ? 4.760 -4.056 7.696 1.00 48.06 366 GLY B C 1
ATOM 5425 O O . GLY B 1 386 ? 4.048 -4.384 6.742 1.00 49.32 366 GLY B O 1
ATOM 5426 N N . SER B 1 387 ? 4.460 -3.085 8.551 1.00 47.78 367 SER B N 1
ATOM 5427 C CA . SER B 1 387 ? 3.181 -2.416 8.557 1.00 47.29 367 SER B CA 1
ATOM 5428 C C . SER B 1 387 ? 3.088 -1.357 7.469 1.00 47.06 367 SER B C 1
ATOM 5429 O O . SER B 1 387 ? 4.091 -0.955 6.872 1.00 47.44 367 SER B O 1
ATOM 5432 N N . ILE B 1 388 ? 1.876 -0.862 7.277 1.00 45.88 368 ILE B N 1
ATOM 5433 C CA . ILE B 1 388 ? 1.626 0.204 6.326 1.00 44.68 368 ILE B CA 1
ATOM 5434 C C . ILE B 1 388 ? 2.277 1.507 6.797 1.00 43.98 368 ILE B C 1
ATOM 5435 O O . ILE B 1 388 ? 2.768 2.295 5.983 1.00 41.58 368 ILE B O 1
ATOM 5440 N N . GLU B 1 389 ? 2.330 1.711 8.110 1.00 43.22 369 GLU B N 1
ATOM 5441 C CA . GLU B 1 389 ? 2.944 2.914 8.670 1.00 43.23 369 GLU B CA 1
ATOM 5442 C C . GLU B 1 389 ? 4.438 2.915 8.382 1.00 41.15 369 GLU B C 1
ATOM 5443 O O . GLU B 1 389 ? 5.013 3.938 8.014 1.00 40.65 369 GLU B O 1
ATOM 5449 N N . ASN B 1 390 ? 5.059 1.760 8.557 1.00 42.23 370 ASN B N 1
ATOM 5450 C CA . ASN B 1 390 ? 6.470 1.603 8.252 1.00 45.43 370 ASN B CA 1
ATOM 5451 C C . ASN B 1 390 ? 6.771 1.792 6.762 1.00 42.40 370 ASN B C 1
ATOM 5452 O O . ASN B 1 390 ? 7.782 2.384 6.398 1.00 43.15 370 ASN B O 1
ATOM 5457 N N . PHE B 1 391 ? 5.919 1.248 5.906 1.00 40.79 371 PHE B N 1
ATOM 5458 C CA . PHE B 1 391 ? 6.061 1.444 4.471 1.00 41.01 371 PHE B CA 1
ATOM 5459 C C . PHE B 1 391 ? 5.993 2.928 4.136 1.00 39.76 371 PHE B C 1
ATOM 5460 O O . PHE B 1 391 ? 6.819 3.435 3.375 1.00 38.72 371 PHE B O 1
ATOM 5468 N N . GLU B 1 392 ? 5.007 3.619 4.697 1.00 36.03 372 GLU B N 1
ATOM 5469 C CA . GLU B 1 392 ? 4.839 5.039 4.439 1.00 37.15 372 GLU B CA 1
ATOM 5470 C C . GLU B 1 392 ? 6.074 5.817 4.877 1.00 36.03 372 GLU B C 1
ATOM 5471 O O . GLU B 1 392 ? 6.559 6.669 4.135 1.00 34.76 372 GLU B O 1
ATOM 5477 N N . ASN B 1 393 ? 6.584 5.511 6.071 1.00 35.13 373 ASN B N 1
ATOM 5478 C CA . ASN B 1 393 ? 7.814 6.149 6.567 1.00 37.15 373 ASN B CA 1
ATOM 5479 C C . ASN B 1 393 ? 9.002 5.872 5.654 1.00 34.85 373 ASN B C 1
ATOM 5480 O O . ASN B 1 393 ? 9.738 6.772 5.335 1.00 36.46 373 ASN B O 1
ATOM 5485 N N . GLU B 1 394 ? 9.184 4.630 5.238 1.00 35.72 374 GLU B N 1
ATOM 5486 C CA . GLU B 1 394 ? 10.267 4.289 4.314 1.00 39.00 374 GLU B CA 1
ATOM 5487 C C . GLU B 1 394 ? 10.167 5.055 2.973 1.00 39.66 374 GLU B C 1
ATOM 5488 O O . GLU B 1 394 ? 11.142 5.623 2.474 1.00 38.23 374 GLU B O 1
ATOM 5494 N N . LEU B 1 395 ? 8.961 5.114 2.426 1.00 38.46 375 LEU B N 1
ATOM 5495 C CA . LEU B 1 395 ? 8.701 5.836 1.198 1.00 38.17 375 LEU B CA 1
ATOM 5496 C C . LEU B 1 395 ? 9.006 7.341 1.355 1.00 38.31 375 LEU B C 1
ATOM 5497 O O . LEU B 1 395 ? 9.620 7.953 0.468 1.00 36.23 375 LEU B O 1
ATOM 5502 N N . LYS B 1 396 ? 8.586 7.930 2.468 1.00 38.31 376 LYS B N 1
ATOM 5503 C CA . LYS B 1 396 ? 8.949 9.317 2.786 1.00 43.16 376 LYS B CA 1
ATOM 5504 C C . LYS B 1 396 ? 10.463 9.530 2.800 1.00 41.77 376 LYS B C 1
ATOM 5505 O O . LYS B 1 396 ? 10.949 10.542 2.322 1.00 43.11 376 LYS B O 1
ATOM 5509 N N . ALA B 1 397 ? 11.196 8.584 3.360 1.00 38.36 377 ALA B N 1
ATOM 5510 C CA . ALA B 1 397 ? 12.644 8.701 3.419 1.00 38.49 377 ALA B CA 1
ATOM 5511 C C . ALA B 1 397 ? 13.292 8.541 2.032 1.00 37.95 377 ALA B C 1
ATOM 5512 O O . ALA B 1 397 ? 14.290 9.180 1.745 1.00 39.27 377 ALA B O 1
ATOM 5514 N N . ILE B 1 398 ? 12.706 7.720 1.165 1.00 34.29 378 ILE B N 1
ATOM 5515 C CA . ILE B 1 398 ? 13.321 7.377 -0.125 1.00 35.50 378 ILE B CA 1
ATOM 5516 C C . ILE B 1 398 ? 13.028 8.362 -1.252 1.00 32.42 378 ILE B C 1
ATOM 5517 O O . ILE B 1 398 ? 13.862 8.600 -2.144 1.00 30.75 378 ILE B O 1
ATOM 5522 N N . LEU B 1 399 ? 11.817 8.902 -1.244 1.00 30.94 379 LEU B N 1
ATOM 5523 C CA . LEU B 1 399 ? 11.355 9.704 -2.359 1.00 30.11 379 LEU B CA 1
ATOM 5524 C C . LEU B 1 399 ? 12.097 11.029 -2.384 1.00 30.43 379 LEU B C 1
ATOM 5525 O O . LEU B 1 399 ? 12.449 11.526 -1.337 1.00 29.22 379 LEU B O 1
ATOM 5530 N N . PRO B 1 400 ? 12.304 11.606 -3.579 1.00 29.22 380 PRO B N 1
ATOM 5531 C CA . PRO B 1 400 ? 12.760 12.990 -3.599 1.00 31.42 380 PRO B CA 1
ATOM 5532 C C . PRO B 1 400 ? 11.627 13.893 -3.137 1.00 31.33 380 PRO B C 1
ATOM 5533 O O . PRO B 1 400 ? 10.542 13.398 -2.835 1.00 30.31 380 PRO B O 1
ATOM 5537 N N . PHE B 1 401 ? 11.856 15.198 -3.090 1.00 32.48 381 PHE B N 1
ATOM 5538 C CA . PHE B 1 401 ? 10.823 16.107 -2.578 1.00 34.42 381 PHE B CA 1
ATOM 5539 C C . PHE B 1 401 ? 9.585 16.001 -3.445 1.00 34.57 381 PHE B C 1
ATOM 5540 O O . PHE B 1 401 ? 9.669 15.870 -4.659 1.00 36.59 381 PHE B O 1
ATOM 5548 N N . HIS B 1 402 ? 8.427 16.018 -2.807 1.00 33.51 382 HIS B N 1
ATOM 5549 C CA . HIS B 1 402 ? 7.157 15.912 -3.531 1.00 33.07 382 HIS B CA 1
ATOM 5550 C C . HIS B 1 402 ? 6.107 16.644 -2.713 1.00 35.30 382 HIS B C 1
ATOM 5551 O O . HIS B 1 402 ? 6.384 17.059 -1.587 1.00 34.03 382 HIS B O 1
ATOM 5558 N N . ARG B 1 403 ? 4.897 16.767 -3.254 1.00 35.22 383 ARG B N 1
ATOM 5559 C CA . ARG B 1 403 ? 3.850 17.585 -2.595 1.00 37.57 383 ARG B CA 1
ATOM 5560 C C . ARG B 1 403 ? 3.107 16.785 -1.535 1.00 35.45 383 ARG B C 1
ATOM 5561 O O . ARG B 1 403 ? 2.894 17.253 -0.448 1.00 37.50 383 ARG B O 1
ATOM 5569 N N . SER B 1 404 ? 2.698 15.565 -1.848 1.00 35.27 384 SER B N 1
ATOM 5570 C CA . SER B 1 404 ? 1.948 14.759 -0.875 1.00 35.63 384 SER B CA 1
ATOM 5571 C C . SER B 1 404 ? 2.008 13.273 -1.192 1.00 32.99 384 SER B C 1
ATOM 5572 O O . SER B 1 404 ? 2.301 12.886 -2.325 1.00 31.78 384 SER B O 1
ATOM 5575 N N . LEU B 1 405 ? 1.709 12.474 -0.171 1.00 33.78 385 LEU B N 1
ATOM 5576 C CA . LEU B 1 405 ? 1.793 11.026 -0.212 1.00 35.03 385 LEU B CA 1
ATOM 5577 C C . LEU B 1 405 ? 0.660 10.432 0.599 1.00 35.16 385 LEU B C 1
ATOM 5578 O O . LEU B 1 405 ? 0.477 10.823 1.756 1.00 32.95 385 LEU B O 1
ATOM 5583 N N . ARG B 1 406 ? -0.086 9.485 0.013 1.00 33.54 386 ARG B N 1
ATOM 5584 C CA . ARG B 1 406 ? -1.045 8.662 0.763 1.00 32.07 386 ARG B CA 1
ATOM 5585 C C . ARG B 1 406 ? -0.827 7.218 0.401 1.00 31.25 386 ARG B C 1
ATOM 5586 O O . ARG B 1 406 ? -0.525 6.915 -0.758 1.00 31.47 386 ARG B O 1
ATOM 5594 N N . VAL B 1 407 ? -0.998 6.331 1.381 1.00 29.57 387 VAL B N 1
ATOM 5595 C CA A VAL B 1 407 ? -0.769 4.911 1.179 0.50 30.95 387 VAL B CA 1
ATOM 5596 C CA B VAL B 1 407 ? -0.753 4.906 1.206 0.50 30.71 387 VAL B CA 1
ATOM 5597 C C . VAL B 1 407 ? -2.038 4.141 1.507 1.00 31.91 387 VAL B C 1
ATOM 5598 O O . VAL B 1 407 ? -2.876 4.610 2.250 1.00 34.42 387 VAL B O 1
ATOM 5605 N N . ALA B 1 408 ? -2.184 2.974 0.910 1.00 31.23 388 ALA B N 1
ATOM 5606 C CA . ALA B 1 408 ? -3.348 2.147 1.095 1.00 31.49 388 ALA B CA 1
ATOM 5607 C C . ALA B 1 408 ? -2.955 0.691 1.050 1.00 31.77 388 ALA B C 1
ATOM 5608 O O . ALA B 1 408 ? -1.977 0.323 0.383 1.00 28.95 388 ALA B O 1
ATOM 5610 N N . ASN B 1 409 ? -3.742 -0.138 1.738 1.00 31.35 389 ASN B N 1
ATOM 5611 C CA . ASN B 1 409 ? -3.638 -1.586 1.608 1.00 33.87 389 ASN B CA 1
ATOM 5612 C C . ASN B 1 409 ? -4.096 -2.014 0.239 1.00 34.22 389 ASN B C 1
ATOM 5613 O O . ASN B 1 409 ? -5.049 -1.468 -0.285 1.00 35.43 389 ASN B O 1
ATOM 5618 N N . TYR B 1 410 ? -3.387 -2.964 -0.350 1.00 34.16 390 TYR B N 1
ATOM 5619 C CA . TYR B 1 410 ? -3.684 -3.406 -1.695 1.00 32.71 390 TYR B CA 1
ATOM 5620 C C . TYR B 1 410 ? -4.031 -4.870 -1.718 1.00 34.47 390 TYR B C 1
ATOM 5621 O O . TYR B 1 410 ? -5.044 -5.251 -2.275 1.00 33.03 390 TYR B O 1
ATOM 5630 N N . ASP B 1 411 ? -3.161 -5.679 -1.120 1.00 37.94 391 ASP B N 1
ATOM 5631 C CA . ASP B 1 411 ? -3.356 -7.108 -0.972 1.00 40.99 391 ASP B CA 1
ATOM 5632 C C . ASP B 1 411 ? -2.381 -7.562 0.119 1.00 43.25 391 ASP B C 1
ATOM 5633 O O . ASP B 1 411 ? -1.739 -6.723 0.755 1.00 42.80 391 ASP B O 1
ATOM 5638 N N . ASN B 1 412 ? -2.285 -8.868 0.367 1.00 47.77 392 ASN B N 1
ATOM 5639 C CA . ASN B 1 412 ? -1.351 -9.415 1.357 1.00 50.26 392 ASN B CA 1
ATOM 5640 C C . ASN B 1 412 ? 0.097 -9.014 1.077 1.00 46.32 392 ASN B C 1
ATOM 5641 O O . ASN B 1 412 ? 0.630 -9.327 0.032 1.00 44.96 392 ASN B O 1
ATOM 5646 N N . GLN B 1 413 ? 0.722 -8.338 2.033 1.00 46.81 393 GLN B N 1
ATOM 5647 C CA . GLN B 1 413 ? 2.064 -7.774 1.874 1.00 47.87 393 GLN B CA 1
ATOM 5648 C C . GLN B 1 413 ? 2.200 -6.853 0.650 1.00 44.99 393 GLN B C 1
ATOM 5649 O O . GLN B 1 413 ? 3.274 -6.771 0.051 1.00 46.73 393 GLN B O 1
ATOM 5655 N N . SER B 1 414 ? 1.108 -6.188 0.267 1.00 41.31 394 SER B N 1
ATOM 5656 C CA A SER B 1 414 ? 1.117 -5.250 -0.856 0.50 38.78 394 SER B CA 1
ATOM 5657 C CA B SER B 1 414 ? 1.139 -5.255 -0.845 0.50 38.78 394 SER B CA 1
ATOM 5658 C C . SER B 1 414 ? 0.446 -3.961 -0.445 1.00 38.17 394 SER B C 1
ATOM 5659 O O . SER B 1 414 ? -0.610 -3.979 0.191 1.00 35.44 394 SER B O 1
ATOM 5664 N N . TYR B 1 415 ? 1.069 -2.846 -0.816 1.00 34.62 395 TYR B N 1
ATOM 5665 C CA . TYR B 1 415 ? 0.557 -1.520 -0.524 1.00 33.22 395 TYR B CA 1
ATOM 5666 C C . TYR B 1 415 ? 0.603 -0.698 -1.800 1.00 31.70 395 TYR B C 1
ATOM 5667 O O . TYR B 1 415 ? 1.380 -1.001 -2.726 1.00 31.77 395 TYR B O 1
ATOM 5676 N N . ALA B 1 416 ? -0.268 0.292 -1.870 1.00 29.72 396 ALA B N 1
ATOM 5677 C CA . ALA B 1 416 ? -0.326 1.208 -2.983 1.00 30.36 396 ALA B CA 1
ATOM 5678 C C . ALA B 1 416 ? -0.096 2.572 -2.405 1.00 31.09 396 ALA B C 1
ATOM 5679 O O . ALA B 1 416 ? -0.464 2.837 -1.250 1.00 31.52 396 ALA B O 1
ATOM 5681 N N . ALA B 1 417 ? 0.531 3.432 -3.193 1.00 28.76 397 ALA B N 1
ATOM 5682 C CA . ALA B 1 417 ? 0.798 4.807 -2.778 1.00 28.98 397 ALA B CA 1
ATOM 5683 C C . ALA B 1 417 ? 0.370 5.717 -3.897 1.00 27.90 397 ALA B C 1
ATOM 5684 O O . ALA B 1 417 ? 0.626 5.414 -5.052 1.00 27.32 397 ALA B O 1
ATOM 5686 N N . VAL B 1 418 ? -0.296 6.820 -3.578 1.00 27.59 398 VAL B N 1
ATOM 5687 C CA . VAL B 1 418 ? -0.412 7.899 -4.554 1.00 29.21 398 VAL B CA 1
ATOM 5688 C C . VAL B 1 418 ? 0.467 9.048 -4.126 1.00 27.84 398 VAL B C 1
ATOM 5689 O O . VAL B 1 418 ? 0.411 9.507 -2.982 1.00 28.84 398 VAL B O 1
ATOM 5693 N N . ILE B 1 419 ? 1.311 9.482 -5.059 1.00 26.55 399 ILE B N 1
ATOM 5694 C CA . ILE B 1 419 ? 2.339 10.475 -4.782 1.00 27.49 399 ILE B CA 1
ATOM 5695 C C . ILE B 1 419 ? 2.100 11.627 -5.726 1.00 27.88 399 ILE B C 1
ATOM 5696 O O . ILE B 1 419 ? 2.004 11.432 -6.933 1.00 25.32 399 ILE B O 1
ATOM 5701 N N . VAL B 1 420 ? 1.960 12.825 -5.171 1.00 28.13 400 VAL B N 1
ATOM 5702 C CA . VAL B 1 420 ? 1.689 13.991 -5.970 1.00 28.34 400 VAL B CA 1
ATOM 5703 C C . VAL B 1 420 ? 2.958 14.831 -6.042 1.00 28.77 400 VAL B C 1
ATOM 5704 O O . VAL B 1 420 ? 3.577 15.098 -5.020 1.00 29.08 400 VAL B O 1
ATOM 5708 N N . GLY B 1 421 ? 3.335 15.241 -7.247 1.00 30.12 401 GLY B N 1
ATOM 5709 C CA . GLY B 1 421 ? 4.365 16.245 -7.438 1.00 30.92 401 GLY B CA 1
ATOM 5710 C C . GLY B 1 421 ? 5.785 15.720 -7.614 1.00 31.32 401 GLY B C 1
ATOM 5711 O O . GLY B 1 421 ? 6.700 16.259 -7.049 1.00 31.51 401 GLY B O 1
ATOM 5712 N N . LEU B 1 422 ? 5.953 14.662 -8.387 1.00 31.32 402 LEU B N 1
ATOM 5713 C CA . LEU B 1 422 ? 7.273 14.180 -8.770 1.00 31.74 402 LEU B CA 1
ATOM 5714 C C . LEU B 1 422 ? 7.549 14.595 -10.193 1.00 35.27 402 LEU B C 1
ATOM 5715 O O . LEU B 1 422 ? 6.630 14.934 -10.932 1.00 38.06 402 LEU B O 1
ATOM 5720 N N . GLU B 1 423 ? 8.814 14.568 -10.592 1.00 36.99 403 GLU B N 1
ATOM 5721 C CA . GLU B 1 423 ? 9.182 14.905 -11.966 1.00 38.91 403 GLU B CA 1
ATOM 5722 C C . GLU B 1 423 ? 9.104 13.690 -12.862 1.00 38.50 403 GLU B C 1
ATOM 5723 O O . GLU B 1 423 ? 8.851 13.805 -14.045 1.00 38.68 403 GLU B O 1
ATOM 5729 N N . SER B 1 424 ? 9.357 12.523 -12.292 1.00 36.54 404 SER B N 1
ATOM 5730 C CA . SER B 1 424 ? 9.255 11.304 -13.041 1.00 36.11 404 SER B CA 1
ATOM 5731 C C . SER B 1 424 ? 8.848 10.139 -12.155 1.00 30.89 404 SER B C 1
ATOM 5732 O O . SER B 1 424 ? 8.818 10.256 -10.928 1.00 29.87 404 SER B O 1
ATOM 5735 N N . SER B 1 425 ? 8.544 9.020 -12.802 1.00 28.63 405 SER B N 1
ATOM 5736 C CA . SER B 1 425 ? 8.147 7.806 -12.114 1.00 28.78 405 SER B CA 1
ATOM 5737 C C . SER B 1 425 ? 9.185 7.358 -11.086 1.00 28.49 405 SER B C 1
ATOM 5738 O O . SER B 1 425 ? 10.369 7.332 -11.383 1.00 28.85 405 SER B O 1
ATOM 5741 N N . PRO B 1 426 ? 8.742 7.038 -9.859 1.00 27.50 406 PRO B N 1
ATOM 5742 C CA . PRO B 1 426 ? 9.671 6.600 -8.823 1.00 27.27 406 PRO B CA 1
ATOM 5743 C C . PRO B 1 426 ? 9.929 5.104 -8.907 1.00 27.19 406 PRO B C 1
ATOM 5744 O O . PRO B 1 426 ? 10.525 4.540 -8.006 1.00 27.34 406 PRO B O 1
ATOM 5748 N N . GLU B 1 427 ? 9.491 4.471 -9.983 1.00 28.39 407 GLU B N 1
ATOM 5749 C CA . GLU B 1 427 ? 9.631 3.016 -10.109 1.00 29.60 407 GLU B CA 1
ATOM 5750 C C . GLU B 1 427 ? 11.064 2.508 -10.003 1.00 28.61 407 GLU B C 1
ATOM 5751 O O . GLU B 1 427 ? 11.333 1.595 -9.233 1.00 27.29 407 GLU B O 1
ATOM 5757 N N . GLU B 1 428 ? 11.982 3.078 -10.778 1.00 29.90 408 GLU B N 1
ATOM 5758 C CA . GLU B 1 428 ? 13.376 2.604 -10.767 1.00 32.57 408 GLU B CA 1
ATOM 5759 C C . GLU B 1 428 ? 13.994 2.850 -9.410 1.00 29.90 408 GLU B C 1
ATOM 5760 O O . GLU B 1 428 ? 14.711 1.993 -8.873 1.00 27.98 408 GLU B O 1
ATOM 5766 N N . LEU B 1 429 ? 13.706 4.019 -8.844 1.00 28.78 409 LEU B N 1
ATOM 5767 C CA . LEU B 1 429 ? 14.228 4.389 -7.527 1.00 28.60 409 LEU B CA 1
ATOM 5768 C C . LEU B 1 429 ? 13.788 3.392 -6.437 1.00 29.92 409 LEU B C 1
ATOM 5769 O O . LEU B 1 429 ? 14.592 2.905 -5.641 1.00 29.02 409 LEU B O 1
ATOM 5774 N N . ILE B 1 430 ? 12.487 3.119 -6.399 1.00 29.72 410 ILE B N 1
ATOM 5775 C CA . ILE B 1 430 ? 11.925 2.214 -5.411 1.00 29.72 410 ILE B CA 1
ATOM 5776 C C . ILE B 1 430 ? 12.498 0.809 -5.617 1.00 30.53 410 ILE B C 1
ATOM 5777 O O . ILE B 1 430 ? 12.819 0.129 -4.647 1.00 32.49 410 ILE B O 1
ATOM 5782 N N . THR B 1 431 ? 12.684 0.419 -6.872 1.00 30.76 411 THR B N 1
ATOM 5783 C CA . THR B 1 431 ? 13.317 -0.852 -7.218 1.00 33.28 411 THR B CA 1
ATOM 5784 C C . THR B 1 431 ? 14.761 -0.915 -6.706 1.00 35.58 411 THR B C 1
ATOM 5785 O O . THR B 1 431 ? 15.147 -1.907 -6.087 1.00 35.39 411 THR B O 1
ATOM 5789 N N . LYS B 1 432 ? 15.552 0.142 -6.923 1.00 35.19 412 LYS B N 1
ATOM 5790 C CA . LYS B 1 432 ? 16.942 0.152 -6.444 1.00 36.77 412 LYS B CA 1
ATOM 5791 C C . LYS B 1 432 ? 17.085 0.174 -4.940 1.00 36.79 412 LYS B C 1
ATOM 5792 O O . LYS B 1 432 ? 18.124 -0.228 -4.415 1.00 37.38 412 LYS B O 1
ATOM 5798 N N . HIS B 1 433 ? 16.059 0.625 -4.236 1.00 35.49 413 HIS B N 1
ATOM 5799 C CA . HIS B 1 433 ? 16.057 0.487 -2.792 1.00 36.10 413 HIS B CA 1
ATOM 5800 C C . HIS B 1 433 ? 15.615 -0.912 -2.296 1.00 36.97 413 HIS B C 1
ATOM 5801 O O . HIS B 1 433 ? 15.519 -1.126 -1.090 1.00 37.53 413 HIS B O 1
ATOM 5808 N N . GLY B 1 434 ? 15.339 -1.849 -3.201 1.00 37.63 414 GLY B N 1
ATOM 5809 C CA . GLY B 1 434 ? 15.064 -3.255 -2.826 1.00 39.81 414 GLY B CA 1
ATOM 5810 C C . GLY B 1 434 ? 13.602 -3.686 -2.764 1.00 40.36 414 GLY B C 1
ATOM 5811 O O . GLY B 1 434 ? 13.330 -4.787 -2.326 1.00 41.09 414 GLY B O 1
ATOM 5812 N N . TYR B 1 435 ? 12.662 -2.836 -3.193 1.00 38.72 415 TYR B N 1
ATOM 5813 C CA . TYR B 1 435 ? 11.237 -3.197 -3.231 1.00 38.35 415 TYR B CA 1
ATOM 5814 C C . TYR B 1 435 ? 10.855 -3.769 -4.575 1.00 36.34 415 TYR B C 1
ATOM 5815 O O . TYR B 1 435 ? 11.464 -3.456 -5.597 1.00 36.58 415 TYR B O 1
ATOM 5824 N N . GLU B 1 436 ? 9.834 -4.607 -4.553 1.00 34.83 416 GLU B N 1
ATOM 5825 C CA . GLU B 1 436 ? 9.243 -5.164 -5.737 1.00 34.82 416 GLU B CA 1
ATOM 5826 C C . GLU B 1 436 ? 8.067 -4.285 -6.166 1.00 33.22 416 GLU B C 1
ATOM 5827 O O . GLU B 1 436 ? 7.014 -4.285 -5.551 1.00 33.90 416 GLU B O 1
ATOM 5833 N N . VAL B 1 437 ? 8.249 -3.526 -7.226 1.00 31.36 417 VAL B N 1
ATOM 5834 C CA . VAL B 1 437 ? 7.172 -2.694 -7.750 1.00 30.64 417 VAL B CA 1
ATOM 5835 C C . VAL B 1 437 ? 6.367 -3.553 -8.690 1.00 30.85 417 VAL B C 1
ATOM 5836 O O . VAL B 1 437 ? 6.911 -4.133 -9.613 1.00 29.96 417 VAL B O 1
ATOM 5840 N N . ASP B 1 438 ? 5.067 -3.643 -8.461 1.00 31.55 418 ASP B N 1
ATOM 5841 C CA . ASP B 1 438 ? 4.220 -4.370 -9.383 1.00 34.21 418 ASP B CA 1
ATOM 5842 C C . ASP B 1 438 ? 4.021 -3.508 -10.607 1.00 33.74 418 ASP B C 1
ATOM 5843 O O . ASP B 1 438 ? 4.328 -3.911 -11.711 1.00 33.29 418 ASP B O 1
ATOM 5848 N N . LYS B 1 439 ? 3.492 -2.311 -10.408 1.00 33.60 419 LYS B N 1
ATOM 5849 C CA . LYS B 1 439 ? 3.243 -1.410 -11.506 1.00 32.22 419 LYS B CA 1
ATOM 5850 C C . LYS B 1 439 ? 2.974 0.002 -11.019 1.00 29.78 419 LYS B C 1
ATOM 5851 O O . LYS B 1 439 ? 2.763 0.240 -9.826 1.00 26.80 419 LYS B O 1
ATOM 5857 N N . VAL B 1 440 ? 2.980 0.924 -11.972 1.00 28.19 420 VAL B N 1
ATOM 5858 C CA . VAL B 1 440 ? 2.782 2.329 -11.707 1.00 28.66 420 VAL B CA 1
ATOM 5859 C C . VAL B 1 440 ? 1.822 2.860 -12.761 1.00 27.31 420 VAL B C 1
ATOM 5860 O O . VAL B 1 440 ? 2.012 2.606 -13.951 1.00 25.42 420 VAL B O 1
ATOM 5864 N N . TYR B 1 441 ? 0.788 3.569 -12.313 1.00 25.89 421 TYR B N 1
ATOM 5865 C CA . TYR B 1 441 ? -0.144 4.271 -13.201 1.00 25.15 421 TYR B CA 1
ATOM 5866 C C . TYR B 1 441 ? -0.082 5.763 -12.914 1.00 25.28 421 TYR B C 1
ATOM 5867 O O . TYR B 1 441 ? 0.073 6.157 -11.769 1.00 25.65 421 TYR B O 1
ATOM 5876 N N . PRO B 1 442 ? -0.183 6.602 -13.954 1.00 26.00 422 PRO B N 1
ATOM 5877 C CA . PRO B 1 442 ? -0.306 8.029 -13.694 1.00 25.27 422 PRO B CA 1
ATOM 5878 C C . PRO B 1 442 ? -1.608 8.350 -12.991 1.00 23.67 422 PRO B C 1
ATOM 5879 O O . PRO B 1 442 ? -2.576 7.594 -13.098 1.00 23.03 422 PRO B O 1
ATOM 5883 N N . VAL B 1 443 ? -1.614 9.486 -12.309 1.00 23.31 423 VAL B N 1
ATOM 5884 C CA . VAL B 1 443 ? -2.790 10.004 -11.638 1.00 23.88 423 VAL B CA 1
ATOM 5885 C C . VAL B 1 443 ? -3.059 11.411 -12.179 1.00 24.45 423 VAL B C 1
ATOM 5886 O O . VAL B 1 443 ? -2.154 12.245 -12.187 1.00 25.40 423 VAL B O 1
ATOM 5890 N N . GLU B 1 444 ? -4.285 11.644 -12.649 1.00 24.31 424 GLU B N 1
ATOM 5891 C CA . GLU B 1 444 ? -4.708 12.914 -13.225 1.00 27.21 424 GLU B CA 1
ATOM 5892 C C . GLU B 1 444 ? -5.911 13.505 -12.515 1.00 28.99 424 GLU B C 1
ATOM 5893 O O . GLU B 1 444 ? -6.627 12.814 -11.783 1.00 26.77 424 GLU B O 1
ATOM 5899 N N . GLY B 1 445 ? -6.129 14.789 -12.792 1.00 32.75 425 GLY B N 1
ATOM 5900 C CA . GLY B 1 445 ? -7.255 15.588 -12.256 1.00 34.09 425 GLY B CA 1
ATOM 5901 C C . GLY B 1 445 ? -7.003 16.087 -10.853 1.00 34.86 425 GLY B C 1
ATOM 5902 O O . GLY B 1 445 ? -7.896 16.664 -10.220 1.00 33.32 425 GLY B O 1
ATOM 5903 N N . VAL B 1 446 ? -5.796 15.849 -10.347 1.00 36.90 426 VAL B N 1
ATOM 5904 C CA . VAL B 1 446 ? -5.426 16.317 -9.014 1.00 39.49 426 VAL B CA 1
ATOM 5905 C C . VAL B 1 446 ? -5.436 17.838 -8.991 1.00 42.15 426 VAL B C 1
ATOM 5906 O O . VAL B 1 446 ? -4.872 18.481 -9.880 1.00 42.34 426 VAL B O 1
ATOM 5910 N N . LEU B 1 447 ? -6.079 18.413 -7.979 1.00 46.72 427 LEU B N 1
ATOM 5911 C CA . LEU B 1 447 ? -6.259 19.868 -7.925 1.00 51.90 427 LEU B CA 1
ATOM 5912 C C . LEU B 1 447 ? -5.260 20.489 -6.956 1.00 53.75 427 LEU B C 1
ATOM 5913 O O . LEU B 1 447 ? -4.065 20.244 -7.072 1.00 54.50 427 LEU B O 1
#

CATH classification: 3.40.50.720 (+2 more: 3.30.360.10, 3.30.70.3100)

InterPro domains:
  IPR001342 Homoserine dehydrogenase, catalytic [PF00742] (137-315)
  IPR005106 Aspartate/homoserine dehydrogenase, NAD-binding [PF03447] (10-129)
  IPR016204 Homoserine dehydrogenase [PIRSF000098] (1-369)
  IPR019811 Homoserine dehydrogenase, conserved site [PS01042] (183-205)
  IPR036291 NAD(P)-binding domain superfamily [SSF51735] (1-158)
  IPR054326 Homoserine dehydrogenase, C-terminal domain [PF22101] (354-426)

Sequence (790 aa):
HMKKLNIALLGLGTVGSGVVKIIEENRQQIQDTLNKDIVIKHILVRDKSKKRPLNISQYHLTEDVNEILNDDSLDIIVEVMGGIEPTVDWLRTALKNKKHVITANKDLLAVHLKLLEDLAEENGVALKFEASVAGGPNNISKFMGILNGTSNFILSKMTKEQTTFEEALDEAKRLGFAEADPTDDVEGVDAARKVVITSYLSFNNQVIKLNDVKRRGISGVTLTDINVADQLGYKIKLIGKGIYENGKVNASVEPTLIDKKHQLAAVEDEYNAIYVIGDAVGDTMFYGKGAGSLATGSAVVSDLLNVALFFESTLPPHFELKTDKTREMEKSNFFVVVNHVKGSIENFENELKAILPFHRSLRRVANYDNQSYAAVIVGLESSPEELITKHGYEVDKVYPVEGVKKLNIALLGLGTVGSGVVKIIEENRQQIQDTLNKDIVIKHILVRDKSKKRPLNISQYHLTEDVNEILNDDSLDIIVEVMGGIEPTVDWLRTALKNKKHVITANKDLLAVHLKKLLEDLAEENGVALKFEASVAGPNNISKFMGILNGTSNFILSKMTKEQTTFEEALDEAKRLGFAEADPTDDVEGVDAARKVVITSYLSFNQVIKLNDVKRRGISGVTLTDINVADQLGYKIKLIGKGIYENGKVNASVEPTLIDKKHQQLAAVEDEYNAIYVIGAVGDTMFYGKGAGSLATGSAVVSDLLNVALFHTPPHFELEKSNFFVVVNNHVKGSIENFENELKAILPFHRSLRVVANYDNQSSYAAVIVGLESSPEELITKHGYEVDKVYPVEGVL

B-factor: mean 44.11, std 15.79, range [21.46, 103.37]

Radius of gyration: 29.16 Å; Cα contacts (8 Å, |Δi|>4): 1637; chains: 2; bounding box: 74×76×76 Å

Solvent-accessible surface area: 35923 Å² total

Organism: NCBI:txid1158465

Nearest PDB structures (foldseek):
  4pg7-assembly1_A  TM=1.002E+00  e=2.093E-88  Staphylococcus aureus M1064
  4pg8-assembly1_A  TM=9.955E-01  e=4.008E-83  Staphylococcus aureus M1064
  3mtj-assembly1_A  TM=8.133E-01  e=7.504E-40  Thiobacillus denitrificans ATCC 25259
  5xdf-assembly1_A  TM=8.044E-01  e=2.338E-25  Thermus thermophilus HB8
  6a0r-assembly1_A-2  TM=7.705E-01  e=1.953E-25  Thermus thermophilus HB8

Secondary structure (DSSP, 8-state):
-PEEEEEEEE--SHHHHHHHHHHHHHHHHHHHHH-EEEEEEEEE-S-SSS---TTGGGS-EES-HHHHHT-TT--EEEE----STTHHHHHHHHHHTT-EEEE--TT--HHHHHHHHHHHHHTT--EE-GGGS------EEEEEEE--HHHHHHHHHHHHHT--HHHHHHHHHHTTSS-SS-HHHHTSHHHHHHHHHHHHHHHS----GGGSEE--STT--HHHHHHHHHHTEEEEEEEEEEEETTEEEEEEEEEEEETTSGGGG--TT-EEEEEEESSSPPEEEEEPPP-HHHHHHHHHHHHHHHHHTS----TT-----TTHHHH---EEEEEEEES--S-HHHHHHHHHHHS-S-SEEEEEEEETTEEEEEEEEESS--HHHHHHTT-EEEEEEEEE--/-EEEEEEE--SHHHHHHHHHHHHHHHHHHHHH--EEEEEEEE-S-TTS--TT-S-SS-EES-HHHHHT-TT--EEEE----STTHHHHHHHHHHTT-EEEE--TT--HHHHHHHHHHHHHTT--EE-GGG--------EEEEE--HHHHHHHHHHHHH---HHHHHHHHHHTTSS-SS-HHHHTSHHHHHHHHHHHHHHHS----GGGSEE--STT--HHHHHHHHHHTEEEEEEEEEEEETTEEEEEEEEEEEETTSGGGG--TT-EEEEEE-----EEEEEPSP-HHHHHHHHHHHHHHHH------------EEEEEEEES--S-HHHHHHHHHHHS-S-SEEEEEEEETTEEEEEEEEESS-SHHHHHHTT-EEEEEEEEE---

Foldseek 3Di:
DAEEAEEEEEECDLLNVLLVVVCVVCQVVCCVPVSYHYHHAEYAYCDDVDDDDPVVVVHHYDPDLCVVLVPLSHAAYEYEHADDPPVLVSLLSNLVSVHAYEYLHLNDFLVSVVVSLVSNVVSVHYYHHVLNDWPLDAFFFKKKKQQFQLQQQLLQCCQPVVDWSVVSNVVCCVVVNADPPNCCRQQCLSVLRVLQVVCCVHVVDGDDSVLAATGGCNPPTSLNQVQLVVVQWGWGFMWMWGQPDNDIRTYTGIETEHCVDPVRPQHHRKMKMWTDGPPDDIDMRIGHGDDSSVSSVVSVVVVVVCVNCVVHDRPPDDDDDVCVVVVDAFWKKKWKWAPAPDDQVVVQVVCVVQADDFDDKDKADRDVRMIIMITHGHRDDCVVSVVVVPTHIPDMHTYDPD/DEAEEEEEECALLNLLLVVVCVVCQVVCCVPVVYHYHHAEYAYCDPPDAHPNGDDDHHYDPDLCVVLVPLSHAAYEYEHADDPPVLVSLLSNLVSVHAYEYLHLNDFLVSVVVSCVSNVVSVHYYHHVLVDFLAAQFFKKKKQQFQLLQQLLQCCQPVVDWSVVSNVVCCVVVRADPPNCCRQFCLRVLRVLRVVCCVNPVDGDDSVQAATGGCNPPTSLNQVQLVVVQWGWGFMWMWGQDPNDIRTYTGIETEHCVDPVNPQHHRKMKMWTDDVDDIDMDIGHGDDSSVSSVVSVVVVVVVVVPDDDDDDPCAFWKKKWKWAPAPDDQVVVQVVCVVQDDDFDDKDKADRDVRMIIMITHGHRDDCVVSVVVVPIHIPDMHTYDPDD